Protein 8ZNS (pdb70)

Solvent-accessible surface area: 31962 Å² total; per-residue (Å²): 137,36,6,0,5,8,36,59,34,114,81,147,84,97,71,55,7,56,0,66,74,0,0,68,62,0,2,105,16,0,80,138,50,0,41,156,7,4,16,27,0,0,42,10,0,0,14,0,0,2,0,0,2,1,11,106,51,1,14,116,42,3,115,115,22,60,31,133,71,41,46,8,2,4,8,34,140,277,51,34,74,0,0,12,0,0,0,19,36,0,30,101,165,13,39,82,49,4,0,21,0,0,0,3,0,0,2,3,2,27,52,1,0,8,0,4,121,87,76,38,20,3,67,161,65,2,94,113,3,89,124,22,8,63,41,0,55,74,4,15,122,134,23,108,22,76,160,97,16,16,82,31,35,50,93,62,0,74,156,33,10,94,71,29,16,144,121,17,32,90,75,99,26,0,12,11,0,0,3,6,0,0,0,0,0,1,1,0,7,2,41,2,3,35,2,14,21,93,55,91,52,22,20,73,56,22,144,96,56,100,143,30,46,19,104,54,1,41,112,63,3,92,113,46,28,62,89,74,64,149,170,66,100,58,83,39,48,22,43,116,46,69,102,38,8,30,83,31,0,58,82,15,0,70,37,122,68,58,7,0,7,0,11,0,33,16,9,3,31,36,21,26,0,0,0,2,0,0,0,65,3,1,62,107,57,57,32,134,20,1,0,1,0,0,10,75,38,20,8,7,2,23,5,0,20,44,0,33,76,5,1,28,103,94,0,23,14,25,18,35,13,47,34,79,20,95,159,137,64,74,22,7,54,10,17,4,15,37,34,15,1,69,2,10,1,0,0,0,7,7,12,2,1,0,9,0,5,6,3,0,80,14,29,11,0,6,2,8,12,16,1,8,35,0,0,0,0,1,6,1,0,8,44,2,19,10,33,0,8,82,4,0,5,31,1,0,71,11,8,6,138,34,4,13,0,2,2,0,1,1,2,8,1,58,7,33,116,154,38,78,83,70,63,77,23,7,92,31,27,57,99,48,114,55,10,14,69,107,137,134,128,106,100,32,9,137,35,138,27,10,63,81,105,36,121,88,56,64,26,92,124,0,0,68,64,1,31,87,60,85,2,0,0,1,0,0,9,28,63,95,9,0,26,93,0,25,77,20,7,50,110,92,13,24,52,29,2,0,0,41,2,7,0,15,2,8,2,2,10,19,1,2,18,0,55,36,20,2,37,51,61,126,77,78,49,26,176,110,35,0,2,1,0,0,4,15,9,0,7,13,31,0,76,5,24,0,37,8,0,1,0,5,2,5,4,0,7,7,0,6,8,0,7,2,10,1,5,36,65,25,149,61,124,143,88,1,35,1,17,2,4,20,11,79,124,11,33,40,30,61,11,42,85,22,4,26,60,0,0,41,50,0,18,154,53,53,61,8,140,56,6,18,15,9,101,1,2,19,44,6,8,138,43,15,21,66,92,44,74,49,25,127,46,27,1,39,104,27,2,40,1,120,60,60,154,144,24,14,0,7,0,39,1,43,13,0,8,95,91,0,60,64,12,24,76,60,23,65,20,9,1,0,8,20,52,0,2,0,53,156,125,45,115,33,7,81,14,50,80,8,59,81,2,2,118,148,42,1,72,93,45,129,51,106,94,10,104,84,34,7,81,146,28,75,22,50,79,89,184,52,16,43,6,1,66,65,22,0,29,53,2,86,83,25,9,12,148,24,78,111,0,26,110,87,0,10,36,2,10,6,32,44,99,111,163,114,150,73,149,141,6,60,69,46,52,10,3,3,70,0,18,40,110,59,86,25,84,85,75,46,0,7,103

Foldseek 3Di:
DFFDAWAADPVGDIDTHHPLLQLQQLLVQLLVLCPLQLSNLLSLLSNLLQLLSLQPVNRCQLPDDDNQCVRFLQQVCVHDDGQQLSLLVLCVPEPNQSSNLSNQLSNLLRVFRFFCPDGVNSVVVNVPCPVSNVSSVVSVVVDDDDPVSPVDDHVSSVVSQCSQVVPHDFLLCVLLSSLLSSLSSNLQSLQQVVCVVVVHNGNVRVVVVDADFLVLQLVLLVVLVVCVCVVCVVVDQLVVQLVLLLVLLLVCLLDPAFFAEEEAAQLSCLLSSVVNSFSSNCVNPVQGAEEEAEAPFALQLLSCLVSCSSGNDPQEAEDEDDFQFPSVLDGSQSSSLADQPNGRHYGYHVLLVVLLSLATHNSSSNNSSSQFSHEYEYEQVLLQAQQQLVVVQVVSQCSSPRRNYHYYYYANQDFAPVPPDDFDSRPDHDDHHYSPPDDDHDAAADEAEEDLVPDADELLRVLVVVQVDQEEEEEDAALVSLVSNQVSHDDQAAEAEEGLLAFSQLRLLRLLVVVVQVVCVVVVHRPGRYYYRYYLNCLTNPAAETLEYEYEQWALSSLSSRCCNHSVSSPDPDHRYYYYHYHPDDHQGVSRVLRSVLSSVCVNVVNVPPCRHPSNVRSRRVVSVVDDNNNNQPLSVQARWDADPVNGTGHRSNVSSVSSCPSRQNWDKAFELDFAFFDDVTDGDDSSCSNVVLCVQPPPHDPVCSVVSRVVRTDDAPCSGPVVVVLLVVLVVRCNVSVVSVSVSNRRMGIDHPVADDDVQWDAGSSGIYGDNVQQDSRSGHD

B-factor: mean 42.41, std 12.82, range [17.08, 110.79]

Nearest PDB structures (foldseek):
  8zns-assembly1_A  TM=1.001E+00  e=0.000E+00  Neisseria lactamica ATCC 23970
  8g9u-assembly1_P  TM=8.728E-01  e=2.686E-84  Neisseria lactamica
  8wtl-assembly1_A  TM=6.106E-01  e=5.633E-13  Pyrococcus horikoshii
  8flj-assembly1_N  TM=4.367E-01  e=2.162E-10  Pseudomonas aeruginosa PA14
  8flj-assembly1_M  TM=4.470E-01  e=8.721E-08  Pseudomonas aeruginosa PA14

Sequence (783 aa):
DYIAHARQDSSKNWHSHPLQKHLQKVAQLAKRFAGRYGSLFAEYAGLLHDLGKFQESFQKYIRNASGFEKENAHLEDRKIPHSTAGAKYAVERLNPFFGHLLAYLIAGHHAGLADWYDKGSLKRRLQQADDELAASLSGFVESSLPEDFFPLSDDDLMRDFFAFWEDGAKLEELHIWMRFLFSCLVDADFLDTEAFMNGYADADTAQAAGFPGLDELHRRYEQYMAQLSEKADKNSSLNQERHAILQQCFSAAETDRTLFSLTVPTGGGKTLASLGFALKHALKFGKKRIIYAIPFTSIIEQNANVFRNALGDDVVLEHHSNLEVKEDKETAKTRLATENWDAPLIVTTNVQLFESLFAAKTSRCRKIHNIADSVVILDEAQQLPRDFQKPITDMMRVLARDYGVTFVLCTATQPELIDAFGRTILEGLPDVREIVADKIKLRRVRIKMPPPNGETQSWQKIADEIAARPCVLAVVNTRKHAQKLFAALPSNGIKLHLSANMCATHCSEVIALVRRYLALYRAGSLHKPLWLVSTQLIEAGVDLDFPCVYRAMAGLDSIAQAAGRCNREGKLPQLGEVVVFRAEEGAPSGSLKQGQDITEEMLKAGLLDDPLSPLAFAEYFRRFNGKGDVDKHGITTLLTAEASNENPLAIKFRTAAERFHLIDNQGVALIVPFIPLAHWSPQIVEANELDDFFRRHLDGVEVSEWQDILDKQRFPQPPLPEPFESWFGLLESDPLKHKWVYRKLQRYTITVYEHELPEHAVFSRAGLLVLDKGYYKAVLGAD

Structure (mmCIF, N/CA/C/O backbone):
data_8ZNS
#
_entry.id   8ZNS
#
_cell.length_a   124.970
_cell.length_b   73.330
_cell.length_c   104.420
_cell.angle_alpha   90.000
_cell.angle_beta   99.750
_cell.angle_gamma   90.000
#
_symmetry.space_group_name_H-M   'C 1 2 1'
#
loop_
_entity.id
_entity.type
_entity.pdbx_description
1 polymer 'CRISPR-associated endonuclease Cas3-HD'
2 non-polymer 'FE (III) ION'
3 water water
#
loop_
_atom_site.group_PDB
_atom_site.id
_atom_site.type_symbol
_atom_site.label_atom_id
_atom_site.label_alt_id
_atom_site.label_comp_id
_atom_site.label_asym_id
_atom_site.label_entity_id
_atom_site.label_seq_id
_atom_site.pdbx_PDB_ins_code
_atom_site.Cartn_x
_atom_site.Cartn_y
_atom_site.Cartn_z
_atom_site.occupancy
_atom_site.B_iso_or_equiv
_atom_site.auth_seq_id
_atom_site.auth_comp_id
_atom_site.auth_asym_id
_atom_site.auth_atom_id
_atom_site.pdbx_PDB_model_num
ATOM 1 N N . ASP A 1 4 ? 55.50052 -11.53420 7.25279 1.000 62.48762 4 ASP A N 1
ATOM 2 C CA . ASP A 1 4 ? 54.36826 -11.75933 6.36691 1.000 60.95424 4 ASP A CA 1
ATOM 3 C C . ASP A 1 4 ? 53.22316 -10.83576 6.76913 1.000 53.43378 4 ASP A C 1
ATOM 4 O O . ASP A 1 4 ? 53.26051 -10.22725 7.83585 1.000 51.28104 4 ASP A O 1
ATOM 9 N N . TYR A 1 5 ? 52.19320 -10.77328 5.93078 1.000 46.66807 5 TYR A N 1
ATOM 10 C CA . TYR A 1 5 ? 51.17535 -9.73077 6.03365 1.000 47.09023 5 TYR A CA 1
ATOM 11 C C . TYR A 1 5 ? 50.19254 -10.01216 7.16367 1.000 44.57711 5 TYR A C 1
ATOM 12 O O . TYR A 1 5 ? 49.67484 -11.13074 7.28892 1.000 40.07053 5 TYR A O 1
ATOM 21 N N . ILE A 1 6 ? 49.93982 -8.99428 7.99114 1.000 38.22107 6 ILE A N 1
ATOM 22 C CA . ILE A 1 6 ? 49.01711 -9.12910 9.10927 1.000 40.80692 6 ILE A CA 1
ATOM 23 C C . ILE A 1 6 ? 47.86659 -8.12629 8.98222 1.000 40.15741 6 ILE A C 1
ATOM 24 O O . ILE A 1 6 ? 47.97476 -7.07382 8.33752 1.000 41.41363 6 ILE A O 1
ATOM 29 N N . ALA A 1 7 ? 46.74771 -8.47919 9.62661 1.000 36.62902 7 ALA A N 1
ATOM 30 C CA . ALA A 1 7 ? 45.50879 -7.71304 9.62807 1.000 33.64038 7 ALA A CA 1
ATOM 31 C C . ALA A 1 7 ? 45.31425 -6.89362 10.88814 1.000 34.74557 7 ALA A C 1
ATOM 32 O O . ALA A 1 7 ? 44.71787 -5.81556 10.81882 1.000 32.59402 7 ALA A O 1
ATOM 34 N N . HIS A 1 8 ? 45.80213 -7.38040 12.02959 1.000 36.02594 8 HIS A N 1
ATOM 35 C CA . HIS A 1 8 ? 45.64643 -6.71887 13.32271 1.000 34.02641 8 HIS A CA 1
ATOM 36 C C . HIS A 1 8 ? 46.85569 -7.03312 14.19678 1.000 35.71768 8 HIS A C 1
ATOM 37 O O . HIS A 1 8 ? 47.54862 -8.03539 14.00505 1.000 35.49312 8 HIS A O 1
ATOM 44 N N . ALA A 1 9 ? 47.08251 -6.18518 15.18913 1.000 33.80940 9 ALA A N 1
ATOM 45 C CA . ALA A 1 9 ? 48.07713 -6.47577 16.20521 1.000 37.93374 9 ALA A CA 1
ATOM 46 C C . ALA A 1 9 ? 47.54289 -6.03810 17.55990 1.000 40.36757 9 ALA A C 1
ATOM 47 O O . ALA A 1 9 ? 46.80232 -5.05372 17.66912 1.000 38.69511 9 ALA A O 1
ATOM 49 N N . ARG A 1 10 ? 47.92131 -6.78630 18.59623 1.000 36.95253 10 ARG A N 1
ATOM 50 C CA . ARG A 1 10 ? 47.44283 -6.52948 19.94451 1.000 39.92816 10 ARG A CA 1
ATOM 51 C C . ARG A 1 10 ? 48.57826 -6.74507 20.92992 1.000 41.88087 10 ARG A C 1
ATOM 52 O O . ARG A 1 10 ? 49.55648 -7.43516 20.64203 1.000 40.85394 10 ARG A O 1
ATOM 60 N N . GLN A 1 11 ? 48.43248 -6.15851 22.11021 1.000 41.45432 11 GLN A N 1
ATOM 61 C CA . GLN A 1 11 ? 49.40995 -6.33627 23.17129 1.000 43.89602 11 GLN A CA 1
ATOM 62 C C . GLN A 1 11 ? 48.69967 -6.88476 24.39287 1.000 41.38786 11 GLN A C 1
ATOM 63 O O . GLN A 1 11 ? 47.73331 -6.28121 24.86808 1.000 44.41970 11 GLN A O 1
ATOM 69 N N . ASP A 1 12 ? 49.17774 -8.02477 24.89924 1.000 45.08963 12 ASP A N 1
ATOM 70 C CA . ASP A 1 12 ? 48.56869 -8.63568 26.07619 1.000 44.74046 12 ASP A CA 1
ATOM 71 C C . ASP A 1 12 ? 49.06999 -7.95719 27.35170 1.000 39.26133 12 ASP A C 1
ATOM 72 O O . ASP A 1 12 ? 50.02342 -7.18054 27.33696 1.000 45.10927 12 ASP A O 1
ATOM 77 N N . SER A 1 13 ? 48.42930 -8.28858 28.47536 1.000 42.74167 13 SER A N 1
ATOM 78 C CA . SER A 1 13 ? 48.72776 -7.61522 29.73624 1.000 46.68273 13 SER A CA 1
ATOM 79 C C . SER A 1 13 ? 50.15277 -7.86804 30.23483 1.000 47.36970 13 SER A C 1
ATOM 80 O O . SER A 1 13 ? 50.64188 -7.10269 31.07562 1.000 41.96018 13 SER A O 1
ATOM 83 N N . SER A 1 14 ? 50.84103 -8.90416 29.74255 1.000 47.62718 14 SER A N 1
ATOM 84 C CA . SER A 1 14 ? 52.25609 -9.06443 30.05308 1.000 43.92888 14 SER A CA 1
ATOM 85 C C . SER A 1 14 ? 53.13826 -8.28565 29.09601 1.000 45.80988 14 SER A C 1
ATOM 86 O O . SER A 1 14 ? 54.35987 -8.45327 29.13332 1.000 44.34560 14 SER A O 1
ATOM 89 N N . LYS A 1 15 ? 52.53442 -7.44829 28.24344 1.000 47.24489 15 LYS A N 1
ATOM 90 C CA . LYS A 1 15 ? 53.17782 -6.52305 27.30817 1.000 45.23168 15 LYS A CA 1
ATOM 91 C C . LYS A 1 15 ? 53.79832 -7.21742 26.09563 1.000 47.10182 15 LYS A C 1
ATOM 92 O O . LYS A 1 15 ? 54.62599 -6.61217 25.39027 1.000 52.52162 15 LYS A O 1
ATOM 98 N N . ASN A 1 16 ? 53.41488 -8.45470 25.79828 1.000 43.13367 16 ASN A N 1
ATOM 99 C CA . ASN A 1 16 ? 53.84156 -9.09252 24.55370 1.000 44.48889 16 ASN A CA 1
ATOM 100 C C . ASN A 1 16 ? 52.87395 -8.79324 23.41123 1.000 45.59130 16 ASN A C 1
ATOM 101 O O . ASN A 1 16 ? 51.67168 -8.57113 23.62169 1.000 43.57082 16 ASN A O 1
ATOM 106 N N . TRP A 1 17 ? 53.40605 -8.82501 22.19151 1.000 38.71871 17 TRP A N 1
ATOM 107 C CA . TRP A 1 17 ? 52.65640 -8.45625 20.99502 1.000 42.76154 17 TRP A CA 1
ATOM 108 C C . TRP A 1 17 ? 52.24767 -9.70190 20.22070 1.000 36.04429 17 TRP A C 1
ATOM 109 O O . TRP A 1 17 ? 53.07041 -10.59353 20.00534 1.000 38.84123 17 TRP A O 1
ATOM 120 N N . HIS A 1 18 ? 50.98725 -9.75569 19.79313 1.000 35.51361 18 HIS A N 1
ATOM 121 C CA . HIS A 1 18 ? 50.51329 -10.82322 18.91842 1.000 41.49501 18 HIS A CA 1
ATOM 122 C C . HIS A 1 18 ? 49.91755 -10.20793 17.66137 1.000 37.24655 18 HIS A C 1
ATOM 123 O O . HIS A 1 18 ? 49.35948 -9.10618 17.70292 1.000 37.19445 18 HIS A O 1
ATOM 130 N N . SER A 1 19 ? 50.00465 -10.93420 16.54459 1.000 33.77856 19 SER A N 1
ATOM 131 C CA . SER A 1 19 ? 49.48629 -10.44513 15.27582 1.000 34.62178 19 SER A CA 1
ATOM 132 C C . SER A 1 19 ? 48.59571 -11.48379 14.60220 1.000 37.60904 19 SER A C 1
ATOM 133 O O . SER A 1 19 ? 48.75026 -12.69272 14.80890 1.000 34.74567 19 SER A O 1
ATOM 136 N N . HIS A 1 20 ? 47.64347 -10.97685 13.80144 1.000 34.94627 20 HIS A N 1
ATOM 137 C CA . HIS A 1 20 ? 46.61443 -11.75309 13.11251 1.000 36.24956 20 HIS A CA 1
ATOM 138 C C . HIS A 1 20 ? 46.97999 -11.89879 11.63567 1.000 39.59066 20 HIS A C 1
ATOM 139 O O . HIS A 1 20 ? 47.02695 -10.88869 10.92719 1.000 34.98190 20 HIS A O 1
ATOM 146 N N . PRO A 1 21 ? 47.28494 -13.09932 11.13229 1.000 39.81821 21 PRO A N 1
ATOM 147 C CA . PRO A 1 21 ? 47.73144 -13.23198 9.72854 1.000 36.60818 21 PRO A CA 1
ATOM 148 C C . PRO A 1 21 ? 46.64675 -12.84260 8.72096 1.000 39.35771 21 PRO A C 1
ATOM 149 O O . PRO A 1 21 ? 45.52233 -13.34277 8.77649 1.000 36.93853 21 PRO A O 1
ATOM 153 N N . LEU A 1 22 ? 47.02082 -11.98722 7.75392 1.000 38.36411 22 LEU A N 1
ATOM 154 C CA . LEU A 1 22 ? 46.04103 -11.36853 6.85693 1.000 37.91124 22 LEU A CA 1
ATOM 155 C C . LEU A 1 22 ? 45.34395 -12.40731 5.97550 1.000 37.31792 22 LEU A C 1
ATOM 156 O O . LEU A 1 22 ? 44.11437 -12.39391 5.83632 1.000 35.23764 22 LEU A O 1
ATOM 161 N N . GLN A 1 23 ? 46.11045 -13.30682 5.36238 1.000 35.90047 23 GLN A N 1
ATOM 162 C CA . GLN A 1 23 ? 45.51197 -14.30582 4.48344 1.000 38.75180 23 GLN A CA 1
ATOM 163 C C . GLN A 1 23 ? 44.45397 -15.11316 5.22423 1.000 37.72746 23 GLN A C 1
ATOM 164 O O . GLN A 1 23 ? 43.34688 -15.34547 4.71485 1.000 38.28633 23 GLN A O 1
ATOM 170 N N . LYS A 1 24 ? 44.78828 -15.55131 6.43764 1.000 42.08690 24 LYS A N 1
ATOM 171 C CA . LYS A 1 24 ? 43.87757 -16.37782 7.21572 1.000 37.80037 24 LYS A CA 1
ATOM 172 C C . LYS A 1 24 ? 42.59499 -15.62098 7.51681 1.000 37.42094 24 LYS A C 1
ATOM 173 O O . LYS A 1 24 ? 41.49486 -16.17063 7.39772 1.000 35.77974 24 LYS A O 1
ATOM 179 N N . HIS A 1 25 ? 42.73088 -14.35852 7.92235 1.000 32.59422 25 HIS A N 1
ATOM 180 C CA . HIS A 1 25 ? 41.58335 -13.54821 8.28853 1.000 37.00300 25 HIS A CA 1
ATOM 181 C C . HIS A 1 25 ? 40.66658 -13.32863 7.08500 1.000 37.26801 25 HIS A C 1
ATOM 182 O O . HIS A 1 25 ? 39.43945 -13.43742 7.20741 1.000 35.12209 25 HIS A O 1
ATOM 189 N N . LEU A 1 26 ? 41.24828 -13.06293 5.90282 1.000 33.24439 26 LEU A N 1
ATOM 190 C CA . LEU A 1 26 ? 40.42682 -12.89934 4.71233 1.000 32.73171 26 LEU A CA 1
ATOM 191 C C . LEU A 1 26 ? 39.66610 -14.18185 4.39737 1.000 34.88886 26 LEU A C 1
ATOM 192 O O . LEU A 1 26 ? 38.48032 -14.13599 4.03974 1.000 32.74791 26 LEU A O 1
ATOM 197 N N . GLN A 1 27 ? 40.31241 -15.34175 4.54935 1.000 33.65630 27 GLN A N 1
ATOM 198 C CA . GLN A 1 27 ? 39.59253 -16.57129 4.21978 1.000 38.63659 27 GLN A CA 1
ATOM 199 C C . GLN A 1 27 ? 38.51233 -16.86738 5.24424 1.000 34.42749 27 GLN A C 1
ATOM 200 O O . GLN A 1 27 ? 37.41976 -17.32345 4.88790 1.000 38.50994 27 GLN A O 1
ATOM 206 N N . LYS A 1 28 ? 38.80118 -16.61537 6.51908 1.000 34.24634 28 LYS A N 1
ATOM 207 C CA . LYS A 1 28 ? 37.84651 -16.92757 7.56899 1.000 35.28937 28 LYS A CA 1
ATOM 208 C C . LYS A 1 28 ? 36.65309 -15.99200 7.49825 1.000 34.41575 28 LYS A C 1
ATOM 209 O O . LYS A 1 28 ? 35.50724 -16.41785 7.69827 1.000 33.48063 28 LYS A O 1
ATOM 215 N N . VAL A 1 29 ? 36.90686 -14.70757 7.23161 1.000 32.58060 29 VAL A N 1
ATOM 216 C CA . VAL A 1 29 ? 35.81653 -13.74737 7.14525 1.000 31.25283 29 VAL A CA 1
ATOM 217 C C . VAL A 1 29 ? 34.95946 -14.04153 5.93222 1.000 31.66068 29 VAL A C 1
ATOM 218 O O . VAL A 1 29 ? 33.72754 -13.98131 6.01544 1.000 33.03924 29 VAL A O 1
ATOM 222 N N . ALA A 1 30 ? 35.58606 -14.44009 4.80913 1.000 31.33909 30 ALA A N 1
ATOM 223 C CA . ALA A 1 30 ? 34.81875 -14.85668 3.63375 1.000 33.55044 30 ALA A CA 1
ATOM 224 C C . ALA A 1 30 ? 33.91005 -16.03963 3.95050 1.000 32.89821 30 ALA A C 1
ATOM 225 O O . ALA A 1 30 ? 32.71618 -16.02324 3.63349 1.000 35.46037 30 ALA A O 1
ATOM 227 N N . GLN A 1 31 ? 34.46647 -17.08216 4.57182 1.000 33.47315 31 GLN A N 1
ATOM 228 C CA . GLN A 1 31 ? 33.69343 -18.28756 4.84694 1.000 35.11394 31 GLN A CA 1
ATOM 229 C C . GLN A 1 31 ? 32.57662 -18.03833 5.86238 1.000 32.07590 31 GLN A C 1
ATOM 230 O O . GLN A 1 31 ? 31.45369 -18.52836 5.69446 1.000 33.56064 31 GLN A O 1
ATOM 236 N N . LEU A 1 32 ? 32.86123 -17.28474 6.92407 1.000 34.50949 32 LEU A N 1
ATOM 237 C CA . LEU A 1 32 ? 31.85194 -17.06217 7.94642 1.000 33.56419 32 LEU A CA 1
ATOM 238 C C . LEU A 1 32 ? 30.74828 -16.14882 7.42105 1.000 32.06117 32 LEU A C 1
ATOM 239 O O . LEU A 1 32 ? 29.56892 -16.35963 7.72801 1.000 28.26021 32 LEU A O 1
ATOM 244 N N . ALA A 1 33 ? 31.10606 -15.16733 6.57696 1.000 30.84140 33 ALA A N 1
ATOM 245 C CA . ALA A 1 33 ? 30.08941 -14.31147 5.96400 1.000 32.67355 33 ALA A CA 1
ATOM 246 C C . ALA A 1 33 ? 29.21781 -15.09840 4.99731 1.000 32.07493 33 ALA A C 1
ATOM 247 O O . ALA A 1 33 ? 27.99170 -14.91240 4.96600 1.000 32.59626 33 ALA A O 1
ATOM 249 N N . LYS A 1 34 ? 29.82846 -15.98414 4.19908 1.000 32.51105 34 LYS A N 1
ATOM 250 C CA . LYS A 1 34 ? 29.03828 -16.84402 3.32372 1.000 32.15304 34 LYS A CA 1
ATOM 251 C C . LYS A 1 34 ? 28.11861 -17.74427 4.13490 1.000 29.00571 34 LYS A C 1
ATOM 252 O O . LYS A 1 34 ? 26.97263 -18.00136 3.73715 1.000 29.43212 34 LYS A O 1
ATOM 258 N N . ARG A 1 35 ? 28.59362 -18.22184 5.28562 1.000 30.22120 35 ARG A N 1
ATOM 259 C CA . ARG A 1 35 ? 27.72967 -19.03872 6.13952 1.000 34.75913 35 ARG A CA 1
ATOM 260 C C . ARG A 1 35 ? 26.54127 -18.23837 6.65948 1.000 28.77156 35 ARG A C 1
ATOM 261 O O . ARG A 1 35 ? 25.41051 -18.73379 6.68660 1.000 26.08543 35 ARG A O 1
ATOM 269 N N . PHE A 1 36 ? 26.78597 -17.01275 7.12215 1.000 29.82180 36 PHE A N 1
ATOM 270 C CA . PHE A 1 36 ? 25.67993 -16.19495 7.62611 1.000 28.08151 36 PHE A CA 1
ATOM 271 C C . PHE A 1 36 ? 24.68295 -15.88098 6.51509 1.000 34.23437 36 PHE A C 1
ATOM 272 O O . PHE A 1 36 ? 23.46446 -15.88428 6.74156 1.000 36.72218 36 PHE A O 1
ATOM 280 N N . ALA A 1 37 ? 25.17715 -15.62523 5.29580 1.000 33.88137 37 ALA A N 1
ATOM 281 C CA . ALA A 1 37 ? 24.27269 -15.21399 4.22076 1.000 34.95625 37 ALA A CA 1
ATOM 282 C C . ALA A 1 37 ? 23.42142 -16.36797 3.67652 1.000 34.14507 37 ALA A C 1
ATOM 283 O O . ALA A 1 37 ? 22.43467 -16.10745 2.98071 1.000 32.19240 37 ALA A O 1
ATOM 285 N N . GLY A 1 38 ? 23.79394 -17.62438 3.95117 1.000 34.48523 38 GLY A N 1
ATOM 286 C CA . GLY A 1 38 ? 22.90625 -18.75621 3.69646 1.000 30.20820 38 GLY A CA 1
ATOM 287 C C . GLY A 1 38 ? 22.43984 -18.85435 2.25626 1.000 31.47190 38 GLY A C 1
ATOM 288 O O . GLY A 1 38 ? 23.21916 -18.78286 1.29949 1.000 30.92782 38 GLY A O 1
ATOM 289 N N . ARG A 1 39 ? 21.13463 -18.97303 2.10762 1.000 35.54031 39 ARG A N 1
ATOM 290 C CA . ARG A 1 39 ? 20.47144 -19.07509 0.82058 1.000 37.64933 39 ARG A CA 1
ATOM 291 C C . ARG A 1 39 ? 20.19874 -17.71692 0.19141 1.000 38.92071 39 ARG A C 1
ATOM 292 O O . ARG A 1 39 ? 19.62213 -17.66708 -0.89304 1.000 38.03418 39 ARG A O 1
ATOM 300 N N . TYR A 1 40 ? 20.58635 -16.62428 0.84569 1.000 40.13524 40 TYR A N 1
ATOM 301 C CA . TYR A 1 40 ? 20.29011 -15.27483 0.36212 1.000 37.44364 40 TYR A CA 1
ATOM 302 C C . TYR A 1 40 ? 21.43880 -14.69410 -0.47119 1.000 38.97095 40 TYR A C 1
ATOM 303 O O . TYR A 1 40 ? 21.89349 -13.58050 -0.22599 1.000 37.61979 40 TYR A O 1
ATOM 312 N N . GLY A 1 41 ? 21.91914 -15.44010 -1.46696 1.000 38.03032 41 GLY A N 1
ATOM 313 C CA . GLY A 1 41 ? 22.99213 -14.97275 -2.32977 1.000 35.79179 41 GLY A CA 1
ATOM 314 C C . GLY A 1 41 ? 24.33880 -14.89566 -1.63325 1.000 39.76803 41 GLY A C 1
ATOM 315 O O . GLY A 1 41 ? 24.98530 -13.83702 -1.58548 1.000 36.15938 41 GLY A O 1
ATOM 316 N N . SER A 1 42 ? 24.77637 -16.03213 -1.09378 1.000 33.97767 42 SER A N 1
ATOM 317 C CA . SER A 1 42 ? 25.91926 -16.03658 -0.19250 1.000 35.21857 42 SER A CA 1
ATOM 318 C C . SER A 1 42 ? 27.22758 -15.71785 -0.91039 1.000 35.52195 42 SER A C 1
ATOM 319 O O . SER A 1 42 ? 28.17048 -15.21715 -0.28588 1.000 33.53608 42 SER A O 1
ATOM 322 N N . LEU A 1 43 ? 27.31516 -15.99820 -2.20601 1.000 34.79132 43 LEU A N 1
ATOM 323 C CA . LEU A 1 43 ? 28.55071 -15.70332 -2.92327 1.000 34.57428 43 LEU A CA 1
ATOM 324 C C . LEU A 1 43 ? 28.89883 -14.21833 -2.84474 1.000 32.13197 43 LEU A C 1
ATOM 325 O O . LEU A 1 43 ? 30.07561 -13.85249 -2.75980 1.000 35.71799 43 LEU A O 1
ATOM 330 N N . PHE A 1 44 ? 27.89101 -13.34457 -2.85907 1.000 34.69533 44 PHE A N 1
ATOM 331 C CA . PHE A 1 44 ? 28.15863 -11.91889 -2.68286 1.000 29.72280 44 PHE A CA 1
ATOM 332 C C . PHE A 1 44 ? 28.81296 -11.64807 -1.32778 1.000 30.01066 44 PHE A C 1
ATOM 333 O O . PHE A 1 44 ? 29.77166 -10.86924 -1.22501 1.000 34.08959 44 PHE A O 1
ATOM 341 N N . ALA A 1 45 ? 28.31653 -12.28681 -0.27086 1.000 27.61315 45 ALA A N 1
ATOM 342 C CA . ALA A 1 45 ? 28.92932 -12.09683 1.03787 1.000 31.93933 45 ALA A CA 1
ATOM 343 C C . ALA A 1 45 ? 30.34295 -12.66459 1.06983 1.000 32.62040 45 ALA A C 1
ATOM 344 O O . ALA A 1 45 ? 31.24336 -12.06486 1.67723 1.000 31.76954 45 ALA A O 1
ATOM 346 N N . GLU A 1 46 ? 30.55511 -13.81973 0.42332 1.000 31.71474 46 GLU A N 1
ATOM 347 C CA . GLU A 1 46 ? 31.88415 -14.42220 0.41571 1.000 33.17255 46 GLU A CA 1
ATOM 348 C C . GLU A 1 46 ? 32.88652 -13.48832 -0.23273 1.000 31.32395 46 GLU A C 1
ATOM 349 O O . GLU A 1 46 ? 33.95348 -13.21807 0.32744 1.000 29.04324 46 GLU A O 1
ATOM 355 N N . TYR A 1 47 ? 32.55794 -13.00599 -1.43313 1.000 32.05598 47 TYR A N 1
ATOM 356 C CA . TYR A 1 47 ? 33.40999 -12.04486 -2.11973 1.000 31.50347 47 TYR A CA 1
ATOM 357 C C . TYR A 1 47 ? 33.67054 -10.82958 -1.24883 1.000 29.59207 47 TYR A C 1
ATOM 358 O O . TYR A 1 47 ? 34.79246 -10.30380 -1.21667 1.000 30.43905 47 TYR A O 1
ATOM 367 N N . ALA A 1 48 ? 32.63293 -10.32930 -0.56937 1.000 34.90154 48 ALA A N 1
ATOM 368 C CA . ALA A 1 48 ? 32.85327 -9.13593 0.24688 1.000 34.80237 48 ALA A CA 1
ATOM 369 C C . ALA A 1 48 ? 33.80990 -9.44182 1.39915 1.000 32.10201 48 ALA A C 1
ATOM 370 O O . ALA A 1 48 ? 34.68164 -8.62685 1.72687 1.000 26.44880 48 ALA A O 1
ATOM 372 N N . GLY A 1 49 ? 33.67900 -10.62183 2.01078 1.000 29.82410 49 GLY A N 1
ATOM 373 C CA . GLY A 1 49 ? 34.59748 -10.98032 3.08550 1.000 30.98445 49 GLY A CA 1
ATOM 374 C C . GLY A 1 49 ? 36.02273 -11.15825 2.58497 1.000 33.63255 49 GLY A C 1
ATOM 375 O O . GLY A 1 49 ? 36.98742 -10.75994 3.24505 1.000 30.16126 49 GLY A O 1
ATOM 376 N N . LEU A 1 50 ? 36.16674 -11.74578 1.40418 1.000 34.36329 50 LEU A N 1
ATOM 377 C CA . LEU A 1 50 ? 37.48027 -11.98563 0.83035 1.000 36.60950 50 LEU A CA 1
ATOM 378 C C . LEU A 1 50 ? 38.18377 -10.67916 0.49580 1.000 35.42159 50 LEU A C 1
ATOM 379 O O . LEU A 1 50 ? 39.39354 -10.55349 0.70993 1.000 31.29440 50 LEU A O 1
ATOM 384 N N . LEU A 1 51 ? 37.43575 -9.70046 -0.02121 1.000 31.76825 51 LEU A N 1
ATOM 385 C CA . LEU A 1 51 ? 37.99843 -8.44360 -0.50821 1.000 34.50348 51 LEU A CA 1
ATOM 386 C C . LEU A 1 51 ? 38.09089 -7.34023 0.54202 1.000 35.93878 51 LEU A C 1
ATOM 387 O O . LEU A 1 51 ? 38.84145 -6.36851 0.32478 1.000 35.81332 51 LEU A O 1
ATOM 392 N N . HIS A 1 52 ? 37.36973 -7.45607 1.66569 1.000 30.16896 52 HIS A N 1
ATOM 393 C CA . HIS A 1 52 ? 37.18108 -6.29003 2.53329 1.000 27.80748 52 HIS A CA 1
ATOM 394 C C . HIS A 1 52 ? 38.51584 -5.70412 2.98910 1.000 32.21534 52 HIS A C 1
ATOM 395 O O . HIS A 1 52 ? 38.71269 -4.47995 2.91809 1.000 35.31628 52 HIS A O 1
ATOM 402 N N . ASP A 1 53 ? 39.48064 -6.55076 3.37936 1.000 31.99373 53 ASP A N 1
ATOM 403 C CA . ASP A 1 53 ? 40.77524 -6.06093 3.85364 1.000 32.56081 53 ASP A CA 1
ATOM 404 C C . ASP A 1 53 ? 41.87976 -6.17601 2.78898 1.000 31.86682 53 ASP A C 1
ATOM 405 O O . ASP A 1 53 ? 43.06638 -6.28387 3.13223 1.000 31.47557 53 ASP A O 1
ATOM 410 N N . LEU A 1 54 ? 41.53154 -6.10382 1.50081 1.000 29.24995 54 LEU A N 1
ATOM 411 C CA . LEU A 1 54 ? 42.56360 -6.19551 0.46425 1.000 31.00659 54 LEU A CA 1
ATOM 412 C C . LEU A 1 54 ? 43.58847 -5.07079 0.60111 1.000 35.97751 54 LEU A C 1
ATOM 413 O O . LEU A 1 54 ? 44.79590 -5.27870 0.38763 1.000 39.56896 54 LEU A O 1
ATOM 418 N N . GLY A 1 55 ? 43.13643 -3.88790 1.01511 1.000 29.83722 55 GLY A N 1
ATOM 419 C CA . GLY A 1 55 ? 44.03448 -2.76190 1.16208 1.000 35.50155 55 GLY A CA 1
ATOM 420 C C . GLY A 1 55 ? 45.08050 -2.90645 2.24621 1.000 38.85270 55 GLY A C 1
ATOM 421 O O . GLY A 1 55 ? 45.99180 -2.07412 2.31472 1.000 36.20821 55 GLY A O 1
ATOM 422 N N . LYS A 1 56 ? 44.97142 -3.90506 3.11591 1.000 34.10575 56 LYS A N 1
ATOM 423 C CA . LYS A 1 56 ? 46.04913 -4.03998 4.07788 1.000 38.06218 56 LYS A CA 1
ATOM 424 C C . LYS A 1 56 ? 47.29510 -4.66708 3.45534 1.000 39.23055 56 LYS A C 1
ATOM 425 O O . LYS A 1 56 ? 48.34180 -4.69160 4.11228 1.000 38.71756 56 LYS A O 1
ATOM 431 N N . PHE A 1 57 ? 47.22381 -5.13015 2.19788 1.000 35.63181 57 PHE A N 1
ATOM 432 C CA . PHE A 1 57 ? 48.44683 -5.55239 1.51846 1.000 37.70896 57 PHE A CA 1
ATOM 433 C C . PHE A 1 57 ? 49.36289 -4.39982 1.13295 1.000 41.70100 57 PHE A C 1
ATOM 434 O O . PHE A 1 57 ? 50.47451 -4.66631 0.65348 1.000 36.09295 57 PHE A O 1
ATOM 442 N N . GLN A 1 58 ? 48.93305 -3.14487 1.28661 1.000 35.01999 58 GLN A N 1
ATOM 443 C CA . GLN A 1 58 ? 49.85240 -2.04523 1.04133 1.000 38.06469 58 GLN A CA 1
ATOM 444 C C . GLN A 1 58 ? 51.03727 -2.16758 1.97089 1.000 38.17362 58 GLN A C 1
ATOM 445 O O . GLN A 1 58 ? 50.86489 -2.36647 3.17662 1.000 38.88162 58 GLN A O 1
ATOM 451 N N . GLU A 1 59 ? 52.24500 -2.03652 1.40626 1.000 39.99609 59 GLU A N 1
ATOM 452 C CA . GLU A 1 59 ? 53.44002 -1.96319 2.23950 1.000 41.00316 59 GLU A CA 1
ATOM 453 C C . GLU A 1 59 ? 53.32059 -0.85735 3.28532 1.000 43.32279 59 GLU A C 1
ATOM 454 O O . GLU A 1 59 ? 53.75309 -1.03638 4.43405 1.000 38.58418 59 GLU A O 1
ATOM 460 N N . SER A 1 60 ? 52.72975 0.29213 2.92010 1.000 34.35215 60 SER A N 1
ATOM 461 C CA . SER A 1 60 ? 52.58417 1.34505 3.92396 1.000 37.81327 60 SER A CA 1
ATOM 462 C C . SER A 1 60 ? 51.76162 0.85523 5.11256 1.000 42.86566 60 SER A C 1
ATOM 463 O O . SER A 1 60 ? 52.07740 1.17418 6.27043 1.000 41.65884 60 SER A O 1
ATOM 466 N N . PHE A 1 61 ? 50.72122 0.04927 4.85861 1.000 37.28995 61 PHE A N 1
ATOM 467 C CA . PHE A 1 61 ? 49.92468 -0.44567 5.97861 1.000 40.37170 61 PHE A CA 1
ATOM 468 C C . PHE A 1 61 ? 50.75299 -1.34539 6.89017 1.000 38.76609 61 PHE A C 1
ATOM 469 O O . PHE A 1 61 ? 50.73918 -1.18229 8.11923 1.000 38.68002 61 PHE A O 1
ATOM 477 N N . GLN A 1 62 ? 51.46099 -2.32454 6.31024 1.000 37.20187 62 GLN A N 1
ATOM 478 C CA . GLN A 1 62 ? 52.21986 -3.24887 7.14414 1.000 39.16603 62 GLN A CA 1
ATOM 479 C C . GLN A 1 62 ? 53.30210 -2.50806 7.91864 1.000 43.55921 62 GLN A C 1
ATOM 480 O O . GLN A 1 62 ? 53.54274 -2.78560 9.10625 1.000 47.68897 62 GLN A O 1
ATOM 486 N N . LYS A 1 63 ? 53.92523 -1.52339 7.27212 1.000 40.29414 63 LYS A N 1
ATOM 487 C CA . LYS A 1 63 ? 54.92138 -0.70182 7.94525 1.000 46.15626 63 LYS A CA 1
ATOM 488 C C . LYS A 1 63 ? 54.30963 0.02533 9.13279 1.000 42.19916 63 LYS A C 1
ATOM 489 O O . LYS A 1 63 ? 54.90334 0.05957 10.22050 1.000 43.44918 63 LYS A O 1
ATOM 495 N N . TYR A 1 64 ? 53.11268 0.59760 8.94664 1.000 42.78828 64 TYR A N 1
ATOM 496 C CA . TYR A 1 64 ? 52.43394 1.29179 10.04142 1.000 41.60194 64 TYR A CA 1
ATOM 497 C C . TYR A 1 64 ? 52.14441 0.34375 11.19791 1.000 40.74272 64 TYR A C 1
ATOM 498 O O . TYR A 1 64 ? 52.40946 0.65783 12.36045 1.000 40.91149 64 TYR A O 1
ATOM 507 N N . ILE A 1 65 ? 51.58027 -0.82587 10.89759 1.000 43.70712 65 ILE A N 1
ATOM 508 C CA . ILE A 1 65 ? 51.17435 -1.70937 11.97989 1.000 39.48200 65 ILE A CA 1
ATOM 509 C C . ILE A 1 65 ? 52.39110 -2.27968 12.70994 1.000 46.19723 65 ILE A C 1
ATOM 510 O O . ILE A 1 65 ? 52.26257 -2.72541 13.86009 1.000 46.23847 65 ILE A O 1
ATOM 515 N N . ARG A 1 66 ? 53.57906 -2.25240 12.08649 1.000 42.62806 66 ARG A N 1
ATOM 516 C CA . ARG A 1 66 ? 54.78434 -2.70833 12.77584 1.000 47.09617 66 ARG A CA 1
ATOM 517 C C . ARG A 1 66 ? 55.61089 -1.60936 13.44525 1.000 45.02659 66 ARG A C 1
ATOM 518 O O . ARG A 1 66 ? 56.39629 -1.93628 14.34169 1.000 46.09879 66 ARG A O 1
ATOM 526 N N . ASN A 1 67 ? 55.46640 -0.32940 13.05677 1.000 45.05154 67 ASN A N 1
ATOM 527 C CA . ASN A 1 67 ? 56.40396 0.71979 13.49039 1.000 48.54489 67 ASN A CA 1
ATOM 528 C C . ASN A 1 67 ? 55.80412 1.84928 14.31212 1.000 45.40840 67 ASN A C 1
ATOM 529 O O . ASN A 1 67 ? 56.55804 2.70315 14.79661 1.000 49.48737 67 ASN A O 1
ATOM 534 N N . ALA A 1 68 ? 54.49526 1.92729 14.44302 1.000 42.29888 68 ALA A N 1
ATOM 535 C CA . ALA A 1 68 ? 53.91301 3.07897 15.10721 1.000 44.29487 68 ALA A CA 1
ATOM 536 C C . ALA A 1 68 ? 53.92029 2.85797 16.61466 1.000 46.61199 68 ALA A C 1
ATOM 537 O O . ALA A 1 68 ? 54.37411 1.82225 17.11885 1.000 43.80948 68 ALA A O 1
ATOM 539 N N . SER A 1 69 ? 53.40025 3.84244 17.34373 1.000 41.79259 69 SER A N 1
ATOM 540 C CA . SER A 1 69 ? 53.25890 3.70991 18.78425 1.000 47.89382 69 SER A CA 1
ATOM 541 C C . SER A 1 69 ? 52.38744 2.49709 19.12960 1.000 46.51262 69 SER A C 1
ATOM 542 O O . SER A 1 69 ? 51.71259 1.92098 18.27644 1.000 51.23501 69 SER A O 1
ATOM 545 N N . GLY A 1 70 ? 52.40888 2.10954 20.40646 1.000 48.45346 70 GLY A N 1
ATOM 546 C CA . GLY A 1 70 ? 51.60924 0.96728 20.83671 1.000 46.62199 70 GLY A CA 1
ATOM 547 C C . GLY A 1 70 ? 50.12120 1.15925 20.58557 1.000 50.52735 70 GLY A C 1
ATOM 548 O O . GLY A 1 70 ? 49.44220 0.27441 20.05119 1.000 50.41369 70 GLY A O 1
ATOM 549 N N . PHE A 1 71 ? 49.59857 2.32713 20.95657 1.000 47.17091 71 PHE A N 1
ATOM 550 C CA . PHE A 1 71 ? 48.18153 2.62358 20.76490 1.000 47.76908 71 PHE A CA 1
ATOM 551 C C . PHE A 1 71 ? 47.81052 2.69952 19.28374 1.000 50.42636 71 PHE A C 1
ATOM 552 O O . PHE A 1 71 ? 46.78849 2.14065 18.86189 1.000 47.45966 71 PHE A O 1
ATOM 560 N N . GLU A 1 72 ? 48.62047 3.39434 18.47636 1.000 48.34480 72 GLU A N 1
ATOM 561 C CA . GLU A 1 72 ? 48.34240 3.45484 17.04353 1.000 46.88189 72 GLU A CA 1
ATOM 562 C C . GLU A 1 72 ? 48.51343 2.09677 16.37484 1.000 46.79455 72 GLU A C 1
ATOM 563 O O . GLU A 1 72 ? 47.82455 1.80064 15.39075 1.000 46.40554 72 GLU A O 1
ATOM 569 N N . LYS A 1 73 ? 49.46758 1.28404 16.84182 1.000 43.85785 73 LYS A N 1
ATOM 570 C CA . LYS A 1 73 ? 49.59451 -0.05083 16.26311 1.000 46.75423 73 LYS A CA 1
ATOM 571 C C . LYS A 1 73 ? 48.36173 -0.88785 16.58336 1.000 45.40437 73 LYS A C 1
ATOM 572 O O . LYS A 1 73 ? 47.81040 -1.55823 15.69964 1.000 42.50106 73 LYS A O 1
ATOM 578 N N . GLU A 1 74 ? 47.87765 -0.81369 17.82314 1.000 42.54083 74 GLU A N 1
ATOM 579 C CA . GLU A 1 74 ? 46.66368 -1.54177 18.17938 1.000 47.59409 74 GLU A CA 1
ATOM 580 C C . GLU A 1 74 ? 45.42227 -1.02171 17.45953 1.000 45.08397 74 GLU A C 1
ATOM 581 O O . GLU A 1 74 ? 44.43828 -1.76104 17.34024 1.000 42.46866 74 GLU A O 1
ATOM 587 N N . ASN A 1 75 ? 45.43571 0.23084 16.99264 1.000 40.35877 75 ASN A N 1
ATOM 588 C CA . ASN A 1 75 ? 44.28344 0.80756 16.31281 1.000 37.79085 75 ASN A CA 1
ATOM 589 C C . ASN A 1 75 ? 44.58888 1.14294 14.86236 1.000 41.10881 75 ASN A C 1
ATOM 590 O O . ASN A 1 75 ? 43.92356 2.00284 14.27175 1.000 41.45685 75 ASN A O 1
ATOM 595 N N . ALA A 1 76 ? 45.58104 0.47664 14.27286 1.000 38.20991 76 ALA A N 1
ATOM 596 C CA . ALA A 1 76 ? 45.99837 0.81470 12.92156 1.000 40.47126 76 ALA A CA 1
ATOM 597 C C . ALA A 1 76 ? 44.94059 0.47515 11.86796 1.000 41.68682 76 ALA A C 1
ATOM 598 O O . ALA A 1 76 ? 44.97719 1.02385 10.76203 1.000 41.71133 76 ALA A O 1
ATOM 600 N N . HIS A 1 77 ? 44.02394 -0.43866 12.15711 1.000 39.81654 77 HIS A N 1
ATOM 601 C CA . HIS A 1 77 ? 42.98905 -0.76833 11.19251 1.000 38.32435 77 HIS A CA 1
ATOM 602 C C . HIS A 1 77 ? 41.77815 0.16522 11.26866 1.000 37.45506 77 HIS A C 1
ATOM 603 O O . HIS A 1 77 ? 40.91883 0.10027 10.38908 1.000 38.36440 77 HIS A O 1
ATOM 610 N N . LEU A 1 78 ? 41.68096 1.02398 12.28604 1.000 37.63960 78 LEU A N 1
ATOM 611 C CA . LEU A 1 78 ? 40.53434 1.93272 12.41379 1.000 41.10943 78 LEU A CA 1
ATOM 612 C C . LEU A 1 78 ? 40.77221 3.17468 11.55880 1.000 40.62037 78 LEU A C 1
ATOM 613 O O . LEU A 1 78 ? 41.19368 4.21866 12.05771 1.000 43.10257 78 LEU A O 1
ATOM 618 N N . GLU A 1 79 ? 40.45035 3.06968 10.25378 1.000 38.58936 79 GLU A N 1
ATOM 619 C CA . GLU A 1 79 ? 40.68318 4.16669 9.30375 1.000 43.64176 79 GLU A CA 1
ATOM 620 C C . GLU A 1 79 ? 39.88938 5.43873 9.63416 1.000 48.07769 79 GLU A C 1
ATOM 621 O O . GLU A 1 79 ? 40.29892 6.52837 9.20896 1.000 47.57359 79 GLU A O 1
ATOM 627 N N . ASP A 1 80 ? 38.80675 5.33270 10.40865 1.000 48.37114 80 ASP A N 1
ATOM 628 C CA . ASP A 1 80 ? 37.93741 6.46383 10.81714 1.000 57.96831 80 ASP A CA 1
ATOM 629 C C . ASP A 1 80 ? 37.36887 7.23483 9.62764 1.000 68.29611 80 ASP A C 1
ATOM 630 O O . ASP A 1 80 ? 37.51500 8.45876 9.54263 1.000 69.32900 80 ASP A O 1
ATOM 635 N N . ARG A 1 87 ? 47.82897 10.45197 10.48267 1.000 60.56861 87 ARG A N 1
ATOM 636 C CA . ARG A 1 87 ? 46.69543 9.89501 9.75587 1.000 58.25916 87 ARG A CA 1
ATOM 637 C C . ARG A 1 87 ? 46.88233 8.39590 9.58202 1.000 52.89085 87 ARG A C 1
ATOM 638 O O . ARG A 1 87 ? 48.00230 7.91175 9.40569 1.000 50.65498 87 ARG A O 1
ATOM 646 N N . LYS A 1 88 ? 45.77902 7.66239 9.63972 1.000 46.50772 88 LYS A N 1
ATOM 647 C CA . LYS A 1 88 ? 45.80975 6.24515 9.33839 1.000 48.56400 88 LYS A CA 1
ATOM 648 C C . LYS A 1 88 ? 45.96701 6.03062 7.84074 1.000 50.45412 88 LYS A C 1
ATOM 649 O O . LYS A 1 88 ? 45.71784 6.91921 7.02377 1.000 53.32634 88 LYS A O 1
ATOM 655 N N . ILE A 1 89 ? 46.39533 4.82761 7.47363 1.000 43.57158 89 ILE A N 1
ATOM 656 C CA . ILE A 1 89 ? 46.49949 4.43503 6.07759 1.000 48.02667 89 ILE A CA 1
ATOM 657 C C . ILE A 1 89 ? 45.15985 3.80851 5.68277 1.000 52.40336 89 ILE A C 1
ATOM 658 O O . ILE A 1 89 ? 44.81286 2.74163 6.22212 1.000 48.22327 89 ILE A O 1
ATOM 663 N N . PRO A 1 90 ? 44.37938 4.44206 4.81008 1.000 51.93735 90 PRO A N 1
ATOM 664 C CA . PRO A 1 90 ? 43.10551 3.85058 4.39776 1.000 44.12638 90 PRO A CA 1
ATOM 665 C C . PRO A 1 90 ? 43.34358 2.51742 3.72536 1.000 42.87795 90 PRO A C 1
ATOM 666 O O . PRO A 1 90 ? 44.31126 2.34479 2.97310 1.000 42.32039 90 PRO A O 1
ATOM 670 N N . HIS A 1 91 ? 42.44624 1.56776 4.01837 1.000 36.36109 91 HIS A N 1
ATOM 671 C CA . HIS A 1 91 ? 42.54163 0.23889 3.43957 1.000 36.71610 91 HIS A CA 1
ATOM 672 C C . HIS A 1 91 ? 41.21887 -0.31602 2.91003 1.000 36.16176 91 HIS A C 1
ATOM 673 O O . HIS A 1 91 ? 41.25426 -1.28377 2.14439 1.000 33.95987 91 HIS A O 1
ATOM 680 N N . SER A 1 92 ? 40.05622 0.26783 3.24729 1.000 37.88376 92 SER A N 1
ATOM 681 C CA . SER A 1 92 ? 38.78884 -0.35576 2.87003 1.000 35.99279 92 SER A CA 1
ATOM 682 C C . SER A 1 92 ? 38.45974 -0.18072 1.40250 1.000 37.00302 92 SER A C 1
ATOM 683 O O . SER A 1 92 ? 37.68800 -0.97233 0.85583 1.000 33.74662 92 SER A O 1
ATOM 686 N N . THR A 1 93 ? 39.01970 0.81667 0.73829 1.000 35.84504 93 THR A N 1
ATOM 687 C CA . THR A 1 93 ? 38.47902 1.09167 -0.57870 1.000 36.80636 93 THR A CA 1
ATOM 688 C C . THR A 1 93 ? 39.24616 0.40740 -1.69568 1.000 31.14485 93 THR A C 1
ATOM 689 O O . THR A 1 93 ? 38.72219 0.33662 -2.81658 1.000 29.19815 93 THR A O 1
ATOM 693 N N . ALA A 1 94 ? 40.41256 -0.18733 -1.39437 1.000 30.67805 94 ALA A N 1
ATOM 694 C CA . ALA A 1 94 ? 41.12071 -0.97603 -2.39602 1.000 35.52284 94 ALA A CA 1
ATOM 695 C C . ALA A 1 94 ? 40.26098 -2.12986 -2.90881 1.000 33.50153 94 ALA A C 1
ATOM 696 O O . ALA A 1 94 ? 40.13834 -2.33245 -4.12556 1.000 36.08308 94 ALA A O 1
ATOM 698 N N . GLY A 1 95 ? 39.66512 -2.90438 -1.99802 1.000 35.14907 95 GLY A N 1
ATOM 699 C CA . GLY A 1 95 ? 38.85977 -4.04379 -2.42270 1.000 32.72788 95 GLY A CA 1
ATOM 700 C C . GLY A 1 95 ? 37.59317 -3.62100 -3.14287 1.000 36.27573 95 GLY A C 1
ATOM 701 O O . GLY A 1 95 ? 37.11937 -4.31976 -4.05141 1.000 34.55065 95 GLY A O 1
ATOM 702 N N . ALA A 1 96 ? 37.03593 -2.46928 -2.76006 1.000 26.96614 96 ALA A N 1
ATOM 703 C CA . ALA A 1 96 ? 35.89300 -1.91917 -3.48030 1.000 32.38538 96 ALA A CA 1
ATOM 704 C C . ALA A 1 96 ? 36.26856 -1.62141 -4.92846 1.000 34.62969 96 ALA A C 1
ATOM 705 O O . ALA A 1 96 ? 35.57078 -2.03216 -5.87055 1.000 35.21204 96 ALA A O 1
ATOM 707 N N . LYS A 1 97 ? 37.39276 -0.92052 -5.12052 1.000 36.16457 97 LYS A N 1
ATOM 708 C CA . LYS A 1 97 ? 37.82399 -0.57779 -6.46998 1.000 37.21158 97 LYS A CA 1
ATOM 709 C C . LYS A 1 97 ? 38.11701 -1.83128 -7.27974 1.000 36.80331 97 LYS A C 1
ATOM 710 O O . LYS A 1 97 ? 37.76921 -1.91619 -8.46615 1.000 37.43016 97 LYS A O 1
ATOM 716 N N . TYR A 1 98 ? 38.76194 -2.81618 -6.64904 1.000 37.44577 98 TYR A N 1
ATOM 717 C CA . TYR A 1 98 ? 39.05021 -4.06774 -7.33458 1.000 35.48054 98 TYR A CA 1
ATOM 718 C C . TYR A 1 98 ? 37.75956 -4.74162 -7.81231 1.000 35.85129 98 TYR A C 1
ATOM 719 O O . TYR A 1 98 ? 37.66352 -5.17875 -8.96866 1.000 40.05591 98 TYR A O 1
ATOM 728 N N . ALA A 1 99 ? 36.74111 -4.79796 -6.94904 1.000 30.98202 99 ALA A N 1
ATOM 729 C CA . ALA A 1 99 ? 35.44906 -5.34068 -7.35142 1.000 34.93669 99 ALA A CA 1
ATOM 730 C C . ALA A 1 99 ? 34.87798 -4.59404 -8.55668 1.000 37.08119 99 ALA A C 1
ATOM 731 O O . ALA A 1 99 ? 34.39173 -5.20880 -9.51585 1.000 36.20318 99 ALA A O 1
ATOM 733 N N . VAL A 1 100 ? 34.89306 -3.26362 -8.50987 1.000 29.31615 100 VAL A N 1
ATOM 734 C CA . VAL A 1 100 ? 34.35037 -2.49434 -9.62789 1.000 34.88469 100 VAL A CA 1
ATOM 735 C C . VAL A 1 100 ? 35.08940 -2.83402 -10.92743 1.000 39.71863 100 VAL A C 1
ATOM 736 O O . VAL A 1 100 ? 34.47692 -2.96228 -11.99803 1.000 37.63334 100 VAL A O 1
ATOM 740 N N . GLU A 1 101 ? 36.41601 -2.98441 -10.85326 1.000 36.84892 101 GLU A N 1
ATOM 741 C CA . GLU A 1 101 ? 37.21058 -3.18131 -12.06296 1.000 38.29032 101 GLU A CA 1
ATOM 742 C C . GLU A 1 101 ? 37.05590 -4.58215 -12.64621 1.000 42.27830 101 GLU A C 1
ATOM 743 O O . GLU A 1 101 ? 37.01686 -4.74208 -13.87179 1.000 45.02392 101 GLU A O 1
ATOM 749 N N . ARG A 1 102 ? 36.94769 -5.59750 -11.80460 1.000 39.66900 102 ARG A N 1
ATOM 750 C CA . ARG A 1 102 ? 36.95913 -6.97218 -12.28664 1.000 39.26631 102 ARG A CA 1
ATOM 751 C C . ARG A 1 102 ? 35.57132 -7.56240 -12.50480 1.000 39.57782 102 ARG A C 1
ATOM 752 O O . ARG A 1 102 ? 35.45994 -8.69828 -12.97858 1.000 49.25692 102 ARG A O 1
ATOM 760 N N . LEU A 1 103 ? 34.51110 -6.84949 -12.16526 1.000 41.19933 103 LEU A N 1
ATOM 761 C CA . LEU A 1 103 ? 33.16052 -7.35717 -12.33631 1.000 41.59768 103 LEU A CA 1
ATOM 762 C C . LEU A 1 103 ? 32.37153 -6.37539 -13.18168 1.000 42.63917 103 LEU A C 1
ATOM 763 O O . LEU A 1 103 ? 32.82493 -5.25760 -13.44406 1.000 43.31660 103 LEU A O 1
ATOM 768 N N . ASN A 1 104 ? 31.16259 -6.78878 -13.56654 1.000 40.30329 104 ASN A N 1
ATOM 769 C CA . ASN A 1 104 ? 30.28691 -5.91156 -14.33186 1.000 43.65921 104 ASN A CA 1
ATOM 770 C C . ASN A 1 104 ? 29.84912 -4.71511 -13.47392 1.000 38.15253 104 ASN A C 1
ATOM 771 O O . ASN A 1 104 ? 30.04669 -4.70498 -12.25509 1.000 40.10786 104 ASN A O 1
ATOM 776 N N . PRO A 1 105 ? 29.31372 -3.66025 -14.10006 1.000 41.77921 105 PRO A N 1
ATOM 777 C CA . PRO A 1 105 ? 29.04310 -2.42049 -13.33671 1.000 40.10420 105 PRO A CA 1
ATOM 778 C C . PRO A 1 105 ? 28.13941 -2.60219 -12.13384 1.000 41.24166 105 PRO A C 1
ATOM 779 O O . PRO A 1 105 ? 28.42820 -2.03944 -11.06362 1.000 34.57786 105 PRO A O 1
ATOM 783 N N . PHE A 1 106 ? 27.06687 -3.39444 -12.27552 1.000 36.87851 106 PHE A N 1
ATOM 784 C CA . PHE A 1 106 ? 26.07461 -3.50074 -11.21323 1.000 37.05603 106 PHE A CA 1
ATOM 785 C C . PHE A 1 106 ? 26.62999 -4.29069 -10.03209 1.000 37.06462 106 PHE A C 1
ATOM 786 O O . PHE A 1 106 ? 26.65979 -3.79069 -8.89968 1.000 35.18856 106 PHE A O 1
ATOM 794 N N . PHE A 1 107 ? 27.10686 -5.52185 -10.28289 1.000 33.22948 107 PHE A N 1
ATOM 795 C CA . PHE A 1 107 ? 27.65372 -6.33137 -9.19169 1.000 36.49974 107 PHE A CA 1
ATOM 796 C C . PHE A 1 107 ? 28.85707 -5.64776 -8.55154 1.000 33.27353 107 PHE A C 1
ATOM 797 O O . PHE A 1 107 ? 29.02049 -5.66874 -7.32053 1.000 34.42305 107 PHE A O 1
ATOM 805 N N . GLY A 1 108 ? 29.71939 -5.04429 -9.37918 1.000 32.77094 108 GLY A N 1
ATOM 806 C CA . GLY A 1 108 ? 30.93022 -4.43827 -8.86124 1.000 27.74858 108 GLY A CA 1
ATOM 807 C C . GLY A 1 108 ? 30.64036 -3.27633 -7.93789 1.000 28.97678 108 GLY A C 1
ATOM 808 O O . GLY A 1 108 ? 31.21698 -3.18049 -6.84769 1.000 28.49456 108 GLY A O 1
ATOM 809 N N . HIS A 1 109 ? 29.70877 -2.39300 -8.33880 1.000 30.71508 109 HIS A N 1
ATOM 810 C CA . HIS A 1 109 ? 29.39051 -1.26035 -7.47131 1.000 31.18172 109 HIS A CA 1
ATOM 811 C C . HIS A 1 109 ? 28.59884 -1.70913 -6.23720 1.000 29.95726 109 HIS A C 1
ATOM 812 O O . HIS A 1 109 ? 28.78484 -1.16327 -5.13307 1.000 30.27274 109 HIS A O 1
ATOM 819 N N . LEU A 1 110 ? 27.76317 -2.74424 -6.38753 1.000 29.29992 110 LEU A N 1
ATOM 820 C CA . LEU A 1 110 ? 27.07006 -3.29242 -5.23288 1.000 32.62785 110 LEU A CA 1
ATOM 821 C C . LEU A 1 110 ? 28.07058 -3.72104 -4.16851 1.000 31.00787 110 LEU A C 1
ATOM 822 O O . LEU A 1 110 ? 27.97809 -3.30021 -3.00611 1.000 30.13538 110 LEU A O 1
ATOM 827 N N . LEU A 1 111 ? 29.06399 -4.52278 -4.56315 1.000 28.18987 111 LEU A N 1
ATOM 828 C CA . LEU A 1 111 ? 30.06719 -4.96478 -3.60118 1.000 25.90258 111 LEU A CA 1
ATOM 829 C C . LEU A 1 111 ? 30.87040 -3.78827 -3.06094 1.000 30.05704 111 LEU A C 1
ATOM 830 O O . LEU A 1 111 ? 31.20804 -3.74944 -1.86281 1.000 28.42669 111 LEU A O 1
ATOM 835 N N . ALA A 1 112 ? 31.18012 -2.81913 -3.92114 1.000 30.30620 112 ALA A N 1
ATOM 836 C CA . ALA A 1 112 ? 31.94641 -1.67567 -3.44300 1.000 29.95820 112 ALA A CA 1
ATOM 837 C C . ALA A 1 112 ? 31.25555 -1.00706 -2.26031 1.000 30.33772 112 ALA A C 1
ATOM 838 O O . ALA A 1 112 ? 31.93048 -0.58085 -1.31305 1.000 33.37038 112 ALA A O 1
ATOM 840 N N . TYR A 1 113 ? 29.90603 -0.92716 -2.27434 1.000 28.05602 113 TYR A N 1
ATOM 841 C CA . TYR A 1 113 ? 29.22705 -0.29476 -1.13201 1.000 28.82298 113 TYR A CA 1
ATOM 842 C C . TYR A 1 113 ? 29.58389 -0.99764 0.18267 1.000 32.43014 113 TYR A C 1
ATOM 843 O O . TYR A 1 113 ? 29.93391 -0.34799 1.17932 1.000 30.03076 113 TYR A O 1
ATOM 852 N N . LEU A 1 114 ? 29.51405 -2.33740 0.19227 1.000 27.70943 114 LEU A N 1
ATOM 853 C CA . LEU A 1 114 ? 29.74953 -3.10952 1.40810 1.000 34.27337 114 LEU A CA 1
ATOM 854 C C . LEU A 1 114 ? 31.20207 -3.00761 1.83732 1.000 31.71696 114 LEU A C 1
ATOM 855 O O . LEU A 1 114 ? 31.49963 -2.79134 3.02263 1.000 30.81332 114 LEU A O 1
ATOM 860 N N . ILE A 1 115 ? 32.12080 -3.16042 0.88160 1.000 35.28951 115 ILE A N 1
ATOM 861 C CA . ILE A 1 115 ? 33.54143 -3.21997 1.22092 1.000 34.85195 115 ILE A CA 1
ATOM 862 C C . ILE A 1 115 ? 34.01765 -1.87193 1.71514 1.000 29.75801 115 ILE A C 1
ATOM 863 O O . ILE A 1 115 ? 34.74965 -1.77867 2.70824 1.000 33.11198 115 ILE A O 1
ATOM 868 N N . ALA A 1 116 ? 33.62729 -0.80972 1.02693 1.000 32.02069 116 ALA A N 1
ATOM 869 C CA . ALA A 1 116 ? 34.12279 0.50753 1.40863 1.000 29.93505 116 ALA A CA 1
ATOM 870 C C . ALA A 1 116 ? 33.44007 1.03248 2.65809 1.000 30.26157 116 ALA A C 1
ATOM 871 O O . ALA A 1 116 ? 33.95274 1.96534 3.28604 1.000 33.04768 116 ALA A O 1
ATOM 873 N N . GLY A 1 117 ? 32.29000 0.48147 3.02178 1.000 28.46572 117 GLY A N 1
ATOM 874 C CA . GLY A 1 117 ? 31.62671 0.90794 4.23062 1.000 24.06450 117 GLY A CA 1
ATOM 875 C C . GLY A 1 117 ? 31.96018 0.11412 5.47371 1.000 28.14970 117 GLY A C 1
ATOM 876 O O . GLY A 1 117 ? 31.39619 0.40803 6.54199 1.000 23.18038 117 GLY A O 1
ATOM 877 N N . HIS A 1 118 ? 32.87012 -0.87243 5.38139 1.000 28.12284 118 HIS A N 1
ATOM 878 C CA . HIS A 1 118 ? 33.02340 -1.80506 6.49420 1.000 27.20216 118 HIS A CA 1
ATOM 879 C C . HIS A 1 118 ? 33.68227 -1.16818 7.71813 1.000 31.60161 118 HIS A C 1
ATOM 880 O O . HIS A 1 118 ? 33.61805 -1.75134 8.80634 1.000 35.21012 118 HIS A O 1
ATOM 887 N N . HIS A 1 119 ? 34.23111 0.03735 7.60789 1.000 29.76031 119 HIS A N 1
ATOM 888 C CA . HIS A 1 119 ? 34.51328 0.85018 8.79126 1.000 27.12795 119 HIS A CA 1
ATOM 889 C C . HIS A 1 119 ? 33.57754 2.04583 8.94245 1.000 31.20716 119 HIS A C 1
ATOM 890 O O . HIS A 1 119 ? 32.98407 2.23507 10.00414 1.000 28.59148 119 HIS A O 1
ATOM 897 N N . ALA A 1 120 ? 33.42503 2.87977 7.90523 1.000 33.40667 120 ALA A N 1
ATOM 898 C CA . ALA A 1 120 ? 32.73608 4.15708 8.06821 1.000 29.88196 120 ALA A CA 1
ATOM 899 C C . ALA A 1 120 ? 31.22314 4.03590 8.06410 1.000 31.25202 120 ALA A C 1
ATOM 900 O O . ALA A 1 120 ? 30.54135 5.02856 8.34135 1.000 31.31566 120 ALA A O 1
ATOM 902 N N . GLY A 1 121 ? 30.68746 2.88301 7.71735 1.000 27.13529 121 GLY A N 1
ATOM 903 C CA . GLY A 1 121 ? 29.26777 2.74651 7.47599 1.000 25.42082 121 GLY A CA 1
ATOM 904 C C . GLY A 1 121 ? 28.95600 2.88580 5.99512 1.000 27.35287 121 GLY A C 1
ATOM 905 O O . GLY A 1 121 ? 29.72232 3.46156 5.22786 1.000 26.98600 121 GLY A O 1
ATOM 906 N N . LEU A 1 122 ? 27.83736 2.29516 5.57784 1.000 29.22377 122 LEU A N 1
ATOM 907 C CA . LEU A 1 122 ? 27.36711 2.43099 4.20779 1.000 30.52382 122 LEU A CA 1
ATOM 908 C C . LEU A 1 122 ? 27.15917 3.90620 3.87877 1.000 28.33284 122 LEU A C 1
ATOM 909 O O . LEU A 1 122 ? 26.55401 4.63678 4.66445 1.000 28.65038 122 LEU A O 1
ATOM 914 N N . ALA A 1 123 ? 27.61895 4.33596 2.69207 1.000 30.08550 123 ALA A N 1
ATOM 915 C CA . ALA A 1 123 ? 27.55231 5.74810 2.30537 1.000 34.28341 123 ALA A CA 1
ATOM 916 C C . ALA A 1 123 ? 26.45651 6.03306 1.27941 1.000 30.74139 123 ALA A C 1
ATOM 917 O O . ALA A 1 123 ? 25.80816 5.13026 0.74064 1.000 25.12879 123 ALA A O 1
ATOM 919 N N . ASP A 1 124 ? 26.22323 7.33224 1.03984 1.000 28.48349 124 ASP A N 1
ATOM 920 C CA . ASP A 1 124 ? 25.51643 7.74151 -0.17316 1.000 27.12982 124 ASP A CA 1
ATOM 921 C C . ASP A 1 124 ? 26.44434 7.56941 -1.36221 1.000 28.87102 124 ASP A C 1
ATOM 922 O O . ASP A 1 124 ? 27.66856 7.46803 -1.21036 1.000 31.36547 124 ASP A O 1
ATOM 927 N N . TRP A 1 125 ? 25.85594 7.53339 -2.56085 1.000 29.54476 125 TRP A N 1
ATOM 928 C CA . TRP A 1 125 ? 26.67515 7.52637 -3.77163 1.000 29.19702 125 TRP A CA 1
ATOM 929 C C . TRP A 1 125 ? 27.24104 8.91921 -4.04579 1.000 30.14687 125 TRP A C 1
ATOM 930 O O . TRP A 1 125 ? 28.46126 9.11449 -4.11071 1.000 31.59216 125 TRP A O 1
ATOM 941 N N . TYR A 1 126 ? 26.35984 9.89732 -4.20607 1.000 31.65094 126 TYR A N 1
ATOM 942 C CA . TYR A 1 126 ? 26.78201 11.25505 -4.51860 1.000 31.96892 126 TYR A CA 1
ATOM 943 C C . TYR A 1 126 ? 27.13991 12.04805 -3.27526 1.000 34.95501 126 TYR A C 1
ATOM 944 O O . TYR A 1 126 ? 28.08314 12.85121 -3.31729 1.000 35.29520 126 TYR A O 1
ATOM 953 N N . ASP A 1 127 ? 26.36714 11.89538 -2.18624 1.000 37.44644 127 ASP A N 1
ATOM 954 C CA . ASP A 1 127 ? 26.47187 12.89228 -1.12420 1.000 37.77728 127 ASP A CA 1
ATOM 955 C C . ASP A 1 127 ? 27.31056 12.53019 0.10725 1.000 37.78353 127 ASP A C 1
ATOM 956 O O . ASP A 1 127 ? 28.53792 12.68160 0.07711 1.000 37.66132 127 ASP A O 1
ATOM 961 N N . LYS A 1 128 ? 26.70703 11.87505 1.10724 1.000 35.64734 128 LYS A N 1
ATOM 962 C CA . LYS A 1 128 ? 27.36073 11.76123 2.40686 1.000 35.63089 128 LYS A CA 1
ATOM 963 C C . LYS A 1 128 ? 28.32227 10.58569 2.38980 1.000 36.96651 128 LYS A C 1
ATOM 964 O O . LYS A 1 128 ? 27.91336 9.44968 2.13809 1.000 36.22652 128 LYS A O 1
ATOM 970 N N . GLY A 1 129 ? 29.59693 10.85308 2.65837 1.000 37.07852 129 GLY A N 1
ATOM 971 C CA . GLY A 1 129 ? 30.59942 9.81233 2.53270 1.000 38.48430 129 GLY A CA 1
ATOM 972 C C . GLY A 1 129 ? 30.77266 9.32390 1.11487 1.000 34.77243 129 GLY A C 1
ATOM 973 O O . GLY A 1 129 ? 31.25615 8.20745 0.90872 1.000 32.46014 129 GLY A O 1
ATOM 974 N N . SER A 1 130 ? 30.51072 10.19240 0.13544 1.000 37.43745 130 SER A N 1
ATOM 975 C CA . SER A 1 130 ? 30.23057 9.81800 -1.24386 1.000 32.15774 130 SER A CA 1
ATOM 976 C C . SER A 1 130 ? 31.11043 8.68980 -1.74233 1.000 30.73541 130 SER A C 1
ATOM 977 O O . SER A 1 130 ? 32.32405 8.85393 -1.91771 1.000 34.78406 130 SER A O 1
ATOM 980 N N . LEU A 1 131 ? 30.47773 7.55386 -2.02684 1.000 35.36321 131 LEU A N 1
ATOM 981 C CA . LEU A 1 131 ? 31.20949 6.40249 -2.53435 1.000 30.80190 131 LEU A CA 1
ATOM 982 C C . LEU A 1 131 ? 31.74142 6.67400 -3.93343 1.000 33.18725 131 LEU A C 1
ATOM 983 O O . LEU A 1 131 ? 32.76863 6.10340 -4.32314 1.000 28.43502 131 LEU A O 1
ATOM 988 N N . LYS A 1 132 ? 31.05888 7.54723 -4.69623 1.000 29.57543 132 LYS A N 1
ATOM 989 C CA . LYS A 1 132 ? 31.52240 7.85773 -6.04081 1.000 30.79400 132 LYS A CA 1
ATOM 990 C C . LYS A 1 132 ? 32.89655 8.52184 -5.98758 1.000 36.63295 132 LYS A C 1
ATOM 991 O O . LYS A 1 132 ? 33.83715 8.08753 -6.66592 1.000 34.91020 132 LYS A O 1
ATOM 997 N N . ARG A 1 133 ? 33.04861 9.52980 -5.12216 1.000 37.43350 133 ARG A N 1
ATOM 998 C CA . ARG A 1 133 ? 34.34230 10.19365 -4.96138 1.000 39.22789 133 ARG A CA 1
ATOM 999 C C . ARG A 1 133 ? 35.41505 9.21354 -4.47840 1.000 40.97481 133 ARG A C 1
ATOM 1000 O O . ARG A 1 133 ? 36.53101 9.16926 -5.01783 1.000 39.18582 133 ARG A O 1
ATOM 1008 N N . ARG A 1 134 ? 35.09305 8.40642 -3.46849 1.000 39.16075 134 ARG A N 1
ATOM 1009 C CA . ARG A 1 134 ? 36.09788 7.48243 -2.94247 1.000 37.61774 134 ARG A CA 1
ATOM 1010 C C . ARG A 1 134 ? 36.59437 6.55122 -4.03393 1.000 37.92280 134 ARG A C 1
ATOM 1011 O O . ARG A 1 134 ? 37.79695 6.27008 -4.12469 1.000 40.25138 134 ARG A O 1
ATOM 1019 N N . LEU A 1 135 ? 35.69330 6.07950 -4.89233 1.000 35.63443 135 LEU A N 1
ATOM 1020 C CA . LEU A 1 135 ? 36.14817 5.17527 -5.93687 1.000 37.39426 135 LEU A CA 1
ATOM 1021 C C . LEU A 1 135 ? 36.96972 5.91903 -6.98250 1.000 42.86741 135 LEU A C 1
ATOM 1022 O O . LEU A 1 135 ? 37.96113 5.38719 -7.50109 1.000 40.20881 135 LEU A O 1
ATOM 1027 N N . GLN A 1 136 ? 36.59657 7.16408 -7.28609 1.000 43.00635 136 GLN A N 1
ATOM 1028 C CA . GLN A 1 136 ? 37.33069 7.86001 -8.32975 1.000 43.25788 136 GLN A CA 1
ATOM 1029 C C . GLN A 1 136 ? 38.72767 8.25021 -7.87577 1.000 45.53351 136 GLN A C 1
ATOM 1030 O O . GLN A 1 136 ? 39.59387 8.49992 -8.72060 1.000 48.98544 136 GLN A O 1
ATOM 1036 N N . GLN A 1 137 ? 38.99404 8.18873 -6.57256 1.000 44.05567 137 GLN A N 1
ATOM 1037 C CA . GLN A 1 137 ? 40.27110 8.58534 -6.00564 1.000 41.61477 137 GLN A CA 1
ATOM 1038 C C . GLN A 1 137 ? 41.08917 7.39551 -5.50457 1.000 44.22495 137 GLN A C 1
ATOM 1039 O O . GLN A 1 137 ? 42.04311 7.58714 -4.75074 1.000 42.61352 137 GLN A O 1
ATOM 1045 N N . ALA A 1 138 ? 40.76906 6.17119 -5.93508 1.000 37.62433 138 ALA A N 1
ATOM 1046 C CA . ALA A 1 138 ? 41.31886 4.97857 -5.30091 1.000 38.04193 138 ALA A CA 1
ATOM 1047 C C . ALA A 1 138 ? 42.39862 4.27214 -6.11659 1.000 42.27374 138 ALA A C 1
ATOM 1048 O O . ALA A 1 138 ? 42.74881 3.13234 -5.79056 1.000 40.14990 138 ALA A O 1
ATOM 1050 N N . ASP A 1 139 ? 42.93966 4.89992 -7.16438 1.000 42.84211 139 ASP A N 1
ATOM 1051 C CA . ASP A 1 139 ? 43.86197 4.17194 -8.03466 1.000 42.29145 139 ASP A CA 1
ATOM 1052 C C . ASP A 1 139 ? 45.14769 3.79150 -7.30526 1.000 43.29263 139 ASP A C 1
ATOM 1053 O O . ASP A 1 139 ? 45.62691 2.65780 -7.44197 1.000 43.48868 139 ASP A O 1
ATOM 1058 N N . ASP A 1 140 ? 45.69919 4.71466 -6.50917 1.000 40.49951 140 ASP A N 1
ATOM 1059 C CA . ASP A 1 140 ? 46.95926 4.47245 -5.80418 1.000 42.67553 140 ASP A CA 1
ATOM 1060 C C . ASP A 1 140 ? 46.81596 3.35942 -4.77351 1.000 44.86589 140 ASP A C 1
ATOM 1061 O O . ASP A 1 140 ? 47.66100 2.45284 -4.69536 1.000 40.00114 140 ASP A O 1
ATOM 1066 N N . GLU A 1 141 ? 45.77114 3.44654 -3.93720 1.000 39.64060 141 GLU A N 1
ATOM 1067 C CA . GLU A 1 141 ? 45.52546 2.42267 -2.92663 1.000 40.01449 141 GLU A CA 1
ATOM 1068 C C . GLU A 1 141 ? 45.40371 1.04525 -3.56654 1.000 42.51322 141 GLU A C 1
ATOM 1069 O O . GLU A 1 141 ? 45.99839 0.07039 -3.08777 1.000 41.82844 141 GLU A O 1
ATOM 1075 N N . LEU A 1 142 ? 44.65975 0.94766 -4.66769 1.000 42.12018 142 LEU A N 1
ATOM 1076 C CA . LEU A 1 142 ? 44.54565 -0.33577 -5.34473 1.000 40.71835 142 LEU A CA 1
ATOM 1077 C C . LEU A 1 142 ? 45.90579 -0.81382 -5.81568 1.000 41.68265 142 LEU A C 1
ATOM 1078 O O . LEU A 1 142 ? 46.28394 -1.96662 -5.56741 1.000 36.63606 142 LEU A O 1
ATOM 1083 N N . ALA A 1 143 ? 46.65799 0.06240 -6.50382 1.000 41.71473 143 ALA A N 1
ATOM 1084 C CA . ALA A 1 143 ? 47.90534 -0.38064 -7.13023 1.000 43.68565 143 ALA A CA 1
ATOM 1085 C C . ALA A 1 143 ? 48.90079 -0.84498 -6.08140 1.000 40.24897 143 ALA A C 1
ATOM 1086 O O . ALA A 1 143 ? 49.55544 -1.89046 -6.24712 1.000 39.82853 143 ALA A O 1
ATOM 1088 N N . ALA A 1 144 ? 48.99029 -0.10276 -4.97125 1.000 38.28458 144 ALA A N 1
ATOM 1089 C CA . ALA A 1 144 ? 49.83886 -0.51049 -3.85424 1.000 43.70216 144 ALA A CA 1
ATOM 1090 C C . ALA A 1 144 ? 49.36276 -1.82986 -3.23662 1.000 46.70822 144 ALA A C 1
ATOM 1091 O O . ALA A 1 144 ? 50.17890 -2.69674 -2.88183 1.000 46.60321 144 ALA A O 1
ATOM 1093 N N . SER A 1 145 ? 48.04684 -2.01411 -3.10815 1.000 41.89139 145 SER A N 1
ATOM 1094 C CA . SER A 1 145 ? 47.56601 -3.25951 -2.52416 1.000 40.08904 145 SER A CA 1
ATOM 1095 C C . SER A 1 145 ? 47.91228 -4.44112 -3.41013 1.000 41.11133 145 SER A C 1
ATOM 1096 O O . SER A 1 145 ? 48.28311 -5.51619 -2.91793 1.000 39.52864 145 SER A O 1
ATOM 1099 N N . LEU A 1 146 ? 47.79292 -4.25927 -4.72351 1.000 40.03003 146 LEU A N 1
ATOM 1100 C CA . LEU A 1 146 ? 48.07660 -5.36035 -5.63215 1.000 41.20319 146 LEU A CA 1
ATOM 1101 C C . LEU A 1 146 ? 49.57291 -5.64143 -5.67084 1.000 47.10859 146 LEU A C 1
ATOM 1102 O O . LEU A 1 146 ? 49.98796 -6.80595 -5.75333 1.000 44.70440 146 LEU A O 1
ATOM 1107 N N . SER A 1 147 ? 50.39523 -4.58669 -5.60327 1.000 38.80547 147 SER A N 1
ATOM 1108 C CA . SER A 1 147 ? 51.82927 -4.76533 -5.42298 1.000 41.59430 147 SER A CA 1
ATOM 1109 C C . SER A 1 147 ? 52.09130 -5.69553 -4.25284 1.000 48.99587 147 SER A C 1
ATOM 1110 O O . SER A 1 147 ? 52.72771 -6.74867 -4.40093 1.000 49.08250 147 SER A O 1
ATOM 1113 N N . GLY A 1 148 ? 51.56721 -5.32191 -3.07894 1.000 45.03444 148 GLY A N 1
ATOM 1114 C CA . GLY A 1 148 ? 51.77899 -6.13761 -1.89436 1.000 43.68574 148 GLY A CA 1
ATOM 1115 C C . GLY A 1 148 ? 51.29887 -7.56223 -2.07647 1.000 43.87194 148 GLY A C 1
ATOM 1116 O O . GLY A 1 148 ? 51.98363 -8.51242 -1.69880 1.000 52.67471 148 GLY A O 1
ATOM 1117 N N . PHE A 1 149 ? 50.12413 -7.73171 -2.67408 1.000 47.10074 149 PHE A N 1
ATOM 1118 C CA . PHE A 1 149 ? 49.58252 -9.07174 -2.85431 1.000 46.72381 149 PHE A CA 1
ATOM 1119 C C . PHE A 1 149 ? 50.47611 -9.91383 -3.75962 1.000 52.05648 149 PHE A C 1
ATOM 1120 O O . PHE A 1 149 ? 50.71413 -11.09406 -3.48143 1.000 52.18680 149 PHE A O 1
ATOM 1128 N N . VAL A 1 150 ? 50.96188 -9.33031 -4.86052 1.000 53.51484 150 VAL A N 1
ATOM 1129 C CA . VAL A 1 150 ? 51.82748 -10.06240 -5.78978 1.000 57.68038 150 VAL A CA 1
ATOM 1130 C C . VAL A 1 150 ? 53.14058 -10.43877 -5.10798 1.000 57.93139 150 VAL A C 1
ATOM 1131 O O . VAL A 1 150 ? 53.61052 -11.58310 -5.20733 1.000 56.32848 150 VAL A O 1
ATOM 1135 N N . GLU A 1 151 ? 53.72428 -9.48405 -4.37359 1.000 55.81922 151 GLU A N 1
ATOM 1136 C CA . GLU A 1 151 ? 54.92802 -9.72024 -3.58635 1.000 56.68783 151 GLU A CA 1
ATOM 1137 C C . GLU A 1 151 ? 54.76159 -10.86744 -2.59984 1.000 57.68997 151 GLU A C 1
ATOM 1138 O O . GLU A 1 151 ? 55.73927 -11.54131 -2.26469 1.000 62.76004 151 GLU A O 1
ATOM 1144 N N . SER A 1 152 ? 53.54442 -11.09913 -2.11851 1.000 59.67892 152 SER A N 1
ATOM 1145 C CA . SER A 1 152 ? 53.28061 -12.11260 -1.11308 1.000 55.24821 152 SER A CA 1
ATOM 1146 C C . SER A 1 152 ? 53.21391 -13.49787 -1.75018 1.000 61.07466 152 SER A C 1
ATOM 1147 O O . SER A 1 152 ? 53.36309 -13.67249 -2.96435 1.000 62.89584 152 SER A O 1
ATOM 1150 N N . SER A 1 153 ? 52.96906 -14.49668 -0.90620 1.000 64.52384 153 SER A N 1
ATOM 1151 C CA . SER A 1 153 ? 53.00980 -15.90331 -1.29233 1.000 69.85332 153 SER A CA 1
ATOM 1152 C C . SER A 1 153 ? 51.70629 -16.41852 -1.88863 1.000 68.29813 153 SER A C 1
ATOM 1153 O O . SER A 1 153 ? 51.69333 -17.52014 -2.45372 1.000 68.56441 153 SER A O 1
ATOM 1156 N N . LEU A 1 154 ? 50.62016 -15.66592 -1.77698 1.000 63.47954 154 LEU A N 1
ATOM 1157 C CA . LEU A 1 154 ? 49.31308 -16.25126 -1.98316 1.000 59.86738 154 LEU A CA 1
ATOM 1158 C C . LEU A 1 154 ? 49.10383 -16.58923 -3.45764 1.000 61.23727 154 LEU A C 1
ATOM 1159 O O . LEU A 1 154 ? 49.60487 -15.88768 -4.33942 1.000 62.79307 154 LEU A O 1
ATOM 1164 N N . PRO A 1 155 ? 48.38512 -17.67521 -3.74996 1.000 58.07521 155 PRO A N 1
ATOM 1165 C CA . PRO A 1 155 ? 48.24567 -18.11269 -5.14329 1.000 58.23115 155 PRO A CA 1
ATOM 1166 C C . PRO A 1 155 ? 47.56777 -17.04631 -5.98493 1.000 63.73881 155 PRO A C 1
ATOM 1167 O O . PRO A 1 155 ? 46.87128 -16.16507 -5.47317 1.000 56.73660 155 PRO A O 1
ATOM 1171 N N . GLU A 1 156 ? 47.79066 -17.13933 -7.30231 1.000 65.98864 156 GLU A N 1
ATOM 1172 C CA . GLU A 1 156 ? 47.25503 -16.13933 -8.22341 1.000 67.35032 156 GLU A CA 1
ATOM 1173 C C . GLU A 1 156 ? 45.73917 -16.05268 -8.12103 1.000 63.93771 156 GLU A C 1
ATOM 1174 O O . GLU A 1 156 ? 45.17396 -14.95114 -8.10924 1.000 61.69189 156 GLU A O 1
ATOM 1180 N N . ASP A 1 157 ? 45.06646 -17.20094 -8.01172 1.000 60.19110 157 ASP A N 1
ATOM 1181 C CA . ASP A 1 157 ? 43.61249 -17.23948 -7.93670 1.000 64.17586 157 ASP A CA 1
ATOM 1182 C C . ASP A 1 157 ? 43.09185 -17.13240 -6.50814 1.000 59.03630 157 ASP A C 1
ATOM 1183 O O . ASP A 1 157 ? 42.00748 -17.65893 -6.20950 1.000 58.19111 157 ASP A O 1
ATOM 1188 N N . PHE A 1 158 ? 43.84916 -16.49503 -5.60981 1.000 51.27287 158 PHE A N 1
ATOM 1189 C CA . PHE A 1 158 ? 43.34509 -16.27193 -4.26196 1.000 54.84883 158 PHE A CA 1
ATOM 1190 C C . PHE A 1 158 ? 42.03433 -15.48549 -4.28073 1.000 54.12686 158 PHE A C 1
ATOM 1191 O O . PHE A 1 158 ? 41.20993 -15.63843 -3.37441 1.000 51.50040 158 PHE A O 1
ATOM 1199 N N . PHE A 1 159 ? 41.81423 -14.65920 -5.31241 1.000 54.79283 159 PHE A N 1
ATOM 1200 C CA . PHE A 1 159 ? 40.56150 -13.93484 -5.51138 1.000 51.18334 159 PHE A CA 1
ATOM 1201 C C . PHE A 1 159 ? 39.92171 -14.43492 -6.79892 1.000 53.66198 159 PHE A C 1
ATOM 1202 O O . PHE A 1 159 ? 40.06366 -13.80544 -7.85936 1.000 56.68490 159 PHE A O 1
ATOM 1210 N N . PRO A 1 160 ? 39.18495 -15.53767 -6.74005 1.000 54.26178 160 PRO A N 1
ATOM 1211 C CA . PRO A 1 160 ? 38.51431 -16.09005 -7.94046 1.000 58.30749 160 PRO A CA 1
ATOM 1212 C C . PRO A 1 160 ? 37.19245 -15.39870 -8.26314 1.000 58.20249 160 PRO A C 1
ATOM 1213 O O . PRO A 1 160 ? 36.10271 -15.95889 -8.12157 1.000 63.31840 160 PRO A O 1
ATOM 1217 N N . LEU A 1 161 ? 37.26464 -14.15351 -8.72765 1.000 52.72055 161 LEU A N 1
ATOM 1218 C CA . LEU A 1 161 ? 36.06311 -13.35047 -8.94954 1.000 50.31596 161 LEU A CA 1
ATOM 1219 C C . LEU A 1 161 ? 35.46013 -13.66566 -10.31253 1.000 50.73260 161 LEU A C 1
ATOM 1220 O O . LEU A 1 161 ? 36.09778 -13.43945 -11.34947 1.000 57.92885 161 LEU A O 1
ATOM 1225 N N . SER A 1 162 ? 34.22360 -14.15786 -10.31672 1.000 44.48729 162 SER A N 1
ATOM 1226 C CA . SER A 1 162 ? 33.57404 -14.62656 -11.53314 1.000 46.65542 162 SER A CA 1
ATOM 1227 C C . SER A 1 162 ? 32.20304 -13.98663 -11.66812 1.000 48.68151 162 SER A C 1
ATOM 1228 O O . SER A 1 162 ? 31.32958 -14.18747 -10.81378 1.000 47.10114 162 SER A O 1
ATOM 1231 N N . ASP A 1 163 ? 32.01207 -13.24300 -12.75911 1.000 45.49062 163 ASP A N 1
ATOM 1232 C CA . ASP A 1 163 ? 30.70825 -12.66838 -13.05584 1.000 43.94813 163 ASP A CA 1
ATOM 1233 C C . ASP A 1 163 ? 29.64579 -13.75688 -13.14763 1.000 44.07794 163 ASP A C 1
ATOM 1234 O O . ASP A 1 163 ? 28.54654 -13.60633 -12.60654 1.000 39.85033 163 ASP A O 1
ATOM 1239 N N . ASP A 1 164 ? 29.95415 -14.86157 -13.82861 1.000 41.90668 164 ASP A N 1
ATOM 1240 C CA . ASP A 1 164 ? 28.92281 -15.86364 -14.11244 1.000 44.70929 164 ASP A CA 1
ATOM 1241 C C . ASP A 1 164 ? 28.37432 -16.48954 -12.83601 1.000 40.40121 164 ASP A C 1
ATOM 1242 O O . ASP A 1 164 ? 27.15306 -16.66955 -12.69746 1.000 41.00395 164 ASP A O 1
ATOM 1247 N N . ASP A 1 165 ? 29.26402 -16.82304 -11.88782 1.000 43.60321 165 ASP A N 1
ATOM 1248 C CA . ASP A 1 165 ? 28.82501 -17.38424 -10.61229 1.000 41.67684 165 ASP A CA 1
ATOM 1249 C C . ASP A 1 165 ? 27.99191 -16.37732 -9.82554 1.000 38.38542 165 ASP A C 1
ATOM 1250 O O . ASP A 1 165 ? 26.98521 -16.74157 -9.20786 1.000 39.84290 165 ASP A O 1
ATOM 1255 N N . LEU A 1 166 ? 28.39611 -15.10673 -9.84449 1.000 33.98864 166 LEU A N 1
ATOM 1256 C CA . LEU A 1 166 ? 27.59404 -14.06841 -9.20761 1.000 42.03467 166 LEU A CA 1
ATOM 1257 C C . LEU A 1 166 ? 26.22291 -13.96315 -9.85616 1.000 37.71845 166 LEU A C 1
ATOM 1258 O O . LEU A 1 166 ? 25.21985 -13.83490 -9.15944 1.000 38.49692 166 LEU A O 1
ATOM 1263 N N . MET A 1 167 ? 26.17008 -13.99977 -11.18902 1.000 36.45858 167 MET A N 1
ATOM 1264 C CA . MET A 1 167 ? 24.90639 -14.03380 -11.91888 1.000 38.55730 167 MET A CA 1
ATOM 1265 C C . MET A 1 167 ? 23.99085 -15.13324 -11.39164 1.000 42.27072 167 MET A C 1
ATOM 1266 O O . MET A 1 167 ? 22.81165 -14.89673 -11.09559 1.000 39.79724 167 MET A O 1
ATOM 1271 N N . ARG A 1 168 ? 24.51714 -16.35682 -11.29344 1.000 38.40580 168 ARG A N 1
ATOM 1272 C CA . ARG A 1 168 ? 23.67050 -17.46255 -10.85953 1.000 39.06604 168 ARG A CA 1
ATOM 1273 C C . ARG A 1 168 ? 23.18028 -17.24556 -9.43284 1.000 36.04075 168 ARG A C 1
ATOM 1274 O O . ARG A 1 168 ? 21.99496 -17.42786 -9.13822 1.000 42.94775 168 ARG A O 1
ATOM 1282 N N . ASP A 1 169 ? 24.07468 -16.83040 -8.53860 1.000 38.90194 169 ASP A N 1
ATOM 1283 C CA . ASP A 1 169 ? 23.67863 -16.60420 -7.15431 1.000 40.17760 169 ASP A CA 1
ATOM 1284 C C . ASP A 1 169 ? 22.64211 -15.48391 -7.05881 1.000 40.52254 169 ASP A C 1
ATOM 1285 O O . ASP A 1 169 ? 21.64253 -15.58329 -6.31965 1.000 39.01341 169 ASP A O 1
ATOM 1290 N N . PHE A 1 170 ? 22.85935 -14.42324 -7.83864 1.000 35.76573 170 PHE A N 1
ATOM 1291 C CA . PHE A 1 170 ? 21.97966 -13.26000 -7.84755 1.000 40.46609 170 PHE A CA 1
ATOM 1292 C C . PHE A 1 170 ? 20.58752 -13.65016 -8.29789 1.000 42.99018 170 PHE A C 1
ATOM 1293 O O . PHE A 1 170 ? 19.58929 -13.26407 -7.67649 1.000 41.65015 170 PHE A O 1
ATOM 1301 N N . PHE A 1 171 ? 20.49921 -14.44611 -9.35801 1.000 43.19908 171 PHE A N 1
ATOM 1302 C CA . PHE A 1 171 ? 19.18091 -14.79416 -9.85946 1.000 43.89736 171 PHE A CA 1
ATOM 1303 C C . PHE A 1 171 ? 18.51828 -15.85616 -9.00641 1.000 45.93175 171 PHE A C 1
ATOM 1304 O O . PHE A 1 171 ? 17.28667 -15.87237 -8.93156 1.000 48.99618 171 PHE A O 1
ATOM 1312 N N . ALA A 1 172 ? 19.30319 -16.69185 -8.31214 1.000 45.16751 172 ALA A N 1
ATOM 1313 C CA . ALA A 1 172 ? 18.73225 -17.57224 -7.29560 1.000 43.84481 172 ALA A CA 1
ATOM 1314 C C . ALA A 1 172 ? 18.00204 -16.77628 -6.21838 1.000 46.93989 172 ALA A C 1
ATOM 1315 O O . ALA A 1 172 ? 16.93211 -17.18401 -5.75281 1.000 48.58068 172 ALA A O 1
ATOM 1317 N N . PHE A 1 173 ? 18.55957 -15.64071 -5.79733 1.000 47.16094 173 PHE A N 1
ATOM 1318 C CA . PHE A 1 173 ? 17.80040 -14.85372 -4.82010 1.000 45.93008 173 PHE A CA 1
ATOM 1319 C C . PHE A 1 173 ? 16.71728 -13.98589 -5.47770 1.000 46.03103 173 PHE A C 1
ATOM 1320 O O . PHE A 1 173 ? 15.60554 -13.86283 -4.94382 1.000 44.95435 173 PHE A O 1
ATOM 1328 N N . TRP A 1 174 ? 17.03041 -13.34477 -6.60744 1.000 39.57808 174 TRP A N 1
ATOM 1329 C CA . TRP A 1 174 ? 16.09667 -12.44257 -7.28308 1.000 43.68647 174 TRP A CA 1
ATOM 1330 C C . TRP A 1 174 ? 15.51978 -13.15913 -8.50229 1.000 42.90218 174 TRP A C 1
ATOM 1331 O O . TRP A 1 174 ? 15.95962 -12.96386 -9.63940 1.000 41.57611 174 TRP A O 1
ATOM 1342 N N . GLU A 1 175 ? 14.49037 -13.97640 -8.26458 1.000 44.93172 175 GLU A N 1
ATOM 1343 C CA . GLU A 1 175 ? 13.93898 -14.78756 -9.35386 1.000 51.41970 175 GLU A CA 1
ATOM 1344 C C . GLU A 1 175 ? 13.45903 -13.92702 -10.51848 1.000 45.74862 175 GLU A C 1
ATOM 1345 O O . GLU A 1 175 ? 13.47247 -14.38148 -11.66379 1.000 45.98527 175 GLU A O 1
ATOM 1351 N N . ASP A 1 176 ? 13.07673 -12.67798 -10.26172 1.000 45.65329 176 ASP A N 1
ATOM 1352 C CA . ASP A 1 176 ? 12.54646 -11.79372 -11.29133 1.000 33.16833 176 ASP A CA 1
ATOM 1353 C C . ASP A 1 176 ? 13.46827 -10.61629 -11.55932 1.000 47.10744 176 ASP A C 1
ATOM 1354 O O . ASP A 1 176 ? 13.02919 -9.59875 -12.10597 1.000 42.79958 176 ASP A O 1
ATOM 1359 N N . GLY A 1 177 ? 14.73365 -10.71688 -11.16281 1.000 43.31085 177 GLY A N 1
ATOM 1360 C CA . GLY A 1 177 ? 15.61145 -9.57480 -11.18963 1.000 41.11049 177 GLY A CA 1
ATOM 1361 C C . GLY A 1 177 ? 15.41114 -8.71952 -9.95315 1.000 46.57365 177 GLY A C 1
ATOM 1362 O O . GLY A 1 177 ? 14.47475 -8.89276 -9.16580 1.000 40.89217 177 GLY A O 1
ATOM 1363 N N . ALA A 1 178 ? 16.32958 -7.78416 -9.77190 1.000 40.73715 178 ALA A N 1
ATOM 1364 C CA . ALA A 1 178 ? 16.32098 -6.96903 -8.57282 1.000 45.08278 178 ALA A CA 1
ATOM 1365 C C . ALA A 1 178 ? 15.25033 -5.88887 -8.67174 1.000 43.50300 178 ALA A C 1
ATOM 1366 O O . ALA A 1 178 ? 15.07624 -5.25636 -9.72361 1.000 42.99839 178 ALA A O 1
ATOM 1368 N N . LYS A 1 179 ? 14.52091 -5.68709 -7.57629 1.000 40.01946 179 LYS A N 1
ATOM 1369 C CA . LYS A 1 179 ? 13.60829 -4.55731 -7.47282 1.000 37.41089 179 LYS A CA 1
ATOM 1370 C C . LYS A 1 179 ? 14.39043 -3.36319 -6.92586 1.000 34.44807 179 LYS A C 1
ATOM 1371 O O . LYS A 1 179 ? 14.99418 -3.44893 -5.85803 1.000 35.27777 179 LYS A O 1
ATOM 1377 N N . LEU A 1 180 ? 14.40555 -2.25802 -7.66607 1.000 39.52148 180 LEU A N 1
ATOM 1378 C CA . LEU A 1 180 ? 15.21793 -1.11635 -7.24946 1.000 34.73439 180 LEU A CA 1
ATOM 1379 C C . LEU A 1 180 ? 14.80374 -0.58290 -5.89267 1.000 33.86242 1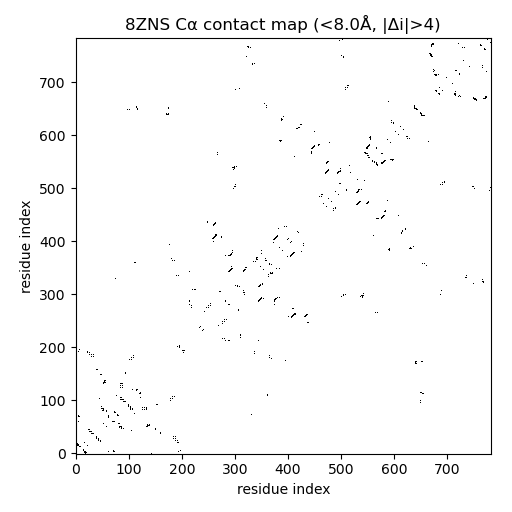80 LEU A C 1
ATOM 1380 O O . LEU A 1 180 ? 15.59657 0.11567 -5.25095 1.000 32.35188 180 LEU A O 1
ATOM 1385 N N . GLU A 1 181 ? 13.57091 -0.84386 -5.46333 1.000 29.68193 181 GLU A N 1
ATOM 1386 C CA . GLU A 1 181 ? 13.14282 -0.33954 -4.17323 1.000 34.94748 181 GLU A CA 1
ATOM 1387 C C . GLU A 1 181 ? 13.38355 -1.32141 -3.03896 1.000 36.14207 181 GLU A C 1
ATOM 1388 O O . GLU A 1 181 ? 13.25766 -0.91857 -1.88453 1.000 34.67667 181 GLU A O 1
ATOM 1394 N N . GLU A 1 182 ? 13.75484 -2.57560 -3.33442 1.000 33.43593 182 GLU A N 1
ATOM 1395 C CA . GLU A 1 182 ? 14.02920 -3.58761 -2.32234 1.000 31.20628 182 GLU A CA 1
ATOM 1396 C C . GLU A 1 182 ? 15.51150 -3.89448 -2.19062 1.000 34.20300 182 GLU A C 1
ATOM 1397 O O . GLU A 1 182 ? 15.90054 -4.66633 -1.29991 1.000 32.48013 182 GLU A O 1
ATOM 1403 N N . LEU A 1 183 ? 16.33890 -3.30765 -3.05781 1.000 35.24848 183 LEU A N 1
ATOM 1404 C CA . LEU A 1 183 ? 17.75281 -3.64412 -3.14363 1.000 31.77802 183 LEU A CA 1
ATOM 1405 C C . LEU A 1 183 ? 18.49652 -3.27144 -1.87230 1.000 31.04103 183 LEU A C 1
ATOM 1406 O O . LEU A 1 183 ? 19.44447 -3.96196 -1.47048 1.000 30.83900 183 LEU A O 1
ATOM 1411 N N . HIS A 1 184 ? 18.10677 -2.16237 -1.24428 1.000 29.28149 184 HIS A N 1
ATOM 1412 C CA . HIS A 1 184 ? 18.82147 -1.72386 -0.05147 1.000 29.57104 184 HIS A CA 1
ATOM 1413 C C . HIS A 1 184 ? 18.69388 -2.71900 1.10186 1.000 25.04102 184 HIS A C 1
ATOM 1414 O O . HIS A 1 184 ? 19.63219 -2.87829 1.88168 1.000 26.18113 184 HIS A O 1
ATOM 1421 N N . ILE A 1 185 ? 17.55028 -3.38707 1.23289 1.000 24.48842 185 ILE A N 1
ATOM 1422 C CA . ILE A 1 185 ? 17.39008 -4.37283 2.30956 1.000 27.08861 185 ILE A CA 1
ATOM 1423 C C . ILE A 1 185 ? 18.39317 -5.52495 2.15014 1.000 25.44567 185 ILE A C 1
ATOM 1424 O O . ILE A 1 185 ? 19.03093 -5.97106 3.12253 1.000 25.08291 185 ILE A O 1
ATOM 1429 N N . TRP A 1 186 ? 18.56991 -5.99009 0.91503 1.000 24.50162 186 TRP A N 1
ATOM 1430 C CA . TRP A 1 186 ? 19.51616 -7.06024 0.61921 1.000 31.28655 186 TRP A CA 1
ATOM 1431 C C . TRP A 1 186 ? 20.95145 -6.60199 0.84512 1.000 28.84718 186 TRP A C 1
ATOM 1432 O O . TRP A 1 186 ? 21.77332 -7.34317 1.40325 1.000 27.71330 186 TRP A O 1
ATOM 1443 N N . MET A 1 187 ? 21.27245 -5.37510 0.42900 1.000 29.38374 187 MET A N 1
ATOM 1444 C CA . MET A 1 187 ? 22.64801 -4.94502 0.60427 1.000 25.02460 187 MET A CA 1
ATOM 1445 C C . MET A 1 187 ? 22.95219 -4.73166 2.08136 1.000 23.17687 187 MET A C 1
ATOM 1446 O O . MET A 1 187 ? 24.05635 -5.02538 2.54302 1.000 25.42494 187 MET A O 1
ATOM 1451 N N . ARG A 1 188 ? 21.97679 -4.25924 2.84888 1.000 24.47555 188 ARG A N 1
ATOM 1452 C CA . ARG A 1 188 ? 22.20117 -4.09327 4.27314 1.000 26.05468 188 ARG A CA 1
ATOM 1453 C C . ARG A 1 188 ? 22.35219 -5.44008 4.96839 1.000 26.54554 188 ARG A C 1
ATOM 1454 O O . ARG A 1 188 ? 23.12528 -5.56812 5.92225 1.000 25.74110 188 ARG A O 1
ATOM 1462 N N . PHE A 1 189 ? 21.60833 -6.44310 4.51471 1.000 26.77677 189 PHE A N 1
ATOM 1463 C CA . PHE A 1 189 ? 21.72763 -7.77762 5.09222 1.000 27.08820 189 PHE A CA 1
ATOM 1464 C C . PHE A 1 189 ? 23.11836 -8.36238 4.82131 1.000 27.21521 189 PHE A C 1
ATOM 1465 O O . PHE A 1 189 ? 23.78808 -8.87148 5.73584 1.000 28.84683 189 PHE A O 1
ATOM 1473 N N . LEU A 1 190 ? 23.58398 -8.28099 3.56973 1.000 27.65479 190 LEU A N 1
ATOM 1474 C CA . LEU A 1 190 ? 24.92702 -8.77764 3.26531 1.000 25.56223 190 LEU A CA 1
ATOM 1475 C C . LEU A 1 190 ? 25.98326 -7.98310 4.02672 1.000 28.92421 190 LEU A C 1
ATOM 1476 O O . LEU A 1 190 ? 26.98183 -8.55332 4.49535 1.000 27.20946 190 LEU A O 1
ATOM 1481 N N . PHE A 1 191 ? 25.78572 -6.66116 4.15707 1.000 27.70789 191 PHE A N 1
ATOM 1482 C CA . PHE A 1 191 ? 26.70357 -5.84353 4.95032 1.000 25.34043 191 PHE A CA 1
ATOM 1483 C C . PHE A 1 191 ? 26.75607 -6.33899 6.38994 1.000 25.13523 191 PHE A C 1
ATOM 1484 O O . PHE A 1 191 ? 27.83425 -6.40402 6.99804 1.000 29.43904 191 PHE A O 1
ATOM 1492 N N . SER A 1 192 ? 25.59850 -6.71112 6.93990 1.000 26.38692 192 SER A N 1
ATOM 1493 C CA . SER A 1 192 ? 25.54422 -7.29561 8.27826 1.000 28.55001 192 SER A CA 1
ATOM 1494 C C . SER A 1 192 ? 26.35512 -8.59021 8.34464 1.000 28.49845 192 SER A C 1
ATOM 1495 O O . SER A 1 192 ? 27.09638 -8.81426 9.30384 1.000 28.96784 192 SER A O 1
ATOM 1498 N N . CYS A 1 193 ? 26.21264 -9.45665 7.33951 1.000 24.70946 193 CYS A N 1
ATOM 1499 C CA . CYS A 1 193 ? 26.98168 -10.70528 7.33467 1.000 30.85761 193 CYS A CA 1
ATOM 1500 C C . CYS A 1 193 ? 28.47446 -10.41830 7.33328 1.000 35.69273 193 CYS A C 1
ATOM 1501 O O . CYS A 1 193 ? 29.24524 -11.02651 8.09985 1.000 31.20696 193 CYS A O 1
ATOM 1504 N N . LEU A 1 194 ? 28.88933 -9.45708 6.49634 1.000 30.10778 194 LEU A N 1
ATOM 1505 C CA . LEU A 1 194 ? 30.28888 -9.08414 6.43096 1.000 30.14854 194 LEU A CA 1
ATOM 1506 C C . LEU A 1 194 ? 30.78252 -8.60249 7.78629 1.000 31.35130 194 LEU A C 1
ATOM 1507 O O . LEU A 1 194 ? 31.78670 -9.10193 8.30575 1.000 29.52806 194 LEU A O 1
ATOM 1512 N N . VAL A 1 195 ? 30.07578 -7.62753 8.37036 1.000 31.57700 195 VAL A N 1
ATOM 1513 C CA . VAL A 1 195 ? 30.51151 -7.00079 9.61986 1.000 30.20795 195 VAL A CA 1
ATOM 1514 C C . VAL A 1 195 ? 30.52713 -8.02413 10.75876 1.000 30.06629 195 VAL A C 1
ATOM 1515 O O . VAL A 1 195 ? 31.49791 -8.11700 11.51755 1.000 30.32122 195 VAL A O 1
ATOM 1519 N N . ASP A 1 196 ? 29.45141 -8.80923 10.91374 1.000 30.66164 196 ASP A N 1
ATOM 1520 C CA . ASP A 1 196 ? 29.44962 -9.73218 12.04482 1.000 30.09882 196 ASP A CA 1
ATOM 1521 C C . ASP A 1 196 ? 30.59466 -10.73272 11.91060 1.000 25.23978 196 ASP A C 1
ATOM 1522 O O . ASP A 1 196 ? 31.30036 -10.99160 12.88439 1.000 25.06928 196 ASP A O 1
ATOM 1527 N N . ALA A 1 197 ? 30.84950 -11.23077 10.70008 1.000 28.38546 197 ALA A N 1
ATOM 1528 C CA . ALA A 1 197 ? 31.91316 -12.22118 10.51639 1.000 31.34126 197 ALA A CA 1
ATOM 1529 C C . ALA A 1 197 ? 33.29053 -11.60563 10.75471 1.000 29.32575 197 ALA A C 1
ATOM 1530 O O . ALA A 1 197 ? 34.14966 -12.21816 11.40194 1.000 27.03892 197 ALA A O 1
ATOM 1532 N N . ASP A 1 198 ? 33.50714 -10.38710 10.24867 1.000 27.55646 198 ASP A N 1
ATOM 1533 C CA . ASP A 1 198 ? 34.75860 -9.66236 10.46872 1.000 23.34317 198 ASP A CA 1
ATOM 1534 C C . ASP A 1 198 ? 35.02072 -9.49951 11.95690 1.000 29.04916 198 ASP A C 1
ATOM 1535 O O . ASP A 1 198 ? 36.07164 -9.90423 12.47080 1.000 29.51011 198 ASP A O 1
ATOM 1540 N N . PHE A 1 199 ? 34.04134 -8.94151 12.67394 1.000 31.91116 199 PHE A N 1
ATOM 1541 C CA . PHE A 1 199 ? 34.18988 -8.69815 14.10670 1.000 33.88473 199 PHE A CA 1
ATOM 1542 C C . PHE A 1 199 ? 34.39249 -9.99834 14.87035 1.000 28.44702 199 PHE A C 1
ATOM 1543 O O . PHE A 1 199 ? 35.21954 -10.06517 15.78021 1.000 32.50150 199 PHE A O 1
ATOM 1551 N N . LEU A 1 200 ? 33.62957 -11.03587 14.54196 1.000 29.99386 200 LEU A N 1
ATOM 1552 C CA . LEU A 1 200 ? 33.76781 -12.28118 15.28445 1.000 28.47348 200 LEU A CA 1
ATOM 1553 C C . LEU A 1 200 ? 35.14970 -12.88915 15.08681 1.000 31.34132 200 LEU A C 1
ATOM 1554 O O . LEU A 1 200 ? 35.77630 -13.34737 16.05547 1.000 32.02343 200 LEU A O 1
ATOM 1559 N N . ASP A 1 201 ? 35.65989 -12.88238 13.85031 1.000 31.67256 201 ASP A N 1
ATOM 1560 C CA . ASP A 1 201 ? 37.01036 -13.39889 13.61603 1.000 31.75153 201 ASP A CA 1
ATOM 1561 C C . ASP A 1 201 ? 38.04852 -12.59720 14.38875 1.000 33.40590 201 ASP A C 1
ATOM 1562 O O . ASP A 1 201 ? 38.96770 -13.16142 15.01819 1.000 31.04631 201 ASP A O 1
ATOM 1567 N N . THR A 1 202 ? 37.92627 -11.26652 14.34869 1.000 29.54913 202 THR A N 1
ATOM 1568 C CA . THR A 1 202 ? 38.89110 -10.45337 15.07929 1.000 31.52892 202 THR A CA 1
ATOM 1569 C C . THR A 1 202 ? 38.79703 -10.71474 16.57593 1.000 30.62110 202 THR A C 1
ATOM 1570 O O . THR A 1 202 ? 39.81395 -10.71779 17.28392 1.000 30.75163 202 THR A O 1
ATOM 1574 N N . GLU A 1 203 ? 37.58169 -10.89611 17.08715 1.000 29.75724 203 GLU A N 1
ATOM 1575 C CA . GLU A 1 203 ? 37.45624 -11.12613 18.52254 1.000 34.13716 203 GLU A CA 1
ATOM 1576 C C . GLU A 1 203 ? 38.08146 -12.47276 18.90215 1.000 34.44125 203 GLU A C 1
ATOM 1577 O O . GLU A 1 203 ? 38.73105 -12.59566 19.94883 1.000 31.31752 203 GLU A O 1
ATOM 1583 N N . ALA A 1 204 ? 37.94743 -13.47370 18.02103 1.000 33.74427 204 ALA A N 1
ATOM 1584 C CA . ALA A 1 204 ? 38.69818 -14.71527 18.18751 1.000 34.69445 204 ALA A CA 1
ATOM 1585 C C . ALA A 1 204 ? 40.17471 -14.40607 18.38001 1.000 37.46633 204 ALA A C 1
ATOM 1586 O O . ALA A 1 204 ? 40.77896 -14.80584 19.38295 1.000 37.31849 204 ALA A O 1
ATOM 1588 N N . PHE A 1 205 ? 40.73716 -13.60025 17.47290 1.000 31.21014 205 PHE A N 1
ATOM 1589 C CA . PHE A 1 205 ? 42.15418 -13.25750 17.57011 1.000 34.66734 205 PHE A CA 1
ATOM 1590 C C . PHE A 1 205 ? 42.46622 -12.58473 18.89961 1.000 35.07970 205 PHE A C 1
ATOM 1591 O O . PHE A 1 205 ? 43.46290 -12.91414 19.55463 1.000 34.28100 205 PHE A O 1
ATOM 1599 N N . MET A 1 206 ? 41.60111 -11.66248 19.32424 1.000 32.90724 206 MET A N 1
ATOM 1600 C CA . MET A 1 206 ? 41.81678 -10.93002 20.56395 1.000 32.24655 206 MET A CA 1
ATOM 1601 C C . MET A 1 206 ? 41.88720 -11.86656 21.76119 1.000 35.22913 206 MET A C 1
ATOM 1602 O O . MET A 1 206 ? 42.53635 -11.54429 22.76078 1.000 37.11783 206 MET A O 1
ATOM 1607 N N . ASN A 1 207 ? 41.20061 -13.00329 21.70628 1.000 35.10131 207 ASN A N 1
ATOM 1608 C CA . ASN A 1 207 ? 41.24723 -13.93945 22.82225 1.000 31.60825 207 ASN A CA 1
ATOM 1609 C C . ASN A 1 207 ? 42.27076 -15.04975 22.61235 1.000 35.30149 207 ASN A C 1
ATOM 1610 O O . ASN A 1 207 ? 42.33528 -15.98248 23.41617 1.000 35.25331 207 ASN A O 1
ATOM 1615 N N . GLY A 1 208 ? 43.06306 -14.97561 21.54627 1.000 33.47588 208 GLY A N 1
ATOM 1616 C CA . GLY A 1 208 ? 44.07235 -15.97002 21.28421 1.000 36.65087 208 GLY A CA 1
ATOM 1617 C C . GLY A 1 208 ? 43.59843 -17.16229 20.48789 1.000 38.75778 208 GLY A C 1
ATOM 1618 O O . GLY A 1 208 ? 44.39811 -18.05578 20.22069 1.000 35.61789 208 GLY A O 1
ATOM 1619 N N . TYR A 1 209 ? 42.33907 -17.19192 20.06717 1.000 37.98708 209 TYR A N 1
ATOM 1620 C CA . TYR A 1 209 ? 41.82953 -18.32831 19.31175 1.000 37.43464 209 TYR A CA 1
ATOM 1621 C C . TYR A 1 209 ? 42.03401 -18.13214 17.81025 1.000 36.96603 209 TYR A C 1
ATOM 1622 O O . TYR A 1 209 ? 42.06354 -17.00670 17.31396 1.000 34.00015 209 TYR A O 1
ATOM 1631 N N . ALA A 1 210 ? 42.17456 -19.25197 17.08910 1.000 35.54376 210 ALA A N 1
ATOM 1632 C CA . ALA A 1 210 ? 42.51153 -19.20414 15.65983 1.000 37.99723 210 ALA A CA 1
ATOM 1633 C C . ALA A 1 210 ? 41.40299 -18.57769 14.81030 1.000 36.27661 210 ALA A C 1
ATOM 1634 O O . ALA A 1 210 ? 41.68636 -17.90285 13.81336 1.000 41.01310 210 ALA A O 1
ATOM 1636 N N . ASP A 1 211 ? 40.14437 -18.81227 15.15721 1.000 36.10700 211 ASP A N 1
ATOM 1637 C CA . ASP A 1 211 ? 39.02651 -18.33619 14.35206 1.000 31.08532 211 ASP A CA 1
ATOM 1638 C C . ASP A 1 211 ? 37.77334 -18.35123 15.22530 1.000 32.89581 211 ASP A C 1
ATOM 1639 O O . ASP A 1 211 ? 37.81097 -18.80393 16.36955 1.000 31.98972 211 ASP A O 1
ATOM 1644 N N . ALA A 1 212 ? 36.64848 -17.86697 14.66911 1.000 28.86984 212 ALA A N 1
ATOM 1645 C CA . ALA A 1 212 ? 35.42444 -17.71979 15.46250 1.000 32.46522 212 ALA A CA 1
ATOM 1646 C C . ALA A 1 212 ? 34.84894 -19.06676 15.88296 1.000 34.84611 212 ALA A C 1
ATOM 1647 O O . ALA A 1 212 ? 34.33513 -19.20398 16.99968 1.000 34.63701 212 ALA A O 1
ATOM 1649 N N . ASP A 1 213 ? 34.87288 -20.06051 14.99058 1.000 38.15706 213 ASP A N 1
ATOM 1650 C CA . ASP A 1 213 ? 34.36706 -21.37398 15.38682 1.000 39.44177 213 ASP A CA 1
ATOM 1651 C C . ASP A 1 213 ? 35.18378 -21.93425 16.54266 1.000 38.51517 213 ASP A C 1
ATOM 1652 O O . ASP A 1 213 ? 34.61982 -22.47731 17.50156 1.000 42.72668 213 ASP A O 1
ATOM 1657 N N . THR A 1 214 ? 36.50976 -21.76479 16.48701 1.000 36.22383 214 THR A N 1
ATOM 1658 C CA . THR A 1 214 ? 37.38034 -22.25081 17.55542 1.000 37.82714 214 THR A CA 1
ATOM 1659 C C . THR A 1 214 ? 37.01886 -21.60600 18.88575 1.000 38.65368 214 THR A C 1
ATOM 1660 O O . THR A 1 214 ? 36.85915 -22.29297 19.90416 1.000 39.63031 214 THR A O 1
ATOM 1664 N N . ALA A 1 215 ? 36.87614 -20.27499 18.89616 1.000 35.35708 215 ALA A N 1
ATOM 1665 C CA . ALA A 1 215 ? 36.49752 -19.60256 20.13194 1.000 38.95713 215 ALA A CA 1
ATOM 1666 C C . ALA A 1 215 ? 35.12453 -20.05760 20.60831 1.000 36.15548 215 ALA A C 1
ATOM 1667 O O . ALA A 1 215 ? 34.89205 -20.18145 21.81429 1.000 44.45419 215 ALA A O 1
ATOM 1669 N N . GLN A 1 216 ? 34.20073 -20.30683 19.67965 1.000 41.05114 216 GLN A N 1
ATOM 1670 C CA . GLN A 1 216 ? 32.87967 -20.79240 20.06960 1.000 46.52095 216 GLN A CA 1
ATOM 1671 C C . GLN A 1 216 ? 32.98595 -22.13407 20.77876 1.000 46.25200 216 GLN A C 1
ATOM 1672 O O . GLN A 1 216 ? 32.43754 -22.31180 21.86919 1.000 50.11974 216 GLN A O 1
ATOM 1678 N N . ALA A 1 217 ? 33.73698 -23.07113 20.19392 1.000 46.15026 217 ALA A N 1
ATOM 1679 C CA . ALA A 1 217 ? 33.91230 -24.39717 20.79428 1.000 49.89322 217 ALA A CA 1
ATOM 1680 C C . ALA A 1 217 ? 34.68780 -24.34551 22.11188 1.000 53.83266 217 ALA A C 1
ATOM 1681 O O . ALA A 1 217 ? 34.53708 -25.24107 22.95193 1.000 60.76387 217 ALA A O 1
ATOM 1683 N N . ALA A 1 218 ? 35.51460 -23.31701 22.32062 1.000 55.48852 218 ALA A N 1
ATOM 1684 C CA . ALA A 1 218 ? 36.20249 -23.19226 23.60389 1.000 56.27947 218 ALA A CA 1
ATOM 1685 C C . ALA A 1 218 ? 35.26747 -22.74771 24.72953 1.000 59.37799 218 ALA A C 1
ATOM 1686 O O . ALA A 1 218 ? 35.54439 -23.01684 25.90527 1.000 64.03785 218 ALA A O 1
ATOM 1688 N N . GLY A 1 219 ? 34.18724 -22.04234 24.40917 1.000 59.44631 219 GLY A N 1
ATOM 1689 C CA . GLY A 1 219 ? 33.29888 -21.52448 25.43556 1.000 55.73416 219 GLY A CA 1
ATOM 1690 C C . GLY A 1 219 ? 33.69888 -20.14108 25.92347 1.000 63.79966 219 GLY A C 1
ATOM 1691 O O . GLY A 1 219 ? 33.86987 -19.21140 25.12666 1.000 64.69291 219 GLY A O 1
ATOM 1692 N N . PHE A 1 224 ? 24.05451 -21.11619 25.07558 1.000 68.42833 224 PHE A N 1
ATOM 1693 C CA . PHE A 1 224 ? 22.64630 -20.91146 24.73588 1.000 65.35075 224 PHE A CA 1
ATOM 1694 C C . PHE A 1 224 ? 21.93535 -22.23796 24.45571 1.000 60.94236 224 PHE A C 1
ATOM 1695 O O . PHE A 1 224 ? 22.29958 -22.96219 23.51927 1.000 56.56433 224 PHE A O 1
ATOM 1703 N N . PRO A 1 225 ? 20.92406 -22.55502 25.26351 1.000 59.92688 225 PRO A N 1
ATOM 1704 C CA . PRO A 1 225 ? 20.10531 -23.73633 24.97868 1.000 56.17404 225 PRO A CA 1
ATOM 1705 C C . PRO A 1 225 ? 19.36382 -23.55526 23.66662 1.000 57.68262 225 PRO A C 1
ATOM 1706 O O . PRO A 1 225 ? 19.06547 -22.43475 23.24921 1.000 61.35091 225 PRO A O 1
ATOM 1710 N N . GLY A 1 226 ? 19.09507 -24.67215 23.00040 1.000 57.57452 226 GLY A N 1
ATOM 1711 C CA . GLY A 1 226 ? 18.32097 -24.63031 21.78002 1.000 55.01273 226 GLY A CA 1
ATOM 1712 C C . GLY A 1 226 ? 16.84315 -24.42560 22.05229 1.000 52.89138 226 GLY A C 1
ATOM 1713 O O . GLY A 1 226 ? 16.33779 -24.65177 23.15392 1.000 51.55767 226 GLY A O 1
ATOM 1714 N N . LEU A 1 227 ? 16.12630 -24.00204 21.01081 1.000 52.44236 227 LEU A N 1
ATOM 1715 C CA . LEU A 1 227 ? 14.71477 -23.68875 21.17878 1.000 46.19411 227 LEU A CA 1
ATOM 1716 C C . LEU A 1 227 ? 13.91137 -24.88807 21.66412 1.000 47.59200 227 LEU A C 1
ATOM 1717 O O . LEU A 1 227 ? 12.83741 -24.69922 22.24984 1.000 41.14789 227 LEU A O 1
ATOM 1722 N N . ASP A 1 228 ? 14.40532 -26.11340 21.44197 1.000 47.53562 228 ASP A N 1
ATOM 1723 C CA . ASP A 1 228 ? 13.72359 -27.29834 21.96194 1.000 45.06109 228 ASP A CA 1
ATOM 1724 C C . ASP A 1 228 ? 13.73538 -27.30569 23.47847 1.000 44.24862 228 ASP A C 1
ATOM 1725 O O . ASP A 1 228 ? 12.70671 -27.53276 24.12813 1.000 50.36808 228 ASP A O 1
ATOM 1730 N N . GLU A 1 229 ? 14.90683 -27.07900 24.06101 1.000 46.70606 229 GLU A N 1
ATOM 1731 C CA . GLU A 1 229 ? 15.00183 -27.02180 25.51046 1.000 48.62047 229 GLU A CA 1
ATOM 1732 C C . GLU A 1 229 ? 14.17009 -25.86806 26.05678 1.000 47.16803 229 GLU A C 1
ATOM 1733 O O . GLU A 1 229 ? 13.46455 -26.02285 27.06087 1.000 48.20019 229 GLU A O 1
ATOM 1739 N N . LEU A 1 230 ? 14.22491 -24.71011 25.39116 1.000 46.10569 230 LEU A N 1
ATOM 1740 C CA . LEU A 1 230 ? 13.43073 -23.56052 25.81533 1.000 45.12407 230 LEU A CA 1
ATOM 1741 C C . LEU A 1 230 ? 11.95028 -23.88193 25.78813 1.000 45.07992 230 LEU A C 1
ATOM 1742 O O . LEU A 1 230 ? 11.20861 -23.50252 26.69740 1.000 43.17269 230 LEU A O 1
ATOM 1747 N N . HIS A 1 231 ? 11.50106 -24.56718 24.73651 1.000 42.25066 231 HIS A N 1
ATOM 1748 C CA . HIS A 1 231 ? 10.11157 -24.97158 24.65112 1.000 42.61745 231 HIS A CA 1
ATOM 1749 C C . HIS A 1 231 ? 9.74203 -25.90381 25.79546 1.000 49.03046 231 HIS A C 1
ATOM 1750 O O . HIS A 1 231 ? 8.67791 -25.75199 26.40673 1.000 49.27512 231 HIS A O 1
ATOM 1757 N N . ARG A 1 232 ? 10.60265 -26.88174 26.09676 1.000 49.06473 232 ARG A N 1
ATOM 1758 C CA . ARG A 1 232 ? 10.30350 -27.79052 27.20435 1.000 49.13299 232 ARG A CA 1
ATOM 1759 C C . ARG A 1 232 ? 10.20442 -27.02827 28.52374 1.000 48.12187 232 ARG A C 1
ATOM 1760 O O . ARG A 1 232 ? 9.29470 -27.26741 29.32844 1.000 49.71567 232 ARG A O 1
ATOM 1768 N N . ARG A 1 233 ? 11.12847 -26.09415 28.75300 1.000 47.72568 233 ARG A N 1
ATOM 1769 C CA . ARG A 1 233 ? 11.05228 -25.24450 29.93682 1.000 49.96670 233 ARG A CA 1
ATOM 1770 C C . ARG A 1 233 ? 9.75372 -24.46280 29.96827 1.000 51.12740 233 ARG A C 1
ATOM 1771 O O . ARG A 1 233 ? 9.11363 -24.34170 31.02151 1.000 51.79854 233 ARG A O 1
ATOM 1779 N N . TYR A 1 234 ? 9.37281 -23.88987 28.82780 1.000 47.14222 234 TYR A N 1
ATOM 1780 C CA . TYR A 1 234 ? 8.14657 -23.11330 28.76616 1.000 45.91712 234 TYR A CA 1
ATOM 1781 C C . TYR A 1 234 ? 6.95322 -23.97956 29.11495 1.000 49.63605 234 TYR A C 1
ATOM 1782 O O . TYR A 1 234 ? 6.04009 -23.53525 29.81704 1.000 50.05158 234 TYR A O 1
ATOM 1791 N N . GLU A 1 235 ? 6.93394 -25.21409 28.61108 1.000 45.33541 235 GLU A N 1
ATOM 1792 C CA . GLU A 1 235 ? 5.82571 -26.10818 28.92683 1.000 52.14284 235 GLU A CA 1
ATOM 1793 C C . GLU A 1 235 ? 5.78804 -26.41843 30.41847 1.000 59.27386 235 GLU A C 1
ATOM 1794 O O . GLU A 1 235 ? 4.71785 -26.39357 31.03754 1.000 62.23959 235 GLU A O 1
ATOM 1800 N N . GLN A 1 236 ? 6.95194 -26.67525 31.01949 1.000 53.69017 236 GLN A N 1
ATOM 1801 C CA . GLN A 1 236 ? 7.00084 -26.91398 32.45799 1.000 56.44720 236 GLN A CA 1
ATOM 1802 C C . GLN A 1 236 ? 6.44686 -25.71723 33.22365 1.000 62.20700 236 GLN A C 1
ATOM 1803 O O . GLN A 1 236 ? 5.64748 -25.86542 34.16220 1.000 64.59267 236 GLN A O 1
ATOM 1809 N N . TYR A 1 237 ? 6.85475 -24.51469 32.81543 1.000 60.85677 237 TYR A N 1
ATOM 1810 C CA . TYR A 1 237 ? 6.42638 -23.29987 33.49301 1.000 56.07692 237 TYR A CA 1
ATOM 1811 C C . TYR A 1 237 ? 4.93127 -23.07040 33.33127 1.000 58.38814 237 TYR A C 1
ATOM 1812 O O . TYR A 1 237 ? 4.24585 -22.71941 34.29556 1.000 62.72269 237 TYR A O 1
ATOM 1821 N N . MET A 1 238 ? 4.40457 -23.27089 32.12317 1.000 59.20061 238 MET A N 1
ATOM 1822 C CA . MET A 1 238 ? 2.96624 -23.13200 31.90683 1.000 62.10458 238 MET A CA 1
ATOM 1823 C C . MET A 1 238 ? 2.18509 -24.12878 32.75617 1.000 64.49593 238 MET A C 1
ATOM 1824 O O . MET A 1 238 ? 1.15107 -23.78015 33.33904 1.000 62.11690 238 MET A O 1
ATOM 1829 N N . ALA A 1 239 ? 2.66405 -25.37842 32.82951 1.000 64.16780 239 ALA A N 1
ATOM 1830 C CA . ALA A 1 239 ? 1.95601 -26.41722 33.57379 1.000 64.52961 239 ALA A CA 1
ATOM 1831 C C . ALA A 1 239 ? 1.92896 -26.11065 35.06360 1.000 65.32166 239 ALA A C 1
ATOM 1832 O O . ALA A 1 239 ? 0.90344 -26.30122 35.72705 1.000 72.31506 239 ALA A O 1
ATOM 1834 N N . GLN A 1 240 ? 3.04798 -25.65225 35.61529 1.000 63.10902 240 GLN A N 1
ATOM 1835 C CA . GLN A 1 240 ? 3.03093 -25.30781 37.02847 1.000 67.21995 240 GLN A CA 1
ATOM 1836 C C . GLN A 1 240 ? 2.27946 -24.00346 37.28858 1.000 75.42121 240 GLN A C 1
ATOM 1837 O O . GLN A 1 240 ? 1.78013 -23.80416 38.39790 1.000 77.00972 240 GLN A O 1
ATOM 1843 N N . LEU A 1 241 ? 2.17908 -23.11057 36.30126 1.000 70.41106 241 LEU A N 1
ATOM 1844 C CA . LEU A 1 241 ? 1.27533 -21.97658 36.45245 1.000 72.67408 241 LEU A CA 1
ATOM 1845 C C . LEU A 1 241 ? -0.16893 -22.45021 36.49765 1.000 74.28333 241 LEU A C 1
ATOM 1846 O O . LEU A 1 241 ? -0.97762 -21.94014 37.28249 1.000 73.73442 241 LEU A O 1
ATOM 1851 N N . SER A 1 242 ? -0.50263 -23.42857 35.65771 1.000 72.04536 242 SER A N 1
ATOM 1852 C CA . SER A 1 242 ? -1.85074 -23.97745 35.63490 1.000 73.74462 242 SER A CA 1
ATOM 1853 C C . SER A 1 242 ? -2.19389 -24.61941 36.97304 1.000 81.88157 242 SER A C 1
ATOM 1854 O O . SER A 1 242 ? -3.18899 -24.26391 37.61541 1.000 81.31494 242 SER A O 1
ATOM 1857 N N . GLU A 1 243 ? -1.34914 -25.54875 37.42491 1.000 83.17911 243 GLU A N 1
ATOM 1858 C CA . GLU A 1 243 ? -1.60116 -26.24226 38.68575 1.000 86.25615 243 GLU A CA 1
ATOM 1859 C C . GLU A 1 243 ? -1.58357 -25.27416 39.86452 1.000 87.75312 243 GLU A C 1
ATOM 1860 O O . GLU A 1 243 ? -2.52789 -25.23371 40.66303 1.000 90.46721 243 GLU A O 1
ATOM 1866 N N . LYS A 1 244 ? -0.52250 -24.46407 39.96101 1.000 85.94900 244 LYS A N 1
ATOM 1867 C CA . LYS A 1 244 ? -0.29668 -23.57488 41.09884 1.000 86.95590 244 LYS A CA 1
ATOM 1868 C C . LYS A 1 244 ? -1.52004 -22.72870 41.40030 1.000 87.38390 244 LYS A C 1
ATOM 1869 O O . LYS A 1 244 ? -1.99562 -22.68284 42.54018 1.000 92.80232 244 LYS A O 1
ATOM 1875 N N . ALA A 1 245 ? -2.04902 -22.05547 40.38625 1.000 88.08397 245 ALA A N 1
ATOM 1876 C CA . ALA A 1 245 ? -3.28108 -21.29014 40.52477 1.000 91.72489 245 ALA A CA 1
ATOM 1877 C C . ALA A 1 245 ? -4.26676 -21.85740 39.52160 1.000 89.05108 245 ALA A C 1
ATOM 1878 O O . ALA A 1 245 ? -4.42926 -21.32220 38.42605 1.000 90.12807 245 ALA A O 1
ATOM 1880 N N . ASP A 1 246 ? -4.93049 -22.94811 39.90430 1.000 90.86333 246 ASP A N 1
ATOM 1881 C CA . ASP A 1 246 ? -6.11328 -23.40353 39.18020 1.000 91.52783 246 ASP A CA 1
ATOM 1882 C C . ASP A 1 246 ? -7.28907 -22.62326 39.74846 1.000 93.12130 246 ASP A C 1
ATOM 1883 O O . ASP A 1 246 ? -8.03971 -23.08740 40.61231 1.000 98.61531 246 ASP A O 1
ATOM 1888 N N . LYS A 1 247 ? -7.42560 -21.39018 39.27056 1.000 86.47562 247 LYS A N 1
ATOM 1889 C CA . LYS A 1 247 ? -8.59599 -20.61137 39.63785 1.000 91.82464 247 LYS A CA 1
ATOM 1890 C C . LYS A 1 247 ? -9.87285 -21.32563 39.21135 1.000 92.22183 247 LYS A C 1
ATOM 1891 O O . LYS A 1 247 ? -10.87265 -21.31177 39.94139 1.000 92.87195 247 LYS A O 1
ATOM 1893 N N . ASN A 1 248 ? -9.83977 -21.99519 38.05040 1.000 91.07102 248 ASN A N 1
ATOM 1894 C CA . ASN A 1 248 ? -11.04970 -22.45325 37.35755 1.000 88.01716 248 ASN A CA 1
ATOM 1895 C C . ASN A 1 248 ? -12.05366 -21.31191 37.24224 1.000 84.32606 248 ASN A C 1
ATOM 1896 O O . ASN A 1 248 ? -13.26911 -21.52080 37.22202 1.000 84.54076 248 ASN A O 1
ATOM 1898 N N . SER A 1 249 ? -11.52577 -20.09254 37.16273 1.000 85.13548 249 SER A N 1
ATOM 1899 C CA . SER A 1 249 ? -12.30061 -18.86771 37.17691 1.000 79.22242 249 SER A CA 1
ATOM 1900 C C . SER A 1 249 ? -12.58755 -18.41739 35.75412 1.000 71.66284 249 SER A C 1
ATOM 1901 O O . SER A 1 249 ? -12.13665 -19.01898 34.77664 1.000 69.63553 249 SER A O 1
ATOM 1904 N N . SER A 1 250 ? -13.34278 -17.32632 35.64071 1.000 74.22895 250 SER A N 1
ATOM 1905 C CA . SER A 1 250 ? -13.61617 -16.75802 34.32916 1.000 71.42975 250 SER A CA 1
ATOM 1906 C C . SER A 1 250 ? -12.30939 -16.45283 33.60757 1.000 69.87146 250 SER A C 1
ATOM 1907 O O . SER A 1 250 ? -12.07449 -16.92432 32.48733 1.000 67.05948 250 SER 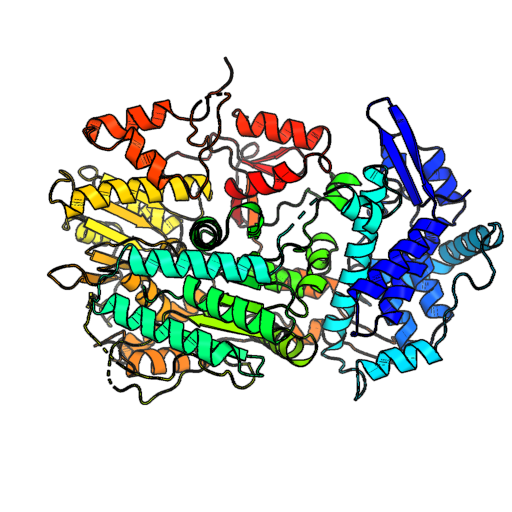A O 1
ATOM 1910 N N . LEU A 1 251 ? -11.41218 -15.73532 34.28706 1.000 67.72090 251 LEU A N 1
ATOM 1911 C CA . LEU A 1 251 ? -10.18380 -15.25610 33.67001 1.000 64.92080 251 LEU A CA 1
ATOM 1912 C C . LEU A 1 251 ? -9.25478 -16.40457 33.29873 1.000 61.02733 251 LEU A C 1
ATOM 1913 O O . LEU A 1 251 ? -8.68530 -16.40953 32.20272 1.000 58.28098 251 LEU A O 1
ATOM 1918 N N . ASN A 1 252 ? -9.08778 -17.38391 34.19347 1.000 62.73598 252 ASN A N 1
ATOM 1919 C CA . ASN A 1 252 ? -8.25110 -18.53781 33.87318 1.000 66.64979 252 ASN A CA 1
ATOM 1920 C C . ASN A 1 252 ? -8.80562 -19.28921 32.67045 1.000 61.39798 252 ASN A C 1
ATOM 1921 O O . ASN A 1 252 ? -8.04540 -19.74720 31.81048 1.000 57.18475 252 ASN A O 1
ATOM 1926 N N . GLN A 1 253 ? -10.13347 -19.39266 32.58122 1.000 64.48829 253 GLN A N 1
ATOM 1927 C CA . GLN A 1 253 ? -10.77506 -20.02582 31.43219 1.000 63.37007 253 GLN A CA 1
ATOM 1928 C C . GLN A 1 253 ? -10.45052 -19.29255 30.13419 1.000 59.49791 253 GLN A C 1
ATOM 1929 O O . GLN A 1 253 ? -10.11851 -19.91925 29.11969 1.000 53.91987 253 GLN A O 1
ATOM 1935 N N . GLU A 1 254 ? -10.56731 -17.95762 30.13795 1.000 58.14484 254 GLU A N 1
ATOM 1936 C CA . GLU A 1 254 ? -10.25573 -17.19847 28.92548 1.000 55.05772 254 GLU A CA 1
ATOM 1937 C C . GLU A 1 254 ? -8.77956 -17.31705 28.55945 1.000 49.59639 254 GLU A C 1
ATOM 1938 O O . GLU A 1 254 ? -8.42970 -17.43548 27.37605 1.000 44.19950 254 GLU A O 1
ATOM 1944 N N . ARG A 1 255 ? -7.89755 -17.27986 29.55935 1.000 47.52030 255 ARG A N 1
ATOM 1945 C CA . ARG A 1 255 ? -6.47779 -17.43396 29.27907 1.000 46.57748 255 ARG A CA 1
ATOM 1946 C C . ARG A 1 255 ? -6.195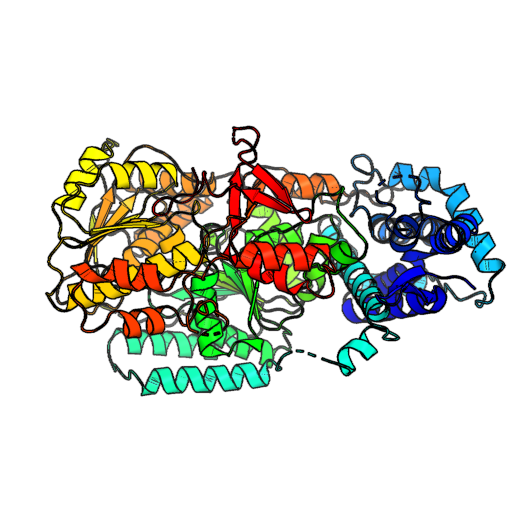64 -18.79611 28.66932 1.000 49.89315 255 ARG A C 1
ATOM 1947 O O . ARG A 1 255 ? -5.35462 -18.91774 27.76635 1.000 44.20644 255 ARG A O 1
ATOM 1955 N N . HIS A 1 256 ? -6.89949 -19.83204 29.14779 1.000 48.83135 256 HIS A N 1
ATOM 1956 C CA . HIS A 1 256 ? -6.75024 -21.16258 28.56898 1.000 50.93730 256 HIS A CA 1
ATOM 1957 C C . HIS A 1 256 ? -7.22070 -21.18699 27.12120 1.000 48.69261 256 HIS A C 1
ATOM 1958 O O . HIS A 1 256 ? -6.57420 -21.78597 26.25072 1.000 51.66585 256 HIS A O 1
ATOM 1965 N N . ALA A 1 257 ? -8.35268 -20.54898 26.84758 1.000 47.95161 257 ALA A N 1
ATOM 1966 C CA . ALA A 1 257 ? -8.86242 -20.53253 25.48454 1.000 44.48224 257 ALA A CA 1
ATOM 1967 C C . ALA A 1 257 ? -7.86936 -19.85788 24.54737 1.000 44.81543 257 ALA A C 1
ATOM 1968 O O . ALA A 1 257 ? -7.61868 -20.33388 23.42879 1.000 50.30804 257 ALA A O 1
ATOM 1970 N N . ILE A 1 258 ? -7.27865 -18.75224 25.00019 1.000 45.19309 258 ILE A N 1
ATOM 1971 C CA . ILE A 1 258 ? -6.30676 -18.03409 24.18391 1.000 39.92472 258 ILE A CA 1
ATOM 1972 C C . ILE A 1 258 ? -5.08108 -18.90001 23.91925 1.000 43.09883 258 ILE A C 1
ATOM 1973 O O . ILE A 1 258 ? -4.60142 -18.99948 22.78048 1.000 40.72699 258 ILE A O 1
ATOM 1978 N N . LEU A 1 259 ? -4.54559 -19.52212 24.97549 1.000 44.89370 259 LEU A N 1
ATOM 1979 C CA . LEU A 1 259 ? -3.37304 -20.37491 24.81617 1.000 43.74850 259 LEU A CA 1
ATOM 1980 C C . LEU A 1 259 ? -3.63573 -21.49038 23.81571 1.000 44.72530 259 LEU A C 1
ATOM 1981 O O . LEU A 1 259 ? -2.77254 -21.79778 22.98058 1.000 42.28656 259 LEU A O 1
ATOM 1986 N N . GLN A 1 260 ? -4.81963 -22.11469 23.88917 1.000 46.49816 260 GLN A N 1
ATOM 1987 C CA . GLN A 1 260 ? -5.12418 -23.20247 22.95846 1.000 48.77865 260 GLN A CA 1
ATOM 1988 C C . GLN A 1 260 ? -5.18115 -22.69538 21.52455 1.000 43.79951 260 GLN A C 1
ATOM 1989 O O . GLN A 1 260 ? -4.66396 -23.34509 20.60411 1.000 45.57161 260 GLN A O 1
ATOM 1995 N N . GLN A 1 261 ? -5.80359 -21.53624 21.30950 1.000 38.94662 261 GLN A N 1
ATOM 1996 C CA . GLN A 1 261 ? -5.82053 -20.99889 19.95551 1.000 43.04257 261 GLN A CA 1
ATOM 1997 C C . GLN A 1 261 ? -4.41166 -20.63099 19.46728 1.000 45.51687 261 GLN A C 1
ATOM 1998 O O . GLN A 1 261 ? -4.12049 -20.77748 18.27443 1.000 48.64094 261 GLN A O 1
ATOM 2004 N N . CYS A 1 262 ? -3.51390 -20.20105 20.36734 1.000 40.26430 262 CYS A N 1
ATOM 2005 C CA . CYS A 1 262 ? -2.14050 -19.91130 19.95416 1.000 40.20623 262 CYS A CA 1
ATOM 2006 C C . CYS A 1 262 ? -1.40888 -21.18512 19.53395 1.000 48.22891 262 CYS A C 1
ATOM 2007 O O . CYS A 1 262 ? -0.69602 -21.20460 18.50947 1.000 44.93744 262 CYS A O 1
ATOM 2010 N N . PHE A 1 263 ? -1.57607 -22.25843 20.31819 1.000 42.96363 263 PHE A N 1
ATOM 2011 C CA . PHE A 1 263 ? -0.90936 -23.51391 19.99858 1.000 43.73390 263 PHE A CA 1
ATOM 2012 C C . PHE A 1 263 ? -1.43272 -24.07690 18.68119 1.000 45.72064 263 PHE A C 1
ATOM 2013 O O . PHE A 1 263 ? -0.66156 -24.59728 17.86650 1.000 48.75969 263 PHE A O 1
ATOM 2021 N N . SER A 1 264 ? -2.73902 -23.94748 18.44020 1.000 49.72174 264 SER A N 1
ATOM 2022 C CA . SER A 1 264 ? -3.30939 -24.38375 17.16617 1.000 51.57432 264 SER A CA 1
ATOM 2023 C C . SER A 1 264 ? -2.76547 -23.56499 16.00503 1.000 50.60078 264 SER A C 1
ATOM 2024 O O . SER A 1 264 ? -2.40179 -24.11192 14.95685 1.000 52.38366 264 SER A O 1
ATOM 2027 N N . ALA A 1 265 ? -2.72185 -22.24315 16.15870 1.000 47.19562 265 ALA A N 1
ATOM 2028 C CA . ALA A 1 265 ? -2.33079 -21.42161 15.02290 1.000 47.45630 265 ALA A CA 1
ATOM 2029 C C . ALA A 1 265 ? -0.84414 -21.54168 14.71269 1.000 42.36571 265 ALA A C 1
ATOM 2030 O O . ALA A 1 265 ? -0.45014 -21.26701 13.57752 1.000 46.23376 265 ALA A O 1
ATOM 2032 N N . ALA A 1 266 ? -0.02350 -21.97388 15.68220 1.000 41.10959 266 ALA A N 1
ATOM 2033 C CA . ALA A 1 266 ? 1.40836 -22.11654 15.43361 1.000 40.59531 266 ALA A CA 1
ATOM 2034 C C . ALA A 1 266 ? 1.71069 -23.06525 14.27255 1.000 46.41604 266 ALA A C 1
ATOM 2035 O O . ALA A 1 266 ? 2.75871 -22.93901 13.62473 1.000 44.65682 266 ALA A O 1
ATOM 2037 N N . GLU A 1 267 ? 0.82041 -24.01358 13.98483 1.000 45.28549 267 GLU A N 1
ATOM 2038 C CA . GLU A 1 267 ? 1.07913 -24.95939 12.90154 1.000 50.22440 267 GLU A CA 1
ATOM 2039 C C . GLU A 1 267 ? 0.89167 -24.34616 11.52078 1.000 49.63266 267 GLU A C 1
ATOM 2040 O O . GLU A 1 267 ? 1.35091 -24.93171 10.53262 1.000 48.84957 267 GLU A O 1
ATOM 2046 N N . THR A 1 268 ? 0.22673 -23.19845 11.42789 1.000 43.20727 268 THR A N 1
ATOM 2047 C CA . THR A 1 268 ? -0.14487 -22.64857 10.12982 1.000 46.14338 268 THR A CA 1
ATOM 2048 C C . THR A 1 268 ? 1.06994 -22.14644 9.35609 1.000 46.30058 268 THR A C 1
ATOM 2049 O O . THR A 1 268 ? 1.97007 -21.50430 9.91564 1.000 45.31015 268 THR A O 1
ATOM 2053 N N . ASP A 1 269 ? 1.08320 -22.42891 8.05098 1.000 47.02231 269 ASP A N 1
ATOM 2054 C CA . ASP A 1 269 ? 2.17432 -21.98828 7.18133 1.000 50.62989 269 ASP A CA 1
ATOM 2055 C C . ASP A 1 269 ? 1.86356 -20.60510 6.63014 1.000 47.14240 269 ASP A C 1
ATOM 2056 O O . ASP A 1 269 ? 1.49452 -20.43811 5.46887 1.000 51.75419 269 ASP A O 1
ATOM 2061 N N . ARG A 1 270 ? 2.04837 -19.59712 7.47852 1.000 45.32290 270 ARG A N 1
ATOM 2062 C CA . ARG A 1 270 ? 1.83971 -18.20229 7.11619 1.000 34.93468 270 ARG A CA 1
ATOM 2063 C C . ARG A 1 270 ? 2.92343 -17.36564 7.77698 1.000 39.18101 270 ARG A C 1
ATOM 2064 O O . ARG A 1 270 ? 3.61355 -17.84438 8.67268 1.000 41.59384 270 ARG A O 1
ATOM 2072 N N . THR A 1 271 ? 3.08527 -16.10802 7.31624 1.000 35.57982 271 THR A N 1
ATOM 2073 C CA . THR A 1 271 ? 4.16781 -15.24901 7.77741 1.000 38.41725 271 THR A CA 1
ATOM 2074 C C . THR A 1 271 ? 3.71789 -14.06024 8.61792 1.000 38.03223 271 THR A C 1
ATOM 2075 O O . THR A 1 271 ? 4.57175 -13.44771 9.27367 1.000 34.65271 271 THR A O 1
ATOM 2079 N N . LEU A 1 272 ? 2.42238 -13.71269 8.60157 1.000 33.37675 272 LEU A N 1
ATOM 2080 C CA . LEU A 1 272 ? 1.88531 -12.53443 9.28489 1.000 32.36083 272 LEU A CA 1
ATOM 2081 C C . LEU A 1 272 ? 0.70133 -12.93702 10.15759 1.000 32.56133 272 LEU A C 1
ATOM 2082 O O . LEU A 1 272 ? -0.35650 -13.29592 9.64297 1.000 38.15319 272 LEU A O 1
ATOM 2087 N N . PHE A 1 273 ? 0.84959 -12.83830 11.46718 1.000 33.59055 273 PHE A N 1
ATOM 2088 C CA . PHE A 1 273 ? -0.22979 -13.16103 12.38223 1.000 30.21641 273 PHE A CA 1
ATOM 2089 C C . PHE A 1 273 ? -0.52746 -11.95809 13.26577 1.000 32.40341 273 PHE A C 1
ATOM 2090 O O . PHE A 1 273 ? 0.29959 -11.05395 13.42913 1.000 33.58929 273 PHE A O 1
ATOM 2098 N N . SER A 1 274 ? -1.72612 -11.95182 13.82526 1.000 33.42727 274 SER A N 1
ATOM 2099 C CA . SER A 1 274 ? -2.08121 -11.02810 14.88408 1.000 31.39321 274 SER A CA 1
ATOM 2100 C C . SER A 1 274 ? -2.67057 -11.80908 16.04368 1.000 30.84336 274 SER A C 1
ATOM 2101 O O . SER A 1 274 ? -3.22873 -12.90262 15.86288 1.000 29.92733 274 SER A O 1
ATOM 2104 N N . LEU A 1 275 ? -2.51339 -11.23562 17.23717 1.000 30.28878 275 LEU A N 1
ATOM 2105 C CA . LEU A 1 275 ? -2.95910 -11.83045 18.49909 1.000 30.80417 275 LEU A CA 1
ATOM 2106 C C . LEU A 1 275 ? -3.63657 -10.70392 19.26648 1.000 33.68948 275 LEU A C 1
ATOM 2107 O O . LEU A 1 275 ? -2.96161 -9.83484 19.83481 1.000 29.21189 275 LEU A O 1
ATOM 2112 N N . THR A 1 276 ? -4.96095 -10.71100 19.24954 1.000 29.82536 276 THR A N 1
ATOM 2113 C CA . THR A 1 276 ? -5.77679 -9.66914 19.85206 1.000 34.50479 276 THR A CA 1
ATOM 2114 C C . THR A 1 276 ? -6.48021 -10.28029 21.04837 1.000 35.32622 276 THR A C 1
ATOM 2115 O O . THR A 1 276 ? -7.28581 -11.19975 20.88761 1.000 34.98341 276 THR A O 1
ATOM 2119 N N . VAL A 1 277 ? -6.16111 -9.78593 22.23966 1.000 32.53658 277 VAL A N 1
ATOM 2120 C CA . VAL A 1 277 ? -6.69267 -10.35094 23.47617 1.000 32.06693 277 VAL A CA 1
ATOM 2121 C C . VAL A 1 277 ? -7.14536 -9.22963 24.39900 1.000 36.23861 277 VAL A C 1
ATOM 2122 O O . VAL A 1 277 ? -6.81786 -8.05370 24.19449 1.000 35.50288 277 VAL A O 1
ATOM 2126 N N . PRO A 1 278 ? -7.96355 -9.55903 25.39425 1.000 40.48847 278 PRO A N 1
ATOM 2127 C CA . PRO A 1 278 ? -8.26670 -8.57080 26.43199 1.000 38.41503 278 PRO A CA 1
ATOM 2128 C C . PRO A 1 278 ? -7.03886 -8.30220 27.29102 1.000 38.58173 278 PRO A C 1
ATOM 2129 O O . PRO A 1 278 ? -6.16470 -9.15947 27.45637 1.000 37.22139 278 PRO A O 1
ATOM 2133 N N . THR A 1 279 ? -6.97759 -7.09002 27.83972 1.000 34.48472 279 THR A N 1
ATOM 2134 C CA . THR A 1 279 ? -5.90135 -6.75052 28.76670 1.000 39.26644 279 THR A CA 1
ATOM 2135 C C . THR A 1 279 ? -5.90965 -7.72637 29.93441 1.000 37.23575 279 THR A C 1
ATOM 2136 O O . THR A 1 279 ? -6.97324 -8.16502 30.38416 1.000 36.86007 279 THR A O 1
ATOM 2140 N N . GLY A 1 280 ? -4.72130 -8.07439 30.42532 1.000 36.87701 280 GLY A N 1
ATOM 2141 C CA . GLY A 1 280 ? -4.66294 -9.10651 31.44048 1.000 38.74378 280 GLY A CA 1
ATOM 2142 C C . GLY A 1 280 ? -4.98188 -10.49775 30.92845 1.000 44.89565 280 GLY A C 1
ATOM 2143 O O . GLY A 1 280 ? -5.16788 -11.41628 31.73291 1.000 43.64554 280 GLY A O 1
ATOM 2144 N N . GLY A 1 281 ? -5.04346 -10.68567 29.61202 1.000 39.93664 281 GLY A N 1
ATOM 2145 C CA . GLY A 1 281 ? -5.36300 -11.96450 29.01646 1.000 37.74118 281 GLY A CA 1
ATOM 2146 C C . GLY A 1 281 ? -4.18210 -12.87061 28.73355 1.000 42.66682 281 GLY A C 1
ATOM 2147 O O . GLY A 1 281 ? -4.37143 -13.91152 28.09818 1.000 38.36030 281 GLY A O 1
ATOM 2148 N N . GLY A 1 282 ? -2.97057 -12.52229 29.17815 1.000 44.44586 282 GLY A N 1
ATOM 2149 C CA . GLY A 1 282 ? -1.82267 -13.38618 28.95759 1.000 40.78805 282 GLY A CA 1
ATOM 2150 C C . GLY A 1 282 ? -1.12891 -13.16415 27.64072 1.000 40.35056 282 GLY A C 1
ATOM 2151 O O . GLY A 1 282 ? -0.52323 -14.09849 27.09814 1.000 41.26974 282 GLY A O 1
ATOM 2152 N N . LYS A 1 283 ? -1.17903 -11.93801 27.12437 1.000 38.78237 283 LYS A N 1
ATOM 2153 C CA . LYS A 1 283 ? -0.62232 -11.60655 25.81472 1.000 40.02519 283 LYS A CA 1
ATOM 2154 C C . LYS A 1 283 ? 0.82998 -12.07162 25.66432 1.000 35.69770 283 LYS A C 1
ATOM 2155 O O . LYS A 1 283 ? 1.18477 -12.70851 24.66604 1.000 32.05018 283 LYS A O 1
ATOM 2161 N N . THR A 1 284 ? 1.67910 -11.79632 26.65886 1.000 33.56362 284 THR A N 1
ATOM 2162 C CA . THR A 1 284 ? 3.10451 -12.09858 26.50911 1.000 38.28371 284 THR A CA 1
ATOM 2163 C C . THR A 1 284 ? 3.36876 -13.59955 26.50799 1.000 37.02497 284 THR A C 1
ATOM 2164 O O . THR A 1 284 ? 4.05069 -14.12435 25.61833 1.000 35.14966 284 THR A O 1
ATOM 2168 N N . LEU A 1 285 ? 2.83450 -14.30598 27.50218 1.000 38.35017 285 LEU A N 1
ATOM 2169 C CA . LEU A 1 285 ? 3.08508 -15.73845 27.61220 1.000 34.55428 285 LEU A CA 1
ATOM 2170 C C . LEU A 1 285 ? 2.46223 -16.50805 26.44890 1.000 33.65258 285 LEU A C 1
ATOM 2171 O O . LEU A 1 285 ? 3.05135 -17.47585 25.95340 1.000 38.60754 285 LEU A O 1
ATOM 2176 N N . ALA A 1 286 ? 1.28774 -16.08212 25.97709 1.000 36.25802 286 ALA A N 1
ATOM 2177 C CA . ALA A 1 286 ? 0.67226 -16.76265 24.83623 1.000 37.42690 286 ALA A CA 1
ATOM 2178 C C . ALA A 1 286 ? 1.44409 -16.49402 23.55078 1.000 35.74495 286 ALA A C 1
ATOM 2179 O O . ALA A 1 286 ? 1.60170 -17.38787 22.70671 1.000 33.03861 286 ALA A O 1
ATOM 2181 N N . SER A 1 287 ? 1.91350 -15.26111 23.36783 1.000 37.03894 287 SER A N 1
ATOM 2182 C CA . SER A 1 287 ? 2.70471 -14.97473 22.18042 1.000 34.63319 287 SER A CA 1
ATOM 2183 C C . SER A 1 287 ? 3.98969 -15.79038 22.18534 1.000 33.48576 287 SER A C 1
ATOM 2184 O O . SER A 1 287 ? 4.40374 -16.31553 21.14205 1.000 34.23149 287 SER A O 1
ATOM 2187 N N . LEU A 1 288 ? 4.62269 -15.92025 23.35668 1.000 32.54383 288 LEU A N 1
ATOM 2188 C CA . LEU A 1 288 ? 5.84566 -16.71858 23.46388 1.000 33.85541 288 LEU A CA 1
ATOM 2189 C C . LEU A 1 288 ? 5.58535 -18.18783 23.15681 1.000 31.02426 288 LEU A C 1
ATOM 2190 O O . LEU A 1 288 ? 6.39430 -18.82974 22.48172 1.000 36.36209 288 LEU A O 1
ATOM 2195 N N . GLY A 1 289 ? 4.47852 -18.74966 23.65865 1.000 32.07945 289 GLY A N 1
ATOM 2196 C CA . GLY A 1 289 ? 4.16367 -20.13822 23.32426 1.000 33.87340 289 GLY A CA 1
ATOM 2197 C C . GLY A 1 289 ? 3.90444 -20.35005 21.84114 1.000 33.06631 289 GLY A C 1
ATOM 2198 O O . GLY A 1 289 ? 4.46091 -21.27118 21.22210 1.000 36.51653 289 GLY A O 1
ATOM 2199 N N . PHE A 1 290 ? 3.07170 -19.48224 21.23931 1.000 32.96301 290 PHE A N 1
ATOM 2200 C CA . PHE A 1 290 ? 2.92061 -19.48815 19.78576 1.000 33.86181 290 PHE A CA 1
ATOM 2201 C C . PHE A 1 290 ? 4.27874 -19.47105 19.10023 1.000 34.72604 290 PHE A C 1
ATOM 2202 O O . PHE A 1 290 ? 4.51284 -20.20131 18.13226 1.000 34.10064 290 PHE A O 1
ATOM 2210 N N . ALA A 1 291 ? 5.17604 -18.60053 19.56894 1.000 33.29050 291 ALA A N 1
ATOM 2211 C CA . ALA A 1 291 ? 6.40567 -18.35575 18.82891 1.000 33.60688 291 ALA A CA 1
ATOM 2212 C C . ALA A 1 291 ? 7.33546 -19.55225 18.92629 1.000 35.52779 291 ALA A C 1
ATOM 2213 O O . ALA A 1 291 ? 7.97003 -19.93594 17.93822 1.000 30.00617 291 ALA A O 1
ATOM 2215 N N . LEU A 1 292 ? 7.43305 -20.14399 20.11684 1.000 34.07290 292 LEU A N 1
ATOM 2216 C CA . LEU A 1 292 ? 8.27898 -21.31606 20.29266 1.000 32.99167 292 LEU A CA 1
ATOM 2217 C C . LEU A 1 292 ? 7.80615 -22.45105 19.40508 1.000 34.50112 292 LEU A C 1
ATOM 2218 O O . LEU A 1 292 ? 8.60531 -23.05034 18.66936 1.000 38.00262 292 LEU A O 1
ATOM 2223 N N . LYS A 1 293 ? 6.49347 -22.72663 19.41507 1.000 34.31659 293 LYS A N 1
ATOM 2224 C CA . LYS A 1 293 ? 6.01110 -23.87185 18.64273 1.000 37.85628 293 LYS A CA 1
ATOM 2225 C C . LYS A 1 293 ? 6.14588 -23.63370 17.14308 1.000 38.79503 293 LYS A C 1
ATOM 2226 O O . LYS A 1 293 ? 6.57550 -24.53304 16.39298 1.000 41.37678 293 LYS A O 1
ATOM 2232 N N . HIS A 1 294 ? 5.79326 -22.42636 16.68880 1.000 34.10111 294 HIS A N 1
ATOM 2233 C CA . HIS A 1 294 ? 5.95728 -22.06167 15.28268 1.000 35.60022 294 HIS A CA 1
ATOM 2234 C C . HIS A 1 294 ? 7.42471 -22.12161 14.85548 1.000 36.13639 294 HIS A C 1
ATOM 2235 O O . HIS A 1 294 ? 7.74144 -22.59015 13.75440 1.000 35.25437 294 HIS A O 1
ATOM 2242 N N . ALA A 1 295 ? 8.33465 -21.64907 15.71662 1.000 30.65828 295 ALA A N 1
ATOM 2243 C CA . ALA A 1 295 ? 9.75621 -21.67333 15.40402 1.000 35.25204 295 ALA A CA 1
ATOM 2244 C C . ALA A 1 295 ? 10.24998 -23.09811 15.24569 1.000 37.43564 295 ALA A C 1
ATOM 2245 O O . ALA A 1 295 ? 11.05517 -23.39415 14.34886 1.000 39.21267 295 ALA A O 1
ATOM 2247 N N . LEU A 1 296 ? 9.79208 -23.98980 16.12274 1.000 31.44164 296 LEU A N 1
ATOM 2248 C CA . LEU A 1 296 ? 10.20178 -25.39180 16.01374 1.000 40.42703 296 LEU A CA 1
ATOM 2249 C C . LEU A 1 296 ? 9.65319 -26.03807 14.74775 1.000 36.23504 296 LEU A C 1
ATOM 2250 O O . LEU A 1 296 ? 10.35110 -26.81907 14.09856 1.000 43.91832 296 LEU A O 1
ATOM 2255 N N . LYS A 1 297 ? 8.41189 -25.73099 14.37444 1.000 37.29224 297 LYS A N 1
ATOM 2256 C CA . LYS A 1 297 ? 7.86094 -26.39516 13.19811 1.000 41.48637 297 LYS A CA 1
ATOM 2257 C C . LYS A 1 297 ? 8.46874 -25.87795 11.89534 1.000 43.34645 297 LYS A C 1
ATOM 2258 O O . LYS A 1 297 ? 8.59811 -26.63670 10.92837 1.000 43.37814 297 LYS A O 1
ATOM 2264 N N . PHE A 1 298 ? 8.85104 -24.60633 11.82620 1.000 41.12167 298 PHE A N 1
ATOM 2265 C CA . PHE A 1 298 ? 9.29080 -24.06524 10.54785 1.000 36.85135 298 PHE A CA 1
ATOM 2266 C C . PHE A 1 298 ? 10.75531 -23.64061 10.53732 1.000 37.56877 298 PHE A C 1
ATOM 2267 O O . PHE A 1 298 ? 11.14238 -22.79929 9.71928 1.000 41.21960 298 PHE A O 1
ATOM 2275 N N . GLY A 1 299 ? 11.57245 -24.19510 11.42864 1.000 37.56401 299 GLY A N 1
ATOM 2276 C CA . GLY A 1 299 ? 12.99537 -23.86243 11.47818 1.000 37.92718 299 GLY A CA 1
ATOM 2277 C C . GLY A 1 299 ? 13.35547 -22.40293 11.69499 1.000 40.71983 299 GLY A C 1
ATOM 2278 O O . GLY A 1 299 ? 14.33614 -21.92476 11.11371 1.000 41.94784 299 GLY A O 1
ATOM 2279 N N . LYS A 1 300 ? 12.59994 -21.67588 12.51998 1.000 37.22755 300 LYS A N 1
ATOM 2280 C CA . LYS A 1 300 ? 13.03463 -20.33609 12.90373 1.000 32.58673 300 LYS A CA 1
ATOM 2281 C C . LYS A 1 300 ? 14.12986 -20.46218 13.94079 1.000 34.87147 300 LYS A C 1
ATOM 2282 O O . LYS A 1 300 ? 14.11062 -21.37649 14.77213 1.000 36.97281 300 LYS A O 1
ATOM 2288 N N . LYS A 1 301 ? 15.10302 -19.55330 13.89114 1.000 34.70893 301 LYS A N 1
ATOM 2289 C CA . LYS A 1 301 ? 16.27248 -19.72792 14.74227 1.000 33.19227 301 LYS A CA 1
ATOM 2290 C C . LYS A 1 301 ? 16.20896 -18.95103 16.05334 1.000 33.46399 301 LYS A C 1
ATOM 2291 O O . LYS A 1 301 ? 16.95532 -19.28885 16.96875 1.000 30.90375 301 LYS A O 1
ATOM 2297 N N . ARG A 1 302 ? 15.35245 -17.93025 16.18098 1.000 36.09729 302 ARG A N 1
ATOM 2298 C CA . ARG A 1 302 ? 15.27412 -17.15703 17.42188 1.000 31.36864 302 ARG A CA 1
ATOM 2299 C C . ARG A 1 302 ? 13.95690 -16.37605 17.47483 1.000 31.59965 302 ARG A C 1
ATOM 2300 O O . ARG A 1 302 ? 13.19275 -16.32664 16.50459 1.000 25.64015 302 ARG A O 1
ATOM 2308 N N . ILE A 1 303 ? 13.69046 -15.78755 18.64809 1.000 28.74824 303 ILE A N 1
ATOM 2309 C CA . ILE A 1 303 ? 12.45680 -15.05476 18.92223 1.000 26.96699 303 ILE A CA 1
ATOM 2310 C C . ILE A 1 303 ? 12.82776 -13.63141 19.32768 1.000 29.40465 303 ILE A C 1
ATOM 2311 O O . ILE A 1 303 ? 13.70510 -13.43048 20.18121 1.000 28.14584 303 ILE A O 1
ATOM 2316 N N . ILE A 1 304 ? 12.19509 -12.64509 18.68841 1.000 28.39483 304 ILE A N 1
ATOM 2317 C CA . ILE A 1 304 ? 12.45993 -11.23443 18.98249 1.000 33.82609 304 ILE A CA 1
ATOM 2318 C C . ILE A 1 304 ? 11.15982 -10.55330 19.38974 1.000 29.69058 304 ILE A C 1
ATOM 2319 O O . ILE A 1 304 ? 10.20342 -10.50656 18.61148 1.000 27.85268 304 ILE A O 1
ATOM 2324 N N . TYR A 1 305 ? 11.15935 -9.97632 20.57899 1.000 29.80383 305 TYR A N 1
ATOM 2325 C CA . TYR A 1 305 ? 9.98991 -9.40272 21.21921 1.000 28.50732 305 TYR A CA 1
ATOM 2326 C C . TYR A 1 305 ? 10.23049 -7.88750 21.31241 1.000 28.90510 305 TYR A C 1
ATOM 2327 O O . TYR A 1 305 ? 11.08243 -7.43299 22.08145 1.000 28.85679 305 TYR A O 1
ATOM 2336 N N . ALA A 1 306 ? 9.53849 -7.10254 20.49163 1.000 28.15865 306 ALA A N 1
ATOM 2337 C CA . ALA A 1 306 ? 9.83160 -5.67112 20.39991 1.000 32.94607 306 ALA A CA 1
ATOM 2338 C C . ALA A 1 306 ? 8.64998 -4.86941 20.90696 1.000 35.13184 306 ALA A C 1
ATOM 2339 O O . ALA A 1 306 ? 7.52830 -5.05666 20.43081 1.000 35.80781 306 ALA A O 1
ATOM 2341 N N . ILE A 1 307 ? 8.90749 -3.98201 21.85852 1.000 32.30126 307 ILE A N 1
ATOM 2342 C CA . ILE A 1 307 ? 7.84537 -3.28625 22.58218 1.000 34.21184 307 ILE A CA 1
ATOM 2343 C C . ILE A 1 307 ? 7.98288 -1.79281 22.31419 1.000 34.42366 307 ILE A C 1
ATOM 2344 O O . ILE A 1 307 ? 9.02943 -1.32132 21.82962 1.000 33.15959 307 ILE A O 1
ATOM 2349 N N . PRO A 1 308 ? 6.93431 -1.01563 22.59768 1.000 33.10821 308 PRO A N 1
ATOM 2350 C CA . PRO A 1 308 ? 7.00495 0.42717 22.34387 1.000 33.28529 308 PRO A CA 1
ATOM 2351 C C . PRO A 1 308 ? 8.12713 1.08619 23.12177 1.000 31.61195 308 PRO A C 1
ATOM 2352 O O . PRO A 1 308 ? 8.48692 0.67432 24.22406 1.000 33.80091 308 PRO A O 1
ATOM 2356 N N . PHE A 1 309 ? 8.67484 2.13588 22.52228 1.000 36.21450 309 PHE A N 1
ATOM 2357 C CA . PHE A 1 309 ? 9.78071 2.86484 23.12842 1.000 36.17708 309 PHE A CA 1
ATOM 2358 C C . PHE A 1 309 ? 9.43289 3.39059 24.51937 1.000 35.16046 309 PHE A C 1
ATOM 2359 O O . PHE A 1 309 ? 10.30026 3.47354 25.38518 1.000 35.77304 309 PHE A O 1
ATOM 2367 N N . THR A 1 310 ? 8.17976 3.73271 24.76690 1.000 41.42775 310 THR A N 1
ATOM 2368 C CA . THR A 1 310 ? 7.79884 4.31391 26.05497 1.000 41.19766 310 THR A CA 1
ATOM 2369 C C . THR A 1 310 ? 7.43618 3.22275 27.06164 1.000 41.53207 310 THR A C 1
ATOM 2370 O O . THR A 1 310 ? 6.34511 3.19795 27.62319 1.000 45.06825 310 THR A O 1
ATOM 2374 N N . SER A 1 311 ? 8.40430 2.34693 27.32112 1.000 45.94572 311 SER A N 1
ATOM 2375 C CA . SER A 1 311 ? 8.18745 1.14180 28.10394 1.000 40.76578 311 SER A CA 1
ATOM 2376 C C . SER A 1 311 ? 9.34935 0.92778 29.05344 1.000 47.74199 311 SER A C 1
ATOM 2377 O O . SER A 1 311 ? 10.43993 1.47005 28.85864 1.000 48.34548 311 SER A O 1
ATOM 2380 N N . ILE A 1 312 ? 9.11465 0.10119 30.06984 1.000 41.10452 312 ILE A N 1
ATOM 2381 C CA . ILE A 1 312 ? 10.18440 -0.44756 30.88895 1.000 36.76203 312 ILE A CA 1
ATOM 2382 C C . ILE A 1 312 ? 10.42038 -1.85517 30.37232 1.000 40.61193 312 ILE A C 1
ATOM 2383 O O . ILE A 1 312 ? 9.61668 -2.76627 30.60434 1.000 43.68181 312 ILE A O 1
ATOM 2388 N N . ILE A 1 313 ? 11.52031 -2.00661 29.65002 1.000 38.50605 313 ILE A N 1
ATOM 2389 C CA . ILE A 1 313 ? 11.86910 -3.26857 29.02657 1.000 40.47908 313 ILE A CA 1
ATOM 2390 C C . ILE A 1 313 ? 11.99210 -4.36449 30.07210 1.000 40.63768 313 ILE A C 1
ATOM 2391 O O . ILE A 1 313 ? 11.48504 -5.47703 29.88633 1.000 39.29081 313 ILE A O 1
ATOM 2396 N N . GLU A 1 314 ? 12.65430 -4.05076 31.19104 1.000 39.85171 314 GLU A N 1
ATOM 2397 C CA . GLU A 1 314 ? 12.89923 -4.98716 32.29015 1.000 42.02173 314 GLU A CA 1
ATOM 2398 C C . GLU A 1 314 ? 11.63832 -5.70944 32.75582 1.000 39.02911 314 GLU A C 1
ATOM 2399 O O . GLU A 1 314 ? 11.65231 -6.92459 33.02876 1.000 38.90891 314 GLU A O 1
ATOM 2405 N N . GLN A 1 315 ? 10.55270 -4.94419 32.91112 1.000 34.82906 315 GLN A N 1
ATOM 2406 C CA . GLN A 1 315 ? 9.28384 -5.45738 33.40846 1.000 35.83031 315 GLN A CA 1
ATOM 2407 C C . GLN A 1 315 ? 8.66543 -6.46496 32.44937 1.000 40.37368 315 GLN A C 1
ATOM 2408 O O . GLN A 1 315 ? 8.03954 -7.43874 32.88553 1.000 41.15626 315 GLN A O 1
ATOM 2414 N N . ASN A 1 316 ? 8.83477 -6.25412 31.14296 1.000 36.98638 316 ASN A N 1
ATOM 2415 C CA . ASN A 1 316 ? 8.41041 -7.25929 30.17542 1.000 36.80950 316 ASN A CA 1
ATOM 2416 C C . ASN A 1 316 ? 9.36455 -8.43764 30.15016 1.000 40.63188 316 ASN A C 1
ATOM 2417 O O . ASN A 1 316 ? 8.93189 -9.59391 30.07533 1.000 41.31049 316 ASN A O 1
ATOM 2422 N N . ALA A 1 317 ? 10.66459 -8.17296 30.22627 1.000 37.39457 317 ALA A N 1
ATOM 2423 C CA . ALA A 1 317 ? 11.63682 -9.25723 30.12539 1.000 38.87862 317 ALA A CA 1
ATOM 2424 C C . ALA A 1 317 ? 11.54007 -10.23421 31.29192 1.000 44.37546 317 ALA A C 1
ATOM 2425 O O . ALA A 1 317 ? 11.92648 -11.39925 31.14576 1.000 40.97460 317 ALA A O 1
ATOM 2427 N N . ASN A 1 318 ? 11.05592 -9.78432 32.45814 1.000 44.44902 318 ASN A N 1
ATOM 2428 C CA . ASN A 1 318 ? 10.99850 -10.69287 33.60848 1.000 44.04211 318 ASN A CA 1
ATOM 2429 C C . ASN A 1 318 ? 10.07041 -11.87425 33.36106 1.000 43.26518 318 ASN A C 1
ATOM 2430 O O . ASN A 1 318 ? 10.32025 -12.96580 33.87362 1.000 51.02577 318 ASN A O 1
ATOM 2435 N N . VAL A 1 319 ? 8.98380 -11.67819 32.61298 1.000 43.81573 319 VAL A N 1
ATOM 2436 C CA . VAL A 1 319 ? 8.11107 -12.79853 32.25098 1.000 44.09273 319 VAL A CA 1
ATOM 2437 C C . VAL A 1 319 ? 8.93348 -13.88703 31.56657 1.000 48.95614 319 VAL A C 1
ATOM 2438 O O . VAL A 1 319 ? 8.86542 -15.06573 31.92415 1.000 47.58397 319 VAL A O 1
ATOM 2442 N N . PHE A 1 320 ? 9.76157 -13.48809 30.59462 1.000 49.59329 320 PHE A N 1
ATOM 2443 C CA . PHE A 1 320 ? 10.59676 -14.44649 29.87798 1.000 46.94198 320 PHE A CA 1
ATOM 2444 C C . PHE A 1 320 ? 11.66239 -15.05293 30.78614 1.000 53.76134 320 PHE A C 1
ATOM 2445 O O . PHE A 1 320 ? 11.98254 -16.24296 30.66666 1.000 52.90015 320 PHE A O 1
ATOM 2453 N N . ARG A 1 321 ? 12.24544 -14.24732 31.67878 1.000 51.54032 321 ARG A N 1
ATOM 2454 C CA . ARG A 1 321 ? 13.23744 -14.78270 32.60724 1.000 54.21977 321 ARG A CA 1
ATOM 2455 C C . ARG A 1 321 ? 12.63337 -15.84743 33.51192 1.000 49.66296 321 ARG A C 1
ATOM 2456 O O . ARG A 1 321 ? 13.24576 -16.89273 33.74160 1.000 52.84154 321 ARG A O 1
ATOM 2464 N N . ASN A 1 322 ? 11.44030 -15.58198 34.05514 1.000 50.22232 322 ASN A N 1
ATOM 2465 C CA . ASN A 1 322 ? 10.76703 -16.55674 34.91336 1.000 51.82802 322 ASN A CA 1
ATOM 2466 C C . ASN A 1 322 ? 10.39098 -17.81036 34.13414 1.000 59.90624 322 ASN A C 1
ATOM 2467 O O . ASN A 1 322 ? 10.57699 -18.93106 34.62173 1.000 64.57206 322 ASN A O 1
ATOM 2472 N N . ALA A 1 323 ? 9.86268 -17.64317 32.91517 1.000 57.95817 323 ALA A N 1
ATOM 2473 C CA . ALA A 1 323 ? 9.44017 -18.79762 32.12992 1.000 56.70674 323 ALA A CA 1
ATOM 2474 C C . ALA A 1 323 ? 10.62618 -19.65523 31.69252 1.000 58.20625 323 ALA A C 1
ATOM 2475 O O . ALA A 1 323 ? 10.52110 -20.88627 31.65047 1.000 60.14362 323 ALA A O 1
ATOM 2477 N N . LEU A 1 324 ? 11.75914 -19.03323 31.35352 1.000 56.23515 324 LEU A N 1
ATOM 2478 C CA . LEU A 1 324 ? 12.81026 -19.73077 30.62750 1.000 60.56027 324 LEU A CA 1
ATOM 2479 C C . LEU A 1 324 ? 14.22023 -19.60359 31.20087 1.000 66.16571 324 LEU A C 1
ATOM 2480 O O . LEU A 1 324 ? 15.16736 -20.07082 30.55121 1.000 62.39607 324 LEU A O 1
ATOM 2485 N N . GLY A 1 325 ? 14.40130 -18.97653 32.36565 1.000 65.04940 325 GLY A N 1
ATOM 2486 C CA . GLY A 1 325 ? 15.69898 -18.93091 33.01306 1.000 67.12354 325 GLY A CA 1
ATOM 2487 C C . GLY A 1 325 ? 16.59558 -17.80053 32.52479 1.000 69.42399 325 GLY A C 1
ATOM 2488 O O . GLY A 1 325 ? 16.36270 -17.16306 31.49375 1.000 68.11162 325 GLY A O 1
ATOM 2489 N N . ASP A 1 326 ? 17.66821 -17.56797 33.28768 1.000 70.62035 326 ASP A N 1
ATOM 2490 C CA . ASP A 1 326 ? 18.49555 -16.38035 33.07074 1.000 74.96936 326 ASP A CA 1
ATOM 2491 C C . ASP A 1 326 ? 19.24220 -16.43794 31.74231 1.000 73.86101 326 ASP A C 1
ATOM 2492 O O . ASP A 1 326 ? 19.17462 -15.50180 30.93754 1.000 72.28772 326 ASP A O 1
ATOM 2497 N N . ASP A 1 327 ? 19.93164 -17.54135 31.48269 1.000 70.89375 327 ASP A N 1
ATOM 2498 C CA . ASP A 1 327 ? 20.93364 -17.61828 30.42427 1.000 70.92060 327 ASP A CA 1
ATOM 2499 C C . ASP A 1 327 ? 20.38634 -17.44485 29.00201 1.000 69.43929 327 ASP A C 1
ATOM 2500 O O . ASP A 1 327 ? 21.16206 -17.39974 28.04179 1.000 71.42982 327 ASP A O 1
ATOM 2505 N N . VAL A 1 328 ? 19.07070 -17.31136 28.82604 1.000 69.70091 328 VAL A N 1
ATOM 2506 C CA . VAL A 1 328 ? 18.51930 -17.34139 27.46810 1.000 59.85876 328 VAL A CA 1
ATOM 2507 C C . VAL A 1 328 ? 18.12906 -15.95651 26.95806 1.000 48.29498 328 VAL A C 1
ATOM 2508 O O . VAL A 1 328 ? 18.20548 -15.68797 25.74745 1.000 44.21813 328 VAL A O 1
ATOM 2512 N N . VAL A 1 329 ? 17.71458 -15.07449 27.86729 1.000 46.00535 329 VAL A N 1
ATOM 2513 C CA . VAL A 1 329 ? 17.07836 -13.80766 27.50407 1.000 43.79684 329 VAL A CA 1
ATOM 2514 C C . VAL A 1 329 ? 18.14899 -12.73457 27.36006 1.000 43.35917 329 VAL A C 1
ATOM 2515 O O . VAL A 1 329 ? 18.91287 -12.47447 28.29270 1.000 43.79114 329 VAL A O 1
ATOM 2519 N N . LEU A 1 330 ? 18.19501 -12.08729 26.20786 1.000 41.54046 330 LEU A N 1
ATOM 2520 C CA . LEU A 1 330 ? 19.05272 -10.93226 26.01414 1.000 37.54425 330 LEU A CA 1
ATOM 2521 C C . LEU A 1 330 ? 18.18068 -9.68528 25.94956 1.000 38.52284 330 LEU A C 1
ATOM 2522 O O . LEU A 1 330 ? 17.25779 -9.60529 25.13238 1.000 36.51035 330 LEU A O 1
ATOM 2527 N N . GLU A 1 331 ? 18.49127 -8.71836 26.80167 1.000 35.61032 331 GLU A N 1
ATOM 2528 C CA . GLU A 1 331 ? 17.74310 -7.48501 26.95679 1.000 36.67163 331 GLU A CA 1
ATOM 2529 C C . GLU A 1 331 ? 18.55110 -6.35119 26.34123 1.000 40.83988 331 GLU A C 1
ATOM 2530 O O . GLU A 1 331 ? 19.64383 -6.04422 26.82045 1.000 41.48914 331 GLU A O 1
ATOM 2536 N N . HIS A 1 332 ? 18.01039 -5.71128 25.30440 1.000 43.25053 332 HIS A N 1
ATOM 2537 C CA . HIS A 1 332 ? 18.74466 -4.67227 24.57037 1.000 42.72142 332 HIS A CA 1
ATOM 2538 C C . HIS A 1 332 ? 17.77506 -3.58672 24.11989 1.000 45.19971 332 HIS A C 1
ATOM 2539 O O . HIS A 1 332 ? 17.04731 -3.79542 23.14876 1.000 47.86851 332 HIS A O 1
ATOM 2546 N N . HIS A 1 333 ? 17.78063 -2.42596 24.77863 1.000 46.13266 333 HIS A N 1
ATOM 2547 C CA . HIS A 1 333 ? 17.02498 -1.29207 24.25122 1.000 47.64195 333 HIS A CA 1
ATOM 2548 C C . HIS A 1 333 ? 17.91099 -0.13134 23.80954 1.000 51.25748 333 HIS A C 1
ATOM 2549 O O . HIS A 1 333 ? 17.87345 0.26105 22.63575 1.000 49.75083 333 HIS A O 1
ATOM 2556 N N . SER A 1 334 ? 18.71894 0.42744 24.70024 1.000 46.40419 334 SER A N 1
ATOM 2557 C CA . SER A 1 334 ? 19.29018 1.72865 24.40028 1.000 51.28165 334 SER A CA 1
ATOM 2558 C C . SER A 1 334 ? 20.62232 1.59482 23.66841 1.000 55.16771 334 SER A C 1
ATOM 2559 O O . SER A 1 334 ? 21.24690 0.52679 23.63086 1.000 54.19442 334 SER A O 1
ATOM 2562 N N . ASN A 1 335 ? 21.05768 2.70336 23.07875 1.000 55.85513 335 ASN A N 1
ATOM 2563 C CA . ASN A 1 335 ? 22.33193 2.73981 22.37161 1.000 56.43882 335 ASN A CA 1
ATOM 2564 C C . ASN A 1 335 ? 23.39428 3.28811 23.30816 1.000 56.87681 335 ASN A C 1
ATOM 2565 O O . ASN A 1 335 ? 23.46662 4.49272 23.55546 1.000 62.57220 335 ASN A O 1
ATOM 2570 N N . LEU A 1 336 ? 24.22027 2.38790 23.82990 1.000 56.58151 336 LEU A N 1
ATOM 2571 C CA . LEU A 1 336 ? 25.39311 2.76300 24.59950 1.000 55.58859 336 LEU A CA 1
ATOM 2572 C C . LEU A 1 336 ? 26.57676 2.68808 23.64738 1.000 58.27243 336 LEU A C 1
ATOM 2573 O O . LEU A 1 336 ? 27.28017 1.68069 23.55074 1.000 62.24352 336 LEU A O 1
ATOM 2578 N N . GLU A 1 337 ? 26.78570 3.77464 22.92091 1.000 57.03187 337 GLU A N 1
ATOM 2579 C CA . GLU A 1 337 ? 27.88654 3.86601 21.97719 1.000 52.79951 337 GLU A CA 1
ATOM 2580 C C . GLU A 1 337 ? 28.91701 4.83021 22.53795 1.000 45.27618 337 GLU A C 1
ATOM 2581 O O . GLU A 1 337 ? 28.55632 5.85535 23.11929 1.000 46.85562 337 GLU A O 1
ATOM 2587 N N . VAL A 1 338 ? 30.19686 4.47970 22.41904 1.000 41.91058 338 VAL A N 1
ATOM 2588 C CA . VAL A 1 338 ? 31.22794 5.42567 22.82140 1.000 43.36302 338 VAL A CA 1
ATOM 2589 C C . VAL A 1 338 ? 31.26605 6.54098 21.78402 1.000 47.77798 338 VAL A C 1
ATOM 2590 O O . VAL A 1 338 ? 30.92676 6.33635 20.61084 1.000 45.74794 338 VAL A O 1
ATOM 2594 N N . LYS A 1 339 ? 31.63830 7.74606 22.20884 1.000 46.19566 339 LYS A N 1
ATOM 2595 C CA . LYS A 1 339 ? 31.79351 8.80204 21.21238 1.000 54.50039 339 LYS A CA 1
ATOM 2596 C C . LYS A 1 339 ? 32.89804 8.40859 20.23504 1.000 58.22084 339 LYS A C 1
ATOM 2597 O O . LYS A 1 339 ? 33.79290 7.62437 20.56669 1.000 59.57253 339 LYS A O 1
ATOM 2603 N N . GLU A 1 340 ? 32.82383 8.94496 19.01035 1.000 62.02665 340 GLU A N 1
ATOM 2604 C CA . GLU A 1 340 ? 33.76400 8.53235 17.96550 1.000 64.10199 340 GLU A CA 1
ATOM 2605 C C . GLU A 1 340 ? 35.21272 8.62928 18.43233 1.000 64.38596 340 GLU A C 1
ATOM 2606 O O . GLU A 1 340 ? 36.02944 7.76126 18.11446 1.000 61.28991 34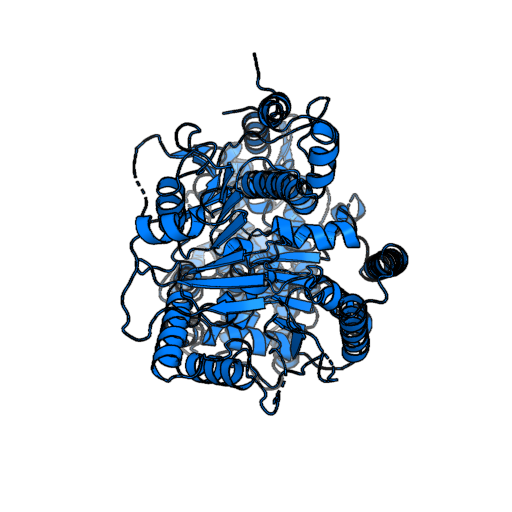0 GLU A O 1
ATOM 2612 N N . ASP A 1 341 ? 35.54182 9.66939 19.20887 1.000 66.11755 341 ASP A N 1
ATOM 2613 C CA . ASP A 1 341 ? 36.92264 9.93811 19.60877 1.000 64.85310 341 ASP A CA 1
ATOM 2614 C C . ASP A 1 341 ? 37.48695 8.90139 20.56695 1.000 60.85177 341 ASP A C 1
ATOM 2615 O O . ASP A 1 341 ? 38.71093 8.81959 20.70684 1.000 61.98101 341 ASP A O 1
ATOM 2620 N N . LYS A 1 342 ? 36.64148 8.14210 21.26396 1.000 61.40780 342 LYS A N 1
ATOM 2621 C CA . LYS A 1 342 ? 37.10577 7.10970 22.18294 1.000 50.63544 342 LYS A CA 1
ATOM 2622 C C . LYS A 1 342 ? 36.92723 5.71482 21.58473 1.000 50.98636 342 LYS A C 1
ATOM 2623 O O . LYS A 1 342 ? 37.17404 4.71064 22.25704 1.000 48.24490 342 LYS A O 1
ATOM 2629 N N . GLU A 1 343 ? 36.54466 5.62253 20.31822 1.000 49.21284 343 GLU A N 1
ATOM 2630 C CA . GLU A 1 343 ? 36.44629 4.31875 19.68224 1.000 49.87888 343 GLU A CA 1
ATOM 2631 C C . GLU A 1 343 ? 37.83459 3.69250 19.58309 1.000 45.62596 343 GLU A C 1
ATOM 2632 O O . GLU A 1 343 ? 38.76146 4.29397 19.02586 1.000 45.84977 343 GLU A O 1
ATOM 2638 N N . THR A 1 344 ? 37.98467 2.49990 20.14167 1.000 41.31583 344 THR A N 1
ATOM 2639 C CA . THR A 1 344 ? 39.18895 1.69722 19.98174 1.000 41.63014 344 THR A CA 1
ATOM 2640 C C . THR A 1 344 ? 38.82626 0.37523 19.30911 1.000 39.57083 344 THR A C 1
ATOM 2641 O O . THR A 1 344 ? 37.65614 0.09718 19.01945 1.000 39.12005 344 THR A O 1
ATOM 2645 N N . ALA A 1 345 ? 39.84605 -0.45060 19.06458 1.000 36.68376 345 ALA A N 1
ATOM 2646 C CA . ALA A 1 345 ? 39.58804 -1.75978 18.47782 1.000 37.81115 345 ALA A CA 1
ATOM 2647 C C . ALA A 1 345 ? 38.63100 -2.55462 19.35493 1.000 39.32398 345 ALA A C 1
ATOM 2648 O O . ALA A 1 345 ? 37.69085 -3.20376 18.85949 1.000 46.36169 345 ALA A O 1
ATOM 2650 N N . LYS A 1 346 ? 38.81987 -2.46768 20.66963 1.000 35.06635 346 LYS A N 1
ATOM 2651 C CA . LYS A 1 346 ? 38.02333 -3.28420 21.58567 1.000 40.35270 346 LYS A CA 1
ATOM 2652 C C . LYS A 1 346 ? 36.58560 -2.78692 21.69355 1.000 37.07541 346 LYS A C 1
ATOM 2653 O O . LYS A 1 346 ? 35.63943 -3.58611 21.61002 1.000 39.15867 346 LYS A O 1
ATOM 2659 N N . THR A 1 347 ? 36.38530 -1.46644 21.84405 1.000 38.37577 347 THR A N 1
ATOM 2660 C CA . THR A 1 347 ? 35.00708 -0.96137 21.86962 1.000 37.26984 347 THR A CA 1
ATOM 2661 C C . THR A 1 347 ? 34.28163 -1.29310 20.56721 1.000 38.88089 347 THR A C 1
ATOM 2662 O O . THR A 1 347 ? 33.09731 -1.65199 20.57876 1.000 42.07204 347 THR A O 1
ATOM 2666 N N . ARG A 1 348 ? 34.98397 -1.19460 19.43473 1.000 40.42598 348 ARG A N 1
ATOM 2667 C CA . ARG A 1 348 ? 34.39896 -1.57927 18.15359 1.000 41.51511 348 ARG A CA 1
ATOM 2668 C C . ARG A 1 348 ? 33.86380 -3.00583 18.21302 1.000 43.31571 348 ARG A C 1
ATOM 2669 O O . ARG A 1 348 ? 32.76138 -3.28129 17.71378 1.000 43.28558 348 ARG A O 1
ATOM 2677 N N . LEU A 1 349 ? 34.62435 -3.92918 18.83717 1.000 34.38101 349 LEU A N 1
ATOM 2678 C CA . LEU A 1 349 ? 34.16673 -5.32013 18.86724 1.000 39.62391 349 LEU A CA 1
ATOM 2679 C C . LEU A 1 349 ? 33.07729 -5.58595 19.90971 1.000 41.88006 349 LEU A C 1
ATOM 2680 O O . LEU A 1 349 ? 32.40178 -6.62203 19.82913 1.000 39.05851 349 LEU A O 1
ATOM 2685 N N . ALA A 1 350 ? 32.87441 -4.70223 20.89140 1.000 41.03806 350 ALA A N 1
ATOM 2686 C CA . ALA A 1 350 ? 31.88148 -5.05747 21.90812 1.000 33.04918 350 ALA A CA 1
ATOM 2687 C C . ALA A 1 350 ? 30.42332 -4.78467 21.48273 1.000 38.06727 350 ALA A C 1
ATOM 2688 O O . ALA A 1 350 ? 29.53209 -4.77905 22.33330 1.000 40.66722 350 ALA A O 1
ATOM 2690 N N . THR A 1 351 ? 30.13962 -4.61980 20.19786 1.000 35.74869 351 THR A N 1
ATOM 2691 C CA . THR A 1 351 ? 28.78962 -4.34057 19.73538 1.000 34.06259 351 THR A CA 1
ATOM 2692 C C . THR A 1 351 ? 27.90518 -5.59709 19.71651 1.000 31.59412 351 THR A C 1
ATOM 2693 O O . THR A 1 351 ? 28.38450 -6.73442 19.64254 1.000 35.75523 351 THR A O 1
ATOM 2697 N N . GLU A 1 352 ? 26.59146 -5.37538 19.78853 1.000 31.17612 352 GLU A N 1
ATOM 2698 C CA . GLU A 1 352 ? 25.62576 -6.46608 19.94154 1.000 37.51579 352 GLU A CA 1
ATOM 2699 C C . GLU A 1 352 ? 25.30100 -7.09873 18.59296 1.000 30.60168 352 GLU A C 1
ATOM 2700 O O . GLU A 1 352 ? 25.10271 -6.40047 17.60407 1.000 31.62718 352 GLU A O 1
ATOM 2706 N N . ASN A 1 353 ? 25.23289 -8.42338 18.53727 1.000 33.07004 353 ASN A N 1
ATOM 2707 C CA . ASN A 1 353 ? 24.79615 -9.03568 17.29059 1.000 30.18539 353 ASN A CA 1
ATOM 2708 C C . ASN A 1 353 ? 23.52200 -9.85676 17.43101 1.000 25.28430 353 ASN A C 1
ATOM 2709 O O . ASN A 1 353 ? 23.08433 -10.44571 16.43948 1.000 34.23422 353 ASN A O 1
ATOM 2714 N N . TRP A 1 354 ? 22.89557 -9.87424 18.60632 1.000 25.41782 354 TRP A N 1
ATOM 2715 C CA . TRP A 1 354 ? 21.62163 -10.57234 18.82743 1.000 31.45879 354 TRP A CA 1
ATOM 2716 C C . TRP A 1 354 ? 21.71916 -12.05085 18.46467 1.000 28.02708 354 TRP A C 1
ATOM 2717 O O . TRP A 1 354 ? 20.76442 -12.63680 17.96370 1.000 27.89751 354 TRP A O 1
ATOM 2728 N N . ASP A 1 355 ? 22.87553 -12.66861 18.70023 1.000 33.41914 355 ASP A N 1
ATOM 2729 C CA . ASP A 1 355 ? 22.91680 -14.10903 18.45277 1.000 35.48412 355 ASP A CA 1
ATOM 2730 C C . ASP A 1 355 ? 22.13769 -14.92419 19.49813 1.000 42.03959 355 ASP A C 1
ATOM 2731 O O . ASP A 1 355 ? 22.01420 -16.14705 19.33653 1.000 49.60623 355 ASP A O 1
ATOM 2736 N N . ALA A 1 356 ? 21.62658 -14.29780 20.56291 1.000 41.71923 356 ALA A N 1
ATOM 2737 C CA . ALA A 1 356 ? 20.85479 -15.00900 21.57938 1.000 38.59317 356 ALA A CA 1
ATOM 2738 C C . ALA A 1 356 ? 19.53723 -15.54831 21.01285 1.000 35.24536 356 ALA A C 1
ATOM 2739 O O . ALA A 1 356 ? 19.00522 -15.01461 20.04042 1.000 38.04343 356 ALA A O 1
ATOM 2741 N N . PRO A 1 357 ? 18.98695 -16.61028 21.60990 1.000 34.09074 357 PRO A N 1
ATOM 2742 C CA . PRO A 1 357 ? 17.72042 -17.15477 21.09521 1.000 34.28590 357 PRO A CA 1
ATOM 2743 C C . PRO A 1 357 ? 16.49279 -16.32890 21.45751 1.000 32.50595 357 PRO A C 1
ATOM 2744 O O . PRO A 1 357 ? 15.49526 -16.36839 20.72602 1.000 31.29794 357 PRO A O 1
ATOM 2748 N N . LEU A 1 358 ? 16.50040 -15.60275 22.56359 1.000 30.13228 358 LEU A N 1
ATOM 2749 C CA . LEU A 1 358 ? 15.34179 -14.79815 22.93698 1.000 35.52282 358 LEU A CA 1
ATOM 2750 C C . LEU A 1 358 ? 15.81341 -13.37404 23.19427 1.000 33.36214 358 LEU A C 1
ATOM 2751 O O . LEU A 1 358 ? 16.64113 -13.14386 24.07499 1.000 34.38699 358 LEU A O 1
ATOM 2756 N N . ILE A 1 359 ? 15.30295 -12.42580 22.41734 1.000 33.84331 359 ILE A N 1
ATOM 2757 C CA . ILE A 1 359 ? 15.73661 -11.03997 22.49461 1.000 31.45215 359 ILE A CA 1
ATOM 2758 C C . ILE A 1 359 ? 14.52605 -10.18268 22.85610 1.000 35.79440 359 ILE A C 1
ATOM 2759 O O . ILE A 1 359 ? 13.45791 -10.33415 22.24989 1.000 31.59475 359 ILE A O 1
ATOM 2764 N N . VAL A 1 360 ? 14.68951 -9.30384 23.85610 1.000 28.49161 360 VAL A N 1
ATOM 2765 C CA . VAL A 1 360 ? 13.66972 -8.34192 24.26119 1.000 30.08782 360 VAL A CA 1
ATOM 2766 C C . VAL A 1 360 ? 14.21904 -6.94326 23.99345 1.000 31.80857 360 VAL A C 1
ATOM 2767 O O . VAL A 1 360 ? 15.28215 -6.57691 24.51079 1.000 28.35725 360 VAL A O 1
ATOM 2771 N N . THR A 1 361 ? 13.47642 -6.15463 23.21869 1.000 30.09124 361 THR A N 1
ATOM 2772 C CA . THR A 1 361 ? 14.00658 -4.91771 22.64864 1.000 32.19336 361 THR A CA 1
ATOM 2773 C C . THR A 1 361 ? 12.83266 -3.96701 22.43783 1.000 32.65564 361 THR A C 1
ATOM 2774 O O . THR A 1 361 ? 11.67611 -4.32550 22.69298 1.000 34.96819 361 THR A O 1
ATOM 2778 N N . THR A 1 362 ? 13.12631 -2.74259 21.99005 1.000 27.17650 362 THR A N 1
ATOM 2779 C CA . THR A 1 362 ? 12.05966 -1.84260 21.56107 1.000 31.96531 362 THR A CA 1
ATOM 2780 C C . THR A 1 362 ? 11.88690 -1.95287 20.05057 1.000 30.65536 362 THR A C 1
ATOM 2781 O O . THR A 1 362 ? 12.79604 -2.37531 19.33657 1.000 28.52772 362 THR A O 1
ATOM 2785 N N . ASN A 1 363 ? 10.70002 -1.56468 19.56150 1.000 30.80724 363 ASN A N 1
ATOM 2786 C CA . ASN A 1 363 ? 10.52984 -1.50765 18.11407 1.000 29.66197 363 ASN A CA 1
ATOM 2787 C C . ASN A 1 363 ? 11.41451 -0.42455 17.49352 1.000 29.55121 363 ASN A C 1
ATOM 2788 O O . ASN A 1 363 ? 11.79543 -0.53673 16.31558 1.000 28.10064 363 ASN A O 1
ATOM 2793 N N . VAL A 1 364 ? 11.78783 0.59133 18.26965 1.000 29.50342 364 VAL A N 1
ATOM 2794 C CA . VAL A 1 364 ? 12.70544 1.61478 17.76718 1.000 28.62150 364 VAL A CA 1
ATOM 2795 C C . VAL A 1 364 ? 14.09982 1.01986 17.55444 1.000 29.26408 364 VAL A C 1
ATOM 2796 O O . VAL A 1 364 ? 14.70925 1.19012 16.49596 1.000 27.07693 364 VAL A O 1
ATOM 2800 N N . GLN A 1 365 ? 14.62944 0.31514 18.55190 1.000 28.33241 365 GLN A N 1
ATOM 2801 C CA . GLN A 1 365 ? 15.89545 -0.37765 18.34361 1.000 32.42558 365 GLN A CA 1
ATOM 2802 C C . GLN A 1 365 ? 15.81553 -1.28805 17.11916 1.000 28.08103 365 GLN A C 1
ATOM 2803 O O . GLN A 1 365 ? 16.68058 -1.23679 16.24094 1.000 29.20552 365 GLN A O 1
ATOM 2809 N N . LEU A 1 366 ? 14.74256 -2.07555 17.01275 1.000 27.69073 366 LEU A N 1
ATOM 2810 C CA . LEU A 1 366 ? 14.62579 -3.04449 15.91652 1.000 26.76503 366 LEU A CA 1
ATOM 2811 C C . LEU A 1 366 ? 14.63277 -2.34423 14.55009 1.000 27.72870 366 LEU A C 1
ATOM 2812 O O . LEU A 1 366 ? 15.43568 -2.67466 13.65748 1.000 23.60529 366 LEU A O 1
ATOM 2817 N N . PHE A 1 367 ? 13.75158 -1.35426 14.36725 1.000 23.77604 367 PHE A N 1
ATOM 2818 C CA . PHE A 1 367 ? 13.57930 -0.83928 13.01936 1.000 23.35266 367 PHE A CA 1
ATOM 2819 C C . PHE A 1 367 ? 14.61417 0.22744 12.68786 1.000 24.50579 367 PHE A C 1
ATOM 2820 O O . PHE A 1 367 ? 15.01479 0.33906 11.52690 1.000 26.47905 367 PHE A O 1
ATOM 2828 N N . GLU A 1 368 ? 15.09938 0.98605 13.67478 1.000 25.09723 368 GLU A N 1
ATOM 2829 C CA . GLU A 1 368 ? 16.23785 1.85384 13.40250 1.000 27.01827 368 GLU A CA 1
ATOM 2830 C C . GLU A 1 368 ? 17.50085 1.03743 13.11307 1.000 32.44989 368 GLU A C 1
ATOM 2831 O O . GLU A 1 368 ? 18.35585 1.49188 12.33964 1.000 30.53630 368 GLU A O 1
ATOM 2837 N N . SER A 1 369 ? 17.63692 -0.18594 13.66429 1.000 26.55571 369 SER A N 1
ATOM 2838 C CA . SER A 1 369 ? 18.74266 -1.02374 13.19774 1.000 27.78807 369 SER A CA 1
ATOM 2839 C C . SER A 1 369 ? 18.51029 -1.48494 11.76167 1.000 28.88156 369 SER A C 1
ATOM 2840 O O . SER A 1 369 ? 19.43674 -1.45240 10.93551 1.000 30.83578 369 SER A O 1
ATOM 2843 N N . LEU A 1 370 ? 17.28098 -1.89702 11.43226 1.000 27.39424 370 LEU A N 1
ATOM 2844 C CA . LEU A 1 370 ? 17.01431 -2.34818 10.06259 1.000 27.50927 370 LEU A CA 1
ATOM 2845 C C . LEU A 1 370 ? 17.21899 -1.23918 9.01878 1.000 27.69449 370 LEU A C 1
ATOM 2846 O O . LEU A 1 370 ? 17.39998 -1.52131 7.83408 1.000 24.90477 370 LEU A O 1
ATOM 2851 N N . PHE A 1 371 ? 17.19461 0.01691 9.41112 1.000 27.31799 371 PHE A N 1
ATOM 2852 C CA . PHE A 1 371 ? 17.40564 1.06625 8.42666 1.000 26.33635 371 PHE A CA 1
ATOM 2853 C C . PHE A 1 371 ? 18.76410 1.73591 8.57655 1.000 27.23760 371 PHE A C 1
ATOM 2854 O O . PHE A 1 371 ? 18.95514 2.85607 8.06856 1.000 27.82902 371 PHE A O 1
ATOM 2862 N N . ALA A 1 372 ? 19.71931 1.08646 9.26159 1.000 25.07183 372 ALA A N 1
ATOM 2863 C CA . ALA A 1 372 ? 20.92089 1.81209 9.66170 1.000 28.70731 372 ALA A CA 1
ATOM 2864 C C . ALA A 1 372 ? 22.03876 1.74014 8.62376 1.000 27.02934 372 ALA A C 1
ATOM 2865 O O . ALA A 1 372 ? 22.01558 0.95288 7.67001 1.000 24.08060 372 ALA A O 1
ATOM 2867 N N . ALA A 1 373 ? 23.00721 2.63829 8.79920 1.000 30.55378 373 ALA A N 1
ATOM 2868 C CA . ALA A 1 373 ? 24.19945 2.65170 7.96737 1.000 33.64477 373 ALA A CA 1
ATOM 2869 C C . ALA A 1 373 ? 25.46053 2.18186 8.69414 1.000 30.39677 373 ALA A C 1
ATOM 2870 O O . ALA A 1 373 ? 26.30953 1.55599 8.06183 1.000 30.21231 373 ALA A O 1
ATOM 2872 N N . LYS A 1 374 ? 25.58181 2.44610 10.00206 1.000 26.53659 374 LYS A N 1
ATOM 2873 C CA . LYS A 1 374 ? 26.79307 2.19515 10.78599 1.000 28.93632 374 LYS A CA 1
ATOM 2874 C C . LYS A 1 374 ? 26.94765 0.71429 11.12602 1.000 29.05554 374 LYS A C 1
ATOM 2875 O O . LYS A 1 374 ? 25.95452 -0.00089 11.29733 1.000 32.00399 374 LYS A O 1
ATOM 2881 N N . THR A 1 375 ? 28.20228 0.27290 11.30299 1.000 30.64672 375 THR A N 1
ATOM 2882 C CA . THR A 1 375 ? 28.43593 -1.14387 11.61835 1.000 30.12144 375 THR A CA 1
ATOM 2883 C C . THR A 1 375 ? 27.85858 -1.52866 12.98000 1.000 31.90252 375 THR A C 1
ATOM 2884 O O . THR A 1 375 ? 27.34272 -2.64076 13.13422 1.000 32.87436 375 THR A O 1
ATOM 2888 N N . SER A 1 376 ? 27.88698 -0.62170 13.96402 1.000 31.38127 376 SER A N 1
ATOM 2889 C CA . SER A 1 376 ? 27.40032 -1.00123 15.28755 1.000 33.36300 376 SER A CA 1
ATOM 2890 C C . SER A 1 376 ? 25.91679 -1.35380 15.25139 1.000 34.42222 376 SER A C 1
ATOM 2891 O O . SER A 1 376 ? 25.48180 -2.30173 15.91618 1.000 29.72603 376 SER A O 1
ATOM 2894 N N . ARG A 1 377 ? 25.11758 -0.61146 14.47262 1.000 31.72870 377 ARG A N 1
ATOM 2895 C CA . ARG A 1 377 ? 23.69723 -0.93822 14.39317 1.000 28.47900 377 ARG A CA 1
ATOM 2896 C C . ARG A 1 377 ? 23.40096 -2.05127 13.39566 1.000 31.12369 377 ARG A C 1
ATOM 2897 O O . ARG A 1 377 ? 22.38348 -2.75281 13.54139 1.000 25.78129 377 ARG A O 1
ATOM 2905 N N . CYS A 1 378 ? 24.22295 -2.17076 12.34175 1.000 26.67792 378 CYS A N 1
ATOM 2906 C CA . CYS A 1 378 ? 23.95255 -3.11422 11.27532 1.000 27.43681 378 CYS A CA 1
ATOM 2907 C C . CYS A 1 378 ? 24.40432 -4.53609 11.61437 1.000 26.26145 378 CYS A C 1
ATOM 2908 O O . CYS A 1 378 ? 23.84345 -5.47391 11.04836 1.000 31.07675 378 CYS A O 1
ATOM 2911 N N . ARG A 1 379 ? 25.38506 -4.71257 12.52582 1.000 25.51314 379 ARG A N 1
ATOM 2912 C CA . ARG A 1 379 ? 25.87197 -6.05153 12.91392 1.000 30.81483 379 ARG A CA 1
ATOM 2913 C C . ARG A 1 379 ? 24.75400 -7.08132 13.18249 1.000 27.33503 379 ARG A C 1
ATOM 2914 O O . ARG A 1 379 ? 24.81423 -8.22203 12.70938 1.000 29.99452 379 ARG A O 1
ATOM 2922 N N . LYS A 1 380 ? 23.73219 -6.70491 13.95667 1.000 27.27780 380 LYS A N 1
ATOM 2923 C CA . LYS A 1 380 ? 22.66717 -7.62952 14.34695 1.000 24.10098 380 LYS A CA 1
ATOM 2924 C C . LYS A 1 380 ? 21.72976 -8.04954 13.20385 1.000 26.30944 380 LYS A C 1
ATOM 2925 O O . LYS A 1 380 ? 20.99744 -9.04955 13.35428 1.000 24.78332 380 LYS A O 1
ATOM 2931 N N . ILE A 1 381 ? 21.73206 -7.33258 12.06849 1.000 24.85609 381 ILE A N 1
ATOM 2932 C CA . ILE A 1 381 ? 20.63394 -7.44966 11.10697 1.000 25.63098 381 ILE A CA 1
ATOM 2933 C C . ILE A 1 381 ? 20.48991 -8.89149 10.59134 1.000 30.53921 381 ILE A C 1
ATOM 2934 O O . ILE A 1 381 ? 19.37645 -9.41981 10.49963 1.000 30.84553 381 ILE A O 1
ATOM 2939 N N . HIS A 1 382 ? 21.59779 -9.56621 10.27544 1.000 28.25315 382 HIS A N 1
ATOM 2940 C CA . HIS A 1 382 ? 21.45841 -10.87414 9.62547 1.000 25.81009 382 HIS A CA 1
ATOM 2941 C C . HIS A 1 382 ? 20.85642 -11.93413 10.54133 1.000 26.99012 382 HIS A C 1
ATOM 2942 O O . HIS A 1 382 ? 20.29441 -12.91206 10.04704 1.000 29.93207 382 HIS A O 1
ATOM 2949 N N . ASN A 1 383 ? 20.94426 -11.75495 11.85947 1.000 28.12935 383 ASN A N 1
ATOM 2950 C CA . ASN A 1 383 ? 20.30593 -12.63201 12.82832 1.000 25.85907 383 ASN A CA 1
ATOM 2951 C C . ASN A 1 383 ? 18.80672 -12.38953 12.96316 1.000 32.00521 383 ASN A C 1
ATOM 2952 O O . ASN A 1 383 ? 18.11779 -13.18033 13.62107 1.000 30.45007 383 ASN A O 1
ATOM 2957 N N . ILE A 1 384 ? 18.27664 -11.34999 12.33124 1.000 26.62249 384 ILE A N 1
ATOM 2958 C CA . ILE A 1 384 ? 16.83512 -11.18873 12.31349 1.000 26.93899 384 ILE A CA 1
ATOM 2959 C C . ILE A 1 384 ? 16.19963 -12.07187 11.24925 1.000 23.69907 384 ILE A C 1
ATOM 2960 O O . ILE A 1 384 ? 15.02148 -12.44233 11.35817 1.000 22.97077 384 ILE A O 1
ATOM 2965 N N . ALA A 1 385 ? 16.91296 -12.35534 10.17360 1.000 25.30769 385 ALA A N 1
ATOM 2966 C CA . ALA A 1 385 ? 16.32268 -13.19171 9.15143 1.000 25.45865 385 ALA A CA 1
ATOM 2967 C C . ALA A 1 385 ? 15.99796 -14.56301 9.76224 1.000 25.20832 385 ALA A C 1
ATOM 2968 O O . ALA A 1 385 ? 16.59880 -14.97683 10.75241 1.000 26.94381 385 ALA A O 1
ATOM 2970 N N . ASP A 1 386 ? 14.92369 -15.17841 9.28447 1.000 25.68967 386 ASP A N 1
ATOM 2971 C CA . ASP A 1 386 ? 14.48499 -16.48216 9.80696 1.000 31.27591 386 ASP A CA 1
ATOM 2972 C C . ASP A 1 386 ? 14.22030 -16.44675 11.31340 1.000 32.92815 386 ASP A C 1
ATOM 2973 O O . ASP A 1 386 ? 14.59352 -17.36892 12.04942 1.000 29.36572 386 ASP A O 1
ATOM 2978 N N . SER A 1 387 ? 13.57798 -15.37589 11.78745 1.000 28.68606 387 SER A N 1
ATOM 2979 C CA . SER A 1 387 ? 13.22122 -15.27158 13.19921 1.000 26.41901 387 SER A CA 1
ATOM 2980 C C . SER A 1 387 ? 11.70980 -15.12875 13.33395 1.000 23.99177 387 SER A C 1
ATOM 2981 O O . SER A 1 387 ? 10.98602 -14.94369 12.35501 1.000 30.03222 387 SER A O 1
ATOM 2984 N N . VAL A 1 388 ? 11.22180 -15.20750 14.56247 1.000 23.59874 388 VAL A N 1
ATOM 2985 C CA . VAL A 1 388 ? 9.86084 -14.79209 14.86923 1.000 27.22506 388 VAL A CA 1
ATOM 2986 C C . VAL A 1 388 ? 9.95304 -13.46296 15.61169 1.000 29.83234 388 VAL A C 1
ATOM 2987 O O . VAL A 1 388 ? 10.57855 -13.37824 16.67726 1.000 26.45486 388 VAL A O 1
ATOM 2991 N N . VAL A 1 389 ? 9.31820 -12.43604 15.06502 1.000 28.57534 389 VAL A N 1
ATOM 2992 C CA . VAL A 1 389 ? 9.31016 -11.09734 15.66545 1.000 30.90783 389 VAL A CA 1
ATOM 2993 C C . VAL A 1 389 ? 7.91908 -10.81242 16.19268 1.000 28.63197 389 VAL A C 1
ATOM 2994 O O . VAL A 1 389 ? 6.93836 -10.82846 15.43138 1.000 29.35988 389 VAL A O 1
ATOM 2998 N N . ILE A 1 390 ? 7.82833 -10.53873 17.49003 1.000 29.78520 390 ILE A N 1
ATOM 2999 C CA . ILE A 1 390 ? 6.56623 -10.20571 18.13780 1.000 24.92483 390 ILE A CA 1
ATOM 3000 C C . ILE A 1 390 ? 6.54727 -8.69921 18.34648 1.000 29.98901 390 ILE A C 1
ATOM 3001 O O . ILE A 1 390 ? 7.37138 -8.17156 19.10036 1.000 31.01211 390 ILE A O 1
ATOM 3006 N N . LEU A 1 391 ? 5.61959 -8.00324 17.68529 1.000 26.60628 391 LEU A N 1
ATOM 3007 C CA . LEU A 1 391 ? 5.45795 -6.56348 17.85528 1.000 34.30365 391 LEU A CA 1
ATOM 3008 C C . LEU A 1 391 ? 4.32646 -6.32657 18.83993 1.000 33.93843 391 LEU A C 1
ATOM 3009 O O . LEU A 1 391 ? 3.15591 -6.58644 18.54595 1.000 33.86685 391 LEU A O 1
ATOM 3014 N N . ASP A 1 392 ? 4.68104 -5.84913 20.00822 1.000 33.92328 392 ASP A N 1
ATOM 3015 C CA . ASP A 1 392 ? 3.67862 -5.59150 21.01493 1.000 36.22628 392 ASP A CA 1
ATOM 3016 C C . ASP A 1 392 ? 3.07993 -4.22103 20.72038 1.000 34.79395 392 ASP A C 1
ATOM 3017 O O . ASP A 1 392 ? 3.81477 -3.25672 20.50122 1.000 36.44325 392 ASP A O 1
ATOM 3022 N N . GLU A 1 393 ? 1.75528 -4.16385 20.61992 1.000 36.95911 393 GLU A N 1
ATOM 3023 C CA . GLU A 1 393 ? 1.00733 -2.95718 20.25059 1.000 38.11302 393 GLU A CA 1
ATOM 3024 C C . GLU A 1 393 ? 1.60423 -2.30367 19.00683 1.000 39.79229 393 GLU A C 1
ATOM 3025 O O . GLU A 1 393 ? 2.08009 -1.16373 19.02916 1.000 32.98812 393 GLU A O 1
ATOM 3031 N N . ALA A 1 394 ? 1.58113 -3.05429 17.90260 1.000 37.05889 394 ALA A N 1
ATOM 3032 C CA . ALA A 1 394 ? 2.28387 -2.56938 16.71751 1.000 37.62861 394 ALA A CA 1
ATOM 3033 C C . ALA A 1 394 ? 1.65099 -1.30214 16.16702 1.000 38.99811 394 ALA A C 1
ATOM 3034 O O . ALA A 1 394 ? 2.35384 -0.48172 15.55652 1.000 35.95745 394 ALA A O 1
ATOM 3036 N N . GLN A 1 395 ? 0.34768 -1.10856 16.40252 1.000 34.20066 395 GLN A N 1
ATOM 3037 C CA . GLN A 1 395 ? -0.33077 0.07034 15.87003 1.000 38.95568 395 GLN A CA 1
ATOM 3038 C C . GLN A 1 395 ? 0.26520 1.36189 16.40410 1.000 36.72192 395 GLN A C 1
ATOM 3039 O O . GLN A 1 395 ? 0.03990 2.42557 15.82154 1.000 38.53233 395 GLN A O 1
ATOM 3045 N N . GLN A 1 396 ? 1.04300 1.29834 17.47947 1.000 34.91137 396 GLN A N 1
ATOM 3046 C CA . GLN A 1 396 ? 1.67681 2.49809 18.00164 1.000 38.82962 396 GLN A CA 1
ATOM 3047 C C . GLN A 1 396 ? 3.01800 2.81172 17.34452 1.000 38.60303 396 GLN A C 1
ATOM 3048 O O . GLN A 1 396 ? 3.65003 3.80625 17.72175 1.000 38.97935 396 GLN A O 1
ATOM 3054 N N . LEU A 1 397 ? 3.47048 2.00901 16.38300 1.000 35.21163 397 LEU A N 1
ATOM 3055 C CA . LEU A 1 397 ? 4.64541 2.40486 15.62529 1.000 40.77306 397 LEU A CA 1
ATOM 3056 C C . LEU A 1 397 ? 4.42323 3.81151 15.06928 1.000 36.00140 397 LEU A C 1
ATOM 3057 O O . LEU A 1 397 ? 3.32695 4.10958 14.58056 1.000 34.29799 397 LEU A O 1
ATOM 3062 N N . PRO A 1 398 ? 5.43405 4.71066 15.13908 1.000 42.86429 398 PRO A N 1
ATOM 3063 C CA . PRO A 1 398 ? 5.23626 6.10165 14.69051 1.000 41.88060 398 PRO A CA 1
ATOM 3064 C C . PRO A 1 398 ? 4.62158 6.19930 13.30282 1.000 39.12142 398 PRO A C 1
ATOM 3065 O O . PRO A 1 398 ? 5.18315 5.70319 12.31691 1.000 39.27482 398 PRO A O 1
ATOM 3069 N N . ARG A 1 399 ? 3.45627 6.84311 13.23593 1.000 35.97050 399 ARG A N 1
ATOM 3070 C CA . ARG A 1 399 ? 2.67917 6.87629 12.00436 1.000 35.90955 399 ARG A CA 1
ATOM 3071 C C . ARG A 1 399 ? 3.48375 7.45866 10.84098 1.000 37.75217 399 ARG A C 1
ATOM 3072 O O . ARG A 1 399 ? 3.36376 6.99084 9.69836 1.000 35.13091 399 ARG A O 1
ATOM 3080 N N . ASP A 1 400 ? 4.34319 8.45105 11.11328 1.000 37.78657 400 ASP A N 1
ATOM 3081 C CA . ASP A 1 400 ? 5.06227 9.11863 10.03142 1.000 37.64095 400 ASP A CA 1
ATOM 3082 C C . ASP A 1 400 ? 6.16674 8.25451 9.41586 1.000 41.42554 400 ASP A C 1
ATOM 3083 O O . ASP A 1 400 ? 6.69381 8.60395 8.35561 1.000 37.94955 400 ASP A O 1
ATOM 3088 N N . PHE A 1 401 ? 6.52013 7.13765 10.03693 1.000 37.65655 401 PHE A N 1
ATOM 3089 C CA . PHE A 1 401 ? 7.44730 6.18449 9.45824 1.000 34.32191 401 PHE A CA 1
ATOM 3090 C C . PHE A 1 401 ? 6.75797 4.88114 9.10706 1.000 38.24446 401 PHE A C 1
ATOM 3091 O O . PHE A 1 401 ? 7.44603 3.88983 8.85706 1.000 34.05453 401 PHE A O 1
ATOM 3099 N N . GLN A 1 402 ? 5.41993 4.84527 9.13282 1.000 33.28192 402 GLN A N 1
ATOM 3100 C CA . GLN A 1 402 ? 4.72517 3.56978 8.98942 1.000 31.23889 402 GLN A CA 1
ATOM 3101 C C . GLN A 1 402 ? 4.88088 2.96428 7.59918 1.000 35.90552 402 GLN A C 1
ATOM 3102 O O . GLN A 1 402 ? 4.91447 1.72544 7.46899 1.000 31.57691 402 GLN A O 1
ATOM 3108 N N . LYS A 1 403 ? 4.98361 3.79869 6.54793 1.000 31.61933 403 LYS A N 1
ATOM 3109 C CA . LYS A 1 403 ? 5.18426 3.23423 5.21281 1.000 35.54967 403 LYS A CA 1
ATOM 3110 C C . LYS A 1 403 ? 6.54033 2.54245 5.05842 1.000 35.04421 403 LYS A C 1
ATOM 3111 O O . LYS A 1 403 ? 6.56116 1.35749 4.66832 1.000 36.38521 403 LYS A O 1
ATOM 3117 N N . PRO A 1 404 ? 7.69064 3.18035 5.33815 1.000 30.77544 404 PRO A N 1
ATOM 3118 C CA . PRO A 1 404 ? 8.94885 2.41328 5.25722 1.000 31.99332 404 PRO A CA 1
ATOM 3119 C C . PRO A 1 404 ? 8.94774 1.19188 6.15740 1.000 32.85309 404 PRO A C 1
ATOM 3120 O O . PRO A 1 404 ? 9.34738 0.09695 5.72708 1.000 34.22170 404 PRO A O 1
ATOM 3124 N N . ILE A 1 405 ? 8.41931 1.32266 7.37400 1.000 30.00040 405 ILE A N 1
ATOM 3125 C CA . ILE A 1 405 ? 8.47507 0.20144 8.30945 1.000 31.45511 405 ILE A CA 1
ATOM 3126 C C . ILE A 1 405 ? 7.64966 -0.97582 7.77997 1.000 31.69348 405 ILE A C 1
ATOM 3127 O O . ILE A 1 405 ? 8.11583 -2.13665 7.75477 1.000 29.74166 405 ILE A O 1
ATOM 3132 N N . THR A 1 406 ? 6.43958 -0.69207 7.28378 1.000 24.64569 406 THR A N 1
ATOM 3133 C CA . THR A 1 406 ? 5.62647 -1.80127 6.80038 1.000 32.89335 406 THR A CA 1
ATOM 3134 C C . THR A 1 406 ? 6.18153 -2.33591 5.48163 1.000 38.58084 406 THR A C 1
ATOM 3135 O O . THR A 1 406 ? 6.12567 -3.56011 5.25294 1.000 30.76461 406 THR A O 1
ATOM 3139 N N . ASP A 1 407 ? 6.82627 -1.47456 4.66822 1.000 31.50663 407 ASP A N 1
ATOM 3140 C CA . ASP A 1 407 ? 7.51301 -2.00500 3.49341 1.000 32.49879 407 ASP A CA 1
ATOM 3141 C C . ASP A 1 407 ? 8.59636 -2.97289 3.94247 1.000 35.75520 407 ASP A C 1
ATOM 3142 O O . ASP A 1 407 ? 8.66045 -4.12013 3.47349 1.000 32.97295 407 ASP A O 1
ATOM 3147 N N . MET A 1 408 ? 9.38081 -2.55309 4.94375 1.000 31.31431 408 MET A N 1
ATOM 3148 C CA . MET A 1 408 ? 10.39892 -3.41517 5.53448 1.000 33.46027 408 MET A CA 1
ATOM 3149 C C . MET A 1 408 ? 9.78446 -4.73924 5.93866 1.000 30.69943 408 MET A C 1
ATOM 3150 O O . MET A 1 408 ? 10.25712 -5.80967 5.53313 1.000 36.00505 408 MET A O 1
ATOM 3155 N N . MET A 1 409 ? 8.67666 -4.67330 6.67633 1.000 29.05483 409 MET A N 1
ATOM 3156 C CA . MET A 1 409 ? 8.11657 -5.89575 7.23005 1.000 31.12281 409 MET A CA 1
ATOM 3157 C C . MET A 1 409 ? 7.64983 -6.80236 6.10076 1.000 32.22999 409 MET A C 1
ATOM 3158 O O . MET A 1 409 ? 7.97119 -8.00558 6.07560 1.000 30.32371 409 MET A O 1
ATOM 3163 N N . ARG A 1 410 ? 7.02947 -6.20021 5.07844 1.000 28.44428 410 ARG A N 1
ATOM 3164 C CA . ARG A 1 410 ? 6.56649 -6.98709 3.94899 1.000 37.12686 410 ARG A CA 1
ATOM 3165 C C . ARG A 1 410 ? 7.72516 -7.76647 3.35476 1.000 35.06371 410 ARG A C 1
ATOM 3166 O O . ARG A 1 410 ? 7.67796 -9.00414 3.25846 1.000 31.06908 410 ARG A O 1
ATOM 3174 N N . VAL A 1 411 ? 8.83287 -7.06809 3.08502 1.000 30.16837 411 VAL A N 1
ATOM 3175 C CA . VAL A 1 411 ? 9.95407 -7.73898 2.44632 1.000 29.98304 411 VAL A CA 1
ATOM 3176 C C . VAL A 1 411 ? 10.50060 -8.82790 3.35828 1.000 31.82285 411 VAL A C 1
ATOM 3177 O O . VAL A 1 411 ? 10.76030 -9.95621 2.91843 1.000 34.83240 411 VAL A O 1
ATOM 3181 N N . LEU A 1 412 ? 10.64366 -8.52557 4.65053 1.000 29.11075 412 LEU A N 1
ATOM 3182 C CA . LEU A 1 412 ? 11.26311 -9.49690 5.54065 1.000 29.81986 412 LEU A CA 1
ATOM 3183 C C . LEU A 1 412 ? 10.37433 -10.72931 5.67169 1.000 33.38142 412 LEU A C 1
ATOM 3184 O O . LEU A 1 412 ? 10.86918 -11.86039 5.76965 1.000 30.81309 412 LEU A O 1
ATOM 3189 N N . ALA A 1 413 ? 9.05678 -10.53719 5.64177 1.000 28.18932 413 ALA A N 1
ATOM 3190 C CA . ALA A 1 413 ? 8.20828 -11.70312 5.78062 1.000 30.32625 413 ALA A CA 1
ATOM 3191 C C . ALA A 1 413 ? 8.22775 -12.52317 4.50573 1.000 32.62105 413 ALA A C 1
ATOM 3192 O O . ALA A 1 413 ? 8.11497 -13.74920 4.56114 1.000 31.88150 413 ALA A O 1
ATOM 3194 N N . ARG A 1 414 ? 8.43924 -11.87699 3.35431 1.000 36.19102 414 ARG A N 1
ATOM 3195 C CA . ARG A 1 414 ? 8.24640 -12.61141 2.11044 1.000 33.00632 414 ARG A CA 1
ATOM 3196 C C . ARG A 1 414 ? 9.53008 -13.28249 1.66086 1.000 39.95572 414 ARG A C 1
ATOM 3197 O O . ARG A 1 414 ? 9.51662 -14.45600 1.25651 1.000 35.80540 414 ARG A O 1
ATOM 3205 N N . ASP A 1 415 ? 10.65583 -12.57804 1.80113 1.000 34.56045 415 ASP A N 1
ATOM 3206 C CA . ASP A 1 415 ? 11.91021 -13.01432 1.22437 1.000 33.92314 415 ASP A CA 1
ATOM 3207 C C . ASP A 1 415 ? 12.96310 -13.44432 2.23937 1.000 33.21374 415 ASP A C 1
ATOM 3208 O O . ASP A 1 415 ? 13.92208 -14.10485 1.85133 1.000 37.58323 415 ASP A O 1
ATOM 3213 N N . TYR A 1 416 ? 12.81154 -13.12592 3.52532 1.000 31.56270 416 TYR A N 1
ATOM 3214 C CA . TYR A 1 416 ? 13.86137 -13.43661 4.48955 1.000 29.55220 416 TYR A CA 1
ATOM 3215 C C . TYR A 1 416 ? 13.37909 -14.32241 5.63189 1.000 29.75404 416 TYR A C 1
ATOM 3216 O O . TYR A 1 416 ? 13.99617 -14.30782 6.70755 1.000 28.93877 416 TYR A O 1
ATOM 3225 N N . GLY A 1 417 ? 12.28147 -15.06293 5.44392 1.000 31.13765 417 GLY A N 1
ATOM 3226 C CA . GLY A 1 417 ? 11.88406 -16.06761 6.42434 1.000 28.32094 417 GLY A CA 1
ATOM 3227 C C . GLY A 1 417 ? 11.37930 -15.55058 7.76485 1.000 32.79859 417 GLY A C 1
ATOM 3228 O O . GLY A 1 417 ? 11.35820 -16.30990 8.74294 1.000 26.60213 417 GLY A O 1
ATOM 3229 N N . VAL A 1 418 ? 10.96317 -14.27405 7.85393 1.000 28.17533 418 VAL A N 1
ATOM 3230 C CA . VAL A 1 418 ? 10.59829 -13.70611 9.14913 1.000 27.24136 418 VAL A CA 1
ATOM 3231 C C . VAL A 1 418 ? 9.11385 -13.90414 9.36740 1.000 26.43418 418 VAL A C 1
ATOM 3232 O O . VAL A 1 418 ? 8.31452 -13.76745 8.43377 1.000 35.11412 418 VAL A O 1
ATOM 3236 N N . THR A 1 419 ? 8.73157 -14.22912 10.59929 1.000 26.48377 419 THR A N 1
ATOM 3237 C CA . THR A 1 419 ? 7.32760 -14.28484 10.97563 1.000 29.76924 419 THR A CA 1
ATOM 3238 C C . THR A 1 419 ? 7.01212 -13.12970 11.91907 1.000 29.93342 419 THR A C 1
ATOM 3239 O O . THR A 1 419 ? 7.65435 -12.99112 12.95185 1.000 30.05434 419 THR A O 1
ATOM 3243 N N . PHE A 1 420 ? 5.99966 -12.33665 11.60157 1.000 31.37366 420 PHE A N 1
ATOM 3244 C CA . PHE A 1 420 ? 5.58305 -11.25224 12.48733 1.000 31.94908 420 PHE A CA 1
ATOM 3245 C C . PHE A 1 420 ? 4.28850 -11.63891 13.19573 1.000 29.70555 420 PHE A C 1
ATOM 3246 O O . PHE A 1 420 ? 3.36066 -12.15472 12.56690 1.000 30.06875 420 PHE A O 1
ATOM 3254 N N . VAL A 1 421 ? 4.25090 -11.42610 14.50595 1.000 26.62303 421 VAL A N 1
ATOM 3255 C CA . VAL A 1 421 ? 3.04631 -11.57736 15.30530 1.000 26.27775 421 VAL A CA 1
ATOM 3256 C C . VAL A 1 421 ? 2.71191 -10.21019 15.88842 1.000 27.96670 421 VAL A C 1
ATOM 3257 O O . VAL A 1 421 ? 3.42538 -9.71788 16.76763 1.000 29.22516 421 VAL A O 1
ATOM 3261 N N . LEU A 1 422 ? 1.62662 -9.60832 15.42998 1.000 28.37705 422 LEU A N 1
ATOM 3262 C CA . LEU A 1 422 ? 1.19997 -8.28860 15.92626 1.000 30.29845 422 LEU A CA 1
ATOM 3263 C C . LEU A 1 422 ? 0.28491 -8.47494 17.13887 1.000 32.08529 422 LEU A C 1
ATOM 3264 O O . LEU A 1 422 ? -0.89893 -8.78799 16.99114 1.000 30.01321 422 LEU A O 1
ATOM 3269 N N . CYS A 1 423 ? 0.84422 -8.33896 18.34707 1.000 32.38661 423 CYS A N 1
ATOM 3270 C CA . CYS A 1 423 ? 0.08146 -8.50904 19.58510 1.000 31.51176 423 CYS A CA 1
ATOM 3271 C C . CYS A 1 423 ? -0.54550 -7.19248 19.97742 1.000 34.28072 423 CYS A C 1
ATOM 3272 O O . CYS A 1 423 ? 0.14021 -6.16738 19.99989 1.000 40.19573 423 CYS A O 1
ATOM 3275 N N . THR A 1 424 ? -1.82732 -7.21846 20.31824 1.000 32.89541 424 THR A N 1
ATOM 3276 C CA . THR A 1 424 ? -2.43574 -6.03630 20.90567 1.000 34.05844 424 THR A CA 1
ATOM 3277 C C . THR A 1 424 ? -3.48262 -6.45495 21.92632 1.000 39.65566 424 THR A C 1
ATOM 3278 O O . THR A 1 424 ? -4.25419 -7.39917 21.70444 1.000 38.33452 424 THR A O 1
ATOM 3282 N N . ALA A 1 425 ? -3.53960 -5.72030 23.02998 1.000 36.90930 425 ALA A N 1
ATOM 3283 C CA . ALA A 1 425 ? -4.56467 -5.99691 24.03004 1.000 38.33295 425 ALA A CA 1
ATOM 3284 C C . ALA A 1 425 ? -5.83450 -5.19170 23.77835 1.000 39.84948 425 ALA A C 1
ATOM 3285 O O . ALA A 1 425 ? -6.47088 -4.73186 24.72713 1.000 45.50275 425 ALA A O 1
ATOM 3287 N N . THR A 1 426 ? -6.21485 -4.96456 22.51976 1.000 35.94811 426 THR A N 1
ATOM 3288 C CA . THR A 1 426 ? -7.41913 -4.19665 22.19141 1.000 41.42192 426 THR A CA 1
ATOM 3289 C C . THR A 1 426 ? -8.60444 -5.07235 21.75732 1.000 45.69947 426 THR A C 1
ATOM 3290 O O . THR A 1 426 ? -9.38920 -4.67274 20.87647 1.000 37.42452 426 THR A O 1
ATOM 3294 N N . GLN A 1 427 ? -8.79016 -6.25188 22.36476 1.000 39.77293 427 GLN A N 1
ATOM 3295 C CA . GLN A 1 427 ? -10.03814 -6.98836 22.15547 1.000 39.48873 427 GLN A CA 1
ATOM 3296 C C . GLN A 1 427 ? -11.18745 -6.24547 22.82276 1.000 38.66119 427 GLN A C 1
ATOM 3297 O O . GLN A 1 427 ? -11.13227 -5.99241 24.03262 1.000 40.97112 427 GLN A O 1
ATOM 3303 N N . PRO A 1 428 ? -12.23491 -5.88477 22.09011 1.000 41.18760 428 PRO A N 1
ATOM 3304 C CA . PRO A 1 428 ? -13.30448 -5.06862 22.67656 1.000 42.50996 428 PRO A CA 1
ATOM 3305 C C . PRO A 1 428 ? -14.11985 -5.82410 23.71411 1.000 46.00532 428 PRO A C 1
ATOM 3306 O O . PRO A 1 428 ? -14.21766 -7.05748 23.71243 1.000 38.56396 428 PRO A O 1
ATOM 3310 N N . GLU A 1 429 ? -14.72198 -5.04293 24.60900 1.000 43.58570 429 GLU A N 1
ATOM 3311 C CA . GLU A 1 429 ? -15.70460 -5.58059 25.53610 1.000 47.93587 429 GLU A CA 1
ATOM 3312 C C . GLU A 1 429 ? -17.00636 -5.86248 24.79740 1.000 50.08424 429 GLU A C 1
ATOM 3313 O O . GLU A 1 429 ? -17.58768 -4.95900 24.19077 1.000 50.16863 429 GLU A O 1
ATOM 3319 N N . LEU A 1 430 ? -17.47074 -7.10160 24.85110 1.000 48.19229 430 LEU A N 1
ATOM 3320 C CA . LEU A 1 430 ? -18.75374 -7.45575 24.24097 1.000 53.48473 430 LEU A CA 1
ATOM 3321 C C . LEU A 1 430 ? -19.92967 -7.14812 25.17984 1.000 56.70688 430 LEU A C 1
ATOM 3322 O O . LEU A 1 430 ? -20.40453 -8.02372 25.91892 1.000 58.89685 430 LEU A O 1
ATOM 3327 N N . ILE A 1 434 ? -21.07965 -5.43368 17.78882 1.000 51.38500 434 ILE A N 1
ATOM 3328 C CA . ILE A 1 434 ? -21.40978 -6.67564 18.48919 1.000 63.97281 434 ILE A CA 1
ATOM 3329 C C . ILE A 1 434 ? -20.36055 -7.69036 18.06273 1.000 60.45639 434 ILE A C 1
ATOM 3330 O O . ILE A 1 434 ? -20.60276 -8.89359 17.95822 1.000 63.60861 434 ILE A O 1
ATOM 3335 N N . ASP A 1 435 ? -19.16067 -7.14582 17.87806 1.000 63.58343 435 ASP A N 1
ATOM 3336 C CA . ASP A 1 435 ? -18.04422 -7.81552 17.21655 1.000 57.33357 435 ASP A CA 1
ATOM 3337 C C . ASP A 1 435 ? -18.42576 -8.25772 15.80897 1.000 52.11252 435 ASP A C 1
ATOM 3338 O O . ASP A 1 435 ? -18.13156 -9.37346 15.38975 1.000 57.07314 435 ASP A O 1
ATOM 3343 N N . ALA A 1 436 ? -19.07677 -7.36823 15.07527 1.000 47.60624 436 ALA A N 1
ATOM 3344 C CA . ALA A 1 436 ? -19.30571 -7.53843 13.65118 1.000 47.84500 436 ALA A CA 1
ATOM 3345 C C . ALA A 1 436 ? -18.20847 -6.91566 12.79538 1.000 44.61973 436 ALA A C 1
ATOM 3346 O O . ALA A 1 436 ? -18.27243 -7.01480 11.56596 1.000 46.39160 436 ALA A O 1
ATOM 3348 N N . PHE A 1 437 ? -17.21322 -6.27188 13.39849 1.000 41.21897 437 PHE A N 1
ATOM 3349 C CA . PHE A 1 437 ? -16.14878 -5.62452 12.64309 1.000 43.33676 437 PHE A CA 1
ATOM 3350 C C . PHE A 1 437 ? -14.79825 -6.27373 12.91111 1.000 42.61456 437 PHE A C 1
ATOM 3351 O O . PHE A 1 437 ? -14.47896 -6.63706 14.04786 1.000 46.09372 437 PHE A O 1
ATOM 3359 N N . GLY A 1 438 ? -14.02885 -6.43894 11.84084 1.000 45.31273 438 GLY A N 1
ATOM 3360 C CA . GLY A 1 438 ? -12.60027 -6.59403 11.95843 1.000 43.69714 438 GLY A CA 1
ATOM 3361 C C . GLY A 1 438 ? -11.90844 -5.25017 12.08783 1.000 42.52948 438 GLY A C 1
ATOM 3362 O O . GLY A 1 438 ? -12.50243 -4.17033 12.00640 1.000 46.46176 438 GLY A O 1
ATOM 3363 N N . ARG A 1 439 ? -10.61822 -5.32229 12.32456 1.000 45.72481 439 ARG A N 1
ATOM 3364 C CA . ARG A 1 439 ? -9.77562 -4.14852 12.39368 1.000 37.39339 439 ARG A CA 1
ATOM 3365 C C . ARG A 1 439 ? -8.55826 -4.40200 11.52929 1.000 44.47776 439 ARG A C 1
ATOM 3366 O O . ARG A 1 439 ? -8.12242 -5.54776 11.36090 1.000 45.03584 439 ARG A O 1
ATOM 3374 N N . THR A 1 440 ? -7.99539 -3.33132 10.99803 1.000 43.54828 440 THR A N 1
ATOM 3375 C CA . THR A 1 440 ? -6.69263 -3.40199 10.35606 1.000 40.61764 440 THR A CA 1
ATOM 3376 C C . THR A 1 440 ? -5.69378 -2.77751 11.32297 1.000 48.10488 440 THR A C 1
ATOM 3377 O O . THR A 1 440 ? -5.71559 -1.55788 11.53817 1.000 39.11520 440 THR A O 1
ATOM 3381 N N . ILE A 1 441 ? -4.82950 -3.61346 11.91224 1.000 41.16589 441 ILE A N 1
ATOM 3382 C CA . ILE A 1 441 ? -3.86690 -3.11952 12.90019 1.000 38.95798 441 ILE A CA 1
ATOM 3383 C C . ILE A 1 441 ? -2.86353 -2.16322 12.25160 1.000 42.18757 441 ILE A C 1
ATOM 3384 O O . ILE A 1 441 ? -2.64471 -1.03974 12.72791 1.000 42.03240 441 ILE A O 1
ATOM 3389 N N . LEU A 1 442 ? -2.23689 -2.59267 11.15919 1.000 40.17592 442 LEU A N 1
ATOM 3390 C CA . LEU A 1 442 ? -1.29787 -1.76116 10.41369 1.000 43.14455 442 LEU A CA 1
ATOM 3391 C C . LEU A 1 442 ? -1.78781 -1.64983 8.98464 1.000 41.83521 442 LEU A C 1
ATOM 3392 O O . LEU A 1 442 ? -1.97464 -2.66648 8.30781 1.000 41.39431 442 LEU A O 1
ATOM 3397 N N . GLU A 1 443 ? -1.95757 -0.41545 8.52551 1.000 40.82636 443 GLU A N 1
ATOM 3398 C CA . GLU A 1 443 ? -2.61150 -0.15715 7.25286 1.000 43.78017 443 GLU A CA 1
ATOM 3399 C C . GLU A 1 443 ? -1.84401 -0.68435 6.04995 1.000 44.01674 443 GLU A C 1
ATOM 3400 O O . GLU A 1 443 ? -2.44345 -0.83530 4.98115 1.000 53.58097 443 GLU A O 1
ATOM 3406 N N . GLY A 1 444 ? -0.55860 -0.99193 6.17983 1.000 41.77159 444 GLY A N 1
ATOM 3407 C CA . GLY A 1 444 ? 0.20120 -1.31520 4.99061 1.000 44.81564 444 GLY A CA 1
ATOM 3408 C C . GLY A 1 444 ? 0.55167 -2.76656 4.73261 1.000 43.18505 444 GLY A C 1
ATOM 3409 O O . GLY A 1 444 ? 1.26783 -3.05222 3.76953 1.000 53.40390 444 GLY A O 1
ATOM 3410 N N . LEU A 1 445 ? 0.09330 -3.67755 5.53175 1.000 44.64540 445 LEU A N 1
ATOM 3411 C CA . LEU A 1 445 ? 0.64723 -5.01470 5.39464 1.000 49.15885 445 LEU A CA 1
ATOM 3412 C C . LEU A 1 445 ? -0.21205 -5.88150 4.47691 1.000 56.68696 445 LEU A C 1
ATOM 3413 O O . LEU A 1 445 ? -1.37016 -5.55000 4.18571 1.000 54.37447 445 LEU A O 1
ATOM 3418 N N . PRO A 1 446 ? 0.34211 -7.01560 3.98308 1.000 55.75094 446 PRO A N 1
ATOM 3419 C CA . PRO A 1 446 ? -0.50556 -8.04672 3.36676 1.000 58.45260 446 PRO A CA 1
ATOM 3420 C C . PRO A 1 446 ? -1.45842 -8.62629 4.40163 1.000 60.40691 446 PRO A C 1
ATOM 3421 O O . PRO A 1 446 ? -1.46937 -8.16864 5.54933 1.000 63.19206 446 PRO A O 1
ATOM 3425 N N . ASP A 1 447 ? -2.28113 -9.60066 4.02534 1.000 57.76042 447 ASP A N 1
ATOM 3426 C CA . ASP A 1 447 ? -3.30895 -10.05742 4.94631 1.000 52.36528 447 ASP A CA 1
ATOM 3427 C C . ASP A 1 447 ? -2.68152 -10.79334 6.12239 1.000 50.66675 447 ASP A C 1
ATOM 3428 O O . ASP A 1 447 ? -1.74148 -11.57952 5.96844 1.000 50.69597 447 ASP A O 1
ATOM 3433 N N . VAL A 1 448 ? -3.22244 -10.52491 7.30216 1.000 46.94204 448 VAL A N 1
ATOM 3434 C CA . VAL A 1 448 ? -2.67415 -10.96346 8.57558 1.000 43.61700 448 VAL A CA 1
ATOM 3435 C C . VAL A 1 448 ? -3.66381 -11.95295 9.17520 1.000 41.14304 448 VAL A C 1
ATOM 3436 O O . VAL A 1 448 ? -4.85877 -11.65833 9.27310 1.000 39.52228 448 VAL A O 1
ATOM 3440 N N . ARG A 1 449 ? -3.18618 -13.13627 9.53596 1.000 40.05216 449 ARG A N 1
ATOM 3441 C CA . ARG A 1 449 ? -4.06140 -14.13885 10.12255 1.000 39.40733 449 ARG A CA 1
ATOM 3442 C C . ARG A 1 449 ? -4.26538 -13.83075 11.61153 1.000 35.79658 449 ARG A C 1
ATOM 3443 O O . ARG A 1 449 ? -3.29508 -13.71501 12.35803 1.000 34.30165 449 ARG A O 1
ATOM 3451 N N . GLU A 1 450 ? -5.51517 -13.67625 12.05297 1.000 39.10479 450 GLU A N 1
ATOM 3452 C CA . GLU A 1 450 ? -5.76164 -13.49050 13.47900 1.000 33.05741 450 GLU A CA 1
ATOM 3453 C C . GLU A 1 450 ? -5.78985 -14.84155 14.18082 1.000 43.11571 450 GLU A C 1
ATOM 3454 O O . GLU A 1 450 ? -6.49054 -15.76625 13.74908 1.000 43.87824 450 GLU A O 1
ATOM 3460 N N . ILE A 1 451 ? -5.01001 -14.94524 15.26305 1.000 40.53109 451 ILE A N 1
ATOM 3461 C CA . ILE A 1 451 ? -4.84813 -16.19513 15.99155 1.000 40.19479 451 ILE A CA 1
ATOM 3462 C C . ILE A 1 451 ? -6.08839 -16.51481 16.82310 1.000 46.61276 451 ILE A C 1
ATOM 3463 O O . ILE A 1 451 ? -6.52129 -17.67054 16.89951 1.000 47.11453 451 ILE A O 1
ATOM 3468 N N . VAL A 1 452 ? -6.66460 -15.51656 17.47382 1.000 42.12675 452 VAL A N 1
ATOM 3469 C CA . VAL A 1 452 ? -7.82662 -15.71643 18.33954 1.000 48.75781 452 VAL A CA 1
ATOM 3470 C C . VAL A 1 452 ? -9.05478 -15.26648 17.55604 1.000 51.88698 452 VAL A C 1
ATOM 3471 O O . VAL A 1 452 ? -9.50353 -14.11762 17.65864 1.000 55.65118 452 VAL A O 1
ATOM 3475 N N . ALA A 1 453 ? -9.63500 -16.18718 16.78752 1.000 54.97000 453 ALA A N 1
ATOM 3476 C CA . ALA A 1 453 ? -10.90199 -15.92349 16.11505 1.000 60.24241 453 ALA A CA 1
ATOM 3477 C C . ALA A 1 453 ? -12.07908 -16.66628 16.72998 1.000 67.95465 453 ALA A C 1
ATOM 3478 O O . ALA A 1 453 ? -13.22464 -16.25512 16.51663 1.000 71.52152 453 ALA A O 1
ATOM 3480 N N . ASP A 1 454 ? -11.82557 -17.74279 17.47523 1.000 67.45285 454 ASP A N 1
ATOM 3481 C CA . ASP A 1 454 ? -12.85393 -18.35467 18.30626 1.000 70.25072 454 ASP A CA 1
ATOM 3482 C C . ASP A 1 454 ? -13.30727 -17.38072 19.39121 1.000 77.25404 454 ASP A C 1
ATOM 3483 O O . ASP A 1 454 ? -12.48492 -16.75734 20.06873 1.000 73.96660 454 ASP A O 1
ATOM 3488 N N . LYS A 1 455 ? -14.62310 -17.27435 19.57779 1.000 84.11350 455 LYS A N 1
ATOM 3489 C CA . LYS A 1 455 ? -15.22755 -16.25234 20.42490 1.000 83.36078 455 LYS A CA 1
ATOM 3490 C C . LYS A 1 455 ? -15.76388 -16.82970 21.73445 1.000 75.84344 455 LYS A C 1
ATOM 3491 O O . LYS A 1 455 ? -15.98471 -18.03622 21.86865 1.000 76.60612 455 LYS A O 1
ATOM 3497 N N . ILE A 1 456 ? -15.97567 -15.93009 22.69922 1.000 80.59319 456 ILE A N 1
ATOM 3498 C CA . ILE A 1 456 ? -16.62380 -16.22166 23.99424 1.000 80.67885 456 ILE A CA 1
ATOM 3499 C C . ILE A 1 456 ? -16.03912 -17.43391 24.71833 1.000 75.25224 456 ILE A C 1
ATOM 3500 O O . ILE A 1 456 ? -15.25389 -17.29148 25.66438 1.000 76.73570 456 ILE A O 1
ATOM 3502 N N . LYS A 1 461 ? -16.09879 -12.66054 29.39454 1.000 57.80232 461 LYS A N 1
ATOM 3503 C CA . LYS A 1 461 ? -17.53043 -12.39904 29.43345 1.000 62.12853 461 LYS A CA 1
ATOM 3504 C C . LYS A 1 461 ? -17.90018 -11.15572 30.27596 1.000 55.58828 461 LYS A C 1
ATOM 3505 O O . LYS A 1 461 ? -18.69300 -10.32681 29.82826 1.000 57.82335 461 LYS A O 1
ATOM 3507 N N . LEU A 1 462 ? -17.34413 -11.01096 31.47924 1.000 53.35467 462 LEU A N 1
ATOM 3508 C CA . LEU A 1 462 ? -17.87726 -10.05321 32.44788 1.000 58.16335 462 LEU A CA 1
ATOM 3509 C C . LEU A 1 462 ? -17.04471 -8.77218 32.52998 1.000 52.67467 462 LEU A C 1
ATOM 3510 O O . LEU A 1 462 ? -15.80866 -8.80775 32.55652 1.000 49.72937 462 LEU A O 1
ATOM 3515 N N . ARG A 1 463 ? -17.74695 -7.64334 32.59448 1.000 49.80106 463 ARG A N 1
ATOM 3516 C CA . ARG A 1 463 ? -17.11908 -6.32799 32.60660 1.000 47.95856 463 ARG A CA 1
ATOM 3517 C C . ARG A 1 463 ? -16.20946 -6.16524 33.82244 1.000 44.45531 463 ARG A C 1
ATOM 3518 O O . ARG A 1 463 ? -16.45211 -6.72826 34.89315 1.000 48.10741 463 ARG A O 1
ATOM 3526 N N . ARG A 1 464 ? -15.15073 -5.38099 33.66193 1.000 36.84903 464 ARG A N 1
ATOM 3527 C CA . ARG A 1 464 ? -14.25541 -5.15125 34.78284 1.000 36.41062 464 ARG A CA 1
ATOM 3528 C C . ARG A 1 464 ? -14.25972 -3.71742 35.29596 1.000 37.02491 464 ARG A C 1
ATOM 3529 O O . ARG A 1 464 ? -14.01168 -3.50925 36.48368 1.000 34.05664 464 ARG A O 1
ATOM 3537 N N . VAL A 1 465 ? -14.54022 -2.72346 34.45357 1.000 34.61154 465 VAL A N 1
ATOM 3538 C CA . VAL A 1 465 ? -14.46295 -1.32097 34.86309 1.000 37.86707 465 VAL A CA 1
ATOM 3539 C C . VAL A 1 465 ? -15.68916 -0.55679 34.35569 1.000 34.45385 465 VAL A C 1
ATOM 3540 O O . VAL A 1 465 ? -16.44057 -1.02626 33.50394 1.000 33.14694 465 VAL A O 1
ATOM 3544 N N . ARG A 1 466 ? -15.87098 0.64333 34.89869 1.000 34.40561 466 ARG A N 1
ATOM 3545 C CA . ARG A 1 466 ? -16.67928 1.69054 34.29467 1.000 33.12480 466 ARG A CA 1
ATOM 3546 C C . ARG A 1 466 ? -15.75138 2.83900 33.90598 1.000 36.76375 466 ARG A C 1
ATOM 3547 O O . ARG A 1 466 ? -14.78783 3.13780 34.62125 1.000 32.07817 466 ARG A O 1
ATOM 3555 N N . ILE A 1 467 ? -16.02967 3.47619 32.77166 1.000 36.29863 467 ILE A N 1
ATOM 3556 C CA . ILE A 1 467 ? -15.14901 4.49595 32.21374 1.000 39.62590 467 ILE A CA 1
ATOM 3557 C C . ILE A 1 467 ? -15.91199 5.80613 32.08767 1.000 41.54840 467 ILE A C 1
ATOM 3558 O O . ILE A 1 467 ? -17.01991 5.83574 31.54114 1.000 37.45274 467 ILE A O 1
ATOM 3563 N N . LYS A 1 468 ? -15.30197 6.88872 32.56828 1.000 38.79721 468 LYS A N 1
ATOM 3564 C CA . LYS A 1 468 ? -15.84739 8.23106 32.44961 1.000 35.72447 468 LYS A CA 1
ATOM 3565 C C . LYS A 1 468 ? -14.93612 9.06366 31.54717 1.000 36.79145 468 LYS A C 1
ATOM 3566 O O . LYS A 1 468 ? -13.70975 9.01377 31.68647 1.000 38.73666 468 LYS A O 1
ATOM 3572 N N . MET A 1 469 ? -15.53155 9.80603 30.60767 1.000 35.41363 469 MET A N 1
ATOM 3573 C CA . MET A 1 469 ? -14.82688 10.62001 29.61081 1.000 40.05079 469 MET A CA 1
ATOM 3574 C C . MET A 1 469 ? -14.91693 12.10956 29.94818 1.000 32.28328 469 MET A C 1
ATOM 3575 O O . MET A 1 469 ? -15.81606 12.53108 30.67803 1.000 35.43166 469 MET A O 1
ATOM 3580 N N . PRO A 1 470 ? -14.00735 12.93372 29.43616 1.000 32.00853 470 PRO A N 1
ATOM 3581 C CA . PRO A 1 470 ? -14.09038 14.39850 29.68480 1.000 35.57156 470 PRO A CA 1
ATOM 3582 C C . PRO A 1 470 ? -15.23271 15.01712 28.89478 1.000 41.37934 470 PRO A C 1
ATOM 3583 O O . PRO A 1 470 ? -15.87259 14.33844 28.07181 1.000 42.41441 470 PRO A O 1
ATOM 3587 N N . PRO A 1 471 ? -15.55812 16.28425 29.14454 1.000 40.24403 471 PRO A N 1
ATOM 3588 C CA . PRO A 1 471 ? -16.70575 16.90160 28.46836 1.000 41.02249 471 PRO A CA 1
ATOM 3589 C C . PRO A 1 471 ? -16.41037 17.22246 27.01319 1.000 41.13168 471 PRO A C 1
ATOM 3590 O O . PRO A 1 471 ? -15.33377 17.72663 26.66163 1.000 37.22441 471 PRO A O 1
ATOM 3594 N N . PRO A 1 472 ? -17.38140 16.99382 26.14193 1.000 43.64737 472 PRO A N 1
ATOM 3595 C CA . PRO A 1 472 ? -17.24454 17.41247 24.73800 1.000 41.68979 472 PRO A CA 1
ATOM 3596 C C . PRO A 1 472 ? -16.91766 18.89182 24.54480 1.000 44.30034 472 PRO A C 1
ATOM 3597 O O . PRO A 1 472 ? -16.26432 19.24912 23.55154 1.000 42.61585 472 PRO A O 1
ATOM 3601 N N . ASN A 1 473 ? -17.33042 19.76940 25.45872 1.000 40.67542 473 ASN A N 1
ATOM 3602 C CA . ASN A 1 473 ? -17.08282 21.18767 25.22383 1.000 41.54272 473 ASN A CA 1
ATOM 3603 C C . ASN A 1 473 ? -15.59986 21.52774 25.09658 1.000 44.04575 473 ASN A C 1
ATOM 3604 O O . ASN A 1 473 ? -15.27246 22.67152 24.73774 1.000 40.77926 473 ASN A O 1
ATOM 3609 N N . GLY A 1 474 ? -14.70120 20.57350 25.37087 1.000 39.74089 474 GLY A N 1
ATOM 3610 C CA . GLY A 1 474 ? -13.27947 20.77765 25.18968 1.000 39.15459 474 GLY A CA 1
ATOM 3611 C C . GLY A 1 474 ? -12.55449 21.46855 26.33488 1.000 39.21974 474 GLY A C 1
ATOM 3612 O O . GLY A 1 474 ? -11.34615 21.71547 26.21983 1.000 38.19589 474 GLY A O 1
ATOM 3613 N N . GLU A 1 475 ? -13.23200 21.77247 27.43532 1.000 38.84857 475 GLU A N 1
ATOM 3614 C CA . GLU A 1 475 ? -12.56860 22.46360 28.52776 1.000 45.59508 475 GLU A CA 1
ATOM 3615 C C . GLU A 1 475 ? -11.52453 21.57970 29.19471 1.000 41.24215 475 GLU A C 1
ATOM 3616 O O . GLU A 1 475 ? -11.66909 20.36009 29.28709 1.000 38.62193 475 GLU A O 1
ATOM 3622 N N . THR A 1 476 ? -10.45858 22.21726 29.65444 1.000 41.31529 476 THR A N 1
ATOM 3623 C CA . THR A 1 476 ? -9.36251 21.53826 30.31634 1.000 37.99719 476 THR A CA 1
ATOM 3624 C C . THR A 1 476 ? -9.39167 21.82383 31.80799 1.000 37.02071 476 THR A C 1
ATOM 3625 O O . THR A 1 476 ? -9.88043 22.86303 32.25482 1.000 33.84699 476 THR A O 1
ATOM 3629 N N . GLN A 1 477 ? -8.84232 20.88611 32.56671 1.000 34.93692 477 GLN A N 1
ATOM 3630 C CA . GLN A 1 477 ? -8.68156 21.00816 34.00150 1.000 35.22850 477 GLN A CA 1
ATOM 3631 C C . GLN A 1 477 ? -7.23737 21.33238 34.32834 1.000 32.28487 477 GLN A C 1
ATOM 3632 O O . GLN A 1 477 ? -6.31820 20.75960 33.74206 1.000 33.49234 477 GLN A O 1
ATOM 3638 N N . SER A 1 478 ? -7.04849 22.25617 35.26775 1.000 36.35979 478 SER A N 1
ATOM 3639 C CA . SER A 1 478 ? -5.73522 22.52170 35.84408 1.000 36.99206 478 SER A CA 1
ATOM 3640 C C . SER A 1 478 ? -5.18589 21.26604 36.51805 1.000 31.04847 478 SER A C 1
ATOM 3641 O O . SER A 1 478 ? -5.93615 20.36529 36.90067 1.000 31.38845 478 SER A O 1
ATOM 3644 N N . TRP A 1 479 ? -3.85898 21.23334 36.69379 1.000 30.16672 479 TRP A N 1
ATOM 3645 C CA . TRP A 1 479 ? -3.25368 20.16331 37.47584 1.000 34.16547 479 TRP A CA 1
ATOM 3646 C C . TRP A 1 479 ? -3.74110 20.16907 38.92644 1.000 34.61531 479 TRP A C 1
ATOM 3647 O O . TRP A 1 479 ? -3.91413 19.09873 39.52663 1.000 31.82631 479 TRP A O 1
ATOM 3658 N N . GLN A 1 480 ? -4.01706 21.34228 39.49867 1.000 33.61020 480 GLN A N 1
ATOM 3659 C CA . GLN A 1 480 ? -4.49839 21.34213 40.87606 1.000 34.82296 480 GLN A CA 1
ATOM 3660 C C . GLN A 1 480 ? -5.87701 20.71598 40.96985 1.000 33.22960 480 GLN A C 1
ATOM 3661 O O . GLN A 1 480 ? -6.16962 19.99703 41.92538 1.0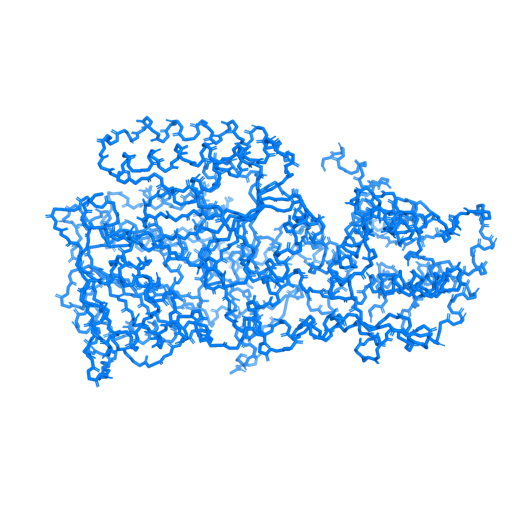00 32.89564 480 GLN A O 1
ATOM 3667 N N . LYS A 1 481 ? -6.72627 20.96875 39.98141 1.000 33.32698 481 LYS A N 1
ATOM 3668 C CA . LYS A 1 481 ? -8.08425 20.44353 39.99513 1.000 29.69140 481 LYS A CA 1
ATOM 3669 C C . LYS A 1 481 ? -8.09067 18.93232 39.83820 1.000 31.41590 481 LYS A C 1
ATOM 3670 O O . LYS A 1 481 ? -8.83827 18.22778 40.53392 1.000 33.28193 481 LYS A O 1
ATOM 3676 N N . ILE A 1 482 ? -7.23573 18.41463 38.95517 1.000 33.04619 482 ILE A N 1
ATOM 3677 C CA . ILE A 1 482 ? -7.09379 16.96980 38.80551 1.000 29.48525 482 ILE A CA 1
ATOM 3678 C C . ILE A 1 482 ? -6.53350 16.34651 40.07846 1.000 31.85641 482 ILE A C 1
ATOM 3679 O O . ILE A 1 482 ? -6.99219 15.28286 40.51620 1.000 30.26448 482 ILE A O 1
ATOM 3684 N N . ALA A 1 483 ? -5.51616 16.97962 40.67656 1.000 31.31522 483 ALA A N 1
ATOM 3685 C CA . ALA A 1 483 ? -4.97012 16.46708 41.93246 1.000 31.54227 483 ALA A CA 1
ATOM 3686 C C . ALA A 1 483 ? -6.02944 16.48183 43.03145 1.000 31.98945 483 ALA A C 1
ATOM 3687 O O . ALA A 1 483 ? -6.09966 15.55978 43.84408 1.000 33.26288 483 ALA A O 1
ATOM 3689 N N . ASP A 1 484 ? -6.89253 17.49610 43.04661 1.000 30.21467 484 ASP A N 1
ATOM 3690 C CA . ASP A 1 484 ? -7.94646 17.52164 44.04797 1.000 31.53147 484 ASP A CA 1
ATOM 3691 C C . ASP A 1 484 ? -8.90813 16.36058 43.84294 1.000 35.00718 484 ASP A C 1
ATOM 3692 O O . ASP A 1 484 ? -9.34703 15.72779 44.81573 1.000 32.70894 484 ASP A O 1
ATOM 3697 N N . GLU A 1 485 ? -9.25175 16.06627 42.57668 1.000 30.81208 485 GLU A N 1
ATOM 3698 C CA . GLU A 1 485 ? -10.13363 14.93032 42.31702 1.000 35.59841 485 GLU A CA 1
ATOM 3699 C C . GLU A 1 485 ? -9.47154 13.62602 42.74908 1.000 32.40995 485 GLU A C 1
ATOM 3700 O O . GLU A 1 485 ? -10.12157 12.75523 43.33643 1.000 31.59169 485 GLU A O 1
ATOM 3706 N N . ILE A 1 486 ? -8.16767 13.48332 42.47709 1.000 32.00626 486 ILE A N 1
ATOM 3707 C CA . ILE A 1 486 ? -7.45829 12.25903 42.85229 1.000 32.84945 486 ILE A CA 1
ATOM 3708 C C . ILE A 1 486 ? -7.39019 12.11864 44.37635 1.000 32.03968 486 ILE A C 1
ATOM 3709 O O . ILE A 1 486 ? -7.67534 11.05045 44.93692 1.000 34.86106 486 ILE A O 1
ATOM 3714 N N . ALA A 1 487 ? -7.04271 13.20591 45.06772 1.000 32.43861 487 ALA A N 1
ATOM 3715 C CA . ALA A 1 487 ? -6.83966 13.19261 46.51319 1.000 33.80983 487 ALA A CA 1
ATOM 3716 C C . ALA A 1 487 ? -8.13131 12.96300 47.29142 1.000 35.64417 487 ALA A C 1
ATOM 3717 O O . ALA A 1 487 ? -8.08080 12.66324 48.49360 1.000 32.96364 487 ALA A O 1
ATOM 3719 N N . ALA A 1 488 ? -9.28842 13.11612 46.64558 1.000 35.26621 488 ALA A N 1
ATOM 3720 C CA . ALA A 1 488 ? -10.54275 12.80112 47.30676 1.000 30.15790 488 ALA A CA 1
ATOM 3721 C C . ALA A 1 488 ? -10.78568 11.30693 47.40160 1.000 31.49794 488 ALA A C 1
ATOM 3722 O O . ALA A 1 488 ? -11.81167 10.91748 47.97247 1.000 32.58928 488 ALA A O 1
ATOM 3724 N N . ARG A 1 489 ? -9.87446 10.47951 46.85130 1.000 31.26790 489 ARG A N 1
ATOM 3725 C CA . ARG A 1 489 ? -10.02915 9.04948 46.63557 1.000 31.55959 489 ARG A CA 1
ATOM 3726 C C . ARG A 1 489 ? -8.93663 8.24640 47.34401 1.000 28.32396 489 ARG A C 1
ATOM 3727 O O . ARG A 1 489 ? -7.78214 8.69007 47.41599 1.000 31.31908 489 ARG A O 1
ATOM 3735 N N . PRO A 1 490 ? -9.26072 7.05940 47.86111 1.000 24.28810 490 PRO A N 1
ATOM 3736 C CA . PRO A 1 490 ? -8.29186 6.35599 48.72286 1.000 26.44268 490 PRO A CA 1
ATOM 3737 C C . PRO A 1 490 ? -7.10988 5.73603 47.98106 1.000 25.03302 490 PRO A C 1
ATOM 3738 O O . PRO A 1 490 ? -6.05934 5.54200 48.59811 1.000 27.74701 490 PRO A O 1
ATOM 3742 N N . CYS A 1 491 ? -7.22411 5.44078 46.69138 1.000 25.59331 491 CYS A N 1
ATOM 3743 C CA . CYS A 1 491 ? -6.19797 4.65031 46.01976 1.000 30.62486 491 CYS A CA 1
ATOM 3744 C C . CYS A 1 491 ? -6.32321 4.87327 44.51919 1.000 27.89739 491 CYS A C 1
ATOM 3745 O O . CYS A 1 491 ? -7.29697 4.42049 43.91818 1.000 30.19433 491 CYS A O 1
ATOM 3748 N N . VAL A 1 492 ? -5.35558 5.54924 43.91164 1.000 25.00291 492 VAL A N 1
ATOM 3749 C CA . VAL A 1 492 ? -5.48124 5.96344 42.51523 1.000 26.00670 492 VAL A CA 1
ATOM 3750 C C . VAL A 1 492 ? -4.14742 5.80354 41.80598 1.000 28.95576 492 VAL A C 1
ATOM 3751 O O . VAL A 1 492 ? -3.11572 6.27721 42.28944 1.000 27.76337 492 VAL A O 1
ATOM 3755 N N . LEU A 1 493 ? -4.17173 5.16322 40.64506 1.000 31.71114 493 LEU A N 1
ATOM 3756 C CA . LEU A 1 493 ? -3.08355 5.24570 39.68716 1.000 29.02511 493 LEU A CA 1
ATOM 3757 C C . LEU A 1 493 ? -3.46205 6.29204 38.64656 1.000 27.00296 493 LEU A C 1
ATOM 3758 O O . LEU A 1 493 ? -4.46924 6.13847 37.95787 1.000 28.50094 493 LEU A O 1
ATOM 3763 N N . ALA A 1 494 ? -2.64831 7.33724 38.52438 1.000 28.56154 494 ALA A N 1
ATOM 3764 C CA . ALA A 1 494 ? -2.86093 8.40580 37.55663 1.000 29.39063 494 ALA A CA 1
ATOM 3765 C C . ALA A 1 494 ? -1.79875 8.33386 36.46602 1.000 23.72447 494 ALA A C 1
ATOM 3766 O O . ALA A 1 494 ? -0.60286 8.35183 36.75986 1.000 26.93420 494 ALA A O 1
ATOM 3768 N N . VAL A 1 495 ? -2.23163 8.29710 35.21342 1.000 26.48197 495 VAL A N 1
ATOM 3769 C CA . VAL A 1 495 ? -1.31978 8.20187 34.07900 1.000 30.61143 495 VAL A CA 1
ATOM 3770 C C . VAL A 1 495 ? -1.40431 9.46924 33.22353 1.000 29.55764 495 VAL A C 1
ATOM 3771 O O . VAL A 1 495 ? -2.49626 9.89113 32.82079 1.000 27.39675 495 VAL A O 1
ATOM 3775 N N . VAL A 1 496 ? -0.25165 10.07568 32.95398 1.000 29.86494 496 VAL A N 1
ATOM 3776 C CA . VAL A 1 496 ? -0.18681 11.33032 32.20448 1.000 31.95821 496 VAL A CA 1
ATOM 3777 C C . VAL A 1 496 ? 0.72670 11.13357 30.99303 1.000 32.37710 496 VAL A C 1
ATOM 3778 O O . VAL A 1 496 ? 1.39192 10.10502 30.84303 1.000 35.31862 496 VAL A O 1
ATOM 3782 N N . ASN A 1 497 ? 0.71810 12.11456 30.10041 1.000 31.15519 497 ASN A N 1
ATOM 3783 C CA . ASN A 1 497 ? 1.30313 11.92592 28.77455 1.000 33.12931 497 ASN A CA 1
ATOM 3784 C C . ASN A 1 497 ? 2.74325 12.41834 28.62435 1.000 34.91823 497 ASN A C 1
ATOM 3785 O O . ASN A 1 497 ? 3.34727 12.15189 27.58130 1.000 40.40732 497 ASN A O 1
ATOM 3790 N N . THR A 1 498 ? 3.31359 13.12228 29.60447 1.000 30.37701 498 THR A N 1
ATOM 3791 C CA . THR A 1 498 ? 4.71126 13.55238 29.52373 1.000 35.69264 498 THR A CA 1
ATOM 3792 C C . THR A 1 498 ? 5.33230 13.56444 30.91503 1.000 32.90028 498 THR A C 1
ATOM 3793 O O . THR A 1 498 ? 4.62072 13.59597 31.91646 1.000 31.12520 498 THR A O 1
ATOM 3797 N N . ARG A 1 499 ? 6.67965 13.58724 30.95328 1.000 32.19731 499 ARG A N 1
ATOM 3798 C CA . ARG A 1 499 ? 7.43099 13.64305 32.21368 1.000 31.70441 499 ARG A CA 1
ATOM 3799 C C . ARG A 1 499 ? 7.13858 14.91685 33.00491 1.000 34.64014 499 ARG A C 1
ATOM 3800 O O . ARG A 1 499 ? 7.05624 14.89010 34.24484 1.000 36.45198 499 ARG A O 1
ATOM 3808 N N . LYS A 1 500 ? 7.03544 16.05115 32.31580 1.000 36.03639 500 LYS A N 1
ATOM 3809 C CA . LYS A 1 500 ? 6.74506 17.29647 33.01550 1.000 38.40107 500 LYS A CA 1
ATOM 3810 C C . LYS A 1 500 ? 5.35445 17.25365 33.62385 1.000 31.48002 500 LYS A C 1
ATOM 3811 O O . LYS A 1 500 ? 5.13191 17.76861 34.72316 1.000 30.77847 500 LYS A O 1
ATOM 3817 N N . HIS A 1 501 ? 4.40525 16.65829 32.90865 1.000 33.22511 501 HIS A N 1
ATOM 3818 C CA . HIS A 1 501 ? 3.06927 16.48971 33.45645 1.000 32.44427 501 HIS A CA 1
ATOM 3819 C C . HIS A 1 501 ? 3.10908 15.61951 34.70840 1.000 34.26546 501 HIS A C 1
ATOM 3820 O O . HIS A 1 501 ? 2.40200 15.88493 35.68924 1.000 30.41668 501 HIS A O 1
ATOM 3827 N N . ALA A 1 502 ? 3.93981 14.57894 34.69721 1.000 28.09570 502 ALA A N 1
ATOM 3828 C CA . ALA A 1 502 ? 4.07612 13.75932 35.89285 1.000 31.72055 502 ALA A CA 1
ATOM 3829 C C . ALA A 1 502 ? 4.59467 14.58745 37.05547 1.000 32.35724 502 ALA A C 1
ATOM 3830 O O . ALA A 1 502 ? 4.08623 14.48204 38.18070 1.000 32.60830 502 ALA A O 1
ATOM 3832 N N . GLN A 1 503 ? 5.60562 15.42589 36.80618 1.000 34.40620 503 GLN A N 1
ATOM 3833 C CA . GLN A 1 503 ? 6.11578 16.27009 37.87868 1.000 27.51803 503 GLN A CA 1
ATOM 3834 C C . GLN A 1 503 ? 5.04451 17.22870 38.38026 1.000 27.86534 503 GLN A C 1
ATOM 3835 O O . GLN A 1 503 ? 4.86665 17.39551 39.59246 1.000 31.88277 503 GLN A O 1
ATOM 3841 N N . LYS A 1 504 ? 4.31844 17.88040 37.46450 1.000 30.17469 504 LYS A N 1
ATOM 3842 C CA . LYS A 1 504 ? 3.32135 18.86458 37.90088 1.000 32.61024 504 LYS A CA 1
ATOM 3843 C C . LYS A 1 504 ? 2.20146 18.19725 38.68958 1.000 33.08209 504 LYS A C 1
ATOM 3844 O O . LYS A 1 504 ? 1.75397 18.71584 39.72172 1.000 32.23361 504 LYS A O 1
ATOM 3850 N N . LEU A 1 505 ? 1.73599 17.03355 38.23236 1.000 32.51403 505 LEU A N 1
ATOM 3851 C CA . LEU A 1 505 ? 0.65545 16.38795 38.95576 1.000 29.61575 505 LEU A CA 1
ATOM 3852 C C . LEU A 1 505 ? 1.13391 15.92042 40.32223 1.000 31.45872 505 LEU A C 1
ATOM 3853 O O . LEU A 1 505 ? 0.46149 16.15695 41.33582 1.000 30.87367 505 LEU A O 1
ATOM 3858 N N . PHE A 1 506 ? 2.30982 15.27691 40.36830 1.000 32.48259 506 PHE A N 1
ATOM 3859 C CA . PHE A 1 506 ? 2.87196 14.82967 41.63723 1.000 33.21552 506 PHE A CA 1
ATOM 3860 C C . PHE A 1 506 ? 3.01122 15.99081 42.61495 1.000 32.36633 506 PHE A C 1
ATOM 3861 O O . PHE A 1 506 ? 2.66470 15.87155 43.79483 1.000 33.01822 506 PHE A O 1
ATOM 3869 N N . ALA A 1 507 ? 3.57168 17.10703 42.15293 1.000 32.50560 507 ALA A N 1
ATOM 3870 C CA . ALA A 1 507 ? 3.73199 18.25875 43.03714 1.000 38.22858 507 ALA A CA 1
ATOM 3871 C C . ALA A 1 507 ? 2.37750 18.75760 43.52534 1.000 32.54391 507 ALA A C 1
ATOM 3872 O O . ALA A 1 507 ? 2.23890 19.16718 44.68460 1.000 35.26280 507 ALA A O 1
ATOM 3874 N N . ALA A 1 508 ? 1.35724 18.69658 42.66751 1.000 32.01976 508 ALA A N 1
ATOM 3875 C CA . ALA A 1 508 ? 0.04887 19.23631 43.03754 1.000 29.59319 508 ALA A CA 1
ATOM 3876 C C . ALA A 1 508 ? -0.64693 18.41914 44.12498 1.000 32.37503 508 ALA A C 1
ATOM 3877 O O . ALA A 1 508 ? -1.53964 18.94459 44.80058 1.000 31.70585 508 ALA A O 1
ATOM 3879 N N . LEU A 1 509 ? -0.28540 17.14444 44.29226 1.000 32.76865 509 LEU A N 1
ATOM 3880 C CA . LEU A 1 509 ? -0.96640 16.30222 45.26025 1.000 34.06990 509 LEU A CA 1
ATOM 3881 C C . LEU A 1 509 ? -0.62469 16.74457 46.69093 1.000 35.55028 509 LEU A C 1
ATOM 3882 O O . LEU A 1 509 ? 0.48316 17.22114 46.95527 1.000 32.57261 509 LEU A O 1
ATOM 3887 N N . PRO A 1 510 ? -1.56514 16.60944 47.62646 1.000 35.05139 510 PRO A N 1
ATOM 3888 C CA . PRO A 1 510 ? -1.28206 16.96618 49.02356 1.000 35.42442 510 PRO A CA 1
ATOM 3889 C C . PRO A 1 510 ? -0.24366 16.03433 49.63979 1.000 40.39191 510 PRO A C 1
ATOM 3890 O O . PRO A 1 510 ? 0.20589 15.04618 49.04604 1.000 39.48323 510 PRO A O 1
ATOM 3894 N N . SER A 1 511 ? 0.17691 16.38730 50.85276 1.000 43.68689 511 SER A N 1
ATOM 3895 C CA . SER A 1 511 ? 1.25982 15.66688 51.50991 1.000 44.28467 511 SER A CA 1
ATOM 3896 C C . SER A 1 511 ? 0.76150 14.70996 52.58473 1.000 41.89473 511 SER A C 1
ATOM 3897 O O . SER A 1 511 ? 1.57336 14.09882 53.28304 1.000 43.87145 511 SER A O 1
ATOM 3900 N N . ASN A 1 512 ? -0.54566 14.53867 52.70510 1.000 41.19661 512 ASN A N 1
ATOM 3901 C CA . ASN A 1 512 ? -1.13243 13.64116 53.68445 1.000 44.46607 512 ASN A CA 1
ATOM 3902 C C . ASN A 1 512 ? -1.23620 12.20795 53.17162 1.000 43.23330 512 ASN A C 1
ATOM 3903 O O . ASN A 1 512 ? -1.65543 11.31917 53.91638 1.000 41.86404 512 ASN A O 1
ATOM 3908 N N . GLY A 1 513 ? -0.88400 11.95468 51.91420 1.000 43.34907 513 GLY A N 1
ATOM 3909 C CA . GLY A 1 513 ? -0.95172 10.62222 51.36062 1.000 39.57811 513 GLY A CA 1
ATOM 3910 C C . GLY A 1 513 ? 0.40725 9.94281 51.30273 1.000 38.50442 513 GLY A C 1
ATOM 3911 O O . GLY A 1 513 ? 1.42823 10.45587 51.76746 1.000 38.29179 513 GLY A O 1
ATOM 3912 N N . ILE A 1 514 ? 0.38304 8.73204 50.75960 1.000 30.68951 514 ILE A N 1
ATOM 3913 C CA . ILE A 1 514 ? 1.57689 8.04839 50.28310 1.000 22.87316 514 ILE A CA 1
ATOM 3914 C C . ILE A 1 514 ? 1.57220 8.22471 48.77201 1.000 32.64439 514 ILE A C 1
ATOM 3915 O O . ILE A 1 514 ? 0.76804 7.58964 48.07572 1.000 30.85616 514 ILE A O 1
ATOM 3920 N N . LYS A 1 515 ? 2.44551 9.08940 48.24414 1.000 34.00200 515 LYS A N 1
ATOM 3921 C CA . LYS A 1 515 ? 2.50315 9.32285 46.80457 1.000 35.41052 515 LYS A CA 1
ATOM 3922 C C . LYS A 1 515 ? 3.87088 8.92415 46.24467 1.000 30.83842 515 LYS A C 1
ATOM 3923 O O . LYS A 1 515 ? 4.89034 9.03810 46.92708 1.000 34.03587 515 LYS A O 1
ATOM 3929 N N . LEU A 1 516 ? 3.86346 8.40710 45.01939 1.000 27.89828 516 LEU A N 1
ATOM 3930 C CA . LEU A 1 516 ? 5.03526 7.87086 44.32995 1.000 33.11573 516 LEU A CA 1
ATOM 3931 C C . LEU A 1 516 ? 4.97197 8.28190 42.85648 1.000 32.45003 516 LEU A C 1
ATOM 3932 O O . LEU A 1 516 ? 3.94462 8.75692 42.36263 1.000 28.67608 516 LEU A O 1
ATOM 3937 N N . HIS A 1 517 ? 6.08351 8.09971 42.14975 1.000 28.79799 517 HIS A N 1
ATOM 3938 C CA . HIS A 1 517 ? 6.29695 8.74659 40.86408 1.000 34.86130 517 HIS A CA 1
ATOM 3939 C C . HIS A 1 517 ? 7.09871 7.84142 39.96050 1.000 32.01892 517 HIS A C 1
ATOM 3940 O O . HIS A 1 517 ? 8.16515 7.37326 40.37174 1.000 31.39068 517 HIS A O 1
ATOM 3947 N N . LEU A 1 518 ? 6.59871 7.63831 38.73067 1.000 29.47330 518 LEU A N 1
ATOM 3948 C CA . LEU A 1 518 ? 7.28238 6.91127 37.66089 1.000 31.55132 518 LEU A CA 1
ATOM 3949 C C . LEU A 1 518 ? 7.26612 7.73305 36.38254 1.000 32.58883 518 LEU A C 1
ATOM 3950 O O . LEU A 1 518 ? 6.19365 8.14201 35.92676 1.000 31.58441 518 LEU A O 1
ATOM 3955 N N . SER A 1 519 ? 8.44021 7.93604 35.78581 1.000 34.15451 519 SER A N 1
ATOM 3956 C CA . SER A 1 519 ? 8.54464 8.50547 34.44624 1.000 29.59039 519 SER A CA 1
ATOM 3957 C C . SER A 1 519 ? 9.90091 8.14172 33.85974 1.000 33.96811 519 SER A C 1
ATOM 3958 O O . SER A 1 519 ? 10.82683 7.76192 34.57124 1.000 34.59264 519 SER A O 1
ATOM 3961 N N . ALA A 1 520 ? 10.02530 8.32157 32.54671 1.000 36.49483 520 ALA A N 1
ATOM 3962 C CA . ALA A 1 520 ? 11.28209 8.01874 31.87405 1.000 36.99703 520 ALA A CA 1
ATOM 3963 C C . ALA A 1 520 ? 12.42207 8.97999 32.25319 1.000 40.05271 520 ALA A C 1
ATOM 3964 O O . ALA A 1 520 ? 13.51324 8.85612 31.68280 1.000 37.95930 520 ALA A O 1
ATOM 3966 N N . ASN A 1 521 ? 12.21555 9.93058 33.18246 1.000 35.55995 521 ASN A N 1
ATOM 3967 C CA . ASN A 1 521 ? 13.35578 10.58242 33.83111 1.000 35.31058 521 ASN A CA 1
ATOM 3968 C C . ASN A 1 521 ? 14.06854 9.67956 34.84176 1.000 38.76792 521 ASN A C 1
ATOM 3969 O O . ASN A 1 521 ? 15.02690 10.13525 35.47744 1.000 34.46048 521 ASN A O 1
ATOM 3974 N N . MET A 1 522 ? 13.61416 8.43795 35.02165 1.000 32.62057 522 MET A N 1
ATOM 3975 C CA . MET A 1 522 ? 14.15563 7.50733 35.99951 1.000 33.55642 522 MET A CA 1
ATOM 3976 C C . MET A 1 522 ? 14.69926 6.26810 35.28782 1.000 36.72883 522 MET A C 1
ATOM 3977 O O . MET A 1 522 ? 14.06042 5.74873 34.35981 1.000 33.67324 522 MET A O 1
ATOM 3982 N N . CYS A 1 523 ? 15.86474 5.77800 35.72440 1.000 29.66334 523 CYS A N 1
ATOM 3983 C CA . CYS A 1 523 ? 16.39946 4.60028 35.06379 1.000 36.10759 523 CYS A CA 1
ATOM 3984 C C . CYS A 1 523 ? 15.51966 3.39105 35.36395 1.000 29.40560 523 CYS A C 1
ATOM 3985 O O . CYS A 1 523 ? 14.65859 3.40922 36.24304 1.000 27.91775 523 CYS A O 1
ATOM 3988 N N . ALA A 1 524 ? 15.73989 2.33799 34.58808 1.000 31.24185 524 ALA A N 1
ATOM 3989 C CA . ALA A 1 524 ? 14.98116 1.10726 34.76581 1.000 27.77170 524 ALA A CA 1
ATOM 3990 C C . ALA A 1 524 ? 15.05629 0.60545 36.19918 1.000 31.11947 524 ALA A C 1
ATOM 3991 O O . ALA A 1 524 ? 14.04125 0.17906 36.76674 1.000 35.03013 524 ALA A O 1
ATOM 3993 N N . THR A 1 525 ? 16.24820 0.62349 36.80630 1.000 28.31099 525 THR A N 1
ATOM 3994 C CA . THR A 1 525 ? 16.35948 -0.01487 38.11907 1.000 33.04764 525 THR A CA 1
ATOM 3995 C C . THR A 1 525 ? 15.56259 0.76737 39.15892 1.000 31.61846 525 THR A C 1
ATOM 3996 O O . THR A 1 525 ? 14.84982 0.18494 39.99751 1.000 28.06174 525 THR A O 1
ATOM 4000 N N . HIS A 1 526 ? 15.64339 2.09400 39.08069 1.000 33.76430 526 HIS A N 1
ATOM 4001 C CA . HIS A 1 526 ? 14.85300 2.95329 39.95338 1.000 29.67469 526 HIS A CA 1
ATOM 4002 C C . HIS A 1 526 ? 13.35494 2.69710 39.76564 1.000 29.64683 526 HIS A C 1
ATOM 4003 O O . HIS A 1 526 ? 12.59806 2.55009 40.74871 1.000 28.81718 526 HIS A O 1
ATOM 4010 N N . CYS A 1 527 ? 12.92088 2.60073 38.50106 1.000 27.68706 527 CYS A N 1
ATOM 4011 C CA . CYS A 1 527 ? 11.52449 2.31456 38.20641 1.000 26.21339 527 CYS A CA 1
ATOM 4012 C C . CYS A 1 527 ? 11.09794 0.98003 38.79121 1.000 28.06810 527 CYS A C 1
ATOM 4013 O O . CYS A 1 527 ? 10.01401 0.87529 39.36407 1.000 28.04164 527 CYS A O 1
ATOM 4016 N N . SER A 1 528 ? 11.92215 -0.05891 38.62952 1.000 25.43262 528 SER A N 1
ATOM 4017 C CA . SER A 1 528 ? 11.53189 -1.38681 39.11305 1.000 29.51745 528 SER A CA 1
ATOM 4018 C C . SER A 1 528 ? 11.43715 -1.41956 40.63591 1.000 31.39153 528 SER A C 1
ATOM 4019 O O . SER A 1 528 ? 10.59027 -2.14030 41.18708 1.000 29.21398 528 SER A O 1
ATOM 4022 N N . GLU A 1 529 ? 12.29547 -0.64301 41.32309 1.000 27.64988 529 GLU A N 1
ATOM 4023 C CA . GLU A 1 529 ? 12.22429 -0.57740 42.78056 1.000 27.02708 529 GLU A CA 1
ATOM 4024 C C . GLU A 1 529 ? 10.96419 0.14571 43.23945 1.000 29.01223 529 GLU A C 1
ATOM 4025 O O . GLU A 1 529 ? 10.31981 -0.27236 44.20702 1.000 30.35459 529 GLU A O 1
ATOM 4031 N N . VAL A 1 530 ? 10.59455 1.23442 42.55599 1.000 30.18895 530 VAL A N 1
ATOM 4032 C CA . VAL A 1 530 ? 9.33146 1.90113 42.86324 1.000 26.29719 530 VAL A CA 1
ATOM 4033 C C . VAL A 1 530 ? 8.14794 0.96593 42.60008 1.000 31.56917 530 VAL A C 1
ATOM 4034 O O . VAL A 1 530 ? 7.18112 0.92997 43.36864 1.000 30.10636 530 VAL A O 1
ATOM 4038 N N . ILE A 1 531 ? 8.19299 0.21286 41.50089 1.000 27.29366 531 ILE A N 1
ATOM 4039 C CA . ILE A 1 531 ? 7.09047 -0.68905 41.19881 1.000 32.33140 531 ILE A CA 1
ATOM 4040 C C . ILE A 1 531 ? 6.92538 -1.72145 42.31133 1.000 30.82461 531 ILE A C 1
ATOM 4041 O O . ILE A 1 531 ? 5.81868 -1.91555 42.82921 1.000 30.77321 531 ILE A O 1
ATOM 4046 N N . ALA A 1 532 ? 8.03767 -2.32913 42.75670 1.000 33.76890 532 ALA A N 1
ATOM 4047 C CA . ALA A 1 532 ? 7.95986 -3.33508 43.82220 1.000 36.73023 532 ALA A CA 1
ATOM 4048 C C . ALA A 1 532 ? 7.42808 -2.73004 45.12832 1.000 32.24468 532 ALA A C 1
ATOM 4049 O O . ALA A 1 532 ? 6.62031 -3.34653 45.84896 1.000 37.41894 532 ALA A O 1
ATOM 4051 N N . LEU A 1 533 ? 7.85395 -1.51619 45.44486 1.000 31.67175 533 LEU A N 1
ATOM 4052 C CA . LEU A 1 533 ? 7.32174 -0.88692 46.64407 1.000 33.56376 533 LEU A CA 1
ATOM 4053 C C . LEU A 1 533 ? 5.81291 -0.67596 46.53399 1.000 31.71422 533 LEU A C 1
ATOM 4054 O O . LEU A 1 533 ? 5.06332 -0.97633 47.48014 1.000 27.01201 533 LEU A O 1
ATOM 4059 N N . VAL A 1 534 ? 5.34884 -0.22305 45.36101 1.000 31.25292 534 VAL A N 1
ATOM 4060 C CA . VAL A 1 534 ? 3.91519 -0.03956 45.13383 1.000 30.61534 534 VAL A CA 1
ATOM 4061 C C . VAL A 1 534 ? 3.16998 -1.34470 45.34053 1.000 34.47199 534 VAL A C 1
ATOM 4062 O O . VAL A 1 534 ? 2.05526 -1.35784 45.86492 1.000 31.76757 534 VAL A O 1
ATOM 4066 N N . ARG A 1 535 ? 3.76367 -2.45838 44.89814 1.000 33.40042 535 ARG A N 1
ATOM 4067 C CA . ARG A 1 535 ? 3.14693 -3.75314 45.12031 1.000 33.07835 535 ARG A CA 1
ATOM 4068 C C . ARG A 1 535 ? 2.92846 -3.99449 46.60879 1.000 37.21589 535 ARG A C 1
ATOM 4069 O O . ARG A 1 535 ? 1.88371 -4.52545 47.02051 1.000 35.13211 535 ARG A O 1
ATOM 4077 N N . ARG A 1 536 ? 3.92432 -3.65130 47.42865 1.000 27.05444 536 ARG A N 1
ATOM 4078 C CA . ARG A 1 536 ? 3.75169 -3.88955 48.85743 1.000 28.25972 536 ARG A CA 1
ATOM 4079 C C . ARG A 1 536 ? 2.60804 -3.04166 49.41541 1.000 34.92610 536 ARG A C 1
ATOM 4080 O O . ARG A 1 536 ? 1.73571 -3.54564 50.15605 1.000 32.29332 536 ARG A O 1
ATOM 4088 N N . TYR A 1 537 ? 2.56612 -1.76053 49.02566 1.000 28.88160 537 TYR A N 1
ATOM 4089 C CA . TYR A 1 537 ? 1.47905 -0.92373 49.50570 1.000 30.28778 537 TYR A CA 1
ATOM 4090 C C . TYR A 1 537 ? 0.13931 -1.47910 49.07079 1.000 30.65921 537 TYR A C 1
ATOM 4091 O O . TYR A 1 537 ? -0.80279 -1.53571 49.86855 1.000 31.33338 537 TYR A O 1
ATOM 4100 N N . LEU A 1 538 ? 0.03971 -1.90789 47.81371 1.000 29.78609 538 LEU A N 1
ATOM 4101 C CA . LEU A 1 538 ? -1.22526 -2.41145 47.30434 1.000 33.91534 538 LEU A CA 1
ATOM 4102 C C . LEU A 1 538 ? -1.69497 -3.63417 48.08369 1.000 33.31156 538 LEU A C 1
ATOM 4103 O O . LEU A 1 538 ? -2.89497 -3.77709 48.34424 1.000 31.16292 538 LEU A O 1
ATOM 4108 N N . ALA A 1 539 ? -0.77648 -4.56556 48.39293 1.000 31.76750 539 ALA A N 1
ATOM 4109 C CA . ALA A 1 539 ? -1.16621 -5.75328 49.15408 1.000 33.74456 539 ALA A CA 1
ATOM 4110 C C . ALA A 1 539 ? -1.74909 -5.34993 50.50846 1.000 30.77956 539 ALA A C 1
ATOM 4111 O O . ALA A 1 539 ? -2.77917 -5.89458 50.96079 1.000 30.96872 539 ALA A O 1
ATOM 4113 N N . LEU A 1 540 ? -1.12626 -4.34993 51.14632 1.000 33.14393 540 LEU A N 1
ATOM 4114 C CA . LEU A 1 540 ? -1.72844 -3.79572 52.35844 1.000 34.78575 540 LEU A CA 1
ATOM 4115 C C . LEU A 1 540 ? -3.10983 -3.20632 52.06825 1.000 33.81380 540 LEU A C 1
ATOM 4116 O O . LEU A 1 540 ? -4.05886 -3.39381 52.84123 1.000 32.18716 540 LEU A O 1
ATOM 4121 N N . TYR A 1 541 ? -3.23845 -2.48559 50.95571 1.000 34.88922 541 TYR A N 1
ATOM 4122 C CA . TYR A 1 541 ? -4.48690 -1.80146 50.65910 1.000 29.58765 541 TYR A CA 1
ATOM 4123 C C . TYR A 1 541 ? -5.62291 -2.79347 50.49323 1.000 32.49325 541 TYR A C 1
ATOM 4124 O O . TYR A 1 541 ? -6.75061 -2.54527 50.94017 1.000 32.87236 541 TYR A O 1
ATOM 4133 N N . ARG A 1 542 ? -5.34000 -3.89912 49.80911 1.000 31.88607 542 ARG A N 1
ATOM 4134 C CA . ARG A 1 542 ? -6.32683 -4.93084 49.52706 1.000 35.40245 542 ARG A CA 1
ATOM 4135 C C . ARG A 1 542 ? -6.65748 -5.73937 50.76205 1.000 35.73592 542 ARG A C 1
ATOM 4136 O O . ARG A 1 542 ? -7.66039 -6.45848 50.74631 1.000 34.39103 542 ARG A O 1
ATOM 4144 N N . ALA A 1 543 ? -5.84058 -5.66091 51.82211 1.000 29.94359 543 ALA A N 1
ATOM 4145 C CA . ALA A 1 543 ? -6.29877 -6.23022 53.08618 1.000 34.13301 543 ALA A CA 1
ATOM 4146 C C . ALA A 1 543 ? -6.95395 -5.19349 54.02153 1.000 35.72706 543 ALA A C 1
ATOM 4147 O O . ALA A 1 543 ? -7.15000 -5.48548 55.20538 1.000 32.50992 543 ALA A O 1
ATOM 4149 N N . GLY A 1 544 ? -7.33055 -4.01984 53.51850 1.000 33.02015 544 GLY A N 1
ATOM 4150 C CA . GLY A 1 544 ? -7.95552 -3.01884 54.38956 1.000 31.77901 544 GLY A CA 1
ATOM 4151 C C . GLY A 1 544 ? -7.04235 -2.49172 55.48110 1.000 32.73290 544 GLY A C 1
ATOM 4152 O O . GLY A 1 544 ? -7.49511 -2.21739 56.59767 1.000 34.84859 544 GLY A O 1
ATOM 4153 N N . SER A 1 545 ? -5.76995 -2.31164 55.17224 1.000 29.81110 545 SER A N 1
ATOM 4154 C CA . SER A 1 545 ? -4.76548 -2.19495 56.21844 1.000 31.23913 545 SER A CA 1
ATOM 4155 C C . SER A 1 545 ? -3.71717 -1.13010 55.90376 1.000 36.36880 545 SER A C 1
ATOM 4156 O O . SER A 1 545 ? -2.64295 -1.14846 56.51454 1.000 34.86378 545 SER A O 1
ATOM 4159 N N . LEU A 1 546 ? -3.98790 -0.21632 54.95745 1.000 29.00209 546 LEU A N 1
ATOM 4160 C CA . LEU A 1 546 ? -3.09064 0.88807 54.63688 1.000 28.35333 546 LEU A CA 1
ATOM 4161 C C . LEU A 1 546 ? -3.71624 2.16133 55.17960 1.000 29.16177 546 LEU A C 1
ATOM 4162 O O . LEU A 1 546 ? -4.85728 2.49527 54.85241 1.000 29.08492 546 LEU A O 1
ATOM 4167 N N . HIS A 1 547 ? -2.99360 2.84715 56.03347 1.000 31.30236 547 HIS A N 1
ATOM 4168 C CA . HIS A 1 547 ? -3.60023 3.88098 56.85606 1.000 28.16432 547 HIS A CA 1
ATOM 4169 C C . HIS A 1 547 ? -3.55481 5.25640 56.20274 1.000 28.63634 547 HIS A C 1
ATOM 4170 O O . HIS A 1 547 ? -4.05491 6.21986 56.78625 1.000 29.30414 547 HIS A O 1
ATOM 4177 N N . LYS A 1 548 ? -2.97116 5.36557 55.01362 1.000 28.23476 548 LYS A N 1
ATOM 4178 C CA . LYS A 1 548 ? -2.96711 6.58530 54.22761 1.000 30.61478 548 LYS A CA 1
ATOM 4179 C C . LYS A 1 548 ? -3.48474 6.27596 52.83391 1.000 32.43966 548 LYS A C 1
ATOM 4180 O O . LYS A 1 548 ? -3.35688 5.14214 52.35406 1.000 30.96343 548 LYS A O 1
ATOM 4186 N N . PRO A 1 549 ? -4.08813 7.25812 52.17515 1.000 28.02677 549 PRO A N 1
ATOM 4187 C CA . PRO A 1 549 ? -4.41471 7.10433 50.76289 1.000 30.66449 549 PRO A CA 1
ATOM 4188 C C . PRO A 1 549 ? -3.15905 6.95184 49.93298 1.000 33.09263 549 PRO A C 1
ATOM 4189 O O . PRO A 1 549 ? -2.09759 7.50040 50.24846 1.000 31.93269 549 PRO A O 1
ATOM 4193 N N . LEU A 1 550 ? -3.30413 6.21112 48.84352 1.000 32.64530 550 LEU A N 1
ATOM 4194 C CA . LEU A 1 550 ? -2.18847 5.79616 48.01099 1.000 31.70722 550 LEU A CA 1
ATOM 4195 C C . LEU A 1 550 ? -2.36383 6.34756 46.60502 1.000 29.55039 550 LEU A C 1
ATOM 4196 O O . LEU A 1 550 ? -3.28799 5.94381 45.89683 1.000 26.58997 550 LEU A O 1
ATOM 4201 N N . TRP A 1 551 ? -1.45040 7.21111 46.18159 1.000 25.28396 551 TRP A N 1
ATOM 4202 C CA . TRP A 1 551 ? -1.51088 7.81330 44.85547 1.000 29.94848 551 TRP A CA 1
ATOM 4203 C C . TRP A 1 551 ? -0.20675 7.52614 44.12470 1.000 31.21017 551 TRP A C 1
ATOM 4204 O O . TRP A 1 551 ? 0.86916 7.87710 44.61430 1.000 34.21137 551 TRP A O 1
ATOM 4215 N N . LEU A 1 552 ? -0.29661 6.89490 42.95840 1.000 27.72225 552 LEU A N 1
ATOM 4216 C CA . LEU A 1 552 ? 0.86563 6.69932 42.10115 1.000 30.86826 552 LEU A CA 1
ATOM 4217 C C . LEU A 1 552 ? 0.69466 7.54781 40.85063 1.000 30.18923 552 LEU A C 1
ATOM 4218 O O . LEU A 1 552 ? -0.22744 7.30771 40.06512 1.000 28.23273 552 LEU A O 1
ATOM 4223 N N . VAL A 1 553 ? 1.62083 8.47808 40.62586 1.000 28.68108 553 VAL A N 1
ATOM 4224 C CA . VAL A 1 553 ? 1.65841 9.25075 39.38739 1.000 31.74949 553 VAL A CA 1
ATOM 4225 C C . VAL A 1 553 ? 2.65811 8.61208 38.43599 1.000 28.12943 553 VAL A C 1
ATOM 4226 O O . VAL A 1 553 ? 3.84497 8.51907 38.75095 1.000 31.57514 553 VAL A O 1
ATOM 4230 N N . SER A 1 554 ? 2.19647 8.22296 37.24890 1.000 27.99553 554 SER A N 1
ATOM 4231 C CA . SER A 1 554 ? 3.04271 7.56235 36.26695 1.000 27.49394 554 SER A CA 1
ATOM 4232 C C . SER A 1 554 ? 2.77421 8.13765 34.88425 1.000 30.13774 554 SER A C 1
ATOM 4233 O O . SER A 1 554 ? 1.79216 8.85195 34.65611 1.000 32.92538 554 SER A O 1
ATOM 4236 N N . THR A 1 555 ? 3.69704 7.86437 33.97017 1.000 29.46392 555 THR A N 1
ATOM 4237 C CA . THR A 1 555 ? 3.52076 8.13776 32.55609 1.000 33.08220 555 THR A CA 1
ATOM 4238 C C . THR A 1 555 ? 3.03659 6.87300 31.88656 1.000 33.78595 555 THR A C 1
ATOM 4239 O O . THR A 1 555 ? 2.76346 5.86323 32.55122 1.000 34.78162 555 THR A O 1
ATOM 4243 N N . GLN A 1 556 ? 2.97104 6.90033 30.55261 1.000 35.62573 556 GLN A N 1
ATOM 4244 C CA . GLN A 1 556 ? 2.46276 5.73196 29.85122 1.000 33.19249 556 GLN A CA 1
ATOM 4245 C C . GLN A 1 556 ? 3.38358 4.53800 29.97945 1.000 35.28726 556 GLN A C 1
ATOM 4246 O O . GLN A 1 556 ? 2.96192 3.41880 29.65115 1.000 38.76745 556 GLN A O 1
ATOM 4252 N N . LEU A 1 557 ? 4.60313 4.71009 30.49336 1.000 35.81078 557 LEU A N 1
ATOM 4253 C CA . LEU A 1 557 ? 5.47136 3.53536 30.59954 1.000 38.43761 557 LEU A CA 1
ATOM 4254 C C . LEU A 1 557 ? 4.84369 2.43515 31.46014 1.000 39.88661 557 LEU A C 1
ATOM 4255 O O . LEU A 1 557 ? 5.25529 1.27357 31.36536 1.000 44.77364 557 LEU A O 1
ATOM 4260 N N . ILE A 1 558 ? 3.86972 2.77662 32.30663 1.000 40.00504 558 ILE A N 1
ATOM 4261 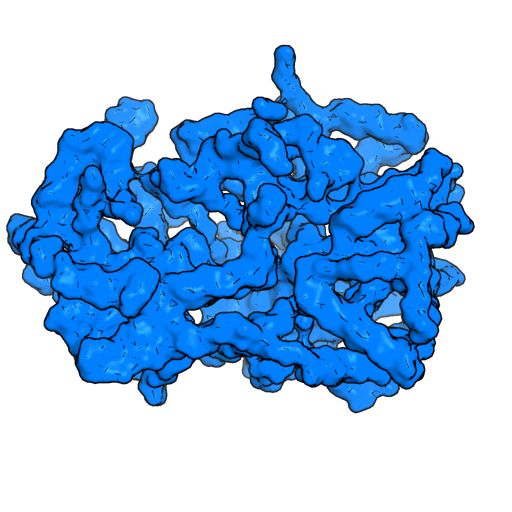C CA . ILE A 1 558 ? 3.19140 1.77912 33.13031 1.000 42.20637 558 ILE A CA 1
ATOM 4262 C C . ILE A 1 558 ? 2.18942 0.94072 32.31599 1.000 43.19448 558 ILE A C 1
ATOM 4263 O O . ILE A 1 558 ? 1.86186 -0.18111 32.71978 1.000 39.22702 558 ILE A O 1
ATOM 4268 N N . GLU A 1 559 ? 1.65134 1.46412 31.19892 1.000 43.29129 559 GLU A N 1
ATOM 4269 C CA . GLU A 1 559 ? 0.61220 0.73157 30.46470 1.000 44.10081 559 GLU A CA 1
ATOM 4270 C C . GLU A 1 559 ? 1.20298 -0.34437 29.58339 1.000 43.76818 559 GLU A C 1
ATOM 4271 O O . GLU A 1 559 ? 0.45746 -1.16867 29.03812 1.000 44.34431 559 GLU A O 1
ATOM 4277 N N . ALA A 1 560 ? 2.52041 -0.34241 29.43205 1.000 45.06839 560 ALA A N 1
ATOM 4278 C CA . ALA A 1 560 ? 3.20555 -1.28172 28.56559 1.000 48.90725 560 ALA A CA 1
ATOM 4279 C C . ALA A 1 560 ? 3.87217 -2.35522 29.42100 1.000 47.75782 560 ALA A C 1
ATOM 4280 O O . ALA A 1 560 ? 5.06451 -2.30443 29.72521 1.000 51.46015 560 ALA A O 1
ATOM 4282 N N . GLY A 1 561 ? 3.07118 -3.34074 29.82266 1.000 45.60540 561 GLY A N 1
ATOM 4283 C CA . GLY A 1 561 ? 3.58854 -4.56120 30.40226 1.000 48.41852 561 GLY A CA 1
ATOM 4284 C C . GLY A 1 561 ? 3.78192 -4.57685 31.90225 1.000 48.62806 561 GLY A C 1
ATOM 4285 O O . GLY A 1 561 ? 4.20338 -5.61676 32.43301 1.000 52.61075 561 GLY A O 1
ATOM 4286 N N . VAL A 1 562 ? 3.51446 -3.47027 32.60615 1.000 42.34390 562 VAL A N 1
ATOM 4287 C CA . VAL A 1 562 ? 3.57209 -3.48997 34.06407 1.000 42.18158 562 VAL A CA 1
ATOM 4288 C C . VAL A 1 562 ? 2.28249 -4.09757 34.59709 1.000 40.41479 562 VAL A C 1
ATOM 4289 O O . VAL A 1 562 ? 1.18051 -3.64674 34.26800 1.000 40.42775 562 VAL A O 1
ATOM 4293 N N . ASP A 1 563 ? 2.41113 -5.11716 35.42008 1.000 42.69785 563 ASP A N 1
ATOM 4294 C CA . ASP A 1 563 ? 1.25357 -5.81314 35.97500 1.000 47.65755 563 ASP A CA 1
ATOM 4295 C C . ASP A 1 563 ? 0.96602 -5.22394 37.35598 1.000 44.07229 563 ASP A C 1
ATOM 4296 O O . ASP A 1 563 ? 1.59059 -5.60444 38.34793 1.000 46.01669 563 ASP A O 1
ATOM 4301 N N . LEU A 1 564 ? 0.03535 -4.28031 37.41362 1.000 38.03106 564 LEU A N 1
ATOM 4302 C CA . LEU A 1 564 ? -0.43179 -3.72092 38.67135 1.000 39.70869 564 LEU A CA 1
ATOM 4303 C C . LEU A 1 564 ? -1.94521 -3.66251 38.64374 1.000 37.74641 564 LEU A C 1
ATOM 4304 O O . LEU A 1 564 ? -2.54610 -3.47331 37.58758 1.000 35.82594 564 LEU A O 1
ATOM 4309 N N . ASP A 1 565 ? -2.56110 -3.81644 39.81021 1.000 35.18295 565 ASP A N 1
ATOM 4310 C CA . ASP A 1 565 ? -4.01746 -3.82626 39.92640 1.000 34.76761 565 ASP A CA 1
ATOM 4311 C C . ASP A 1 565 ? -4.50466 -2.75634 40.91216 1.000 35.00161 565 ASP A C 1
ATOM 4312 O O . ASP A 1 565 ? -4.46808 -2.96347 42.12919 1.000 31.61773 565 ASP A O 1
ATOM 4317 N N . PHE A 1 566 ? -5.04431 -1.61477 40.37535 1.000 32.05087 566 PHE A N 1
ATOM 4318 C CA . PHE A 1 566 ? -5.63537 -0.50799 41.12375 1.000 28.55379 566 PHE A CA 1
ATOM 4319 C C . PHE A 1 566 ? -7.14644 -0.53027 41.02559 1.000 29.73000 566 PHE A C 1
ATOM 4320 O O . PHE A 1 566 ? -7.70077 -0.97994 40.02411 1.000 33.64044 566 PHE A O 1
ATOM 4328 N N . PRO A 1 567 ? -7.83527 -0.06740 42.07157 1.000 25.17752 567 PRO A N 1
ATOM 4329 C CA . PRO A 1 567 ? -9.29879 0.05298 41.99181 1.000 24.89083 567 PRO A CA 1
ATOM 4330 C C . PRO A 1 567 ? -9.76728 1.25208 41.20145 1.000 30.37008 567 PRO A C 1
ATOM 4331 O O . PRO A 1 567 ? -10.91520 1.25394 40.72609 1.000 30.88495 567 PRO A O 1
ATOM 4335 N N . CYS A 1 568 ? -8.93414 2.28444 41.07568 1.000 27.54997 568 CYS A N 1
ATOM 4336 C CA . CYS A 1 568 ? -9.29908 3.45837 40.30617 1.000 32.45958 568 CYS A CA 1
ATOM 4337 C C . CYS A 1 568 ? -8.09882 3.84487 39.45615 1.000 31.22523 568 CYS A C 1
ATOM 4338 O O . CYS A 1 568 ? -6.98226 3.91089 39.96543 1.000 30.53855 568 CYS A O 1
ATOM 4341 N N . VAL A 1 569 ? -8.31093 4.09468 38.16946 1.000 33.91810 569 VAL A N 1
ATOM 4342 C CA . VAL A 1 569 ? -7.25236 4.62744 37.31315 1.000 32.96404 569 VAL A CA 1
ATOM 4343 C C . VAL A 1 569 ? -7.71300 5.93135 36.67526 1.000 31.66339 569 VAL A C 1
ATOM 4344 O O . VAL A 1 569 ? -8.79075 5.99201 36.06944 1.000 33.07436 569 VAL A O 1
ATOM 4348 N N . TYR A 1 570 ? -6.88694 6.97135 36.81958 1.000 35.30066 570 TYR A N 1
ATOM 4349 C CA . TYR A 1 570 ? -7.03128 8.23214 36.11016 1.000 29.70291 570 TYR A CA 1
ATOM 4350 C C . TYR A 1 570 ? -6.10029 8.22658 34.90565 1.000 32.75725 570 TYR A C 1
ATOM 4351 O O . TYR A 1 570 ? -4.90941 7.92660 35.04899 1.000 30.13272 570 TYR A O 1
ATOM 4360 N N . ARG A 1 571 ? -6.64283 8.55371 33.72093 1.000 30.98453 571 ARG A N 1
ATOM 4361 C CA . ARG A 1 571 ? -5.88280 8.54317 32.47327 1.000 31.27252 571 ARG A CA 1
ATOM 4362 C C . ARG A 1 571 ? -6.04633 9.86831 31.74223 1.000 30.53918 571 ARG A C 1
ATOM 4363 O O . ARG A 1 571 ? -7.17064 10.29758 31.48005 1.000 31.23916 571 ARG A O 1
ATOM 4371 N N . ALA A 1 572 ? -4.92379 10.49232 31.39716 1.000 30.04946 572 ALA A N 1
ATOM 4372 C CA . ALA A 1 572 ? -4.94599 11.66833 30.54574 1.000 32.72696 572 ALA A CA 1
ATOM 4373 C C . ALA A 1 572 ? -5.44730 11.29437 29.15668 1.000 34.24024 572 ALA A C 1
ATOM 4374 O O . ALA A 1 572 ? -5.17311 10.19938 28.64322 1.000 32.85533 572 ALA A O 1
ATOM 4376 N N . MET A 1 573 ? -6.17073 12.22873 28.54649 1.000 31.34407 573 MET A N 1
ATOM 4377 C CA . MET A 1 573 ? -6.73870 12.02135 27.22010 1.000 35.66237 573 MET A CA 1
ATOM 4378 C C . MET A 1 573 ? -5.68001 11.48393 26.27149 1.000 32.84593 573 MET A C 1
ATOM 4379 O O . MET A 1 573 ? -4.56372 12.01273 26.19439 1.000 32.34692 573 MET A O 1
ATOM 4384 N N . ALA A 1 574 ? -6.00904 10.39264 25.58927 1.000 30.40256 574 ALA A N 1
ATOM 4385 C CA . ALA A 1 574 ? -5.04660 9.77645 24.69239 1.000 26.40043 574 ALA A CA 1
ATOM 4386 C C . ALA A 1 574 ? -5.79888 8.84919 23.74951 1.000 33.37461 574 ALA A C 1
ATOM 4387 O O . ALA A 1 574 ? -7.03201 8.75670 23.79048 1.000 33.28553 574 ALA A O 1
ATOM 4389 N N . GLY A 1 575 ? -5.04416 8.16634 22.89126 1.000 29.22864 575 GLY A N 1
ATOM 4390 C CA . GLY A 1 575 ? -5.66229 7.26426 21.94153 1.000 28.14865 575 GLY A CA 1
ATOM 4391 C C . GLY A 1 575 ? -6.43207 6.16368 22.64346 1.000 33.22820 575 GLY A C 1
ATOM 4392 O O . GLY A 1 575 ? -6.09006 5.73222 23.75124 1.000 26.39963 575 GLY A O 1
ATOM 4393 N N . LEU A 1 576 ? -7.50455 5.71890 21.98561 1.000 33.66630 576 LEU A N 1
ATOM 4394 C CA . LEU A 1 576 ? -8.38731 4.74098 22.59774 1.000 29.94406 576 LEU A CA 1
ATOM 4395 C C . LEU A 1 576 ? -7.62817 3.48905 23.02062 1.000 28.13849 576 LEU A C 1
ATOM 4396 O O . LEU A 1 576 ? -7.94172 2.90336 24.06162 1.000 31.65277 576 LEU A O 1
ATOM 4401 N N . ASP A 1 577 ? -6.59570 3.08393 22.26996 1.000 29.07778 577 ASP A N 1
ATOM 4402 C CA . ASP A 1 577 ? -5.83495 1.91021 22.70427 1.000 34.18466 577 ASP A CA 1
ATOM 4403 C C . ASP A 1 577 ? -5.06805 2.18689 23.99908 1.000 30.30775 577 ASP A C 1
ATOM 4404 O O . ASP A 1 577 ? -4.98112 1.31754 24.87365 1.000 28.54764 577 ASP A O 1
ATOM 4409 N N . SER A 1 578 ? -4.51606 3.38682 24.14544 1.000 27.88154 578 SER A N 1
ATOM 4410 C CA . SER A 1 578 ? -3.83940 3.74815 25.38996 1.000 27.87584 578 SER A CA 1
ATOM 4411 C C . SER A 1 578 ? -4.80021 3.73539 26.57622 1.000 30.92781 578 SER A C 1
ATOM 4412 O O . SER A 1 578 ? -4.43968 3.27984 27.67583 1.000 27.70753 578 SER A O 1
ATOM 4415 N N . ILE A 1 579 ? -6.01349 4.26833 26.37729 1.000 27.41181 579 ILE A N 1
ATOM 4416 C CA . ILE A 1 579 ? -7.04722 4.26338 27.40879 1.000 25.21751 579 ILE A CA 1
ATOM 4417 C C . ILE A 1 579 ? -7.39713 2.84196 27.80785 1.000 31.37500 579 ILE A C 1
ATOM 4418 O O . ILE A 1 579 ? -7.55097 2.53329 29.00068 1.000 27.98583 579 ILE A O 1
ATOM 4423 N N . ALA A 1 580 ? -7.51055 1.94403 26.82572 1.000 27.37240 580 ALA A N 1
ATOM 4424 C CA . ALA A 1 580 ? -7.75603 0.54973 27.18019 1.000 32.35751 580 ALA A CA 1
ATOM 4425 C C . ALA A 1 580 ? -6.57557 -0.03969 27.96499 1.000 33.59585 580 ALA A C 1
ATOM 4426 O O . ALA A 1 580 ? -6.76827 -0.78218 28.93779 1.000 37.35185 580 ALA A O 1
ATOM 4428 N N . GLN A 1 581 ? -5.34218 0.26211 27.55543 1.000 30.22989 581 GLN A N 1
ATOM 4429 C CA . GLN A 1 581 ? -4.21020 -0.28177 28.29896 1.000 33.13112 581 GLN A CA 1
ATOM 4430 C C . GLN A 1 581 ? -4.22081 0.22866 29.73968 1.000 33.07974 581 GLN A C 1
ATOM 4431 O O . GLN A 1 581 ? -3.87150 -0.50208 30.67131 1.000 33.44625 581 GLN A O 1
ATOM 4437 N N . ALA A 1 582 ? -4.60053 1.48930 29.93666 1.000 33.00908 582 ALA A N 1
ATOM 4438 C CA . ALA A 1 582 ? -4.69612 2.02678 31.28745 1.000 32.77437 582 ALA A CA 1
ATOM 4439 C C . ALA A 1 582 ? -5.78370 1.31391 32.08738 1.000 31.64851 582 ALA A C 1
ATOM 4440 O O . ALA A 1 582 ? -5.59094 0.97971 33.25720 1.000 30.85419 582 ALA A O 1
ATOM 4442 N N . ALA A 1 583 ? -6.94639 1.09039 31.47984 1.000 31.57332 583 ALA A N 1
ATOM 4443 C CA . ALA A 1 583 ? -7.99950 0.37549 32.18225 1.000 33.06539 583 ALA A CA 1
ATOM 4444 C C . ALA A 1 583 ? -7.57687 -1.04837 32.53541 1.000 34.25969 583 ALA A C 1
ATOM 4445 O O . ALA A 1 583 ? -8.11640 -1.63234 33.48272 1.000 30.76299 583 ALA A O 1
ATOM 4447 N N . GLY A 1 584 ? -6.62463 -1.60445 31.79188 1.000 30.91332 584 GLY A N 1
ATOM 4448 C CA . GLY A 1 584 ? -6.05376 -2.89830 32.11025 1.000 35.49091 584 GLY A CA 1
ATOM 4449 C C . GLY A 1 584 ? -5.28057 -2.95006 33.42424 1.000 37.70873 584 GLY A C 1
ATOM 4450 O O . GLY A 1 584 ? -4.90889 -4.05236 33.84761 1.000 35.88329 584 GLY A O 1
ATOM 4451 N N . ARG A 1 585 ? -5.01452 -1.80268 34.06295 1.000 29.26208 585 ARG A N 1
ATOM 4452 C CA . ARG A 1 585 ? -4.45181 -1.77174 35.40991 1.000 27.13900 585 ARG A CA 1
ATOM 4453 C C . ARG A 1 585 ? -5.49435 -1.43401 36.46445 1.000 29.89527 585 ARG A C 1
ATOM 4454 O O . ARG A 1 585 ? -5.14356 -1.09929 37.60235 1.000 31.82765 585 ARG A O 1
ATOM 4462 N N . CYS A 1 586 ? -6.76057 -1.46960 36.10178 1.000 31.42481 586 CYS A N 1
ATOM 4463 C CA . CYS A 1 586 ? -7.85709 -1.12693 36.98912 1.000 31.29588 586 CYS A CA 1
ATOM 4464 C C . CYS A 1 586 ? -8.73403 -2.36020 37.11270 1.000 33.86339 586 CYS A C 1
ATOM 4465 O O . CYS A 1 586 ? -9.30003 -2.81947 36.11180 1.000 39.53697 586 CYS A O 1
ATOM 4468 N N . ASN A 1 587 ? -8.83587 -2.90027 38.32542 1.000 34.50311 587 ASN A N 1
ATOM 4469 C CA . ASN A 1 587 ? -9.46896 -4.20518 38.54601 1.000 33.46500 587 ASN A CA 1
ATOM 4470 C C . ASN A 1 587 ? -8.98721 -5.19564 37.48957 1.000 35.79968 587 ASN A C 1
ATOM 4471 O O . ASN A 1 587 ? -9.78344 -5.80308 36.76967 1.000 34.08037 587 ASN A O 1
ATOM 4476 N N . ARG A 1 588 ? -7.65321 -5.34004 37.40251 1.000 35.61672 588 ARG A N 1
ATOM 4477 C CA . ARG A 1 588 ? -7.02709 -6.07959 36.30334 1.000 37.02442 588 ARG A CA 1
ATOM 4478 C C . ARG A 1 588 ? -7.54972 -7.51308 36.21126 1.000 36.34260 588 ARG A C 1
ATOM 4479 O O . ARG A 1 588 ? -7.99087 -7.95424 35.14598 1.000 40.75414 588 ARG A O 1
ATOM 4487 N N . GLU A 1 589 ? -7.51312 -8.24961 37.31673 1.000 35.35429 589 GLU A N 1
ATOM 4488 C CA . GLU A 1 589 ? -7.95548 -9.64091 37.32405 1.000 44.99436 589 GLU A CA 1
ATOM 4489 C C . GLU A 1 589 ? -9.47328 -9.78095 37.35230 1.000 43.31968 589 GLU A C 1
A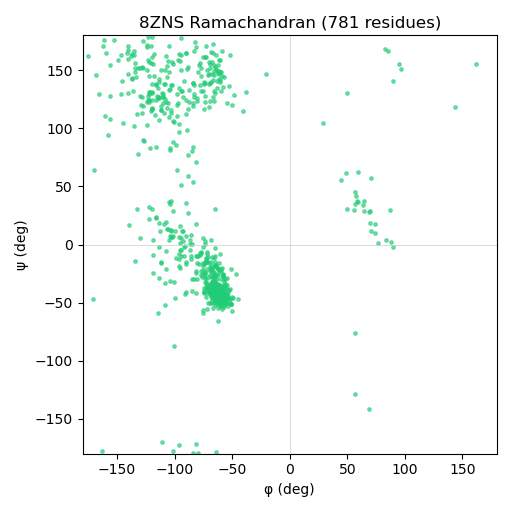TOM 4490 O O . GLU A 1 589 ? -9.97634 -10.88700 37.19388 1.000 46.85572 589 GLU A O 1
ATOM 4496 N N . GLY A 1 590 ? -10.22023 -8.70000 37.54640 1.000 44.11569 590 GLY A N 1
ATOM 4497 C CA . GLY A 1 590 ? -11.64644 -8.85449 37.74359 1.000 39.77404 590 GLY A CA 1
ATOM 4498 C C . GLY A 1 590 ? -12.00570 -9.50818 39.06577 1.000 45.71519 590 GLY A C 1
ATOM 4499 O O . GLY A 1 590 ? -13.03022 -10.19033 39.15305 1.000 45.62893 590 GLY A O 1
ATOM 4500 N N . LYS A 1 591 ? -11.17002 -9.34024 40.09431 1.000 43.69929 591 LYS A N 1
ATOM 4501 C CA . LYS A 1 591 ? -11.39125 -9.93046 41.40506 1.000 44.67910 591 LYS A CA 1
ATOM 4502 C C . LYS A 1 591 ? -12.07861 -8.98142 42.38148 1.000 44.95154 591 LYS A C 1
ATOM 4503 O O . LYS A 1 591 ? -12.29932 -9.35940 43.53709 1.000 46.24058 591 LYS A O 1
ATOM 4509 N N . LEU A 1 592 ? -12.40586 -7.79389 41.96855 1.000 42.48945 592 LEU A N 1
ATOM 4510 C CA . LEU A 1 592 ? -12.95761 -6.99871 43.05296 1.000 41.47109 592 LEU A CA 1
ATOM 4511 C C . LEU A 1 592 ? -14.48110 -7.08060 43.05969 1.000 35.41108 592 LEU A C 1
ATOM 4512 O O . LEU A 1 592 ? -15.10297 -7.24473 42.00667 1.000 41.99476 592 LEU A O 1
ATOM 4517 N N . PRO A 1 593 ? -15.10155 -6.95838 44.23768 1.000 33.35708 593 PRO A N 1
ATOM 4518 C CA . PRO A 1 593 ? -16.57046 -6.99544 44.32488 1.000 29.14217 593 PRO A CA 1
ATOM 4519 C C . PRO A 1 593 ? -17.25232 -5.73814 43.81561 1.000 38.66651 593 PRO A C 1
ATOM 4520 O O . PRO A 1 593 ? -18.47800 -5.61941 43.93646 1.000 36.97178 593 PRO A O 1
ATOM 4524 N N . GLN A 1 594 ? -16.51594 -4.76106 43.29559 1.000 37.26786 594 GLN A N 1
ATOM 4525 C CA . GLN A 1 594 ? -17.14952 -3.66769 42.57382 1.000 34.45983 594 GLN A CA 1
ATOM 4526 C C . GLN A 1 594 ? -16.36300 -3.43368 41.29600 1.000 33.86565 594 GLN A C 1
ATOM 4527 O O . GLN A 1 594 ? -15.18777 -3.80622 41.19897 1.000 33.15599 594 GLN A O 1
ATOM 4533 N N . LEU A 1 595 ? -17.03529 -2.84339 40.30363 1.000 34.74275 595 LEU A N 1
ATOM 4534 C CA . LEU A 1 595 ? -16.33675 -2.40500 39.10339 1.000 38.09106 595 LEU A CA 1
ATOM 4535 C C . LEU A 1 595 ? -15.23913 -1.40863 39.45500 1.000 39.02407 595 LEU A C 1
ATOM 4536 O O . LEU A 1 595 ? -15.37280 -0.59778 40.37813 1.000 37.01552 595 LEU A O 1
ATOM 4541 N N . GLY A 1 596 ? -14.14175 -1.47631 38.70172 1.000 33.19923 596 GLY A N 1
ATOM 4542 C CA . GLY A 1 596 ? -13.14556 -0.42889 38.77390 1.000 37.48334 596 GLY A CA 1
ATOM 4543 C C . GLY A 1 596 ? -13.67225 0.88517 38.22641 1.000 37.46533 596 GLY A C 1
ATOM 4544 O O . GLY A 1 596 ? -14.61931 0.93831 37.43892 1.000 33.94785 596 GLY A O 1
ATOM 4545 N N . GLU A 1 597 ? -13.05152 1.97017 38.67092 1.000 36.48537 597 GLU A N 1
ATOM 4546 C CA . GLU A 1 597 ? -13.44213 3.32172 38.28238 1.000 36.00259 597 GLU A CA 1
ATOM 4547 C C . GLU A 1 597 ? -12.32543 3.89311 37.41352 1.000 30.67187 597 GLU A C 1
ATOM 4548 O O . GLU A 1 597 ? -11.20285 4.08214 37.89106 1.000 31.51381 597 GLU A O 1
ATOM 4554 N N . VAL A 1 598 ? -12.61579 4.16812 36.14102 1.000 31.79758 598 VAL A N 1
ATOM 4555 C CA . VAL A 1 598 ? -11.63182 4.76983 35.23722 1.000 31.81050 598 VAL A CA 1
ATOM 4556 C C . VAL A 1 598 ? -12.11467 6.16416 34.86137 1.000 33.84673 598 VAL A C 1
ATOM 4557 O O . VAL A 1 598 ? -13.24854 6.33423 34.41097 1.000 36.95097 598 VAL A O 1
ATOM 4561 N N . VAL A 1 599 ? -11.27159 7.16451 35.07135 1.000 29.47411 599 VAL A N 1
ATOM 4562 C CA . VAL A 1 599 ? -11.63271 8.54779 34.77725 1.000 32.36056 599 VAL A CA 1
ATOM 4563 C C . VAL A 1 599 ? -10.63307 9.06916 33.75718 1.000 30.45735 599 VAL A C 1
ATOM 4564 O O . VAL A 1 599 ? -9.43383 9.14027 34.04087 1.000 30.67120 599 VAL A O 1
ATOM 4568 N N . VAL A 1 600 ? -11.10990 9.37310 32.55313 1.000 31.24546 600 VAL A N 1
ATOM 4569 C CA . VAL A 1 600 ? -10.27828 10.00130 31.53358 1.000 33.02120 600 VAL A CA 1
ATOM 4570 C C . VAL A 1 600 ? -10.48283 11.49817 31.67970 1.000 28.20365 600 VAL A C 1
ATOM 4571 O O . VAL A 1 600 ? -11.62225 11.96619 31.72708 1.000 32.06780 600 VAL A O 1
ATOM 4575 N N . PHE A 1 601 ? -9.38973 12.23912 31.80651 1.000 30.88938 601 PHE A N 1
ATOM 4576 C CA . PHE A 1 601 ? -9.47392 13.68037 32.03120 1.000 34.32114 601 PHE A CA 1
ATOM 4577 C C . PHE A 1 601 ? -8.71668 14.39836 30.92748 1.000 34.04822 601 PHE A C 1
ATOM 4578 O O . PHE A 1 601 ? -7.82038 13.83723 30.28142 1.000 32.15458 601 PHE A O 1
ATOM 4586 N N . ARG A 1 602 ? -9.08814 15.65139 30.72138 1.000 31.90966 602 ARG A N 1
ATOM 4587 C CA . ARG A 1 602 ? -8.40760 16.51870 29.77733 1.000 31.53252 602 ARG A CA 1
ATOM 4588 C C . ARG A 1 602 ? -7.65026 17.56749 30.58533 1.000 33.52404 602 ARG A C 1
ATOM 4589 O O . ARG A 1 602 ? -8.25932 18.40594 31.26294 1.000 32.15635 602 ARG A O 1
ATOM 4597 N N . ALA A 1 603 ? -6.32863 17.50609 30.53057 1.000 32.08683 603 ALA A N 1
ATOM 4598 C CA . ALA A 1 603 ? -5.47191 18.48865 31.17162 1.000 38.13643 603 ALA A CA 1
ATOM 4599 C C . ALA A 1 603 ? -4.76846 19.31151 30.10252 1.000 36.19542 603 ALA A C 1
ATOM 4600 O O . ALA A 1 603 ? -5.12467 19.25946 28.92550 1.000 40.19133 603 ALA A O 1
ATOM 4602 N N . GLU A 1 604 ? -3.79613 20.10818 30.53529 1.000 37.74789 604 GLU A N 1
ATOM 4603 C CA . GLU A 1 604 ? -2.80486 20.73845 29.66522 1.000 42.10810 604 GLU A CA 1
ATOM 4604 C C . GLU A 1 604 ? -2.36697 19.80467 28.53848 1.000 46.61270 604 GLU A C 1
ATOM 4605 O O . GLU A 1 604 ? -2.04034 18.64009 28.76182 1.000 42.70458 604 GLU A O 1
ATOM 4611 N N . GLU A 1 605 ? -2.37468 20.32252 27.31919 1.000 53.30388 605 GLU A N 1
ATOM 4612 C CA . GLU A 1 605 ? -2.00854 19.51669 26.16462 1.000 51.61948 605 GLU A CA 1
ATOM 4613 C C . GLU A 1 605 ? -0.54313 19.09599 26.23763 1.000 56.80460 605 GLU A C 1
ATOM 4614 O O . GLU A 1 605 ? 0.29889 19.78510 26.82873 1.000 57.17612 605 GLU A O 1
ATOM 4620 N N . GLY A 1 606 ? -0.24177 17.96495 25.61011 1.000 53.41064 606 GLY A N 1
ATOM 4621 C CA . GLY A 1 606 ? 1.11800 17.47331 25.48478 1.000 52.06293 606 GLY A CA 1
ATOM 4622 C C . GLY A 1 606 ? 1.12912 16.00013 25.14818 1.000 49.96048 606 GLY A C 1
ATOM 4623 O O . GLY A 1 606 ? 0.17204 15.27101 25.42101 1.000 45.71221 606 GLY A O 1
ATOM 4624 N N . ALA A 1 607 ? 2.24374 15.56065 24.51602 1.000 45.72354 607 ALA A N 1
ATOM 4625 C CA . ALA A 1 607 ? 2.44417 14.15767 24.14123 1.000 49.45649 607 ALA A CA 1
ATOM 4626 C C . ALA A 1 607 ? 3.89236 13.92084 23.71542 1.000 51.83100 607 ALA A C 1
ATOM 4627 O O . ALA A 1 607 ? 4.50496 14.80411 23.10237 1.000 51.89848 607 ALA A O 1
ATOM 4629 N N . PRO A 1 608 ? 4.46631 12.74107 23.99591 1.000 49.13743 608 PRO A N 1
ATOM 4630 C CA . PRO A 1 608 ? 5.89911 12.52088 23.72702 1.000 48.37769 608 PRO A CA 1
ATOM 4631 C C . PRO A 1 608 ? 6.23950 12.25470 22.27184 1.000 49.63076 608 PRO A C 1
ATOM 4632 O O . PRO A 1 608 ? 7.43330 12.18959 21.94385 1.000 45.55204 608 PRO A O 1
ATOM 4636 N N . SER A 1 609 ? 5.25176 12.09332 21.39315 1.000 47.91930 609 SER A N 1
ATOM 4637 C CA . SER A 1 609 ? 5.55090 11.88590 19.98359 1.000 47.18746 609 SER A CA 1
ATOM 4638 C C . SER A 1 609 ? 4.34022 12.31544 19.17686 1.000 48.38823 609 SER A C 1
ATOM 4639 O O . SER A 1 609 ? 3.21043 12.29106 19.67586 1.000 47.28235 609 SER A O 1
ATOM 4642 N N . GLY A 1 610 ? 4.59313 12.70197 17.92049 1.000 50.22031 610 GLY A N 1
ATOM 4643 C CA . GLY A 1 610 ? 3.51328 13.13095 17.05086 1.000 40.96394 610 GLY A CA 1
ATOM 4644 C C . GLY A 1 610 ? 2.44762 12.07338 16.89097 1.000 42.25386 610 GLY A C 1
ATOM 4645 O O . GLY A 1 610 ? 1.26333 12.39388 16.71962 1.000 40.48400 610 GLY A O 1
ATOM 4646 N N . SER A 1 611 ? 2.83757 10.79901 16.99397 1.000 39.37328 611 SER A N 1
ATOM 4647 C CA . SER A 1 611 ? 1.86188 9.72999 16.82139 1.000 41.74185 611 SER A CA 1
ATOM 4648 C C . SER A 1 611 ? 0.91276 9.64274 18.00776 1.000 43.28118 611 SER A C 1
ATOM 4649 O O . SER A 1 611 ? -0.28417 9.36367 17.83855 1.000 44.57424 611 SER A O 1
ATOM 4652 N N . LEU A 1 612 ? 1.42085 9.87781 19.21965 1.000 45.23959 612 LEU A N 1
ATOM 4653 C CA . LEU A 1 612 ? 0.54716 9.83359 20.38560 1.000 43.74825 612 LEU A CA 1
ATOM 4654 C C . LEU A 1 612 ? -0.37689 11.05107 20.42049 1.000 42.82675 612 LEU A C 1
ATOM 4655 O O . LEU A 1 612 ? -1.54609 10.95245 20.82623 1.000 38.18404 612 LEU A O 1
ATOM 4660 N N . LYS A 1 613 ? 0.11701 12.19584 19.95211 1.000 38.08437 613 LYS A N 1
ATOM 4661 C CA . LYS A 1 613 ? -0.75889 13.33382 19.71354 1.000 40.35178 613 LYS A CA 1
ATOM 4662 C C . LYS A 1 613 ? -1.85277 12.98401 18.70541 1.000 39.75821 613 LYS A C 1
ATOM 4663 O O . LYS A 1 613 ? -3.00993 13.38422 18.87622 1.000 39.27663 613 LYS A O 1
ATOM 4669 N N . GLN A 1 614 ? -1.51488 12.22352 17.65426 1.000 41.06257 614 GLN A N 1
ATOM 4670 C CA . GLN A 1 614 ? -2.54003 11.82332 16.69086 1.000 36.63514 614 GLN A CA 1
ATOM 4671 C C . GLN A 1 614 ? -3.61967 10.96923 17.35232 1.000 37.76009 614 GLN A C 1
ATOM 4672 O O . GLN A 1 614 ? -4.82122 11.17820 17.11641 1.000 38.07509 614 GLN A O 1
ATOM 4678 N N . GLY A 1 615 ? -3.21468 10.00090 18.17351 1.000 35.07821 615 GLY A N 1
ATOM 4679 C CA . GLY A 1 615 ? -4.20442 9.23426 18.91972 1.000 35.14548 615 GLY A CA 1
ATOM 4680 C C . GLY A 1 615 ? -5.10754 10.13508 19.75514 1.000 34.90098 615 GLY A C 1
ATOM 4681 O O . GLY A 1 615 ? -6.32977 9.96024 19.79011 1.000 34.01104 615 GLY A O 1
ATOM 4682 N N . GLN A 1 616 ? -4.51270 11.11376 20.43777 1.000 35.99611 616 GLN A N 1
ATOM 4683 C CA . GLN A 1 616 ? -5.30385 12.02002 21.25961 1.000 36.15853 616 GLN A CA 1
ATOM 4684 C C . GLN A 1 616 ? -6.34063 12.73653 20.40764 1.000 29.16770 616 GLN A C 1
ATOM 4685 O O . GLN A 1 616 ? -7.51842 12.82372 20.78330 1.000 31.75658 616 GLN A O 1
ATOM 4691 N N . ASP A 1 617 ? -5.92461 13.19648 19.22461 1.000 32.35365 617 ASP A N 1
ATOM 4692 C CA . ASP A 1 617 ? -6.82338 13.93879 18.34672 1.000 35.34041 617 ASP A CA 1
ATOM 4693 C C . ASP A 1 617 ? -7.96766 13.06084 17.88196 1.000 32.16387 617 ASP A C 1
ATOM 4694 O O . ASP A 1 617 ? -9.11797 13.51484 17.81861 1.000 30.09318 617 ASP A O 1
ATOM 4699 N N . ILE A 1 618 ? -7.66725 11.80333 17.53890 1.000 31.51880 618 ILE A N 1
ATOM 4700 C CA . ILE A 1 618 ? -8.72849 10.89465 17.11679 1.000 30.37947 618 ILE A CA 1
ATOM 4701 C C . ILE A 1 618 ? -9.73010 10.69141 18.24171 1.000 29.63694 618 ILE A C 1
ATOM 4702 O O . ILE A 1 618 ? -10.94121 10.69864 18.01157 1.000 33.33684 618 ILE A O 1
ATOM 4707 N N . THR A 1 619 ? -9.24679 10.50400 19.47687 1.000 28.08716 619 THR A N 1
ATOM 4708 C CA . THR A 1 619 ? -10.19164 10.29938 20.57326 1.000 32.27861 619 THR A CA 1
ATOM 4709 C C . THR A 1 619 ? -11.03775 11.54679 20.81166 1.000 31.16368 619 THR A C 1
ATOM 4710 O O . THR A 1 619 ? -12.23461 11.43631 21.08537 1.000 30.05108 619 THR A O 1
ATOM 4714 N N . GLU A 1 620 ? -10.44038 12.74275 20.69547 1.000 32.42137 620 GLU A N 1
ATOM 4715 C CA . GLU A 1 620 ? -11.22824 13.96774 20.82705 1.000 32.50743 620 GLU A CA 1
ATOM 4716 C C . GLU A 1 620 ? -12.31667 14.02684 19.76516 1.000 32.83479 620 GLU A C 1
ATOM 4717 O O . GLU A 1 620 ? -13.47686 14.32966 20.06596 1.000 31.22438 620 GLU A O 1
ATOM 4723 N N . GLU A 1 621 ? -11.96327 13.74072 18.50576 1.000 33.86582 621 GLU A N 1
ATOM 4724 C CA . GLU A 1 621 ? -12.97766 13.83178 17.45754 1.000 33.16738 621 GLU A CA 1
ATOM 4725 C C . GLU A 1 621 ? -14.07117 12.78771 17.69270 1.000 35.98009 621 GLU A C 1
ATOM 4726 O O . GLU A 1 621 ? -15.25887 13.07753 17.49119 1.000 33.82065 621 GLU A O 1
ATOM 4732 N N . MET A 1 622 ? -13.71461 11.59538 18.19564 1.000 31.08313 622 MET A N 1
ATOM 4733 C CA . MET A 1 622 ? -14.76142 10.60270 18.45405 1.000 30.43027 622 MET A CA 1
ATOM 4734 C C . MET A 1 622 ? -15.67719 11.05994 19.58528 1.000 34.96152 622 MET A C 1
ATOM 4735 O O . MET A 1 622 ? -16.89673 10.84128 19.54863 1.000 32.40736 622 MET A O 1
ATOM 4740 N N . LEU A 1 623 ? -15.09677 11.67231 20.61144 1.000 32.77443 623 LEU A N 1
ATOM 4741 C CA . LEU A 1 623 ? -15.88937 12.21546 21.69945 1.000 35.29627 623 LEU A CA 1
ATOM 4742 C C . LEU A 1 623 ? -16.86184 13.26175 21.17449 1.000 36.49087 623 LEU A C 1
ATOM 4743 O O . LEU A 1 623 ? -18.06049 13.21590 21.47026 1.000 34.30232 623 LEU A O 1
ATOM 4748 N N . LYS A 1 624 ? -16.36919 14.16704 20.32360 1.000 35.84833 624 LYS A N 1
ATOM 4749 C CA . LYS A 1 624 ? -17.22961 15.16180 19.69951 1.000 36.84847 624 LYS A CA 1
ATOM 4750 C C . LYS A 1 624 ? -18.26185 14.54102 18.75849 1.000 32.74660 624 LYS A C 1
ATOM 4751 O O . LYS A 1 624 ? -19.27061 15.18232 18.46264 1.000 35.39383 624 LYS A O 1
ATOM 4757 N N . ALA A 1 625 ? -18.06639 13.30682 18.30887 1.000 36.45544 625 ALA A N 1
ATOM 4758 C CA . ALA A 1 625 ? -19.06391 12.63260 17.47639 1.000 34.27759 625 ALA A CA 1
ATOM 4759 C C . ALA A 1 625 ? -20.01050 11.74816 18.29038 1.000 32.97515 625 ALA A C 1
ATOM 4760 O O . ALA A 1 625 ? -20.81401 11.02527 17.70910 1.000 28.92745 625 ALA A O 1
ATOM 4762 N N . GLY A 1 626 ? -19.90785 11.78083 19.61644 1.000 33.39565 626 GLY A N 1
ATOM 4763 C CA . GLY A 1 626 ? -20.75563 10.99055 20.49261 1.000 27.98710 626 GLY A CA 1
ATOM 4764 C C . GLY A 1 626 ? -20.57840 9.49512 20.34455 1.000 33.03309 626 GLY A C 1
ATOM 4765 O O . GLY A 1 626 ? -21.55151 8.75129 20.47491 1.000 35.96047 626 GLY A O 1
ATOM 4766 N N . LEU A 1 627 ? -19.36094 9.03318 20.06508 1.000 32.96985 627 LEU A N 1
ATOM 4767 C CA . LEU A 1 627 ? -19.09963 7.62423 19.80202 1.000 33.96288 627 LEU A CA 1
ATOM 4768 C C . LEU A 1 627 ? -18.49340 6.91290 20.98831 1.000 36.48508 627 LEU A C 1
ATOM 4769 O O . LEU A 1 627 ? -18.08486 5.76347 20.84920 1.000 35.55517 627 LEU A O 1
ATOM 4774 N N . LEU A 1 628 ? -18.39871 7.57069 22.14837 1.000 37.37091 628 LEU A N 1
ATOM 4775 C CA . LEU A 1 628 ? -17.65511 7.02845 23.27513 1.000 33.98804 628 LEU A CA 1
ATOM 4776 C C . LEU A 1 628 ? -18.51874 6.86879 24.52325 1.000 37.92512 628 LEU A C 1
ATOM 4777 O O . LEU A 1 628 ? -18.02253 7.01267 25.64360 1.000 36.21678 628 LEU A O 1
ATOM 4782 N N . ASP A 1 629 ? -19.81057 6.57236 24.35632 1.000 39.51190 629 ASP A N 1
ATOM 4783 C CA . ASP A 1 629 ? -20.60969 6.22119 25.52541 1.000 42.41115 629 ASP A CA 1
ATOM 4784 C C . ASP A 1 629 ? -20.16402 4.88951 26.12926 1.000 43.91835 629 ASP A C 1
ATOM 4785 O O . ASP A 1 629 ? -20.25725 4.70513 27.34427 1.000 44.68029 629 ASP A O 1
ATOM 4790 N N . ASP A 1 630 ? -19.67949 3.95309 25.31107 1.000 45.88793 630 ASP A N 1
ATOM 4791 C CA . ASP A 1 630 ? -19.05371 2.71941 25.79823 1.000 39.79156 630 ASP A CA 1
ATOM 4792 C C . ASP A 1 630 ? -17.69261 2.58256 25.12384 1.000 39.69859 630 ASP A C 1
ATOM 4793 O O . ASP A 1 630 ? -17.57100 1.96064 24.05992 1.000 37.00823 630 ASP A O 1
ATOM 4798 N N . PRO A 1 631 ? -16.63826 3.13468 25.73614 1.000 34.72154 631 PRO A N 1
ATOM 4799 C CA . PRO A 1 631 ? -15.36691 3.31685 25.01348 1.000 37.62519 631 PRO A CA 1
ATOM 4800 C C . PRO A 1 631 ? -14.63867 2.03262 24.64652 1.000 35.24762 631 PRO A C 1
ATOM 4801 O O . PRO A 1 631 ? -13.76891 2.08224 23.78030 1.000 35.76678 631 PRO A O 1
ATOM 4805 N N . LEU A 1 632 ? -14.93044 0.89801 25.26949 1.000 39.95018 632 LEU A N 1
ATOM 4806 C CA . LEU A 1 632 ? -14.29057 -0.35466 24.88690 1.000 40.54901 632 LEU A CA 1
ATOM 4807 C C . LEU A 1 632 ? -15.17333 -1.21997 23.98223 1.000 41.77876 632 LEU A C 1
ATOM 4808 O O . LEU A 1 632 ? -14.85031 -2.39021 23.75594 1.000 38.46797 632 LEU A O 1
ATOM 4813 N N . SER A 1 633 ? -16.27723 -0.67259 23.46492 1.000 37.57844 633 SER A N 1
ATOM 4814 C CA . SER A 1 633 ? -17.21143 -1.44030 22.64407 1.000 36.89521 633 SER A CA 1
ATOM 4815 C C . SER A 1 633 ? -16.60125 -1.77256 21.27944 1.000 39.00736 633 SER A C 1
ATOM 4816 O O . SER A 1 633 ? -15.68771 -1.08693 20.80983 1.000 33.90723 633 SER A O 1
ATOM 4819 N N . PRO A 1 634 ? -17.10544 -2.82166 20.61235 1.000 34.00407 634 PRO A N 1
ATOM 4820 C CA . PRO A 1 634 ? -16.67162 -3.08374 19.22240 1.000 32.51739 634 PRO A CA 1
ATOM 4821 C C . PRO A 1 634 ? -16.82370 -1.88025 18.28609 1.000 37.75962 634 PRO A C 1
ATOM 4822 O O . PRO A 1 634 ? -15.92692 -1.60985 17.47307 1.000 34.33487 634 PRO A O 1
ATOM 4826 N N . LEU A 1 635 ? -17.92839 -1.13463 18.40190 1.000 33.15599 635 LEU A N 1
ATOM 4827 C CA . LEU A 1 635 ? -18.12543 0.04470 17.57026 1.000 36.82542 635 LEU A CA 1
ATOM 4828 C C . LEU A 1 635 ? -17.02400 1.07282 17.81955 1.000 33.87679 635 LEU A C 1
ATOM 4829 O O . LEU A 1 635 ? -16.46453 1.64575 16.88078 1.000 34.39479 635 LEU A O 1
ATOM 4834 N N . ALA A 1 636 ? -16.70665 1.31583 19.09151 1.000 30.35628 636 ALA A N 1
ATOM 4835 C CA . ALA A 1 636 ? -15.70564 2.31635 19.43739 1.000 39.74153 636 ALA A CA 1
ATOM 4836 C C . ALA A 1 636 ? -14.34354 1.94188 18.86323 1.000 36.38415 636 ALA A C 1
ATOM 4837 O O . ALA A 1 636 ? -13.68305 2.77421 18.23195 1.000 32.17307 636 ALA A O 1
ATOM 4839 N N . PHE A 1 637 ? -13.92982 0.67668 19.03332 1.000 32.10812 637 PHE A N 1
ATOM 4840 C CA . PHE A 1 637 ? -12.61292 0.26224 18.55492 1.000 35.37981 637 PHE A CA 1
ATOM 4841 C C . PHE A 1 637 ? -12.52727 0.30444 17.03215 1.000 35.96652 637 PHE A C 1
ATOM 4842 O O . PHE A 1 637 ? -11.52196 0.78282 16.47360 1.000 34.59351 637 PHE A O 1
ATOM 4850 N N . ALA A 1 638 ? -13.56677 -0.18607 16.33940 1.000 35.56242 638 ALA A N 1
ATOM 4851 C CA . ALA A 1 638 ? -13.52856 -0.13707 14.87602 1.000 36.55768 638 ALA A CA 1
ATOM 4852 C C . ALA A 1 638 ? -13.43981 1.30534 14.37861 1.000 36.77876 638 ALA A C 1
ATOM 4853 O O . ALA A 1 638 ? -12.65543 1.61711 13.46425 1.000 38.15927 638 ALA A O 1
ATOM 4855 N N . GLU A 1 639 ? -14.21826 2.20794 14.98711 1.000 35.86753 639 GLU A N 1
ATOM 4856 C CA . GLU A 1 639 ? -14.17505 3.60178 14.56850 1.000 34.92702 639 GLU A CA 1
ATOM 4857 C C . GLU A 1 639 ? -12.80616 4.22718 14.85364 1.000 36.49098 639 GLU A C 1
ATOM 4858 O O . GLU A 1 639 ? -12.28418 5.00241 14.03299 1.000 32.30308 639 GLU A O 1
ATOM 4864 N N . TYR A 1 640 ? -12.20330 3.90275 16.00682 1.000 33.16550 640 TYR A N 1
ATOM 4865 C CA . TYR A 1 640 ? -10.89359 4.46423 16.31964 1.000 29.77786 640 TYR A CA 1
ATOM 4866 C C . TYR A 1 640 ? -9.84725 4.04257 15.28514 1.000 34.91056 640 TYR A C 1
ATOM 4867 O O . TYR A 1 640 ? -9.05984 4.87368 14.80657 1.000 29.65510 640 TYR A O 1
ATOM 4876 N N . PHE A 1 641 ? -9.81957 2.75322 14.92101 1.000 32.18352 641 PHE A N 1
ATOM 4877 C CA . PHE A 1 641 ? -8.77990 2.33070 13.98370 1.000 35.61093 641 PHE A CA 1
ATOM 4878 C C . PHE A 1 641 ? -9.04448 2.86545 12.57003 1.000 36.28682 641 PHE A C 1
ATOM 4879 O O . PHE A 1 641 ? -8.10106 3.24690 11.86273 1.000 34.39204 641 PHE A O 1
ATOM 4887 N N . ARG A 1 642 ? -10.31206 2.93967 12.14315 1.000 36.71707 642 ARG A N 1
ATOM 4888 C CA . ARG A 1 642 ? -10.59001 3.52266 10.82639 1.000 31.43412 642 ARG A CA 1
ATOM 4889 C C . ARG A 1 642 ? -10.16975 4.99738 10.76769 1.000 38.66748 642 ARG A C 1
ATOM 4890 O O . ARG A 1 642 ? -9.58219 5.45027 9.77913 1.000 37.05733 642 ARG A O 1
ATOM 4898 N N . ARG A 1 643 ? -10.46635 5.76747 11.81246 1.000 32.95165 643 ARG A N 1
ATOM 4899 C CA . ARG A 1 643 ? -10.08941 7.17921 11.78558 1.000 36.10677 643 ARG A CA 1
ATOM 4900 C C . ARG A 1 643 ? -8.57719 7.35174 11.84626 1.000 38.55906 643 ARG A C 1
ATOM 4901 O O . ARG A 1 643 ? -8.00847 8.16784 11.10841 1.000 35.36186 643 ARG A O 1
ATOM 4909 N N . PHE A 1 644 ? -7.90981 6.56451 12.70271 1.000 40.22885 644 PHE A N 1
ATOM 4910 C CA . PHE A 1 644 ? -6.46232 6.63352 12.81679 1.000 37.89496 644 PHE A CA 1
ATOM 4911 C C . PHE A 1 644 ? -5.79094 6.29166 11.49699 1.000 38.44954 644 PHE A C 1
ATOM 4912 O O . PHE A 1 644 ? -4.84053 6.96156 11.07647 1.000 38.08456 644 PHE A O 1
ATOM 4920 N N . ASN A 1 645 ? -6.25354 5.22770 10.84475 1.000 37.97346 645 ASN A N 1
ATOM 4921 C CA . ASN A 1 645 ? -5.68451 4.82810 9.56701 1.000 43.68249 645 ASN A CA 1
ATOM 4922 C C . ASN A 1 645 ? -6.08692 5.77870 8.44728 1.000 41.36339 645 ASN A C 1
ATOM 4923 O O . ASN A 1 645 ? -5.49294 5.72846 7.37211 1.000 39.60579 645 ASN A O 1
ATOM 4928 N N . GLY A 1 646 ? -7.06141 6.65211 8.67628 1.000 40.06487 646 GLY A N 1
ATOM 4929 C CA . GLY A 1 646 ? -7.32811 7.66611 7.68465 1.000 39.13981 646 GLY A CA 1
ATOM 4930 C C . GLY A 1 646 ? -6.49252 8.91936 7.80559 1.000 39.21157 646 GLY A C 1
ATOM 4931 O O . GLY A 1 646 ? -6.69817 9.84880 7.02867 1.000 42.27886 646 GLY A O 1
ATOM 4932 N N . LYS A 1 647 ? -5.53725 8.97985 8.73833 1.000 43.88937 647 LYS A N 1
ATOM 4933 C CA . LYS A 1 647 ? -4.91365 10.23677 9.14208 1.000 40.55452 647 LYS A CA 1
ATOM 4934 C C . LYS A 1 647 ? -3.39203 10.12246 9.21088 1.000 47.63289 647 LYS A C 1
ATOM 4935 O O . LYS A 1 647 ? -2.84973 9.08669 9.62491 1.000 38.30463 647 LYS A O 1
ATOM 4941 N N . GLY A 1 648 ? -2.70826 11.20068 8.84487 1.000 44.53304 648 GLY A N 1
ATOM 4942 C CA . GLY A 1 648 ? -1.26535 11.25003 8.97513 1.000 39.67557 648 GLY A CA 1
ATOM 4943 C C . GLY A 1 648 ? -0.53716 10.89935 7.68680 1.000 41.72043 648 GLY A C 1
ATOM 4944 O O . GLY A 1 648 ? -1.02444 10.13848 6.84838 1.000 45.86106 648 GLY A O 1
ATOM 4945 N N . ASP A 1 649 ? 0.65494 11.47333 7.52484 1.000 45.83409 649 ASP A N 1
ATOM 4946 C CA . ASP A 1 649 ? 1.51307 11.21188 6.37570 1.000 45.14669 649 ASP A CA 1
ATOM 4947 C C . ASP A 1 649 ? 2.39267 10.00582 6.68778 1.000 42.02081 649 ASP A C 1
ATOM 4948 O O . ASP A 1 649 ? 3.21426 10.05299 7.60630 1.000 46.71486 649 ASP A O 1
ATOM 4953 N N . VAL A 1 650 ? 2.22403 8.92649 5.92362 1.000 43.61240 650 VAL A N 1
ATOM 4954 C CA . VAL A 1 650 ? 2.85290 7.66261 6.30165 1.000 39.96419 650 VAL A CA 1
ATOM 4955 C C . VAL A 1 650 ? 4.32856 7.57323 5.92783 1.000 40.26725 650 VAL A C 1
ATOM 4956 O O . VAL A 1 650 ? 5.02432 6.68300 6.43476 1.000 37.53887 650 VAL A O 1
ATOM 4960 N N . ASP A 1 651 ? 4.83811 8.43902 5.03761 1.000 38.52156 651 ASP A N 1
ATOM 4961 C CA . ASP A 1 651 ? 6.28487 8.59713 4.87746 1.000 32.99638 651 ASP A CA 1
ATOM 4962 C C . ASP A 1 651 ? 6.58884 10.08514 4.90220 1.000 34.48831 651 ASP A C 1
ATOM 4963 O O . ASP A 1 651 ? 6.94747 10.65349 3.87321 1.000 34.01386 651 ASP A O 1
ATOM 4968 N N . LYS A 1 652 ? 6.59751 10.66419 6.09810 1.000 38.65508 652 LYS A N 1
ATOM 4969 C CA . LYS A 1 652 ? 6.77347 12.10638 6.22073 1.000 41.13949 652 LYS A CA 1
ATOM 4970 C C . LYS A 1 652 ? 8.18661 12.53526 5.87215 1.000 39.19987 652 LYS A C 1
ATOM 4971 O O . LYS A 1 652 ? 8.39845 13.65915 5.42278 1.000 41.73743 652 LYS A O 1
ATOM 4977 N N . HIS A 1 653 ? 9.16519 11.66211 6.05856 1.000 43.90502 653 HIS A N 1
ATOM 4978 C CA . HIS A 1 653 ? 10.54850 12.06771 5.89649 1.000 43.22841 653 HIS A CA 1
ATOM 4979 C C . HIS A 1 653 ? 11.18315 11.53396 4.62335 1.000 38.93630 653 HIS A C 1
ATOM 4980 O O . HIS A 1 653 ? 12.40272 11.62230 4.48229 1.000 45.16015 653 HIS A O 1
ATOM 4987 N N . GLY A 1 654 ? 10.38964 11.00675 3.69011 1.000 36.49622 654 GLY A N 1
ATOM 4988 C CA . GLY A 1 654 ? 10.90808 10.62080 2.38927 1.000 35.99649 654 GLY A CA 1
ATOM 4989 C C . GLY A 1 654 ? 11.84576 9.42111 2.39685 1.000 38.74400 654 GLY A C 1
ATOM 4990 O O . GLY A 1 654 ? 12.70401 9.31509 1.51984 1.000 35.55886 654 GLY A O 1
ATOM 4991 N N . ILE A 1 655 ? 11.69833 8.50714 3.36136 1.000 38.44903 655 ILE A N 1
ATOM 4992 C CA . ILE A 1 655 ? 12.61013 7.36288 3.45289 1.000 36.34320 655 ILE A CA 1
ATOM 4993 C C . ILE A 1 655 ? 12.58387 6.54082 2.17098 1.000 32.59144 655 ILE A C 1
ATOM 4994 O O . ILE A 1 655 ? 13.62849 6.08244 1.69042 1.000 35.16281 655 ILE A O 1
ATOM 4999 N N . THR A 1 656 ? 11.39597 6.34075 1.59785 1.000 37.29289 656 THR A N 1
ATOM 5000 C CA . THR A 1 656 ? 11.25089 5.36549 0.51446 1.000 42.49758 656 THR A CA 1
ATOM 5001 C C . THR A 1 656 ? 12.08946 5.75181 -0.69573 1.000 39.57827 656 THR A C 1
ATOM 5002 O O . THR A 1 656 ? 12.81568 4.91857 -1.25212 1.000 34.09920 656 THR A O 1
ATOM 5006 N N . THR A 1 657 ? 12.03541 7.02342 -1.09863 1.000 32.85203 657 THR A N 1
ATOM 5007 C CA . THR A 1 657 ? 12.80049 7.43371 -2.27283 1.000 39.49849 657 THR A CA 1
ATOM 5008 C C . THR A 1 657 ? 14.26847 7.69988 -1.94979 1.000 37.67294 657 THR A C 1
ATOM 5009 O O . THR A 1 657 ? 15.10585 7.68267 -2.86066 1.000 41.58688 657 THR A O 1
ATOM 5013 N N . LEU A 1 658 ? 14.59664 7.99653 -0.69044 1.000 35.68407 658 LEU A N 1
ATOM 5014 C CA . LEU A 1 658 ? 15.99533 8.00975 -0.30475 1.000 35.02321 658 LEU A CA 1
ATOM 5015 C C . LEU A 1 658 ? 16.62011 6.63448 -0.52920 1.000 34.48316 658 LEU A C 1
ATOM 5016 O O . LEU A 1 658 ? 17.73767 6.52452 -1.06224 1.000 33.33439 658 LEU A O 1
ATOM 5021 N N . LEU A 1 659 ? 15.91100 5.56824 -0.14933 1.000 30.76707 659 LEU A N 1
ATOM 5022 C CA . LEU A 1 659 ? 16.53831 4.25596 -0.19146 1.000 30.48974 659 LEU A CA 1
ATOM 5023 C C . LEU A 1 659 ? 16.25379 3.50416 -1.48296 1.000 32.03074 659 LEU A C 1
ATOM 5024 O O . LEU A 1 659 ? 16.83199 2.42553 -1.69459 1.000 31.30003 659 LEU A O 1
ATOM 5029 N N . THR A 1 660 ? 15.41614 4.05742 -2.35969 1.000 32.90547 660 THR A N 1
ATOM 5030 C CA . THR A 1 660 ? 15.15683 3.42448 -3.65029 1.000 34.36346 660 THR A CA 1
ATOM 5031 C C . THR A 1 660 ? 16.37183 3.60690 -4.54984 1.000 33.39134 660 THR A C 1
ATOM 5032 O O . THR A 1 660 ? 16.88182 4.72292 -4.69459 1.000 31.54761 660 THR A O 1
ATOM 5036 N N . ALA A 1 661 ? 16.86194 2.50266 -5.11119 1.000 25.97690 661 ALA A N 1
ATOM 5037 C CA . ALA A 1 661 ? 18.07037 2.53962 -5.93022 1.000 29.89809 661 ALA A CA 1
ATOM 5038 C C . ALA A 1 661 ? 17.80694 3.14875 -7.30949 1.000 36.29597 661 ALA A C 1
ATOM 5039 O O . ALA A 1 661 ? 16.79760 2.84984 -7.96304 1.000 31.53399 661 ALA A O 1
ATOM 5041 N N . GLU A 1 662 ? 18.74140 3.99274 -7.75327 1.000 36.96262 662 GLU A N 1
ATOM 5042 C CA . GLU A 1 662 ? 18.76790 4.55449 -9.09893 1.000 36.64350 662 GLU A CA 1
ATOM 5043 C C . GLU A 1 662 ? 19.92485 3.94961 -9.87294 1.000 36.25033 662 GLU A C 1
ATOM 5044 O O . GLU A 1 662 ? 21.06006 3.95295 -9.39170 1.000 36.96366 662 GLU A O 1
ATOM 5050 N N . ALA A 1 663 ? 19.64103 3.44701 -11.06957 1.000 40.11174 663 ALA A N 1
ATOM 5051 C CA . ALA A 1 663 ? 20.65590 2.85333 -11.92529 1.000 39.63380 663 ALA A CA 1
ATOM 5052 C C . ALA A 1 663 ? 20.76553 3.61245 -13.24125 1.000 40.04046 663 ALA A C 1
ATOM 5053 O O . ALA A 1 663 ? 19.83530 4.30003 -13.68055 1.000 42.61173 663 ALA A O 1
ATOM 5055 N N . SER A 1 664 ? 21.94089 3.49959 -13.84729 1.000 40.39270 664 SER A N 1
ATOM 5056 C CA . SER A 1 664 ? 22.22686 4.10729 -15.13474 1.000 38.11876 664 SER A CA 1
ATOM 5057 C C . SER A 1 664 ? 23.61493 3.65883 -15.54203 1.000 37.74166 664 SER A C 1
ATOM 5058 O O . SER A 1 664 ? 24.40470 3.22199 -14.70787 1.000 36.09580 664 SER A O 1
ATOM 5061 N N . ASN A 1 665 ? 23.90951 3.80032 -16.83266 1.000 39.05913 665 ASN A N 1
ATOM 5062 C CA . ASN A 1 665 ? 25.21473 3.40315 -17.33797 1.000 39.63156 665 ASN A CA 1
ATOM 5063 C C . ASN A 1 665 ? 26.31779 4.23377 -16.70808 1.000 39.11982 665 ASN A C 1
ATOM 5064 O O . ASN A 1 665 ? 27.40070 3.71419 -16.39121 1.000 37.48524 665 ASN A O 1
ATOM 5069 N N . GLU A 1 666 ? 26.05023 5.51734 -16.48214 1.000 38.55509 666 GLU A N 1
ATOM 5070 C CA . GLU A 1 666 ? 27.05266 6.37658 -15.86926 1.000 40.98466 666 GLU A CA 1
ATOM 5071 C C . GLU A 1 666 ? 27.20483 6.10986 -14.37217 1.000 41.93703 666 GLU A C 1
ATOM 5072 O O . GLU A 1 666 ? 28.32917 6.11156 -13.85261 1.000 40.49342 666 GLU A O 1
ATOM 5078 N N . ASN A 1 667 ? 26.09946 5.87976 -13.66381 1.000 36.90710 667 ASN A N 1
ATOM 5079 C CA . ASN A 1 667 ? 26.12649 5.66099 -12.21416 1.000 36.39989 667 ASN A CA 1
ATOM 5080 C C . ASN A 1 667 ? 25.39449 4.35137 -11.94318 1.000 34.71647 667 ASN A C 1
ATOM 5081 O O . ASN A 1 667 ? 24.17478 4.32625 -11.71748 1.000 33.00803 667 ASN A O 1
ATOM 5086 N N . PRO A 1 668 ? 26.11514 3.24057 -11.96757 1.000 37.17804 668 PRO A N 1
ATOM 5087 C CA . PRO A 1 668 ? 25.45241 1.92926 -12.00094 1.000 31.53740 668 PRO A CA 1
ATOM 5088 C C . PRO A 1 668 ? 24.44949 1.70863 -10.88326 1.000 33.45305 668 PRO A C 1
ATOM 5089 O O . PRO A 1 668 ? 23.40441 1.09876 -11.12537 1.000 33.21935 668 PRO A O 1
ATOM 5093 N N . LEU A 1 669 ? 24.69426 2.23255 -9.68451 1.000 35.91908 669 LEU A N 1
ATOM 5094 C CA . LEU A 1 669 ? 23.85391 1.88304 -8.53537 1.000 33.36869 669 LEU A CA 1
ATOM 5095 C C . LEU A 1 669 ? 23.94738 2.99021 -7.49607 1.000 27.43374 669 LEU A C 1
ATOM 5096 O O . LEU A 1 669 ? 24.97865 3.13158 -6.84362 1.000 32.93544 669 LEU A O 1
ATOM 5101 N N . ALA A 1 670 ? 22.88761 3.77551 -7.33689 1.000 34.13671 670 ALA A N 1
ATOM 5102 C CA . ALA A 1 670 ? 22.90226 4.93113 -6.44621 1.000 33.03289 670 ALA A CA 1
ATOM 5103 C C . ALA A 1 670 ? 21.83866 4.76267 -5.35812 1.000 29.21584 670 ALA A C 1
ATOM 5104 O O . ALA A 1 670 ? 20.65060 4.69377 -5.66791 1.000 27.50586 670 ALA A O 1
ATOM 5106 N N . ILE A 1 671 ? 22.26433 4.70183 -4.09088 1.000 30.01190 671 ILE A N 1
ATOM 5107 C CA . ILE A 1 671 ? 21.36111 4.61773 -2.93654 1.000 29.17695 671 ILE A CA 1
ATOM 5108 C C . ILE A 1 671 ? 21.88715 5.55604 -1.86181 1.000 30.78687 671 ILE A C 1
ATOM 5109 O O . ILE A 1 671 ? 23.10198 5.66909 -1.67176 1.000 33.23713 671 ILE A O 1
ATOM 5114 N N . LYS A 1 672 ? 20.98494 6.22029 -1.14773 1.000 30.40707 672 LYS A N 1
ATOM 5115 C CA . LYS A 1 672 ? 21.38996 7.14982 -0.09774 1.000 30.75508 672 LYS A CA 1
ATOM 5116 C C . LYS A 1 672 ? 21.32400 6.50178 1.29279 1.000 28.34640 672 LYS A C 1
ATOM 5117 O O . LYS A 1 672 ? 20.58550 6.94008 2.16502 1.000 28.07972 672 LYS A O 1
ATOM 5123 N N . PHE A 1 673 ? 22.15137 5.47229 1.51791 1.000 27.53772 673 PHE A N 1
ATOM 5124 C CA . PHE A 1 673 ? 22.18825 4.78329 2.81974 1.000 27.55996 673 PHE A CA 1
ATOM 5125 C C . PHE A 1 673 ? 22.44868 5.74772 3.97507 1.000 30.44657 673 PHE A C 1
ATOM 5126 O O . PHE A 1 673 ? 21.79068 5.67586 5.02660 1.000 27.26301 673 PHE A O 1
ATOM 5134 N N . ARG A 1 674 ? 23.49719 6.58251 3.83551 1.000 24.92519 674 ARG A N 1
ATOM 5135 C CA . ARG A 1 674 ? 23.92552 7.43330 4.94209 1.000 32.79915 674 ARG A CA 1
ATOM 5136 C C . ARG A 1 674 ? 22.84938 8.45486 5.30847 1.000 30.36555 674 ARG A C 1
ATOM 5137 O O . ARG A 1 674 ? 22.45799 8.58831 6.48316 1.000 34.57049 674 ARG A O 1
ATOM 5145 N N . THR A 1 675 ? 22.33504 9.16464 4.29967 1.000 30.90963 675 THR A N 1
ATOM 5146 C CA . THR A 1 675 ? 21.30838 10.18134 4.53909 1.000 30.20683 675 THR A CA 1
ATOM 5147 C C . THR A 1 675 ? 20.03952 9.54974 5.08664 1.000 27.50357 675 THR A C 1
ATOM 5148 O O . THR A 1 675 ? 19.41575 10.09421 6.00079 1.000 29.71999 675 THR A O 1
ATOM 5152 N N . ALA A 1 676 ? 19.65368 8.38159 4.55553 1.000 30.51724 676 ALA A N 1
ATOM 5153 C CA . ALA A 1 676 ? 18.44580 7.70640 5.03407 1.000 26.90435 676 ALA A CA 1
ATOM 5154 C C . ALA A 1 676 ? 18.57007 7.31260 6.49961 1.000 29.26853 676 ALA A C 1
ATOM 5155 O O . ALA A 1 676 ? 17.65016 7.54252 7.28560 1.000 31.78477 676 ALA A O 1
ATOM 5157 N N . ALA A 1 677 ? 19.69802 6.70457 6.88111 1.000 30.27636 677 ALA A N 1
ATOM 5158 C CA . ALA A 1 677 ? 19.92252 6.32742 8.27396 1.000 27.51060 677 ALA A CA 1
ATOM 5159 C C . ALA A 1 677 ? 19.81095 7.53683 9.20317 1.000 33.29566 677 ALA A C 1
ATOM 5160 O O . ALA A 1 677 ? 19.14626 7.48156 10.24978 1.000 34.66583 677 ALA A O 1
ATOM 5162 N N . GLU A 1 678 ? 20.44581 8.65296 8.82377 1.000 31.75265 678 GLU A N 1
ATOM 5163 C CA . GLU A 1 678 ? 20.37461 9.84042 9.68537 1.000 39.77874 678 GLU A CA 1
ATOM 5164 C C . GLU A 1 678 ? 18.95149 10.37348 9.77323 1.000 35.32997 678 GLU A C 1
ATOM 5165 O O . GLU A 1 678 ? 18.49346 10.76805 10.85160 1.000 36.69192 678 GLU A O 1
ATOM 5171 N N . ARG A 1 679 ? 18.23276 10.38645 8.65121 1.000 34.31455 679 ARG A N 1
ATOM 5172 C CA . ARG A 1 679 ? 16.84500 10.83654 8.67102 1.000 35.04998 679 ARG A CA 1
ATOM 5173 C C . ARG A 1 679 ? 15.96387 9.92456 9.51557 1.000 39.19868 679 ARG A C 1
ATOM 5174 O O . ARG A 1 679 ? 15.02050 10.39734 10.16895 1.000 36.90445 679 ARG A O 1
ATOM 5182 N N . PHE A 1 680 ? 16.21067 8.60827 9.46614 1.000 35.96129 680 PHE A N 1
ATOM 5183 C CA . PHE A 1 680 ? 15.41744 7.69416 10.27422 1.000 34.46566 680 PHE A CA 1
ATOM 5184 C C . PHE A 1 680 ? 15.65525 7.93826 11.75779 1.000 37.18048 680 PHE A C 1
ATOM 5185 O O . PHE A 1 680 ? 14.75573 7.73501 12.57065 1.000 37.28486 680 PHE A O 1
ATOM 5193 N N . HIS A 1 681 ? 16.84704 8.42889 12.11651 1.000 45.81522 681 HIS A N 1
ATOM 5194 C CA . HIS A 1 681 ? 17.11856 8.77953 13.51301 1.000 47.82318 681 HIS A CA 1
ATOM 5195 C C . HIS A 1 681 ? 16.05665 9.68662 14.14725 1.000 49.67595 681 HIS A C 1
ATOM 5196 O O . HIS A 1 681 ? 15.95355 9.73148 15.38006 1.000 52.18433 681 HIS A O 1
ATOM 5203 N N . LEU A 1 682 ? 15.25661 10.40548 13.35804 1.000 48.88322 682 LEU A N 1
ATOM 5204 C CA . LEU A 1 682 ? 14.17052 11.19157 13.94849 1.000 46.01563 682 LEU A CA 1
ATOM 5205 C C . LEU A 1 682 ? 12.97069 10.35240 14.40871 1.000 48.74450 682 LEU A C 1
ATOM 5206 O O . LEU A 1 682 ? 11.97578 10.94793 14.83408 1.000 55.24627 682 LEU A O 1
ATOM 5211 N N . ILE A 1 683 ? 13.01929 9.01308 14.35524 1.000 44.41133 683 ILE A N 1
ATOM 5212 C CA . ILE A 1 683 ? 11.87106 8.21175 14.79545 1.000 47.47264 683 ILE A CA 1
ATOM 5213 C C . ILE A 1 683 ? 11.54826 8.42159 16.27354 1.000 52.46148 683 ILE A C 1
ATOM 5214 O O . ILE A 1 683 ? 10.42125 8.15607 16.70991 1.000 50.74125 683 ILE A O 1
ATOM 5219 N N . ASP A 1 684 ? 12.51456 8.90437 17.05415 1.000 48.92097 684 ASP A N 1
ATOM 5220 C CA . ASP A 1 684 ? 12.34677 9.18502 18.47221 1.000 59.24382 684 ASP A CA 1
ATOM 5221 C C . ASP A 1 684 ? 12.89857 10.56287 18.82613 1.000 61.26135 684 ASP A C 1
ATOM 5222 O O . ASP A 1 684 ? 13.39214 10.77011 19.94179 1.000 63.95677 684 ASP A O 1
ATOM 5227 N N . ASN A 1 685 ? 12.84941 11.50237 17.87970 1.000 55.93303 685 ASN A N 1
ATOM 5228 C CA . ASN A 1 685 ? 13.24814 12.89698 18.12585 1.000 67.94221 685 ASN A CA 1
ATOM 5229 C C . ASN A 1 685 ? 14.70448 13.00425 18.57760 1.000 69.00559 685 ASN A C 1
ATOM 5230 O O . ASN A 1 685 ? 15.05561 13.85092 19.40576 1.000 70.68493 685 ASN A O 1
ATOM 5235 N N . GLN A 1 686 ? 15.55499 12.14303 18.01273 1.000 68.65344 686 GLN A N 1
ATOM 5236 C CA . GLN A 1 686 ? 16.99098 12.11283 18.29199 1.000 68.19662 686 GLN A CA 1
ATOM 5237 C C . GLN A 1 686 ? 17.26035 11.85998 19.78017 1.000 70.22594 686 GLN A C 1
ATOM 5238 O O . GLN A 1 686 ? 17.83511 12.69174 20.49055 1.000 70.51093 686 GLN A O 1
ATOM 5244 N N . GLY A 1 687 ? 16.82298 10.68758 20.23964 1.000 67.49326 687 GLY A N 1
ATOM 5245 C CA . GLY A 1 687 ? 17.04180 10.29733 21.62767 1.000 67.41601 687 GLY A CA 1
ATOM 5246 C C . GLY A 1 687 ? 18.51880 10.07585 21.92323 1.000 69.05716 687 GLY A C 1
ATOM 5247 O O . GLY A 1 687 ? 19.18701 9.29363 21.23519 1.000 68.91202 687 GLY A O 1
ATOM 5248 N N . VAL A 1 688 ? 19.03714 10.74217 22.96283 1.000 66.13801 688 VAL A N 1
ATOM 5249 C CA . VAL A 1 688 ? 20.42148 10.54179 23.39548 1.000 68.78092 688 VAL A CA 1
ATOM 5250 C C . VAL A 1 688 ? 20.43219 9.84143 24.75444 1.000 64.28042 688 VAL A C 1
ATOM 5251 O O . VAL A 1 688 ? 19.70995 10.23755 25.68252 1.000 60.25293 688 VAL A O 1
ATOM 5255 N N . ALA A 1 689 ? 21.23055 8.77677 24.85293 1.000 60.22902 689 ALA A N 1
ATOM 5256 C CA . ALA A 1 689 ? 21.33259 7.98668 26.06996 1.000 51.95733 689 ALA A CA 1
ATOM 5257 C C . ALA A 1 689 ? 22.22410 8.67943 27.09216 1.000 51.76876 689 ALA A C 1
ATOM 5258 O O . ALA A 1 689 ? 23.11435 9.45484 26.74625 1.000 53.09546 689 ALA A O 1
ATOM 5260 N N . LEU A 1 690 ? 21.98843 8.37153 28.36475 1.000 45.64621 690 LEU A N 1
ATOM 5261 C CA . LEU A 1 690 ? 22.64330 9.07582 29.45362 1.000 45.34406 690 LEU A CA 1
ATOM 5262 C C . LEU A 1 690 ? 22.65016 8.16004 30.67552 1.000 45.83344 690 LEU A C 1
ATOM 5263 O O . LEU A 1 690 ? 21.61065 7.60940 31.06283 1.000 43.47570 690 LEU A O 1
ATOM 5268 N N . ILE A 1 691 ? 23.82091 7.96517 31.24978 1.000 44.74126 691 ILE A N 1
ATOM 5269 C CA . ILE A 1 691 ? 23.99410 7.00870 32.32983 1.000 44.67792 691 ILE A CA 1
ATOM 5270 C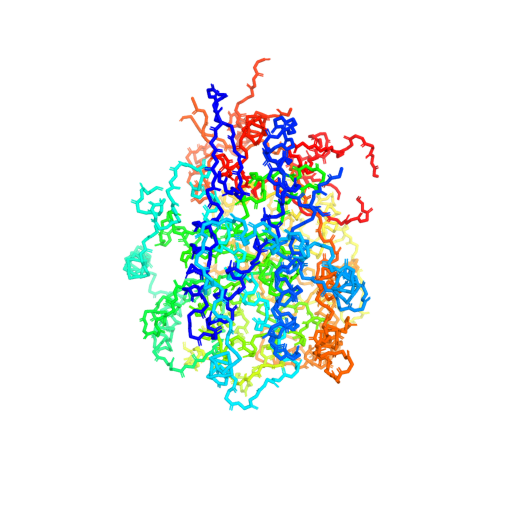 C . ILE A 1 691 ? 23.83469 7.76424 33.63046 1.000 44.07312 691 ILE A C 1
ATOM 5271 O O . ILE A 1 691 ? 24.40099 8.84904 33.77855 1.000 44.50575 691 ILE A O 1
ATOM 5276 N N . VAL A 1 692 ? 23.02653 7.23250 34.54427 1.000 42.01649 692 VAL A N 1
ATOM 5277 C CA . VAL A 1 692 ? 22.71019 7.89735 35.80468 1.000 42.97663 692 VAL A CA 1
ATOM 5278 C C . VAL A 1 692 ? 23.17060 7.01893 36.95642 1.000 44.12680 692 VAL A C 1
ATOM 5279 O O . VAL A 1 692 ? 22.89543 5.81479 36.96239 1.000 42.60815 692 VAL A O 1
ATOM 5283 N N . PRO A 1 693 ? 23.90016 7.56814 37.92317 1.000 47.44859 693 PRO A N 1
ATOM 5284 C CA . PRO A 1 693 ? 24.52268 6.79463 39.01568 1.000 48.70479 693 PRO A CA 1
ATOM 5285 C C . PRO A 1 693 ? 23.57365 6.52523 40.17945 1.000 48.61016 693 PRO A C 1
ATOM 5286 O O . PRO A 1 693 ? 23.86455 6.81163 41.34248 1.000 52.24982 693 PRO A O 1
ATOM 5290 N N . PHE A 1 694 ? 22.42332 5.94993 39.87516 1.000 46.71671 694 PHE A N 1
ATOM 5291 C CA . PHE A 1 694 ? 21.45498 5.63984 40.91603 1.000 45.50223 694 PHE A CA 1
ATOM 5292 C C . PHE A 1 694 ? 21.94717 4.42927 41.70525 1.000 41.90209 694 PHE A C 1
ATOM 5293 O O . PHE A 1 694 ? 22.08798 3.34252 41.14162 1.000 44.30232 694 PHE A O 1
ATOM 5301 N N . ILE A 1 695 ? 22.22177 4.61129 42.99911 1.000 45.97058 695 ILE A N 1
ATOM 5302 C CA . ILE A 1 695 ? 22.71493 3.52292 43.84842 1.000 38.81929 695 ILE A CA 1
ATOM 5303 C C . ILE A 1 695 ? 21.59476 2.51194 44.08438 1.000 39.21761 695 ILE A C 1
ATOM 5304 O O . ILE A 1 695 ? 20.57197 2.84825 44.69482 1.000 37.65844 695 ILE A O 1
ATOM 5309 N N . PRO A 1 696 ? 21.75284 1.26526 43.66323 1.000 42.23258 696 PRO A N 1
ATOM 5310 C CA . PRO A 1 696 ? 20.63971 0.30492 43.71896 1.000 37.22196 696 PRO A CA 1
ATOM 5311 C C . PRO A 1 696 ? 20.50181 -0.33480 45.09516 1.000 40.14995 696 PRO A C 1
ATOM 5312 O O . PRO A 1 696 ? 21.38579 -0.25200 45.94377 1.000 38.86263 696 PRO A O 1
ATOM 5316 N N . LEU A 1 697 ? 19.36032 -0.98517 45.30084 1.000 37.85031 697 LEU A N 1
ATOM 5317 C CA . LEU A 1 697 ? 19.21004 -1.85201 46.45683 1.000 39.45832 697 LEU A CA 1
ATOM 5318 C C . LEU A 1 697 ? 20.01453 -3.12199 46.23371 1.000 42.78144 697 LEU A C 1
ATOM 5319 O O . LEU A 1 697 ? 20.03458 -3.67758 45.13105 1.000 39.70892 697 LEU A O 1
ATOM 5324 N N . ALA A 1 698 ? 20.68602 -3.57969 47.28683 1.000 45.45618 698 ALA A N 1
ATOM 5325 C CA . ALA A 1 698 ? 21.51603 -4.77419 47.21667 1.000 48.51267 698 ALA A CA 1
ATOM 5326 C C . ALA A 1 698 ? 21.33960 -5.57676 48.49223 1.000 50.20825 698 ALA A C 1
ATOM 5327 O O . ALA A 1 698 ? 20.72568 -5.11834 49.46032 1.000 52.15387 698 ALA A O 1
ATOM 5329 N N . HIS A 1 699 ? 21.88955 -6.79030 48.47581 1.000 52.37768 699 HIS A N 1
ATOM 5330 C CA . HIS A 1 699 ? 21.81222 -7.71707 49.59302 1.000 59.77157 699 HIS A CA 1
ATOM 5331 C C . HIS A 1 699 ? 23.18472 -8.33254 49.84958 1.000 60.21524 699 HIS A C 1
ATOM 5332 O O . HIS A 1 699 ? 24.00107 -8.46826 48.93328 1.000 58.05240 699 HIS A O 1
ATOM 5339 N N . TRP A 1 700 ? 23.42630 -8.71110 51.10125 1.000 58.93289 700 TRP A N 1
ATOM 5340 C CA . TRP A 1 700 ? 24.69727 -9.31348 51.50362 1.000 65.41662 700 TRP A CA 1
ATOM 5341 C C . TRP A 1 700 ? 24.58378 -10.82628 51.65024 1.000 65.65323 700 TRP A C 1
ATOM 5342 O O . TRP A 1 700 ? 24.77062 -11.56386 50.68287 1.000 64.99840 700 TRP A O 1
ATOM 5353 N N . SER A 1 705 ? 30.52653 -8.91696 50.62993 1.000 67.69605 705 SER A N 1
ATOM 5354 C CA . SER A 1 705 ? 30.36344 -8.73399 49.18841 1.000 68.38258 705 SER A CA 1
ATOM 5355 C C . SER A 1 705 ? 28.92674 -8.37057 48.82134 1.000 66.21544 705 SER A C 1
ATOM 5356 O O . SER A 1 705 ? 28.04312 -9.22912 48.83734 1.000 66.50060 705 SER A O 1
ATOM 5359 N N . PRO A 1 706 ? 28.69476 -7.09824 48.49270 1.000 65.04538 706 PRO A N 1
ATOM 5360 C CA . PRO A 1 706 ? 27.33867 -6.65807 48.12311 1.000 65.42666 706 PRO A CA 1
ATOM 5361 C C . PRO A 1 706 ? 26.96009 -7.10421 46.71435 1.000 58.99992 706 PRO A C 1
ATOM 5362 O O . PRO A 1 706 ? 27.71584 -6.91770 45.75812 1.000 60.50640 706 PRO A O 1
ATOM 5366 N N . GLN A 1 707 ? 25.77051 -7.67310 46.58684 1.000 54.39729 707 GLN A N 1
ATOM 5367 C CA . GLN A 1 707 ? 25.22444 -8.05443 45.29514 1.000 55.24528 707 GLN A CA 1
ATOM 5368 C C . GLN A 1 707 ? 23.91859 -7.30952 45.04389 1.000 52.66586 707 GLN A C 1
ATOM 5369 O O . GLN A 1 707 ? 22.98186 -7.40159 45.84910 1.000 49.27934 707 GLN A O 1
ATOM 5375 N N . ILE A 1 708 ? 23.85281 -6.59459 43.91477 1.000 46.97959 708 ILE A N 1
ATOM 5376 C CA . ILE A 1 708 ? 22.62436 -5.90536 43.52731 1.000 44.28950 708 ILE A CA 1
ATOM 5377 C C . ILE A 1 708 ? 21.48972 -6.90676 43.32221 1.000 43.44059 708 ILE A C 1
ATOM 5378 O O . ILE A 1 708 ? 21.69536 -8.03060 42.83976 1.000 48.31424 708 ILE A O 1
ATOM 5383 N N . VAL A 1 709 ? 20.28219 -6.51332 43.72882 1.000 39.81570 709 VAL A N 1
ATOM 5384 C CA . VAL A 1 709 ? 19.11492 -7.38371 43.60132 1.000 46.42047 709 VAL A CA 1
ATOM 5385 C C . VAL A 1 709 ? 18.80854 -7.61568 42.12196 1.000 41.89313 709 VAL A C 1
ATOM 5386 O O . VAL A 1 709 ? 18.77694 -6.67189 41.32981 1.000 40.84291 709 VAL A O 1
ATOM 5390 N N . GLU A 1 710 ? 18.59556 -8.87744 41.73626 1.000 44.58813 710 GLU A N 1
ATOM 5391 C CA . GLU A 1 710 ? 18.20295 -9.17946 40.36072 1.000 43.60087 710 GLU A CA 1
ATOM 5392 C C . GLU A 1 710 ? 16.82099 -8.60325 40.05430 1.000 44.48733 710 GLU A C 1
ATOM 5393 O O . GLU A 1 710 ? 15.94257 -8.52963 40.92009 1.000 43.02185 710 GLU A O 1
ATOM 5399 N N . ALA A 1 711 ? 16.61409 -8.23031 38.79396 1.000 38.82258 711 ALA A N 1
ATOM 5400 C CA . ALA A 1 711 ? 15.40772 -7.48173 38.45629 1.000 41.75255 711 ALA A CA 1
ATOM 5401 C C . ALA A 1 711 ? 14.15259 -8.30763 38.67127 1.000 41.17568 711 ALA A C 1
ATOM 5402 O O . ALA A 1 711 ? 13.11488 -7.76490 39.06073 1.000 38.61534 711 ALA A O 1
ATOM 5404 N N . ASN A 1 712 ? 14.21827 -9.61096 38.45873 1.000 39.73466 712 ASN A N 1
ATOM 5405 C CA . ASN A 1 712 ? 13.03269 -10.41760 38.65757 1.000 39.72489 712 ASN A CA 1
ATOM 5406 C C . ASN A 1 712 ? 12.94799 -10.99463 40.07047 1.000 44.46510 712 ASN A C 1
ATOM 5407 O O . ASN A 1 712 ? 12.13410 -11.88956 40.30604 1.000 45.99195 712 ASN A O 1
ATOM 5412 N N . GLU A 1 713 ? 13.78793 -10.53258 41.00032 1.000 44.96452 713 GLU A N 1
ATOM 5413 C CA . GLU A 1 713 ? 13.73627 -10.97005 42.39289 1.000 46.59286 713 GLU A CA 1
ATOM 5414 C C . GLU A 1 713 ? 13.33191 -9.85604 43.35459 1.000 42.90269 713 GLU A C 1
ATOM 5415 O O . GLU A 1 713 ? 13.14838 -10.11307 44.56215 1.000 41.10050 713 GLU A O 1
ATOM 5421 N N . LEU A 1 714 ? 13.12064 -8.64341 42.83272 1.000 41.10691 714 LEU A N 1
ATOM 5422 C CA . LEU A 1 714 ? 12.79576 -7.49093 43.66566 1.000 40.53203 714 LEU A CA 1
ATOM 5423 C C . LEU A 1 714 ? 11.58312 -7.75765 44.55064 1.000 40.18992 714 LEU A C 1
ATOM 5424 O O . LEU A 1 714 ? 11.60417 -7.47491 45.75459 1.000 40.51143 714 LEU A O 1
ATOM 5429 N N . ASP A 1 715 ? 10.52219 -8.31846 43.97455 1.000 41.13887 715 ASP A N 1
ATOM 5430 C CA . ASP A 1 715 ? 9.30678 -8.55214 44.74643 1.000 43.14704 715 ASP A CA 1
ATOM 5431 C C . ASP A 1 715 ? 9.60536 -9.41457 45.96073 1.000 46.07700 715 ASP A C 1
ATOM 5432 O O . ASP A 1 715 ? 9.28369 -9.03567 47.10281 1.000 44.07936 715 ASP A O 1
ATOM 5437 N N . ASP A 1 716 ? 10.32165 -10.53162 45.74910 1.000 44.25573 716 ASP A N 1
ATOM 5438 C CA . ASP A 1 716 ? 10.64000 -11.39160 46.88477 1.000 43.35096 716 ASP A CA 1
ATOM 5439 C C . ASP A 1 716 ? 11.45458 -10.61769 47.91017 1.000 40.97955 716 ASP A C 1
ATOM 5440 O O . ASP A 1 716 ? 11.16058 -10.65615 49.11693 1.000 39.36704 716 ASP A O 1
ATOM 5445 N N . PHE A 1 717 ? 12.42604 -9.83420 47.42272 1.000 40.05128 717 PHE A N 1
ATOM 5446 C CA . PHE A 1 717 ? 13.25862 -8.99734 48.28371 1.000 36.56191 717 PHE A CA 1
ATOM 5447 C C . PHE A 1 717 ? 12.39516 -8.08936 49.14969 1.000 41.81397 717 PHE A C 1
ATOM 5448 O O . PHE A 1 717 ? 12.53000 -8.07433 50.38144 1.000 42.70731 717 PHE A O 1
ATOM 5456 N N . PHE A 1 718 ? 11.44772 -7.37434 48.52500 1.000 39.61057 718 PHE A N 1
ATOM 5457 C CA . PHE A 1 718 ? 10.63738 -6.44148 49.29761 1.000 38.86484 718 PHE A CA 1
ATOM 5458 C C . PHE A 1 718 ? 9.77020 -7.17824 50.30469 1.000 37.91937 718 PHE A C 1
ATOM 5459 O O . PHE A 1 718 ? 9.49759 -6.65861 51.39059 1.000 35.04038 718 PHE A O 1
ATOM 5467 N N . ARG A 1 719 ? 9.34542 -8.39781 49.97524 1.000 43.40710 719 ARG A N 1
ATOM 5468 C CA . ARG A 1 719 ? 8.53551 -9.13455 50.92624 1.000 40.13877 719 ARG A CA 1
ATOM 5469 C C . ARG A 1 719 ? 9.37019 -9.58279 52.11017 1.000 45.01739 719 ARG A C 1
ATOM 5470 O O . ARG A 1 719 ? 8.87968 -9.60164 53.24729 1.000 43.77827 719 ARG A O 1
ATOM 5478 N N . ARG A 1 720 ? 10.64649 -9.91596 51.87423 1.000 46.46981 720 ARG A N 1
ATOM 5479 C CA . ARG A 1 720 ? 11.44947 -10.46250 52.96478 1.000 46.29942 720 ARG A CA 1
ATOM 5480 C C . ARG A 1 720 ? 11.80126 -9.38509 53.97451 1.000 43.81525 720 ARG A C 1
ATOM 5481 O O . ARG A 1 720 ? 11.82226 -9.63987 55.18302 1.000 46.50009 720 ARG A O 1
ATOM 5489 N N . HIS A 1 721 ? 12.06960 -8.17737 53.50253 1.000 39.74544 721 HIS A N 1
ATOM 5490 C CA . HIS A 1 721 ? 12.49708 -7.11395 54.39022 1.000 42.23282 721 HIS A CA 1
ATOM 5491 C C . HIS A 1 721 ? 11.34605 -6.29162 54.95715 1.000 42.91017 721 HIS A C 1
ATOM 5492 O O . HIS A 1 721 ? 11.56240 -5.54887 55.92235 1.000 41.12866 721 HIS A O 1
ATOM 5499 N N . LEU A 1 722 ? 10.13698 -6.39142 54.39267 1.000 40.92410 722 LEU A N 1
ATOM 5500 C CA . LEU A 1 722 ? 9.05241 -5.50144 54.79143 1.000 40.19268 722 LEU A CA 1
ATOM 5501 C C . LEU A 1 722 ? 7.83051 -6.19111 55.38128 1.000 37.84420 722 LEU A C 1
ATOM 5502 O O . LEU A 1 722 ? 7.09693 -5.54732 56.13697 1.000 39.74066 722 LEU A O 1
ATOM 5507 N N . ASP A 1 723 ? 7.57561 -7.45367 55.06892 1.000 40.58428 723 ASP A N 1
ATOM 5508 C CA . ASP A 1 723 ? 6.39150 -8.09836 55.61695 1.000 41.70198 723 ASP A CA 1
ATOM 5509 C C . ASP A 1 723 ? 6.49696 -8.16683 57.13771 1.000 46.41171 723 ASP A C 1
ATOM 5510 O O . ASP A 1 723 ? 7.57755 -8.37982 57.69636 1.000 43.56752 723 ASP A O 1
ATOM 5515 N N . GLY A 1 724 ? 5.37144 -7.94206 57.81440 1.000 43.20878 724 GLY A N 1
ATOM 5516 C CA . GLY A 1 724 ? 5.38856 -7.91863 59.26415 1.000 41.37890 724 GLY A CA 1
ATOM 5517 C C . GLY A 1 724 ? 6.01616 -6.69420 59.89273 1.000 42.97561 724 GLY A C 1
ATOM 5518 O O . GLY A 1 724 ? 6.22630 -6.68873 61.10596 1.000 46.01617 724 GLY A O 1
ATOM 5519 N N . VAL A 1 725 ? 6.31262 -5.65487 59.11370 1.000 39.85624 725 VAL A N 1
ATOM 5520 C CA . VAL A 1 725 ? 6.94105 -4.42634 59.59585 1.000 36.27342 725 VAL A CA 1
ATOM 5521 C C . VAL A 1 725 ? 5.97058 -3.26190 59.39457 1.000 41.75621 725 VAL A C 1
ATOM 5522 O O . VAL A 1 725 ? 5.32172 -3.16008 58.34774 1.000 36.91794 725 VAL A O 1
ATOM 5526 N N . GLU A 1 726 ? 5.86162 -2.38716 60.39744 1.000 36.55678 726 GLU A N 1
ATOM 5527 C CA . GLU A 1 726 ? 5.05377 -1.19085 60.24229 1.000 35.22373 726 GLU A CA 1
ATOM 5528 C C . GLU A 1 726 ? 5.58174 -0.31652 59.09746 1.000 41.36503 726 GLU A C 1
ATOM 5529 O O . GLU A 1 726 ? 6.79815 -0.13740 58.92974 1.000 35.31751 726 GLU A O 1
ATOM 5535 N N . VAL A 1 727 ? 4.64482 0.24992 58.32197 1.000 34.66049 727 VAL A N 1
ATOM 5536 C CA . VAL A 1 727 ? 4.98461 1.07413 57.15901 1.000 35.74114 727 VAL A CA 1
ATOM 5537 C C . VAL A 1 727 ? 5.89963 2.22081 57.56373 1.000 39.90016 727 VAL A C 1
ATOM 5538 O O . VAL A 1 727 ? 6.79826 2.61284 56.80675 1.000 37.24620 727 VAL A O 1
ATOM 5542 N N . SER A 1 728 ? 5.70425 2.75907 58.77448 1.000 36.98041 728 SER A N 1
ATOM 5543 C CA . SER A 1 728 ? 6.48376 3.89894 59.25175 1.000 39.45550 728 SER A CA 1
ATOM 5544 C C . SER A 1 728 ? 7.97790 3.61218 59.30500 1.000 41.94058 728 SER A C 1
ATOM 5545 O O . SER A 1 728 ? 8.77103 4.55788 59.35031 1.000 41.63633 728 SER A O 1
ATOM 5548 N N . GLU A 1 729 ? 8.37070 2.33374 59.35334 1.000 39.02010 729 GLU A N 1
ATOM 5549 C CA . GLU A 1 729 ? 9.76537 1.89689 59.37121 1.000 43.02008 729 GLU A CA 1
ATOM 5550 C C . GLU A 1 729 ? 10.31182 1.50573 57.99669 1.000 45.65528 729 GLU A C 1
ATOM 5551 O O . GLU A 1 729 ? 11.53877 1.35379 57.85279 1.000 44.02395 729 GLU A O 1
ATOM 5557 N N . TRP A 1 730 ? 9.44376 1.34710 56.98999 1.000 40.46584 730 TRP A N 1
ATOM 5558 C CA . TRP A 1 730 ? 9.86461 0.72617 55.73331 1.000 40.84312 730 TRP A CA 1
ATOM 5559 C C . TRP A 1 730 ? 11.07773 1.41929 55.15069 1.000 42.61362 730 TRP A C 1
ATOM 5560 O O . TRP A 1 730 ? 12.10849 0.78083 54.88766 1.000 40.11213 730 TRP A O 1
ATOM 5571 N N . GLN A 1 731 ? 10.98707 2.74393 55.00183 1.000 37.18903 731 GLN A N 1
ATOM 5572 C CA . GLN A 1 731 ? 12.03930 3.48871 54.33302 1.000 46.41093 731 GLN A CA 1
ATOM 5573 C C . GLN A 1 731 ? 13.39088 3.22599 54.97567 1.000 49.08386 731 GLN A C 1
ATOM 5574 O O . GLN A 1 731 ? 14.37848 2.96444 54.27233 1.000 43.82953 731 GLN A O 1
ATOM 5580 N N . ASP A 1 732 ? 13.44191 3.22812 56.31495 1.000 47.39638 732 ASP A N 1
ATOM 5581 C CA . ASP A 1 732 ? 14.72935 3.05293 56.97390 1.000 50.30470 732 ASP A CA 1
ATOM 5582 C C . ASP A 1 732 ? 15.32610 1.69445 56.63394 1.000 43.99338 732 ASP A C 1
ATOM 5583 O O . ASP A 1 732 ? 16.50578 1.59774 56.26685 1.000 46.86535 732 ASP A O 1
ATOM 5588 N N . ILE A 1 733 ? 14.50689 0.64634 56.67669 1.000 44.39365 733 ILE A N 1
ATOM 5589 C CA . ILE A 1 733 ? 14.98466 -0.66656 56.25987 1.000 41.89960 733 ILE A CA 1
ATOM 5590 C C . ILE A 1 733 ? 15.52038 -0.59100 54.83658 1.000 46.38033 733 ILE A C 1
ATOM 5591 O O . ILE A 1 733 ? 16.64104 -1.04081 54.54674 1.000 45.54114 733 ILE A O 1
ATOM 5596 N N . LEU A 1 734 ? 14.75416 0.04250 53.94067 1.000 41.98050 734 LEU A N 1
ATOM 5597 C CA . LEU A 1 734 ? 15.19184 0.10758 52.55493 1.000 44.14869 734 LEU A CA 1
ATOM 5598 C C . LEU A 1 734 ? 16.49601 0.87406 52.45839 1.000 47.64649 734 LEU A C 1
ATOM 5599 O O . LEU A 1 734 ? 17.43830 0.42917 51.78159 1.000 43.87193 734 LEU A O 1
ATOM 5604 N N . ASP A 1 735 ? 16.60250 1.98330 53.20503 1.000 46.03021 735 ASP A N 1
ATOM 5605 C CA . ASP A 1 735 ? 17.79782 2.79988 53.07965 1.000 45.99709 735 ASP A CA 1
ATOM 5606 C C . ASP A 1 735 ? 19.01356 2.02391 53.54883 1.000 44.55079 735 ASP A C 1
ATOM 5607 O O . ASP A 1 735 ? 20.11574 2.22223 53.02820 1.000 41.84368 735 ASP A O 1
ATOM 5612 N N . LYS A 1 736 ? 18.81164 1.06983 54.45864 1.000 45.67245 736 LYS A N 1
ATOM 5613 C CA . LYS A 1 736 ? 19.94668 0.32850 54.98202 1.000 48.52029 736 LYS A CA 1
ATOM 5614 C C . LYS A 1 736 ? 20.48980 -0.65307 53.95933 1.000 45.23939 736 LYS A C 1
ATOM 5615 O O . LYS A 1 736 ? 21.61350 -1.13874 54.11810 1.000 47.57943 736 LYS A O 1
ATOM 5621 N N . GLN A 1 737 ? 19.72933 -0.94950 52.90907 1.000 47.23643 737 GLN A N 1
ATOM 5622 C CA . GLN A 1 737 ? 20.12537 -1.96439 51.94353 1.000 47.75737 737 GLN A CA 1
ATOM 5623 C C . GLN A 1 737 ? 20.68971 -1.37761 50.65590 1.000 43.61583 737 GLN A C 1
ATOM 5624 O O . GLN A 1 737 ? 20.97068 -2.13264 49.72273 1.000 46.24072 737 GLN A O 1
ATOM 5630 N N . ARG A 1 738 ? 20.88121 -0.06233 50.59303 1.000 37.89068 738 ARG A N 1
ATOM 5631 C CA . ARG A 1 738 ? 21.52758 0.54750 49.43568 1.000 43.76247 738 ARG A CA 1
ATOM 5632 C C . ARG A 1 738 ? 22.95800 0.03967 49.29278 1.000 45.02010 738 ARG A C 1
ATOM 5633 O O . ARG A 1 738 ? 23.63942 -0.25208 50.28111 1.000 46.30651 738 ARG A O 1
ATOM 5641 N N . PHE A 1 739 ? 23.40892 -0.05411 48.04571 1.000 44.93343 739 PHE A N 1
ATOM 5642 C CA . PHE A 1 739 ? 24.72627 -0.60745 47.73491 1.000 47.14199 739 PHE A CA 1
ATOM 5643 C C . PHE A 1 739 ? 25.79077 0.14491 48.52074 1.000 46.51493 739 PHE A C 1
ATOM 5644 O O . PHE A 1 739 ? 25.90476 1.37227 48.37119 1.000 41.67651 739 PHE A O 1
ATOM 5652 N N . PRO A 1 740 ? 26.58583 -0.53795 49.34303 1.000 46.20154 740 PRO A N 1
ATOM 5653 C CA . PRO A 1 740 ? 27.50351 0.16742 50.24625 1.000 53.21261 740 PRO A CA 1
ATOM 5654 C C . PRO A 1 740 ? 28.62526 0.86144 49.49725 1.000 54.03818 740 PRO A C 1
ATOM 5655 O O . PRO A 1 740 ? 29.17878 0.33048 48.53032 1.000 58.71918 740 PRO A O 1
ATOM 5659 N N . GLN A 1 741 ? 28.94915 2.05458 49.96202 1.000 56.12049 741 GLN A N 1
ATOM 5660 C CA . GLN A 1 741 ? 29.89451 3.01371 49.41672 1.000 57.68425 741 GLN A CA 1
ATOM 5661 C C . GLN A 1 741 ? 31.24770 2.89690 50.10416 1.000 64.48543 741 GLN A C 1
ATOM 5662 O O . GLN A 1 741 ? 31.37031 2.27824 51.16714 1.000 63.80828 741 GLN A O 1
ATOM 5668 N N . PRO A 1 742 ? 32.30032 3.45911 49.51621 1.000 65.48643 742 PRO A N 1
ATOM 5669 C CA . PRO A 1 742 ? 33.62803 3.35239 50.13284 1.000 68.24607 742 PRO A CA 1
ATOM 5670 C C . PRO A 1 742 ? 33.79146 4.36101 51.25369 1.000 69.60526 742 PRO A C 1
ATOM 5671 O O . PRO A 1 742 ? 33.22858 5.46635 51.19742 1.000 63.36214 742 PRO A O 1
ATOM 5675 N N . PRO A 1 743 ? 34.57580 4.02117 52.28850 1.000 72.67358 743 PRO A N 1
ATOM 5676 C CA . PRO A 1 743 ? 34.90670 4.91195 53.40779 1.000 72.08984 743 PRO A CA 1
ATOM 5677 C C . PRO A 1 743 ? 35.72491 6.12289 52.96077 1.000 73.05017 743 PRO A C 1
ATOM 5678 O O . PRO A 1 743 ? 35.30511 7.25620 53.20172 1.000 76.61917 743 PRO A O 1
ATOM 5682 N N . LEU A 1 755 ? 32.59073 8.84502 41.39144 1.000 54.36543 755 LEU A N 1
ATOM 5683 C CA . LEU A 1 755 ? 31.24965 8.29133 41.22421 1.000 54.73810 755 LEU A CA 1
ATOM 5684 C C . LEU A 1 755 ? 30.95446 7.21616 42.25285 1.000 55.78954 755 LEU A C 1
ATOM 5685 O O . LEU A 1 755 ? 31.86162 6.46728 42.63546 1.000 56.69281 755 LEU A O 1
ATOM 5690 N N . PRO A 1 756 ? 29.67118 7.11923 42.67447 1.000 52.93636 756 PRO A N 1
ATOM 5691 C CA . PRO A 1 756 ? 29.26291 6.07044 43.62639 1.000 46.56861 756 PRO A CA 1
ATOM 5692 C C . PRO A 1 756 ? 29.68481 4.67566 43.18265 1.000 50.55431 756 PRO A C 1
ATOM 5693 O O . PRO A 1 756 ? 29.98025 4.46090 42.00065 1.000 48.52251 756 PRO A O 1
ATOM 5697 N N . GLU A 1 757 ? 29.67057 3.71564 44.11188 1.000 46.36343 757 GLU A N 1
ATOM 5698 C CA . GLU A 1 757 ? 30.57311 2.57737 44.00099 1.000 49.60180 757 GLU A CA 1
ATOM 5699 C C . GLU A 1 757 ? 30.34760 1.72030 42.76475 1.000 56.31914 757 GLU A C 1
ATOM 5700 O O . GLU A 1 757 ? 31.26072 1.67725 41.90790 1.000 56.91922 757 GLU A O 1
ATOM 5706 N N . PRO A 1 758 ? 29.19046 1.02383 42.61706 1.000 52.01241 758 PRO A N 1
ATOM 5707 C CA . PRO A 1 758 ? 29.13228 -0.00202 41.55454 1.000 48.56847 758 PRO A CA 1
ATOM 5708 C C . PRO A 1 758 ? 29.55346 0.61152 40.24600 1.000 44.76552 758 PRO A C 1
ATOM 5709 O O . PRO A 1 758 ? 30.37420 0.03870 39.52103 1.000 45.48407 758 PRO A O 1
ATOM 5713 N N . PHE A 1 759 ? 29.13042 1.85449 40.03331 1.000 42.43830 759 PHE A N 1
ATOM 5714 C CA . PHE A 1 759 ? 29.50147 2.59582 38.84038 1.000 45.22818 759 PHE A CA 1
ATOM 5715 C C . PHE A 1 759 ? 31.00663 2.82064 38.74849 1.000 45.98565 759 PHE A C 1
ATOM 5716 O O . PHE A 1 759 ? 31.58249 2.69602 37.66247 1.000 44.39728 759 PHE A O 1
ATOM 5724 N N . GLU A 1 760 ? 31.66198 3.17799 39.86155 1.000 47.53905 760 GLU A N 1
ATOM 5725 C CA . GLU A 1 760 ? 33.09601 3.47441 39.80443 1.000 46.46477 760 GLU A CA 1
ATOM 5726 C C . GLU A 1 760 ? 33.89646 2.23721 39.40476 1.000 45.60954 760 GLU A C 1
ATOM 5727 O O . GLU A 1 760 ? 34.73262 2.28625 38.48716 1.000 43.90125 760 GLU A O 1
ATOM 5733 N N . SER A 1 761 ? 33.63189 1.10974 40.06812 1.000 42.22392 761 SER A N 1
ATOM 5734 C CA . SER A 1 761 ? 34.25324 -0.14646 39.64754 1.000 45.43031 761 SER A CA 1
ATOM 5735 C C . SER A 1 761 ? 33.93356 -0.46389 38.18907 1.000 43.02696 761 SER A C 1
ATOM 5736 O O . SER A 1 761 ? 34.81332 -0.87445 37.42288 1.000 44.28417 761 SER A O 1
ATOM 5739 N N . TRP A 1 762 ? 32.67961 -0.27097 37.78541 1.000 44.46944 762 TRP A N 1
ATOM 5740 C CA . TRP A 1 762 ? 32.26955 -0.63872 36.43726 1.000 41.94903 762 TRP A CA 1
ATOM 5741 C C . TRP A 1 762 ? 33.01045 0.18088 35.38744 1.000 43.06192 762 TRP A C 1
ATOM 5742 O O . TRP A 1 762 ? 33.52367 -0.36685 34.40127 1.000 38.58841 762 TRP A O 1
ATOM 5753 N N . PHE A 1 763 ? 33.09725 1.49691 35.59851 1.000 44.30488 763 PHE A N 1
ATOM 5754 C CA . PHE A 1 763 ? 33.76453 2.35421 34.63378 1.000 42.53144 763 PHE A CA 1
ATOM 5755 C C . PHE A 1 763 ? 35.26139 2.06431 34.59555 1.000 46.29036 763 PHE A C 1
ATOM 5756 O O . PHE A 1 763 ? 35.86335 2.07688 33.51573 1.000 41.09360 763 PHE A O 1
ATOM 5764 N N . GLY A 1 764 ? 35.87102 1.75465 35.75129 1.000 43.64902 764 GLY A N 1
ATOM 5765 C CA . GLY A 1 764 ? 37.26657 1.34729 35.74164 1.000 39.96251 764 GLY A CA 1
ATOM 5766 C C . GLY A 1 764 ? 37.48658 0.06319 34.96229 1.000 45.95396 764 GLY A C 1
ATOM 5767 O O . GLY A 1 764 ? 38.49643 -0.08898 34.26573 1.000 46.21147 764 GLY A O 1
ATOM 5768 N N . LEU A 1 765 ? 36.53614 -0.87490 35.06303 1.000 42.67206 765 LEU A N 1
ATOM 5769 C CA . LEU A 1 765 ? 36.59769 -2.09841 34.26173 1.000 44.93229 765 LEU A CA 1
ATOM 5770 C C . LEU A 1 765 ? 36.50821 -1.79791 32.76636 1.000 47.44093 765 LEU A C 1
ATOM 5771 O O . LEU A 1 765 ? 37.17451 -2.44932 31.95243 1.000 48.10416 765 LEU A O 1
ATOM 5776 N N . LEU A 1 766 ? 35.65488 -0.84595 32.38169 1.000 45.51055 766 LEU A N 1
ATOM 5777 C CA . LEU A 1 766 ? 35.58037 -0.46051 30.97542 1.000 44.88863 766 LEU A CA 1
ATOM 5778 C C . LEU A 1 766 ? 36.88344 0.19130 30.51693 1.000 49.40842 766 LEU A C 1
ATOM 5779 O O . LEU A 1 766 ? 37.33391 -0.01149 29.38040 1.000 43.08248 766 LEU A O 1
ATOM 5784 N N . GLU A 1 767 ? 37.49029 0.98765 31.39337 1.000 48.13774 767 GLU A N 1
ATOM 5785 C CA . GLU A 1 767 ? 38.71687 1.69964 31.05040 1.000 50.90583 767 GLU A CA 1
ATOM 5786 C C . GLU A 1 767 ? 39.89001 0.74140 30.87904 1.000 54.78892 767 GLU A C 1
ATOM 5787 O O . GLU A 1 767 ? 40.73723 0.94179 29.99892 1.000 56.24291 767 GLU A O 1
ATOM 5793 N N . SER A 1 768 ? 39.95782 -0.31013 31.69917 1.000 49.29406 768 SER A N 1
ATOM 5794 C CA . SER A 1 768 ? 41.07081 -1.24385 31.57111 1.000 50.29102 768 SER A CA 1
ATOM 5795 C C . SER A 1 768 ? 40.95965 -2.08961 30.29476 1.000 49.83413 768 SER A C 1
ATOM 5796 O O . SER A 1 768 ? 41.91355 -2.17177 29.51301 1.000 54.58285 768 SER A O 1
ATOM 5799 N N . ASP A 1 769 ? 39.80323 -2.71570 30.05377 1.000 47.48420 769 ASP A N 1
ATOM 5800 C CA . ASP A 1 769 ? 39.61867 -3.57285 28.87843 1.000 48.60377 769 ASP A CA 1
ATOM 5801 C C . ASP A 1 769 ? 38.13952 -3.72415 28.53582 1.000 46.57904 769 ASP A C 1
ATOM 5802 O O . ASP A 1 769 ? 37.45653 -4.61838 29.06022 1.000 43.60484 769 ASP A O 1
ATOM 5807 N N . PRO A 1 770 ? 37.62302 -2.88718 27.63375 1.000 45.96886 770 PRO A N 1
ATOM 5808 C CA . PRO A 1 770 ? 36.17306 -2.85851 27.38845 1.000 45.39784 770 PRO A CA 1
ATOM 5809 C C . PRO A 1 770 ? 35.62875 -4.07354 26.65629 1.000 45.70417 770 PRO A C 1
ATOM 5810 O O . PRO A 1 770 ? 34.40588 -4.24660 26.63107 1.000 41.36956 770 PRO A O 1
ATOM 5814 N N . LEU A 1 771 ? 36.47167 -4.90168 26.04102 1.000 49.10359 771 LEU A N 1
ATOM 5815 C CA . LEU A 1 771 ? 35.97027 -6.09512 25.36507 1.000 45.29719 771 LEU A CA 1
ATOM 5816 C C . LEU A 1 771 ? 35.95194 -7.29070 26.30617 1.000 46.59516 771 LEU A C 1
ATOM 5817 O O . LEU A 1 771 ? 34.98279 -8.05851 26.32524 1.000 47.35852 771 LEU A O 1
ATOM 5822 N N . LYS A 1 772 ? 37.01394 -7.44370 27.09725 1.000 47.49741 772 LYS A N 1
ATOM 5823 C CA . LYS A 1 772 ? 37.02341 -8.44099 28.15913 1.000 53.09069 772 LYS A CA 1
ATOM 5824 C C . LYS A 1 772 ? 35.87125 -8.21132 29.13249 1.000 52.83092 772 LYS A C 1
ATOM 5825 O O . LYS A 1 772 ? 35.16957 -9.15292 29.52455 1.000 53.22361 772 LYS A O 1
ATOM 5831 N N . HIS A 1 773 ? 35.65654 -6.96532 29.52528 1.000 50.76710 773 HIS A N 1
ATOM 5832 C CA . HIS A 1 773 ? 34.58466 -6.61192 30.44315 1.000 51.07072 773 HIS A CA 1
ATOM 5833 C C . HIS A 1 773 ? 33.42170 -5.94352 29.72067 1.000 44.37443 773 HIS A C 1
ATOM 5834 O O . HIS A 1 773 ? 32.79198 -5.03672 30.25665 1.000 42.28348 773 HIS A O 1
ATOM 5841 N N . LYS A 1 774 ? 33.11803 -6.39041 28.49629 1.000 45.05884 774 LYS A N 1
ATOM 5842 C CA . LYS A 1 774 ? 31.99787 -5.80736 27.76512 1.000 42.53990 774 LYS A CA 1
ATOM 5843 C C . LYS A 1 774 ? 30.66860 -6.06000 28.46044 1.000 40.34928 774 LYS A C 1
ATOM 5844 O O . LYS A 1 774 ? 29.70278 -5.31955 28.22658 1.000 35.37839 774 LYS A O 1
ATOM 5850 N N . TRP A 1 775 ? 30.61532 -7.04909 29.35840 1.000 42.24169 775 TRP A N 1
ATOM 5851 C CA . TRP A 1 775 ? 29.38776 -7.30343 30.10529 1.000 44.31035 775 TRP A CA 1
ATOM 5852 C C . TRP A 1 775 ? 28.94654 -6.07133 30.89517 1.000 41.19802 775 TRP A C 1
ATOM 5853 O O . TRP A 1 775 ? 27.74598 -5.89109 31.14187 1.000 41.36101 775 TRP A O 1
ATOM 5864 N N . VAL A 1 776 ? 29.88971 -5.19071 31.25237 1.000 41.40850 776 VAL A N 1
ATOM 5865 C CA . VAL A 1 776 ? 29.53079 -3.97388 31.97391 1.000 35.43047 776 VAL A CA 1
ATOM 5866 C C . VAL A 1 776 ? 28.55380 -3.14731 31.15519 1.000 40.46385 776 VAL A C 1
ATOM 5867 O O . VAL A 1 776 ? 27.60952 -2.56075 31.69782 1.000 41.42956 776 VAL A O 1
ATOM 5871 N N . TYR A 1 777 ? 28.76417 -3.09096 29.83319 1.000 39.65428 777 TYR A N 1
ATOM 5872 C CA . TYR A 1 777 ? 27.85061 -2.36035 28.96195 1.000 39.40207 777 TYR A CA 1
ATOM 5873 C C . TYR A 1 777 ? 26.41441 -2.79835 29.21359 1.000 36.99641 777 TYR A C 1
ATOM 5874 O O . TYR A 1 777 ? 25.52722 -1.96424 29.44001 1.000 39.26433 777 TYR A O 1
ATOM 5883 N N . ARG A 1 778 ? 26.18797 -4.11826 29.27931 1.000 40.53869 778 ARG A N 1
ATOM 5884 C CA . ARG A 1 778 ? 24.83006 -4.60675 29.50875 1.000 42.72964 778 ARG A CA 1
ATOM 5885 C C . ARG A 1 778 ? 24.29712 -4.14995 30.86933 1.000 40.20978 778 ARG A C 1
ATOM 5886 O O . ARG A 1 778 ? 23.13440 -3.72841 30.97986 1.000 45.88025 778 ARG A O 1
ATOM 5894 N N . LYS A 1 779 ? 25.14673 -4.17253 31.90446 1.000 37.10243 779 LYS A N 1
ATOM 5895 C CA . LYS A 1 779 ? 24.71999 -3.68774 33.21081 1.000 36.27581 779 LYS A CA 1
ATOM 5896 C C . LYS A 1 779 ? 24.30960 -2.22643 33.13738 1.000 42.91234 779 LYS A C 1
ATOM 5897 O O . LYS A 1 779 ? 23.26877 -1.83728 33.68969 1.000 42.66876 779 LYS A O 1
ATOM 5903 N N . LEU A 1 780 ? 25.08876 -1.40259 32.42173 1.000 37.76381 780 LEU A N 1
ATOM 5904 C CA . LEU A 1 780 ? 24.78055 0.02102 32.42488 1.000 37.59818 780 LEU A CA 1
ATOM 5905 C C . LEU A 1 780 ? 23.44078 0.27807 31.76695 1.000 40.61306 780 LEU A C 1
ATOM 5906 O O . LEU A 1 780 ? 22.84783 1.34791 31.96669 1.000 39.47941 780 LEU A O 1
ATOM 5911 N N . GLN A 1 781 ? 22.92622 -0.71824 31.03502 1.000 43.06448 781 GLN A N 1
ATOM 5912 C CA . GLN A 1 781 ? 21.64869 -0.55981 30.36238 1.000 40.27986 781 GLN A CA 1
ATOM 5913 C C . GLN A 1 781 ? 20.51990 -0.33824 31.35170 1.000 34.57454 781 GLN A C 1
ATOM 5914 O O . GLN A 1 781 ? 19.50065 0.25390 30.99087 1.000 32.68379 781 GLN A O 1
ATOM 5920 N N . ARG A 1 782 ? 20.66875 -0.82981 32.58834 1.000 34.60855 782 ARG A N 1
ATOM 5921 C CA . ARG A 1 782 ? 19.62885 -0.64693 33.59626 1.000 34.02343 782 ARG A CA 1
ATOM 5922 C C . ARG A 1 782 ? 19.69966 0.71701 34.26308 1.000 35.02239 782 ARG A C 1
ATOM 5923 O O . ARG A 1 782 ? 18.78627 1.05207 35.03381 1.000 33.46132 782 ARG A O 1
ATOM 5931 N N . TYR A 1 783 ? 20.77895 1.48278 34.01727 1.000 34.38225 783 TYR A N 1
ATOM 5932 C CA . TYR A 1 783 ? 21.01635 2.77560 34.65420 1.000 36.54832 783 TYR A CA 1
ATOM 5933 C C . TYR A 1 783 ? 21.09869 3.89555 33.62780 1.000 36.82367 783 TYR A C 1
ATOM 5934 O O . TYR A 1 783 ? 21.80470 4.88700 33.82904 1.000 40.00669 783 TYR A O 1
ATOM 5943 N N . THR A 1 784 ? 20.38310 3.73793 32.52096 1.000 35.56997 784 THR A N 1
ATOM 5944 C CA . THR A 1 784 ? 20.34633 4.72152 31.45403 1.000 37.35277 784 THR A CA 1
ATOM 5945 C C . THR A 1 784 ? 18.94853 5.30844 31.36243 1.000 41.92569 784 THR A C 1
ATOM 5946 O O . THR A 1 784 ? 17.95155 4.59354 31.51602 1.000 35.91986 784 THR A O 1
ATOM 5950 N N . ILE A 1 785 ? 18.89006 6.61723 31.13739 1.000 35.48645 785 ILE A N 1
ATOM 5951 C CA . ILE A 1 785 ? 17.69478 7.27120 30.64670 1.000 38.54583 785 ILE A CA 1
ATOM 5952 C C . ILE A 1 785 ? 18.04051 7.93459 29.31879 1.000 45.83992 785 ILE A C 1
ATOM 5953 O O . ILE A 1 785 ? 19.20232 8.17488 28.99407 1.000 43.15705 785 ILE A O 1
ATOM 5958 N N . THR A 1 786 ? 17.01861 8.23768 28.54370 1.000 46.77746 786 THR A N 1
ATOM 5959 C CA . THR A 1 786 ? 17.21204 8.99655 27.32072 1.000 53.07891 786 THR A CA 1
ATOM 5960 C C . THR A 1 786 ? 16.63754 10.39264 27.49601 1.000 56.65120 786 THR A C 1
ATOM 5961 O O . THR A 1 786 ? 15.56565 10.56945 28.08635 1.000 56.39197 786 THR A O 1
ATOM 5965 N N . VAL A 1 787 ? 17.37548 11.38298 27.00509 1.000 61.80464 787 VAL A N 1
ATOM 5966 C CA . VAL A 1 787 ? 16.88661 12.75385 26.98182 1.000 66.26301 787 VAL A CA 1
ATOM 5967 C C . VAL A 1 787 ? 16.92588 13.27227 25.54953 1.000 74.60686 787 VAL A C 1
ATOM 5968 O O . VAL A 1 787 ? 17.33626 12.55770 24.61623 1.000 71.68854 787 VAL A O 1
ATOM 5972 N N . TYR A 1 788 ? 16.47950 14.51543 25.37219 1.000 74.33596 788 TYR A N 1
ATOM 5973 C CA . TYR A 1 788 ? 16.40382 15.13707 24.06178 1.000 78.15295 788 TYR A CA 1
ATOM 5974 C C . TYR A 1 788 ? 17.66786 15.94034 23.80541 1.000 84.08365 788 TYR A C 1
ATOM 5975 O O . TYR A 1 788 ? 18.08851 16.73032 24.65991 1.000 89.22457 788 TYR A O 1
ATOM 5984 N N . GLU A 1 789 ? 18.26221 15.73974 22.61998 1.000 83.94993 789 GLU A N 1
ATOM 5985 C CA . GLU A 1 789 ? 19.46431 16.47262 22.22945 1.000 89.30991 789 GLU A CA 1
ATOM 5986 C C . GLU A 1 789 ? 19.34756 17.96915 22.50648 1.000 94.49997 789 GLU A C 1
ATOM 5987 O O . GLU A 1 789 ? 20.37127 18.63181 22.71839 1.000 96.18646 789 GLU A O 1
ATOM 5993 N N . HIS A 1 790 ? 18.11905 18.50094 22.54411 1.000 99.63744 790 HIS A N 1
ATOM 5994 C CA . HIS A 1 790 ? 17.89326 19.91829 22.81741 1.000 96.58930 790 HIS A CA 1
ATOM 5995 C C . HIS A 1 790 ? 18.46903 20.32556 24.17084 1.000 94.96010 790 HIS A C 1
ATOM 5996 O O . HIS A 1 790 ? 19.28217 21.25126 24.26535 1.000 97.69434 790 HIS A O 1
ATOM 6003 N N . GLU A 1 791 ? 18.06867 19.64120 25.23212 1.000 93.21620 791 GLU A N 1
ATOM 6004 C CA . GLU A 1 791 ? 18.60730 19.96679 26.53991 1.000 91.92570 791 GLU A CA 1
ATOM 6005 C C . GLU A 1 791 ? 19.75174 19.00410 26.83718 1.000 95.08039 791 GLU A C 1
ATOM 6006 O O . GLU A 1 791 ? 20.89208 19.23971 26.43005 1.000 96.71865 791 GLU A O 1
ATOM 6012 N N . LEU A 1 795 ? 21.02027 23.99408 30.79804 1.000 77.58072 795 LEU A N 1
ATOM 6013 C CA . LEU A 1 795 ? 22.04722 23.11556 30.24921 1.000 85.39366 795 LEU A CA 1
ATOM 6014 C C . LEU A 1 795 ? 23.41635 23.34991 30.90679 1.000 88.09312 795 LEU A C 1
ATOM 6015 O O . LEU A 1 795 ? 24.36659 23.74584 30.23120 1.000 88.59477 795 LEU A O 1
ATOM 6020 N N . PRO A 1 796 ? 23.53120 23.08011 32.20767 1.000 85.77548 796 PRO A N 1
ATOM 6021 C CA . PRO A 1 796 ? 24.74913 23.46642 32.94112 1.000 84.82153 796 PRO A CA 1
ATOM 6022 C C . PRO A 1 796 ? 26.00060 22.74140 32.44758 1.000 86.12073 796 PRO A C 1
ATOM 6023 O O . PRO A 1 796 ? 25.93703 21.71476 31.76702 1.000 83.14925 796 PRO A O 1
ATOM 6027 N N . GLU A 1 797 ? 27.16143 23.29296 32.82747 1.000 86.59426 797 GLU A N 1
ATOM 6028 C CA . GLU A 1 797 ? 28.43884 22.93540 32.20597 1.000 85.84473 797 GLU A CA 1
ATOM 6029 C C . GLU A 1 797 ? 28.95431 21.57439 32.66114 1.000 84.06532 797 GLU A C 1
ATOM 6030 O O . GLU A 1 797 ? 29.25663 20.70375 31.83525 1.000 84.64107 797 GLU A O 1
ATOM 6036 N N . HIS A 1 798 ? 29.11470 21.39128 33.96679 1.000 83.34273 798 HIS A N 1
ATOM 6037 C CA . HIS A 1 798 ? 29.58657 20.12178 34.50252 1.000 83.16669 798 HIS A CA 1
ATOM 6038 C C . HIS A 1 798 ? 28.44694 19.20033 34.90208 1.000 76.29998 798 HIS A C 1
ATOM 6039 O O . HIS A 1 798 ? 28.68393 18.19355 35.58097 1.000 74.30026 798 HIS A O 1
ATOM 6046 N N . ALA A 1 799 ? 27.21835 19.53788 34.50695 1.000 75.19656 799 ALA A N 1
ATOM 6047 C CA . ALA A 1 799 ? 26.07884 18.66796 34.76366 1.000 72.97249 799 ALA A CA 1
ATOM 6048 C C . ALA A 1 799 ? 26.27637 17.30565 34.11424 1.000 70.11193 799 ALA A C 1
ATOM 6049 O O . ALA A 1 799 ? 25.93737 16.26911 34.69894 1.000 65.05765 799 ALA A O 1
ATOM 6051 N N . VAL A 1 800 ? 26.81917 17.28965 32.90192 1.000 71.89660 800 VAL A N 1
ATOM 6052 C CA . VAL A 1 800 ? 27.06683 16.06390 32.15784 1.000 65.26524 800 VAL A CA 1
ATOM 6053 C C . VAL A 1 800 ? 28.54446 15.99739 31.83720 1.000 63.85631 800 VAL A C 1
ATOM 6054 O O . VAL A 1 800 ? 29.11794 16.96967 31.33568 1.000 66.14500 800 VAL A O 1
ATOM 6058 N N . PHE A 1 801 ? 29.15632 14.85521 32.11859 1.000 63.05034 801 PHE A N 1
ATOM 6059 C CA . PHE A 1 801 ? 30.53817 14.63806 31.72293 1.000 61.37444 801 PHE A CA 1
ATOM 6060 C C . PHE A 1 801 ? 30.65150 13.33286 30.95135 1.000 61.86622 801 PHE A C 1
ATOM 6061 O O . PHE A 1 801 ? 29.68080 12.58454 30.78751 1.000 59.72963 801 PHE A O 1
ATOM 6069 N N . SER A 1 802 ? 31.85332 13.08782 30.44656 1.000 57.25111 802 SER A N 1
ATOM 6070 C CA . SER A 1 802 ? 32.15700 11.89790 29.67375 1.000 56.68886 802 SER A CA 1
ATOM 6071 C C . SER A 1 802 ? 33.04100 10.99005 30.51361 1.000 51.82626 802 SER A C 1
ATOM 6072 O O . SER A 1 802 ? 33.78243 11.45063 31.38200 1.000 59.98027 802 SER A O 1
ATOM 6075 N N . ARG A 1 803 ? 32.91910 9.69292 30.28199 1.000 47.44818 803 ARG A N 1
ATOM 6076 C CA . ARG A 1 803 ? 33.71297 8.71934 31.01200 1.000 52.63170 803 ARG A CA 1
ATOM 6077 C C . ARG A 1 803 ? 33.62594 7.37187 30.30973 1.000 47.66757 803 ARG A C 1
ATOM 6078 O O . ARG A 1 803 ? 32.52392 6.89835 29.99979 1.000 44.48121 803 ARG A O 1
ATOM 6086 N N . ALA A 1 804 ? 34.78365 6.75955 30.04981 1.000 47.56718 804 ALA A N 1
ATOM 6087 C CA . ALA A 1 804 ? 34.87210 5.51545 29.28335 1.000 44.50012 804 ALA A CA 1
ATOM 6088 C C . ALA A 1 804 ? 34.20660 5.66490 27.92186 1.000 43.49049 804 ALA A C 1
ATOM 6089 O O . ALA A 1 804 ? 33.65469 4.70341 27.38274 1.000 42.40318 804 ALA A O 1
ATOM 6091 N N . GLY A 1 805 ? 34.21982 6.88259 27.37316 1.000 39.83953 805 GLY A N 1
ATOM 6092 C CA . GLY A 1 805 ? 33.54675 7.16410 26.12041 1.000 42.89965 805 GLY A CA 1
ATOM 6093 C C . GLY A 1 805 ? 32.03605 7.29865 26.19681 1.000 44.40153 805 GLY A C 1
ATOM 6094 O O . GLY A 1 805 ? 31.40158 7.51870 25.15699 1.000 47.46658 805 GLY A O 1
ATOM 6095 N N . LEU A 1 806 ? 31.44038 7.18224 27.38255 1.000 40.68159 806 LEU A N 1
ATOM 6096 C CA . LEU A 1 806 ? 29.99919 7.25146 27.57462 1.000 45.09549 806 LEU A CA 1
ATOM 6097 C C . LEU A 1 806 ? 29.62112 8.51577 28.33263 1.000 44.87028 806 LEU A C 1
ATOM 6098 O O . LEU A 1 806 ? 30.37867 9.01063 29.17090 1.000 43.62887 806 LEU A O 1
ATOM 6103 N N . LEU A 1 807 ? 28.42535 9.01836 28.04777 1.000 46.91984 807 LEU A N 1
ATOM 6104 C CA . LEU A 1 807 ? 27.92529 10.21319 28.70992 1.000 50.87428 807 LEU A CA 1
ATOM 6105 C C . LEU A 1 807 ? 27.29898 9.82324 30.04475 1.000 49.24108 807 LEU A C 1
ATOM 6106 O O . LEU A 1 807 ? 26.61606 8.79654 30.14499 1.000 39.71592 807 LEU A O 1
ATOM 6111 N N . VAL A 1 808 ? 27.56255 10.63456 31.07528 1.000 46.24107 808 VAL A N 1
ATOM 6112 C CA . VAL A 1 808 ? 27.12982 10.37116 32.44463 1.000 47.83240 808 VAL A CA 1
ATOM 6113 C C . VAL A 1 808 ? 26.60861 11.66654 33.04940 1.000 50.99439 808 VAL A C 1
ATOM 6114 O O . VAL A 1 808 ? 27.16077 12.74274 32.79622 1.000 54.05867 808 VAL A O 1
ATOM 6118 N N . LEU A 1 809 ? 25.55558 11.56554 33.86286 1.000 50.96892 809 LEU A N 1
ATOM 6119 C CA . LEU A 1 809 ? 25.03588 12.70062 34.62191 1.000 51.61993 809 LEU A CA 1
ATOM 6120 C C . LEU A 1 809 ? 25.59232 12.69465 36.03559 1.000 51.76882 809 LEU A C 1
ATOM 6121 O O . LEU A 1 809 ? 25.60865 11.65417 36.69962 1.000 50.70696 809 LEU A O 1
ATOM 6126 N N . ASP A 1 810 ? 26.02363 13.86599 36.50074 1.000 55.52197 810 ASP A N 1
ATOM 6127 C CA . ASP A 1 810 ? 26.49717 13.99366 37.87371 1.000 58.51755 810 ASP A CA 1
ATOM 6128 C C . ASP A 1 810 ? 25.35375 13.77481 38.85930 1.000 55.60199 810 ASP A C 1
ATOM 6129 O O . ASP A 1 810 ? 24.22809 14.23734 38.64180 1.000 55.86311 810 ASP A O 1
ATOM 6134 N N . LYS A 1 811 ? 25.67008 13.10244 39.97135 1.000 49.31564 811 LYS A N 1
ATOM 6135 C CA . LYS A 1 811 ? 24.64838 12.62991 40.90571 1.000 61.41441 811 LYS A CA 1
ATOM 6136 C C . LYS A 1 811 ? 23.78285 13.76477 41.44529 1.000 59.85232 811 LYS A C 1
ATOM 6137 O O . LYS A 1 811 ? 22.63439 13.53498 41.84194 1.000 51.40738 811 LYS A O 1
ATOM 6143 N N . GLY A 1 812 ? 24.30953 14.99158 41.47009 1.000 64.27557 812 GLY A N 1
ATOM 6144 C CA . GLY A 1 812 ? 23.54955 16.10284 42.00464 1.000 57.43908 812 GLY A CA 1
ATOM 6145 C C . GLY A 1 812 ? 22.30544 16.41332 41.20916 1.000 61.09241 812 GLY A C 1
ATOM 6146 O O . GLY A 1 812 ? 21.40755 17.08992 41.72071 1.000 67.74440 812 GLY A O 1
ATOM 6147 N N . TYR A 1 813 ? 22.22293 15.91877 39.97494 1.000 56.92368 813 TYR A N 1
ATOM 6148 C CA . TYR A 1 813 ? 21.15124 16.26131 39.05409 1.000 56.40365 813 TYR A CA 1
ATOM 6149 C C . TYR A 1 813 ? 20.10700 15.16349 38.92451 1.000 52.17967 813 TYR A C 1
ATOM 6150 O O . TYR A 1 813 ? 19.27478 15.22193 38.01551 1.000 51.05727 813 TYR A O 1
ATOM 6159 N N . TYR A 1 814 ? 20.14105 14.16445 39.79642 1.000 49.32528 814 TYR A N 1
ATOM 6160 C CA . TYR A 1 814 ? 19.23991 13.01798 39.73338 1.000 46.22568 814 TYR A CA 1
ATOM 6161 C C . TYR A 1 814 ? 18.68931 12.78995 41.12992 1.000 46.99656 814 TYR A C 1
ATOM 6162 O O . TYR A 1 814 ? 19.43090 12.39308 42.03646 1.000 41.58767 814 TYR A O 1
ATOM 6171 N N . LYS A 1 815 ? 17.39472 13.02027 41.30003 1.000 47.38832 815 LYS A N 1
ATOM 6172 C CA . LYS A 1 815 ? 16.80017 13.02907 42.62374 1.000 47.12203 815 LYS A CA 1
ATOM 6173 C C . LYS A 1 815 ? 16.05623 11.72600 42.91019 1.000 44.70942 815 LYS A C 1
ATOM 6174 O O . LYS A 1 815 ? 15.61153 11.01717 42.00193 1.000 43.57801 815 LYS A O 1
ATOM 6180 N N . ALA A 1 816 ? 15.93875 11.41840 44.20157 1.000 39.26608 816 ALA A N 1
ATOM 6181 C CA . ALA A 1 816 ? 15.43120 10.12619 44.63752 1.000 38.99607 816 ALA A CA 1
ATOM 6182 C C . ALA A 1 816 ? 13.98948 9.88344 44.21012 1.000 41.76246 816 ALA A C 1
ATOM 6183 O O . ALA A 1 816 ? 13.58220 8.72409 44.04403 1.000 40.93034 816 ALA A O 1
ATOM 6185 N N . VAL A 1 817 ? 13.18952 10.93592 44.06843 1.000 40.06917 817 VAL A N 1
ATOM 6186 C CA . VAL A 1 817 ? 11.77642 10.78331 43.75709 1.000 36.03293 817 VAL A CA 1
ATOM 6187 C C . VAL A 1 817 ? 11.50818 11.00435 42.27714 1.000 39.20445 817 VAL A C 1
ATOM 6188 O O . VAL A 1 817 ? 10.83186 10.20040 41.63754 1.000 37.19874 817 VAL A O 1
ATOM 6192 N N . LEU A 1 818 ? 12.07064 12.06487 41.70054 1.000 39.22748 818 LEU A N 1
ATOM 6193 C CA . LEU A 1 818 ? 11.75956 12.44114 40.33059 1.000 42.22747 818 LEU A CA 1
ATOM 6194 C C . LEU A 1 818 ? 12.78625 11.96713 39.30388 1.000 41.80920 818 LEU A C 1
ATOM 6195 O O . LEU A 1 818 ? 12.50429 12.03047 38.10458 1.000 37.80510 818 LEU A O 1
ATOM 6200 N N . GLY A 1 819 ? 13.94928 11.48498 39.73294 1.000 42.37793 819 GLY A N 1
ATOM 6201 C CA . GLY A 1 819 ? 15.02883 11.25872 38.78026 1.000 39.85835 819 GLY A CA 1
ATOM 6202 C C . GLY A 1 819 ? 15.56624 12.57326 38.24257 1.000 44.69500 819 GLY A C 1
ATOM 6203 O O . GLY A 1 819 ? 15.68085 13.57098 38.96172 1.000 48.79053 819 GLY A O 1
ATOM 6204 N N . ALA A 1 820 ? 15.89013 12.59278 36.95794 1.000 41.63075 820 ALA A N 1
ATOM 6205 C CA . ALA A 1 820 ? 16.45214 13.79027 36.35214 1.000 42.38043 820 ALA A CA 1
ATOM 6206 C C . ALA A 1 820 ? 15.33304 14.78334 35.99869 1.000 48.48972 820 ALA A C 1
ATOM 6207 O O . ALA A 1 820 ? 14.16492 14.61204 36.35940 1.000 52.65026 820 ALA A O 1
ATOM 6209 N N . ASP A 1 821 ? 15.67868 15.85445 35.28241 1.000 57.14108 821 ASP A N 1
ATOM 6210 C CA . ASP A 1 821 ? 14.70583 16.89934 34.94056 1.000 57.46360 821 ASP A CA 1
ATOM 6211 C C . ASP A 1 821 ? 14.71756 17.22648 33.46027 1.000 53.19010 821 ASP A C 1
ATOM 6212 O O . ASP A 1 821 ? 13.83544 16.80284 32.71823 1.000 58.25920 821 ASP A O 1
#

Radius of gyration: 27.7 Å; Cα contacts (8 Å, |Δi|>4): 1440; chains: 1; bounding box: 78×51×78 Å

Organism: NCBI:txid546265

InterPro domains:
  IPR006474 Helicase Cas3, CRISPR-associated, core [TIGR01587] (292-621)
  IPR006483 CRISPR-associated Cas3-type, HD domain [PS51643] (32-217)
  IPR006483 CRISPR-associated Cas3-type, HD domain [TIGR01596] (39-219)
  IPR006674 HD domain [PF01966] (41-138)
  IPR011545 DEAD/DEAH-box helicase domain [PF00270] (277-445)
  IPR014001 Helicase superfamily 1/2, ATP-binding domain [PS51192] (295-462)
  IPR014001 Helicase superfamily 1/2, ATP-binding domain [SM00487] (268-485)
  IPR027417 P-loop containing nucleoside triphosphate hydrolase [G3DSA:3.40.50.300] (251-457)
  IPR027417 P-loop containing nucleoside triphosphate hydrolase [G3DSA:3.40.50.300] (469-643)
  IPR027417 P-loop containing nucleoside triphosphate hydrolase [SSF52540] (285-619)
  IPR038257 CRISPR-associated Cas3-type HD domain superfamily [G3DSA:1.10.3210.30] (15-191)
  IPR054712 CRISPR-associated nuclease/helicase Cas3 domain [PF22590] (508-607)

Secondary structure (DSSP, 8-state):
--EEEEEE-TTS-EEEEEHHHHHHHHHHHHHHHHTTTTHHHHHHHHHHTTGGGGSHHHHHHHHHS-HHHHHTTT--------HHHHHHHHHHHS-HHHHHHHHHHHHTTTT---BSSSTT-HHHHHHT-HHHHHHHHHHHHHSS--GGGS---HHHHHHHHHHH-TT---TTTHHHHHHHHHHHHHHHHHHHHHHHHTT-SSHHHHHHH----HHHHHHHHHHHHHHHHHHT---SHHHHHHHHHHHHHHHHTTS--SEEEEE--TTS-HHHHHHHHHHHHHHHTT--EEEEEE-SSS-HHHHHHHHHHHH-GGGEEE--S-----GGG--HHHHHT-----SSEEEEEHHHHHHHHT--SHHHHTTGGGTTTEEEEEETGGGS-GGGHHHHHHHHHHHHHHS--EEEEEE--PPP--------SSTTSS--EES--S------EEEE---TT-----HHHHHHHHHTSSEEEEEESSHHHHHHHHHHS-SSSEEEEE-TTS-HHHHHHHHHHHHHHHHHHHTT--SS-EEEEEEGGGTTT----BSEEEEES--HHHHHHHHTTBSTTS-SSS-EEEEEE--S---SSHHHHHHHHHHHHHHHTT--SSTTSHHHHHHHHHHHHTSS-TTTT-HHHHHS-B--SSSS-B-BHHHHHHHHGGGGTSEEEEE--PPPBEE---EEPPGGGHHHHHHHHHTTS-HHHHHHHHHHTBPPPP---HHHHHHHHHHHH-TTTTTHHHHHHGGGEEEEETT---SSSEEEETTEEEE-GGG-BTTTB--